Protein AF-0000000078069009 (afdb_homodimer)

Sequence (1448 aa):
MRPSTSLSLPATLLLTLLTLPLTASATELLQGYGRNDYPLPCAQACTWAMPTTLDCPEYASMSTEERAAAYPSAACMGNDTWYLTSIAWCIGSYCSKNTKPYKIEKFWWTKMIYQVQSIKFSYAEALAQVDTKTPPKPMSPDLTVLNRTISIDDATYNSYLNAVKGYIAIGKNESKYSLLVFLSCVVIPIGFSLLRLLPIPTSIRSKFYAYIIDPPAWGKRHSVPTLGLGIVPTRGQALFILYIIAINALATFDGYPRYTPNAYFPDRRYELMRHIGNRAGIIAFANIPIIILYAGRNSLLLRLTNWSYSTFILLHRWVAMVCVIQVILHSLMWLQIMVEAHSHATVVKYPYWQWGIVGTVAFSLLLPFSILPFRRAMYEIFLILHICLAVVVVVGSWYHIWFLFEDTSGFEIWLIIAIAVWGYERFLRILRISRHGIKKAYVTRVDEKYLQIDIPDMDAHGHCFIYFPTLSWRVWENHPFSIVNCSKGQLEGEASHSSSSSQVEGKSASPASTSLFKEVGMVAVNAPSSVTATNAARPGITLFVSPEHGLTARLPKKADTGISIPILVECSYGHEDRTRFMPTTDYPNTLAIAGGVGVTAVLPALQSSLSMYARPLGTSKLYWGTKNRGLVNTVKRMIVDGDSYRDEEGNGSASNWGHFGAHVSIGSRMDIRQVLTSELQSTAGGTTVIVCGPQQMCDDARNVCAGLARYGVVVRYMEESFSWMRPSTSLSLPATLLLTLLTLPLTASATELLQGYGRNDYPLPCAQACTWAMPTTLDCPEYASMSTEERAAAYPSAACMGNDTWYLTSIAWCIGSYCSKNTKPYKIEKFWWTKMIYQVQSIKFSYAEALAQVDTKTPPKPMSPDLTVLNRTISIDDATYNSYLNAVKGYIAIGKNESKYSLLVFLSCVVIPIGFSLLRLLPIPTSIRSKFYAYIIDPPAWGKRHSVPTLGLGIVPTRGQALFILYIIAINALATFDGYPRYTPNAYFPDRRYELMRHIGNRAGIIAFANIPIIILYAGRNSLLLRLTNWSYSTFILLHRWVAMVCVIQVILHSLMWLQIMVEAHSHATVVKYPYWQWGIVGTVAFSLLLPFSILPFRRAMYEIFLILHICLAVVVVVGSWYHIWFLFEDTSGFEIWLIIAIAVWGYERFLRILRISRHGIKKAYVTRVDEKYLQIDIPDMDAHGHCFIYFPTLSWRVWENHPFSIVNCSKGQLEGEASHSSSSSQVEGKSASPASTSLFKEVGMVAVNAPSSVTATNAARPGITLFVSPEHGLTARLPKKADTGISIPILVECSYGHEDRTRFMPTTDYPNTLAIAGGVGVTAVLPALQSSLSMYARPLGTSKLYWGTKNRGLVNTVKRMIVDGDSYRDEEGNGSASNWGHFGAHVSIGSRMDIRQVLTSELQSTAGGTTVIVCGPQQMCDDARNVCAGLARYGVVVRYMEESFSW

Foldseek 3Di:
DDDDPPPFPPVVVVLCVVCVVVCVCQCCQAQPRNDDLCPDLQLQLLLVLQDQQADFPVCPPPDPVRSLVDGDDLARCLEDLQNLLQSLVSCVPGPDPPDDPVVVQCCVPDRSGPPRPHHPDGSVRSPVVADPVDDADADDPPDRHRDHHHYDDPVSSLQSSLQSVQVSQLRNLLSVLLCVLLCCLQVVQLVVQCCVVDPDALLVVLQCCLPANQQFPDDLAALDADVQWGGGHRNNLVVVLVVSLVSLVCQLQHRRDDRPPHPVPNDPVLVRLQSSLVSLLLSLLSLLLLLLLLQFLSRPSVVSGVDDNVSSPVVSLSSLVSSLVSLVSSLVSVCVVCVVVVNNVPVCPQPLNVLSVQLNVLSVVLNVLVIRVNCVVCVPVSVVSNVVSSVSNLVSSVVNCCSVPNSNPSSCSSSVSSVSSNVVRVVLQVVLQPVVDKWWWAWADLDPFKIKIWTFPADAAAKKWKFFVPLDVPRVDTDIFQKDQWGPLCLPPPPVPPPPDDPDPPPPDDDDDDDDDPPPPPPPPPPPPPCCPSPRNGGGIMTMDGADPPSSVRRVVRHPPRGIGIMTIRDDGDPPDLCPLEADLQAQAEEEEEEASRVSNCVSSVVNQDDPDPDGSFAYEYEYEYADPSVVVVVLCRQDPPVQDDDDPQCQDWDDRDRHIYGGHHNDDDDLLVVCVVVQVPTPHEHEYEYEYDSVSLSVNSNSSSVVSVVRGSYHYHYDDDDD/DDDDPPPFPPVVVVLVVVCVVVCVCQCCQAAPSNDDLCPDLQLQLLLVLQDQQADFPVCVPPDPVRSLVDGDDLARCQEDLQNLLQSLVSCVVGPDPPDDPVVVQCCVPDRSGPPRPHHPDGSVRSPVPADPVDDADADDPPDRHRDHHHYDDPVSSLQSSLQSVQVSQLRNLLSVLLCVLLCCLQVVQLVVQCCVVDPDALLVVLQCCLPANQQFPDDLAALDDDVQWGGGHRNNLVVVLVVSLVSLVCQLQDRRDDRPPHPVPNDPVLVNLQSSLVSLLLSLLSLLLLLLLLQFLSRPSVVSGVDDNVSSPVVSLSSLVSSLVSLVSSLVSVCVVCVVVVNNVPVCPQPLNVLSVQLNVLSVVLNVLVIRVNCVVCVPVSVVSNVVSSVSNLVSSVVNCCSVPNSNPSSCSSSVSNVSSNVVRVVLQVVLQPVVDKWWWAWADLDPFKIKIWTFPADAAAKKWKFFVPLDVPRVDTDIFFKDQWAPLCQPPPPVPPPPDDPDPPPPDDDDDDDDDPPPPPPPPPPPPPCCDDPRNGGGIMTMDGADPPSSVRRVVRHPPSGIGIMTIRDDGDPPDLCPLEADLQAQAEEEEEEASRVSNCVSSVVNQDDPDPDGSFAYEYEYEYADVSVVVVVLCRQAPPVPDDDDPQCQDWDDRDRHIYGGHHNDDDDLLVVCVVVQVPTPHEHEYEYEHDSVSLSVNSNSSSVVSVVRGSYHYHYDDDDD

Solvent-accessible surface area (backbone atoms only — not comparable to full-atom values): 77183 Å² total; per-residue (Å²): 87,70,52,52,59,68,58,65,62,34,54,55,48,46,52,48,56,66,46,24,48,64,46,27,51,46,44,41,42,25,40,71,52,67,26,65,94,65,83,50,49,55,49,50,13,32,55,69,60,48,82,69,43,61,87,43,80,86,45,75,87,47,52,76,70,50,49,72,70,52,76,70,51,41,64,47,55,28,60,32,63,34,59,44,26,18,39,29,46,38,31,66,71,68,34,60,88,82,58,56,65,37,60,52,35,39,38,58,68,65,61,65,46,74,86,42,88,59,58,74,57,55,56,70,56,23,39,66,70,50,58,80,90,61,68,55,52,57,75,57,90,84,58,77,56,62,83,51,53,34,35,78,54,69,70,57,40,49,14,26,34,26,36,48,50,41,50,52,51,42,39,30,43,50,38,49,34,30,48,49,50,41,47,46,69,56,45,46,57,37,53,61,40,53,52,60,56,50,78,63,57,61,61,60,51,19,31,47,37,27,72,47,31,65,41,34,62,59,77,73,42,33,65,42,50,51,94,61,57,44,60,41,47,26,28,42,53,42,53,51,50,52,47,54,53,49,51,53,50,46,48,38,73,50,72,78,82,87,51,80,62,20,66,84,46,76,47,65,68,60,42,48,42,51,51,38,17,50,34,19,40,52,42,27,39,34,42,48,30,50,32,52,48,33,59,38,95,67,23,67,59,56,68,42,24,33,58,44,70,60,55,30,42,53,50,21,51,53,52,43,51,52,31,36,52,24,39,51,46,19,50,51,36,51,49,51,53,27,53,74,65,72,39,45,84,62,49,60,73,36,67,28,47,44,24,40,48,52,18,47,51,34,45,58,50,49,54,74,55,61,35,48,57,50,36,73,73,37,44,69,58,30,52,53,51,49,52,52,38,50,51,44,29,54,51,20,49,49,46,20,44,37,65,67,44,54,88,67,67,32,62,59,54,30,53,50,50,25,51,50,53,50,49,51,38,53,51,49,52,52,49,33,24,58,46,66,42,80,39,51,33,38,38,34,68,52,47,97,62,36,35,36,36,36,30,56,74,42,80,67,49,42,28,32,33,42,24,44,54,80,79,42,93,61,48,83,51,61,47,80,41,45,40,34,80,54,23,70,9,45,69,57,52,64,69,74,68,67,66,76,66,84,79,75,80,70,75,83,69,84,84,79,87,82,83,81,81,79,74,76,82,73,78,71,73,74,64,74,71,73,69,76,64,76,72,70,42,40,43,17,28,24,33,74,41,67,59,49,94,58,78,50,52,57,48,69,78,48,35,70,66,84,55,64,41,62,29,38,46,37,51,65,38,92,50,87,59,67,65,52,47,37,56,37,74,68,28,24,21,40,40,31,39,23,27,57,76,24,45,42,66,45,44,60,41,58,51,40,54,61,60,66,39,48,51,57,83,45,54,46,37,36,40,36,28,31,75,55,65,40,57,54,53,54,56,46,54,48,31,30,41,77,91,74,57,66,92,71,88,32,80,41,59,83,40,75,53,71,89,31,40,32,24,39,23,53,71,46,86,70,61,58,63,57,52,51,54,53,54,58,70,69,45,84,69,16,32,34,37,38,38,20,49,55,42,63,57,50,23,50,49,51,52,46,52,25,54,43,14,66,74,63,40,38,50,45,72,37,76,62,73,84,75,129,88,71,53,52,58,70,56,65,64,34,54,55,48,47,51,49,56,66,46,25,48,63,47,26,52,46,42,43,41,26,40,71,52,66,26,65,94,65,83,51,50,55,50,50,14,30,55,69,59,48,81,68,43,62,86,43,79,86,45,75,87,47,54,78,69,52,48,72,69,50,76,70,50,41,64,45,54,28,60,32,65,34,59,43,27,19,38,29,46,39,31,67,70,67,35,64,87,81,57,56,64,38,59,54,34,37,38,60,68,65,60,65,46,73,86,41,87,58,59,74,56,55,56,70,56,23,39,66,69,50,58,81,91,60,68,56,51,59,74,56,89,86,58,76,56,60,83,51,52,33,36,78,54,69,68,58,42,49,13,27,35,26,36,48,52,40,52,52,50,41,39,30,42,50,39,50,34,30,47,46,51,42,48,48,70,55,45,47,55,36,53,61,39,52,55,60,58,52,77,63,55,61,60,58,50,20,30,47,36,27,73,47,31,66,41,34,61,60,76,72,42,31,65,42,52,52,95,61,56,44,59,40,46,28,28,41,53,42,51,53,50,50,45,54,54,49,51,52,51,46,48,37,75,51,72,78,81,86,50,79,60,20,66,84,46,77,46,64,66,60,43,48,42,52,51,37,18,51,35,19,40,53,44,28,38,34,40,48,30,52,32,53,47,34,59,39,95,68,22,66,59,54,69,41,23,33,58,43,70,62,55,30,42,53,48,22,51,52,51,42,51,53,30,38,52,25,40,50,48,20,51,51,34,51,48,51,52,28,54,75,64,73,39,44,84,61,49,60,73,37,65,27,48,42,26,41,50,52,16,48,51,35,44,57,51,50,54,74,54,61,35,47,57,51,37,72,73,37,45,70,60,30,51,53,51,49,52,53,37,51,50,45,30,54,51,20,49,48,47,20,46,35,66,68,44,53,89,68,67,32,62,59,55,29,53,51,49,25,51,50,53,50,50,50,40,53,49,51,51,53,49,33,24,60,45,67,42,80,40,52,33,40,39,34,68,50,47,98,65,36,34,35,37,35,30,56,73,42,80,68,49,41,29,32,34,42,25,43,55,80,80,43,92,62,48,83,51,64,47,79,41,45,40,35,79,53,22,69,10,44,68,57,51,65,68,73,70,66,66,76,63,85,79,74,83,68,82,79,75,79,82,82,88,82,86,82,80,81,73,76,80,73,77,70,74,74,65,76,72,75,68,81,63,79,71,72,42,37,42,17,28,24,33,74,42,68,59,50,95,57,78,50,52,57,47,69,77,50,36,70,66,82,54,65,41,61,29,40,46,36,51,64,39,93,49,87,57,66,65,51,48,36,56,36,76,69,28,25,24,39,41,33,38,22,27,57,76,25,45,43,67,45,45,61,39,58,49,42,55,62,58,67,39,48,52,58,86,45,51,43,39,38,41,36,28,28,75,53,64,39,57,52,52,53,56,46,54,48,31,29,42,78,89,75,57,66,93,72,88,33,80,41,58,84,39,75,53,71,89,31,41,32,25,38,23,52,72,45,87,70,60,59,64,59,52,50,53,51,54,59,70,70,43,82,70,17,30,34,37,38,38,20,48,55,42,64,57,52,24,50,50,52,51,46,53,24,53,45,13,65,72,66,41,37,50,47,72,36,77,62,73,85,75,129

Structure (mmCIF, N/CA/C/O backbone):
data_AF-0000000078069009-model_v1
#
loop_
_entity.id
_entity.type
_entity.pdbx_description
1 polymer 'Ferric reductase transmembrane component 3'
#
loop_
_atom_site.group_PDB
_atom_site.id
_atom_site.type_symbol
_atom_site.label_atom_id
_atom_site.label_alt_id
_atom_site.label_comp_id
_atom_site.label_asym_id
_atom_site.label_entity_id
_atom_site.label_seq_id
_atom_site.pdbx_PDB_ins_code
_atom_site.Cartn_x
_atom_site.Cartn_y
_atom_site.Cartn_z
_atom_site.occupancy
_atom_site.B_iso_or_equiv
_atom_site.auth_seq_id
_atom_site.auth_comp_id
_atom_site.auth_asym_id
_atom_site.auth_atom_id
_atom_site.pdbx_PDB_model_num
ATOM 1 N N . MET A 1 1 ? -15.688 16.172 -0.697 1 23.75 1 MET A N 1
ATOM 2 C CA . MET A 1 1 ? -14.414 16.125 0.016 1 23.75 1 MET A CA 1
ATOM 3 C C . MET A 1 1 ? -13.25 16.469 -0.917 1 23.75 1 MET A C 1
ATOM 5 O O . MET A 1 1 ? -13.016 15.758 -1.897 1 23.75 1 MET A O 1
ATOM 9 N N . ARG A 1 2 ? -13.133 17.703 -1.081 1 31.69 2 ARG A N 1
ATOM 10 C CA . ARG A 1 2 ? -12.156 18.25 -2.006 1 31.69 2 ARG A CA 1
ATOM 11 C C . ARG A 1 2 ? -10.734 17.906 -1.57 1 31.69 2 ARG A C 1
ATOM 13 O O . ARG A 1 2 ? -10.398 18.016 -0.388 1 31.69 2 ARG A O 1
ATOM 20 N N . PRO A 1 3 ? -9.938 17.25 -2.494 1 34 3 PRO A N 1
ATOM 21 C CA . PRO A 1 3 ? -8.688 16.516 -2.305 1 34 3 PRO A CA 1
ATOM 22 C C . PRO A 1 3 ? -7.504 17.438 -1.999 1 34 3 PRO A C 1
ATOM 24 O O . PRO A 1 3 ? -7.477 18.578 -2.451 1 34 3 PRO A O 1
ATOM 27 N N . SER A 1 4 ? -7.191 17.312 -0.888 1 35.09 4 SER A N 1
ATOM 28 C CA . SER A 1 4 ? -5.832 17.797 -0.69 1 35.09 4 SER A CA 1
ATOM 29 C C . SER A 1 4 ? -4.883 17.234 -1.745 1 35.09 4 SER A C 1
ATOM 31 O O . SER A 1 4 ? -5.023 16.094 -2.158 1 35.09 4 SER A O 1
ATOM 33 N N . THR A 1 5 ? -4.367 18.109 -2.525 1 36.34 5 THR A N 1
ATOM 34 C CA . THR A 1 5 ? -3.496 17.922 -3.68 1 36.34 5 THR A CA 1
ATOM 35 C C . THR A 1 5 ? -2.238 17.156 -3.289 1 36.34 5 THR A C 1
ATOM 37 O O . THR A 1 5 ? -1.302 17.031 -4.082 1 36.34 5 THR A O 1
ATOM 40 N N . SER A 1 6 ? -2.152 16.953 -2.094 1 40.12 6 SER A N 1
ATOM 41 C CA . SER A 1 6 ? -0.809 16.406 -1.931 1 40.12 6 SER A CA 1
ATOM 42 C C . SER A 1 6 ? -0.712 14.984 -2.488 1 40.12 6 SER A C 1
ATOM 44 O O . SER A 1 6 ? -1.586 14.156 -2.236 1 40.12 6 SER A O 1
ATOM 46 N N . LEU A 1 7 ? -0.089 14.867 -3.533 1 41.94 7 LEU A N 1
ATOM 47 C CA . LEU A 1 7 ? 0.162 13.688 -4.359 1 41.94 7 LEU A CA 1
ATOM 48 C C . LEU A 1 7 ? 0.705 12.539 -3.516 1 41.94 7 LEU A C 1
ATOM 50 O O . LEU A 1 7 ? 0.712 11.391 -3.957 1 41.94 7 LEU A O 1
ATOM 54 N N . SER A 1 8 ? 1.229 12.891 -2.436 1 45 8 SER A N 1
ATOM 55 C CA . SER A 1 8 ? 2.295 11.953 -2.09 1 45 8 SER A CA 1
ATOM 56 C C . SER A 1 8 ? 1.732 10.594 -1.697 1 45 8 SER A C 1
ATOM 58 O O . SER A 1 8 ? 2.219 9.562 -2.156 1 45 8 SER A O 1
ATOM 60 N N . LEU A 1 9 ? 0.696 10.617 -0.934 1 44.38 9 LEU A N 1
ATOM 61 C CA . LEU A 1 9 ? 0.407 9.328 -0.32 1 44.38 9 LEU A CA 1
ATOM 62 C C . LEU A 1 9 ? -0.419 8.453 -1.258 1 44.38 9 LEU A C 1
ATOM 64 O O . LEU A 1 9 ? -0.108 7.273 -1.449 1 44.38 9 LEU A O 1
ATOM 68 N N . PRO A 1 10 ? -1.327 9.062 -1.947 1 43.03 10 PRO A N 1
ATOM 69 C CA . PRO A 1 10 ? -2.215 8.164 -2.689 1 43.03 10 PRO A CA 1
ATOM 70 C C . PRO A 1 10 ? -1.54 7.539 -3.908 1 43.03 10 PRO A C 1
ATOM 72 O O . PRO A 1 10 ? -1.757 6.363 -4.207 1 43.03 10 PRO A O 1
ATOM 75 N N . ALA A 1 11 ? -0.782 8.312 -4.488 1 44.81 11 ALA A N 1
ATOM 76 C CA . ALA A 1 11 ? -0.189 7.793 -5.719 1 44.81 11 ALA A CA 1
ATOM 77 C C . ALA A 1 11 ? 0.782 6.656 -5.418 1 44.81 11 ALA A C 1
ATOM 79 O O . ALA A 1 11 ? 0.803 5.645 -6.129 1 44.81 11 ALA A O 1
ATOM 80 N N . THR A 1 12 ? 1.486 6.84 -4.344 1 43.88 12 THR A N 1
ATOM 81 C CA . THR A 1 12 ? 2.463 5.816 -3.994 1 43.88 12 THR A CA 1
ATOM 82 C C . THR A 1 12 ? 1.767 4.512 -3.617 1 43.88 12 THR A C 1
ATOM 84 O O . THR A 1 12 ? 2.213 3.43 -4.004 1 43.88 12 THR A O 1
ATOM 87 N N . LEU A 1 13 ? 0.711 4.664 -3.01 1 43.78 13 LEU A N 1
ATOM 88 C CA . LEU A 1 13 ? -0.001 3.459 -2.598 1 43.78 13 LEU A CA 1
ATOM 89 C C . LEU A 1 13 ? -0.622 2.754 -3.799 1 43.78 13 LEU A C 1
ATOM 91 O O . LEU A 1 13 ? -0.587 1.524 -3.889 1 43.78 13 LEU A O 1
ATOM 95 N N . LEU A 1 14 ? -1.089 3.527 -4.672 1 44.78 14 LEU A N 1
ATOM 96 C CA . LEU A 1 14 ? -1.721 2.953 -5.852 1 44.78 14 LEU A CA 1
ATOM 97 C C . LEU A 1 14 ? -0.714 2.152 -6.672 1 44.78 14 LEU A C 1
ATOM 99 O O . LEU A 1 14 ? -1.022 1.053 -7.141 1 44.78 14 LEU A O 1
ATOM 103 N N . LEU A 1 15 ? 0.335 2.807 -6.801 1 44.53 15 LEU A N 1
ATOM 104 C CA . LEU A 1 15 ? 1.338 2.105 -7.594 1 44.53 15 LEU A CA 1
ATOM 105 C C . LEU A 1 15 ? 1.774 0.818 -6.902 1 44.53 15 LEU A C 1
ATOM 107 O O . LEU A 1 15 ? 1.979 -0.206 -7.559 1 44.53 15 LEU A O 1
ATOM 111 N N . THR A 1 16 ? 1.8 0.962 -5.633 1 42.06 16 THR A N 1
ATOM 112 C CA . THR A 1 16 ? 2.158 -0.243 -4.891 1 42.06 16 THR A CA 1
ATOM 113 C C . THR A 1 16 ? 1.076 -1.311 -5.043 1 42.06 16 THR A C 1
ATOM 115 O O . THR A 1 16 ? 1.383 -2.492 -5.211 1 42.06 16 THR A O 1
ATOM 118 N N . LEU A 1 17 ? -0.136 -0.843 -5.023 1 43.12 17 LEU A N 1
ATOM 119 C CA . LEU A 1 17 ? -1.24 -1.791 -5.129 1 43.12 17 LEU A CA 1
ATOM 120 C C . LEU A 1 17 ? -1.319 -2.377 -6.535 1 43.12 17 LEU A C 1
ATOM 122 O O . LEU A 1 17 ? -1.706 -3.535 -6.711 1 43.12 17 LEU A O 1
ATOM 126 N N . LEU A 1 18 ? -1.061 -1.486 -7.434 1 42.5 18 LEU A N 1
ATOM 127 C CA . LEU A 1 18 ? -1.138 -1.94 -8.82 1 42.5 18 LEU A CA 1
ATOM 128 C C . LEU A 1 18 ? -0.002 -2.908 -9.141 1 42.5 18 LEU A C 1
ATOM 130 O O . LEU A 1 18 ? -0.12 -3.73 -10.047 1 42.5 18 LEU A O 1
ATOM 134 N N . THR A 1 19 ? 1.061 -2.65 -8.508 1 39.94 19 THR A N 1
ATOM 135 C CA . THR A 1 19 ? 2.188 -3.541 -8.766 1 39.94 19 THR A CA 1
ATOM 136 C C . THR A 1 19 ? 2.104 -4.785 -7.883 1 39.94 19 THR A C 1
ATOM 138 O O . THR A 1 19 ? 2.896 -5.715 -8.039 1 39.94 19 THR A O 1
ATOM 141 N N . LEU A 1 20 ? 1.255 -4.719 -7 1 38.88 20 LEU A N 1
ATOM 142 C CA . LEU A 1 20 ? 1.131 -5.812 -6.047 1 38.88 20 LEU A CA 1
ATOM 143 C C . LEU A 1 20 ? 0.701 -7.098 -6.746 1 38.88 20 LEU A C 1
ATOM 145 O O . LEU A 1 20 ? 1.22 -8.18 -6.449 1 38.88 20 LEU A O 1
ATOM 149 N N . PRO A 1 21 ? -0.334 -6.988 -7.492 1 39.84 21 PRO A N 1
ATOM 150 C CA . PRO A 1 21 ? -0.625 -8.305 -8.07 1 39.84 21 PRO A CA 1
ATOM 151 C C . PRO A 1 21 ? 0.579 -8.914 -8.789 1 39.84 21 PRO A C 1
ATOM 153 O O . PRO A 1 21 ? 0.727 -10.133 -8.82 1 39.84 21 PRO A O 1
ATOM 156 N N . LEU A 1 22 ? 1.347 -8.055 -9.305 1 42.53 22 LEU A N 1
ATOM 157 C CA . LEU A 1 22 ? 2.475 -8.594 -10.062 1 42.53 22 LEU A CA 1
ATOM 158 C C . LEU A 1 22 ? 3.471 -9.281 -9.141 1 42.53 22 LEU A C 1
ATOM 160 O O . LEU A 1 22 ? 4.145 -10.234 -9.539 1 42.53 22 LEU A O 1
ATOM 164 N N . THR A 1 23 ? 3.617 -8.852 -7.863 1 41.56 23 THR A N 1
ATOM 165 C CA . THR A 1 23 ? 4.723 -9.336 -7.043 1 41.56 23 THR A CA 1
ATOM 166 C C . THR A 1 23 ? 4.363 -10.664 -6.375 1 41.56 23 THR A C 1
ATOM 168 O O . THR A 1 23 ? 5.238 -11.492 -6.125 1 41.56 23 THR A O 1
ATOM 171 N N . ALA A 1 24 ? 3.162 -10.789 -5.836 1 44.81 24 ALA A N 1
ATOM 172 C CA . ALA A 1 24 ? 2.912 -12.023 -5.094 1 44.81 24 ALA A CA 1
ATOM 173 C C . ALA A 1 24 ? 3.17 -13.25 -5.965 1 44.81 24 ALA A C 1
ATOM 175 O O . ALA A 1 24 ? 3.688 -14.258 -5.484 1 44.81 24 ALA A O 1
ATOM 176 N N . SER A 1 25 ? 2.867 -13.195 -7.211 1 55.69 25 SER A N 1
ATOM 177 C CA . SER A 1 25 ? 3.291 -14.258 -8.125 1 55.69 25 SER A CA 1
ATOM 178 C C . SER A 1 25 ? 4.809 -14.289 -8.258 1 55.69 25 SER A C 1
ATOM 180 O O . SER A 1 25 ? 5.355 -15.164 -8.938 1 55.69 25 SER A O 1
ATOM 182 N N . ALA A 1 26 ? 5.371 -13.578 -7.352 1 60.81 26 ALA A N 1
ATOM 183 C CA . ALA A 1 26 ? 6.781 -13.367 -7.66 1 60.81 26 ALA A CA 1
ATOM 184 C C . ALA A 1 26 ? 7.648 -14.484 -7.09 1 60.81 26 ALA A C 1
ATOM 186 O O . ALA A 1 26 ? 8.656 -14.867 -7.691 1 60.81 26 ALA A O 1
ATOM 187 N N . THR A 1 27 ? 7.043 -15.141 -5.914 1 72.06 27 THR A N 1
ATOM 188 C CA . THR A 1 27 ? 7.902 -16.172 -5.352 1 72.06 27 THR A CA 1
ATOM 189 C C . THR A 1 27 ? 7.801 -17.469 -6.16 1 72.06 27 THR A C 1
ATOM 191 O O . THR A 1 27 ? 8.617 -18.375 -6 1 72.06 27 THR A O 1
ATOM 194 N N . GLU A 1 28 ? 6.898 -17.391 -7.074 1 76 28 GLU A N 1
ATOM 195 C CA . GLU A 1 28 ? 6.688 -18.578 -7.887 1 76 28 GLU A CA 1
ATOM 196 C C . GLU A 1 28 ? 7.906 -18.875 -8.75 1 76 28 GLU A C 1
ATOM 198 O O . GLU A 1 28 ? 8.141 -20.031 -9.125 1 76 28 GLU A O 1
ATOM 203 N N . LEU A 1 29 ? 8.719 -17.906 -8.891 1 80.44 29 LEU A N 1
ATOM 204 C CA . LEU A 1 29 ? 9.883 -18.062 -9.766 1 80.44 29 LEU A CA 1
ATOM 205 C C . LEU A 1 29 ? 11.094 -18.516 -8.961 1 80.44 29 LEU A C 1
ATOM 207 O O . LEU A 1 29 ? 12.102 -18.938 -9.547 1 80.44 29 LEU A O 1
ATOM 211 N N . LEU A 1 30 ? 10.969 -18.594 -7.664 1 87.56 30 LEU A N 1
ATOM 212 C CA . LEU A 1 30 ? 12.109 -18.906 -6.812 1 87.56 30 LEU A CA 1
ATOM 213 C C . LEU A 1 30 ? 12.109 -20.391 -6.43 1 87.56 30 LEU A C 1
ATOM 215 O O . LEU A 1 30 ? 11.055 -20.953 -6.113 1 87.56 30 LEU A O 1
ATOM 219 N N . GLN A 1 31 ? 13.258 -20.953 -6.508 1 89.44 31 GLN A N 1
ATOM 220 C CA . GLN A 1 31 ? 13.398 -22.375 -6.191 1 89.44 31 GLN A CA 1
ATOM 221 C C . GLN A 1 31 ? 12.984 -22.656 -4.754 1 89.44 31 GLN A C 1
ATOM 223 O O . GLN A 1 31 ? 13.422 -21.969 -3.826 1 89.44 31 GLN A O 1
ATOM 228 N N . GLY A 1 32 ? 12.062 -23.594 -4.551 1 86.88 32 GLY A N 1
ATOM 229 C CA . GLY A 1 32 ? 11.617 -23.984 -3.225 1 86.88 32 GLY A CA 1
ATOM 230 C C . GLY A 1 32 ? 10.43 -23.188 -2.729 1 86.88 32 GLY A C 1
ATOM 231 O O . GLY A 1 32 ? 9.844 -23.5 -1.688 1 86.88 32 GLY A O 1
ATOM 232 N N . TYR A 1 33 ? 10.117 -22.156 -3.373 1 85.31 33 TYR A N 1
ATOM 233 C CA . TYR A 1 33 ? 9 -21.297 -2.992 1 85.31 33 TYR A CA 1
ATOM 234 C C . TYR A 1 33 ? 8.016 -21.125 -4.148 1 85.31 33 TYR A C 1
ATOM 236 O O . TYR A 1 33 ? 7.453 -20.047 -4.344 1 85.31 33 TYR A O 1
ATOM 244 N N . GLY A 1 34 ? 7.867 -22.094 -4.871 1 81.44 34 GLY A N 1
ATOM 245 C CA . GLY A 1 34 ? 6.996 -22.141 -6.035 1 81.44 34 GLY A CA 1
ATOM 246 C C . GLY A 1 34 ? 7.578 -22.953 -7.18 1 81.44 34 GLY A C 1
ATOM 247 O O . GLY A 1 34 ? 6.949 -23.891 -7.664 1 81.44 34 GLY A O 1
ATOM 248 N N . ARG A 1 35 ? 8.758 -22.609 -7.516 1 85.38 35 ARG A N 1
ATOM 249 C CA . ARG A 1 35 ? 9.477 -23.344 -8.555 1 85.38 35 ARG A CA 1
ATOM 250 C C . ARG A 1 35 ? 10.156 -24.578 -7.977 1 85.38 35 ARG A C 1
ATOM 252 O O . ARG A 1 35 ? 10.688 -24.531 -6.867 1 85.38 35 ARG A O 1
ATOM 259 N N . ASN A 1 36 ? 10.109 -25.625 -8.672 1 88.56 36 ASN A N 1
ATOM 260 C CA . ASN A 1 36 ? 10.797 -26.875 -8.336 1 88.56 36 ASN A CA 1
ATOM 261 C C . ASN A 1 36 ? 11.484 -27.484 -9.555 1 88.56 36 ASN A C 1
ATOM 263 O O . ASN A 1 36 ? 10.836 -28.109 -10.391 1 88.56 36 ASN A O 1
ATOM 267 N N . ASP A 1 37 ? 12.727 -27.312 -9.547 1 89.94 37 ASP A N 1
ATOM 268 C CA . ASP A 1 37 ? 13.508 -27.797 -10.688 1 89.94 37 ASP A CA 1
ATOM 269 C C . ASP A 1 37 ? 13.695 -29.297 -10.633 1 89.94 37 ASP A C 1
ATOM 271 O O . ASP A 1 37 ? 14 -29.938 -11.648 1 89.94 37 ASP A O 1
ATOM 275 N N . TYR A 1 38 ? 13.508 -29.828 -9.422 1 93.88 38 TYR A N 1
ATOM 276 C CA . TYR A 1 38 ? 13.727 -31.266 -9.242 1 93.88 38 TYR A CA 1
ATOM 277 C C . TYR A 1 38 ? 12.523 -31.922 -8.578 1 93.88 38 TYR A C 1
ATOM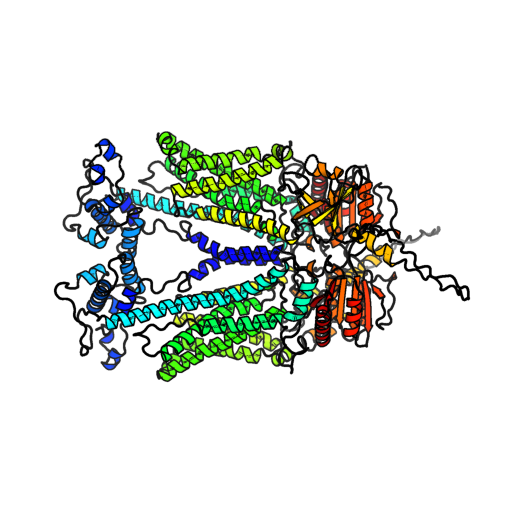 279 O O . TYR A 1 38 ? 12.633 -32.438 -7.469 1 93.88 38 TYR A O 1
ATOM 287 N N . PRO A 1 39 ? 11.469 -31.969 -9.375 1 92 39 PRO A N 1
ATOM 288 C CA . PRO A 1 39 ? 10.234 -32.5 -8.789 1 92 39 PRO A CA 1
ATOM 289 C C . PRO A 1 39 ? 10.32 -34 -8.469 1 92 39 PRO A C 1
ATOM 291 O O . PRO A 1 39 ? 9.609 -34.469 -7.586 1 92 39 PRO A O 1
ATOM 294 N N . LEU A 1 40 ? 11.156 -34.75 -9.266 1 95.88 40 LEU A N 1
ATOM 295 C CA . LEU A 1 40 ? 11.336 -36.188 -9.055 1 95.88 40 LEU A CA 1
ATOM 296 C C . LEU A 1 40 ? 12.82 -36.531 -8.898 1 95.88 40 LEU A C 1
ATOM 298 O O . LEU A 1 40 ? 13.445 -37.031 -9.836 1 95.88 40 LEU A O 1
ATOM 302 N N . PRO A 1 41 ? 13.312 -36.406 -7.637 1 97 41 PRO A N 1
ATOM 303 C CA . PRO A 1 41 ? 14.75 -36.594 -7.398 1 97 41 PRO A CA 1
ATOM 304 C C . PRO A 1 41 ? 15.266 -37.938 -7.832 1 97 41 PRO A C 1
ATOM 306 O O . PRO A 1 41 ? 16.375 -38.062 -8.359 1 97 41 PRO A O 1
ATOM 309 N N . CYS A 1 42 ? 14.5 -39.031 -7.625 1 97.75 42 CYS A N 1
ATOM 310 C CA . CYS A 1 42 ? 14.938 -40.344 -8 1 97.75 42 CYS A CA 1
ATOM 311 C C . CYS A 1 42 ? 15.156 -40.469 -9.508 1 97.75 42 CYS A C 1
ATOM 313 O O . CYS A 1 42 ? 16.156 -41.031 -9.961 1 97.75 42 CYS A O 1
ATOM 315 N N . ALA A 1 43 ? 14.195 -39.875 -10.266 1 98.06 43 ALA A N 1
ATOM 316 C CA . ALA A 1 43 ? 14.297 -39.938 -11.719 1 98.06 43 ALA A CA 1
ATOM 317 C C . ALA A 1 43 ? 15.453 -39.062 -12.211 1 98.06 43 ALA A C 1
ATOM 319 O O . ALA A 1 43 ? 16.141 -39.406 -13.172 1 98.06 43 ALA A O 1
ATOM 320 N N . GLN A 1 44 ? 15.633 -38 -11.547 1 97.75 44 GLN A N 1
ATOM 321 C CA . GLN A 1 44 ? 16.734 -37.094 -11.906 1 97.75 44 GLN A CA 1
ATOM 322 C C . GLN A 1 44 ? 18.078 -37.781 -11.672 1 97.75 44 GLN A C 1
ATOM 324 O O . GLN A 1 44 ? 19 -37.656 -12.492 1 97.75 44 GLN A O 1
ATOM 329 N N . ALA A 1 45 ? 18.219 -38.438 -10.555 1 98.19 45 ALA A N 1
ATOM 330 C CA . ALA A 1 45 ? 19.438 -39.156 -10.25 1 98.19 45 ALA A CA 1
ATOM 331 C C . ALA A 1 45 ? 19.734 -40.219 -11.312 1 98.19 45 ALA A C 1
ATOM 333 O O . ALA A 1 45 ? 20.891 -40.406 -11.711 1 98.19 45 ALA A O 1
ATOM 334 N N . CYS A 1 46 ? 18.703 -40.906 -11.812 1 98.12 46 CYS A N 1
ATOM 335 C CA . CYS A 1 46 ? 18.859 -41.906 -12.867 1 98.12 46 CYS A CA 1
ATOM 336 C C . CYS A 1 46 ? 19.391 -41.281 -14.148 1 98.12 46 CYS A C 1
ATOM 338 O O . CYS A 1 46 ? 20.281 -41.812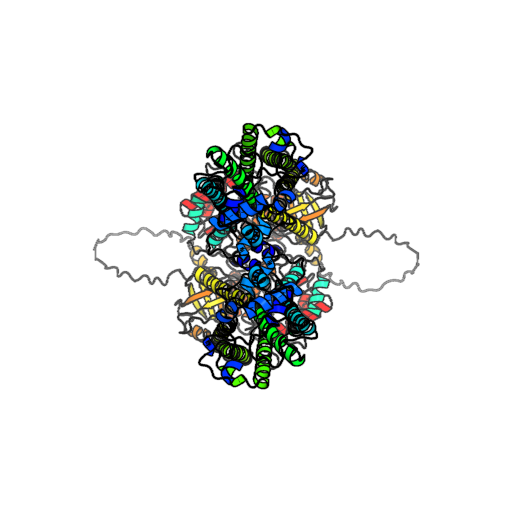 -14.789 1 98.12 46 CYS A O 1
ATOM 340 N N . THR A 1 47 ? 18.812 -40.094 -14.5 1 97.12 47 THR A N 1
ATOM 341 C CA . THR A 1 47 ? 19.203 -39.406 -15.719 1 97.12 47 THR A CA 1
ATOM 342 C C . THR A 1 47 ? 20.656 -38.969 -15.633 1 97.12 47 THR A C 1
ATOM 344 O O . THR A 1 47 ? 21.422 -39.094 -16.594 1 97.12 47 THR A O 1
ATOM 347 N N . TRP A 1 48 ? 21.062 -38.531 -14.469 1 96.31 48 TRP A N 1
ATOM 348 C CA . TRP A 1 48 ? 22.422 -38.031 -14.297 1 96.31 48 TRP A CA 1
ATOM 349 C C . TRP A 1 48 ? 23.422 -39.188 -14.242 1 96.31 48 TRP A C 1
ATOM 351 O O . TRP A 1 48 ? 24.578 -39.031 -14.648 1 96.31 48 TRP A O 1
ATOM 361 N N . ALA A 1 49 ? 23.047 -40.25 -13.781 1 96.44 49 ALA A N 1
ATOM 362 C CA . ALA A 1 49 ? 23.922 -41.406 -13.609 1 96.44 49 ALA A CA 1
ATOM 363 C C . ALA A 1 49 ? 24.156 -42.125 -14.938 1 96.44 49 ALA A C 1
ATOM 365 O O . ALA A 1 49 ? 25.109 -42.875 -15.086 1 96.44 49 ALA A O 1
ATOM 366 N N . MET A 1 50 ? 23.297 -41.812 -15.891 1 95.25 50 MET A N 1
ATOM 367 C CA . MET A 1 50 ? 23.344 -42.562 -17.141 1 95.25 50 MET A CA 1
ATOM 368 C C . MET A 1 50 ? 24.438 -42 -18.047 1 95.25 50 MET A C 1
ATOM 370 O O . MET A 1 50 ? 24.562 -40.812 -18.234 1 95.25 50 MET A O 1
ATOM 374 N N . PRO A 1 51 ? 25.297 -42.875 -18.594 1 91.94 51 PRO A N 1
ATOM 375 C CA . PRO A 1 51 ? 26.344 -42.438 -19.5 1 91.94 51 PRO A CA 1
ATOM 376 C C . PRO A 1 51 ? 25.766 -41.812 -20.781 1 91.94 51 PRO A C 1
ATOM 378 O O . PRO A 1 51 ? 24.766 -42.281 -21.312 1 91.94 51 PRO A O 1
ATOM 381 N N . THR A 1 52 ? 26.406 -40.781 -21.266 1 90.56 52 THR A N 1
ATOM 382 C CA . THR A 1 52 ? 25.938 -40.094 -22.453 1 90.56 52 THR A CA 1
ATOM 383 C C . THR A 1 52 ? 26.844 -40.406 -23.641 1 90.56 52 THR A C 1
ATOM 385 O O . THR A 1 52 ? 26.922 -39.625 -24.594 1 90.56 52 THR A O 1
ATOM 388 N N . THR A 1 53 ? 27.609 -41.5 -23.516 1 89.12 53 THR A N 1
ATOM 389 C CA . THR A 1 53 ? 28.438 -41.938 -24.641 1 89.12 53 THR A CA 1
ATOM 390 C C . THR A 1 53 ? 27.609 -42.719 -25.656 1 89.12 53 THR A C 1
ATOM 392 O O . THR A 1 53 ? 27.641 -43.938 -25.688 1 89.12 53 THR A O 1
ATOM 395 N N . LEU A 1 54 ? 26.906 -41.938 -26.5 1 91.44 54 LEU A N 1
ATOM 396 C CA . LEU A 1 54 ? 25.984 -42.531 -27.484 1 91.44 54 LEU A CA 1
ATOM 397 C C . LEU A 1 54 ? 26.578 -42.438 -28.875 1 91.44 54 LEU A C 1
ATOM 399 O O . LEU A 1 54 ? 27.531 -41.688 -29.125 1 91.44 54 LEU A O 1
ATOM 403 N N . ASP A 1 55 ? 26.078 -43.344 -29.734 1 88.56 55 ASP A N 1
ATOM 404 C CA . ASP A 1 55 ? 26.469 -43.312 -31.141 1 88.56 55 ASP A CA 1
ATOM 405 C C . ASP A 1 55 ? 25.516 -42.438 -31.953 1 88.56 55 ASP A C 1
ATOM 407 O O . ASP A 1 55 ? 24.609 -42.938 -32.625 1 88.56 55 ASP A O 1
ATOM 411 N N . CYS A 1 56 ? 25.859 -41.125 -31.938 1 90.94 56 CYS A N 1
ATOM 412 C CA . CYS A 1 56 ? 24.969 -40.156 -32.562 1 90.94 56 CYS A CA 1
ATOM 413 C C . CYS A 1 56 ? 25.297 -39.969 -34.031 1 90.94 56 CYS A C 1
ATOM 415 O O . CYS A 1 56 ? 26.469 -39.969 -34.406 1 90.94 56 CYS A O 1
ATOM 417 N N . PRO A 1 57 ? 24.281 -39.75 -34.844 1 88.19 57 PRO A N 1
ATOM 418 C CA . PRO A 1 57 ? 24.516 -39.531 -36.281 1 88.19 57 PRO A CA 1
ATOM 419 C C . PRO A 1 57 ? 25.375 -38.312 -36.562 1 88.19 57 PRO A C 1
ATOM 421 O O . PRO A 1 57 ? 26.109 -38.25 -37.562 1 88.19 57 PRO A O 1
ATOM 424 N N . GLU A 1 58 ? 25.328 -37.344 -35.719 1 87.5 58 GLU A N 1
ATOM 425 C CA . GLU A 1 58 ? 26.078 -36.094 -35.938 1 87.5 58 GLU A CA 1
ATOM 426 C C . GLU A 1 58 ? 27.578 -36.312 -35.719 1 87.5 58 GLU A C 1
ATOM 428 O O . GLU A 1 58 ? 28.391 -35.469 -36.094 1 87.5 58 GLU A O 1
ATOM 433 N N . TYR A 1 59 ? 27.938 -37.5 -35.125 1 84.56 59 TYR A N 1
ATOM 434 C CA . TYR A 1 59 ? 29.344 -37.781 -34.812 1 84.56 59 TYR A CA 1
ATOM 435 C C . TYR A 1 59 ? 30.016 -38.438 -36.031 1 84.56 59 TYR A C 1
ATOM 437 O O . TYR A 1 59 ? 31.234 -38.656 -36 1 84.56 59 TYR A O 1
ATOM 445 N N . ALA A 1 60 ? 29.375 -38.75 -37.062 1 80.88 60 ALA A N 1
ATOM 446 C CA . ALA A 1 60 ? 29.891 -39.531 -38.188 1 80.88 60 ALA A CA 1
ATOM 447 C C . ALA A 1 60 ? 31.125 -38.844 -38.781 1 80.88 60 ALA A C 1
ATOM 449 O O . ALA A 1 60 ? 32.062 -39.531 -39.219 1 80.88 60 ALA A O 1
ATOM 450 N N . SER A 1 61 ? 31.172 -37.5 -38.781 1 82.5 61 SER A N 1
ATOM 451 C CA . SER A 1 61 ? 32.281 -36.781 -39.406 1 82.5 61 SER A CA 1
ATOM 452 C C . SER A 1 61 ? 33.344 -36.406 -38.375 1 82.5 61 SER A C 1
ATOM 454 O O . SER A 1 61 ? 34.375 -35.781 -38.719 1 82.5 61 SER A O 1
ATOM 456 N N . MET A 1 62 ? 33.188 -36.906 -37.125 1 82.25 62 MET A N 1
ATOM 457 C CA . MET A 1 62 ? 34.094 -36.469 -36.062 1 82.25 62 MET A CA 1
ATOM 458 C C . MET A 1 62 ? 35.188 -37.469 -35.812 1 82.25 62 MET A C 1
ATOM 460 O O . MET A 1 62 ? 35 -38.688 -36.031 1 82.25 62 MET A O 1
ATOM 464 N N . SER A 1 63 ? 36.375 -36.969 -35.531 1 78.88 63 SER A N 1
ATOM 465 C CA . SER A 1 63 ? 37.469 -37.812 -35.094 1 78.88 63 SER A CA 1
ATOM 466 C C . SER A 1 63 ? 37.188 -38.469 -33.75 1 78.88 63 SER A C 1
ATOM 468 O O . SER A 1 63 ? 36.219 -38.094 -33.062 1 78.88 63 SER A O 1
ATOM 470 N N . THR A 1 64 ? 37.938 -39.562 -33.375 1 73.5 64 THR A N 1
ATOM 471 C CA . THR A 1 64 ? 37.75 -40.281 -32.125 1 73.5 64 THR A CA 1
ATOM 472 C C . THR A 1 64 ? 37.906 -39.344 -30.938 1 73.5 64 THR A C 1
ATOM 474 O O . THR A 1 64 ? 37.188 -39.469 -29.938 1 73.5 64 THR A O 1
ATOM 477 N N . GLU A 1 65 ? 38.812 -38.5 -31.078 1 71.31 65 GLU A N 1
ATOM 478 C CA . GLU A 1 65 ? 39.094 -37.531 -30 1 71.31 65 GLU A CA 1
ATOM 479 C C . GLU A 1 65 ? 37.969 -36.531 -29.859 1 71.31 65 GLU A C 1
ATOM 481 O O . GLU A 1 65 ? 37.562 -36.188 -28.75 1 71.31 65 GLU A O 1
ATOM 486 N N . GLU A 1 66 ? 37.406 -36.156 -31 1 76.75 66 GLU A N 1
ATOM 487 C CA . GLU A 1 66 ? 36.312 -35.188 -31.016 1 76.75 66 GLU A CA 1
ATOM 488 C C . GLU A 1 66 ? 35.031 -35.781 -30.453 1 76.75 66 GLU A C 1
ATOM 490 O O . GLU A 1 66 ? 34.281 -35.125 -29.75 1 76.75 66 GLU A O 1
ATOM 495 N N . ARG A 1 67 ? 34.938 -37 -30.734 1 74.88 67 ARG A N 1
ATOM 496 C CA . ARG A 1 67 ? 33.75 -37.688 -30.281 1 74.88 67 ARG A CA 1
ATOM 497 C C . ARG A 1 67 ? 33.719 -37.812 -28.766 1 74.88 67 ARG A C 1
ATOM 499 O O . ARG A 1 67 ? 32.688 -37.719 -28.125 1 74.88 67 ARG A O 1
ATOM 506 N N . ALA A 1 68 ? 34.906 -38 -28.203 1 66.88 68 ALA A N 1
ATOM 507 C CA . ALA A 1 68 ? 35 -38.156 -26.766 1 66.88 68 ALA A CA 1
ATOM 508 C C . ALA A 1 68 ? 34.625 -36.875 -26.031 1 66.88 68 ALA A C 1
ATOM 510 O O . ALA A 1 68 ? 34.125 -36.906 -24.906 1 66.88 68 ALA A O 1
ATOM 511 N N . ALA A 1 69 ? 34.781 -35.875 -26.734 1 69.5 69 ALA A N 1
ATOM 512 C CA . ALA A 1 69 ? 34.594 -34.594 -26.094 1 69.5 69 ALA A CA 1
ATOM 513 C C . ALA A 1 69 ? 33.188 -34.031 -26.391 1 69.5 69 ALA A C 1
ATOM 515 O O . ALA A 1 69 ? 32.719 -33.125 -25.719 1 69.5 69 ALA A O 1
ATOM 516 N N . ALA A 1 70 ? 32.5 -34.719 -27.312 1 77.31 70 ALA A N 1
ATOM 517 C CA . ALA A 1 70 ? 31.25 -34.156 -27.781 1 77.31 70 ALA A CA 1
ATOM 518 C C . ALA A 1 70 ? 30.078 -34.625 -26.891 1 77.31 70 ALA A C 1
ATOM 520 O O . ALA A 1 70 ? 30.078 -35.75 -26.375 1 77.31 70 ALA A O 1
ATOM 521 N N . TYR A 1 71 ? 29.188 -33.656 -26.516 1 83 71 TYR A N 1
ATOM 522 C CA . TYR A 1 71 ? 27.953 -33.969 -25.828 1 83 71 TYR A CA 1
ATOM 523 C C . TYR A 1 71 ? 26.828 -34.25 -26.812 1 83 71 TYR A C 1
ATOM 525 O O . TYR A 1 71 ? 26.656 -33.5 -27.781 1 83 71 TYR A O 1
ATOM 533 N N . PRO A 1 72 ? 26.172 -35.344 -26.641 1 90.38 72 PRO A N 1
ATOM 534 C CA . PRO A 1 72 ? 25.109 -35.688 -27.594 1 90.38 72 PRO A CA 1
ATOM 535 C C . PRO A 1 72 ? 24 -34.625 -27.641 1 90.38 72 PRO A C 1
ATOM 537 O O . PRO A 1 72 ? 23.719 -33.969 -26.641 1 90.38 72 PRO A O 1
ATOM 540 N N . SER A 1 73 ? 23.453 -34.469 -28.859 1 90.38 73 SER A N 1
ATOM 541 C CA . SER A 1 73 ? 22.328 -33.562 -29.016 1 90.38 73 SER A CA 1
ATOM 542 C C . SER A 1 73 ? 21.062 -34.094 -28.344 1 90.38 73 SER A C 1
ATOM 544 O O . SER A 1 73 ? 20.969 -35.281 -28.062 1 90.38 73 SER A O 1
ATOM 546 N N . ALA A 1 74 ? 20.156 -33.219 -28.062 1 92.62 74 ALA A N 1
ATOM 547 C CA . ALA A 1 74 ? 18.875 -33.594 -27.453 1 92.62 74 ALA A CA 1
ATOM 548 C C . ALA A 1 74 ? 18.125 -34.594 -28.328 1 92.62 74 ALA A C 1
ATOM 550 O O . ALA A 1 74 ? 17.5 -35.531 -27.828 1 92.62 74 ALA A O 1
ATOM 551 N N . ALA A 1 75 ? 18.234 -34.375 -29.625 1 92.94 75 ALA A N 1
ATOM 552 C CA . ALA A 1 75 ? 17.547 -35.25 -30.578 1 92.94 75 ALA A CA 1
ATOM 553 C C . ALA A 1 75 ? 18.141 -36.656 -30.531 1 92.94 75 ALA A C 1
ATOM 555 O O . ALA A 1 75 ? 17.406 -37.656 -30.609 1 92.94 75 ALA A O 1
ATOM 556 N N . CYS A 1 76 ? 19.469 -36.688 -30.422 1 94.12 76 CYS A N 1
ATOM 557 C CA . CYS A 1 76 ? 20.141 -38 -30.344 1 94.12 76 CYS A CA 1
ATOM 558 C C . CYS A 1 76 ? 19.766 -38.75 -29.078 1 94.12 76 CYS A C 1
ATOM 560 O O . CYS A 1 76 ? 19.438 -39.938 -29.141 1 94.12 76 CYS A O 1
ATOM 562 N N . MET A 1 77 ? 19.75 -38.062 -27.984 1 95.31 77 MET A N 1
ATOM 563 C CA . MET A 1 77 ? 19.391 -38.688 -26.719 1 95.31 77 MET A CA 1
ATOM 564 C C . MET A 1 77 ? 17.938 -39.125 -26.734 1 95.31 77 MET A C 1
ATOM 566 O O . MET A 1 77 ? 17.625 -40.219 -26.25 1 95.31 77 MET A O 1
ATOM 570 N N . GLY A 1 78 ? 17.062 -38.344 -27.297 1 95.06 78 GLY A N 1
ATOM 571 C CA . GLY A 1 78 ? 15.641 -38.656 -27.344 1 95.06 78 GLY A CA 1
ATOM 572 C C . GLY A 1 78 ? 15.297 -39.781 -28.281 1 95.06 78 GLY A C 1
ATOM 573 O O . GLY A 1 78 ? 14.227 -40.375 -28.156 1 95.06 78 GLY A O 1
ATOM 574 N N . ASN A 1 79 ? 16.234 -40.062 -29.172 1 94.62 79 ASN A N 1
ATOM 575 C CA . ASN A 1 79 ? 15.961 -41.094 -30.156 1 94.62 79 ASN A CA 1
ATOM 576 C C . ASN A 1 79 ? 16.797 -42.344 -29.906 1 94.62 79 ASN A C 1
ATOM 578 O O . ASN A 1 79 ? 16.656 -43.344 -30.609 1 94.62 79 ASN A O 1
ATOM 582 N N . ASP A 1 80 ? 17.609 -42.344 -28.922 1 95.12 80 ASP A N 1
ATOM 583 C CA . ASP A 1 80 ? 18.469 -43.5 -28.641 1 95.12 80 ASP A CA 1
ATOM 584 C C . ASP A 1 80 ? 17.75 -44.531 -27.781 1 95.12 80 ASP A C 1
ATOM 586 O O . ASP A 1 80 ? 17.391 -44.25 -26.625 1 95.12 80 ASP A O 1
ATOM 590 N N . THR A 1 81 ? 17.594 -45.719 -28.281 1 95.62 81 THR A N 1
ATOM 591 C CA . THR A 1 81 ? 16.812 -46.781 -27.625 1 95.62 81 THR A CA 1
ATOM 592 C C . THR A 1 81 ? 17.5 -47.219 -26.344 1 95.62 81 THR A C 1
ATOM 594 O O . THR A 1 81 ? 16.844 -47.406 -25.312 1 95.62 81 THR A O 1
ATOM 597 N N . TRP A 1 82 ? 18.812 -47.406 -26.422 1 95.25 82 TRP A N 1
ATOM 598 C CA . TRP A 1 82 ? 19.547 -47.938 -25.281 1 95.25 82 TRP A CA 1
ATOM 599 C C . TRP A 1 82 ? 19.609 -46.906 -24.156 1 95.25 82 TRP A C 1
ATOM 601 O O . TRP A 1 82 ? 19.531 -47.281 -22.969 1 95.25 82 TRP A O 1
ATOM 611 N N . TYR A 1 83 ? 19.75 -45.656 -24.531 1 96.25 83 TYR A N 1
ATOM 612 C CA . TYR A 1 83 ? 19.734 -44.562 -23.562 1 96.25 83 TYR A CA 1
ATOM 613 C C . TYR A 1 83 ? 18.406 -44.5 -22.844 1 96.25 83 TYR A C 1
ATOM 615 O O . TYR A 1 83 ? 18.359 -44.469 -21.609 1 96.25 83 TYR A O 1
ATOM 623 N N . LEU A 1 84 ? 17.297 -44.562 -23.578 1 97.38 84 LEU A N 1
ATOM 624 C CA . LEU A 1 84 ? 15.945 -44.438 -23.031 1 97.38 84 LEU A CA 1
ATOM 625 C C . LEU A 1 84 ? 15.562 -45.625 -22.203 1 97.38 84 LEU A C 1
ATOM 627 O O . LEU A 1 84 ? 14.977 -45.5 -21.125 1 97.38 84 LEU A O 1
ATOM 631 N N . THR A 1 85 ? 15.883 -46.844 -22.641 1 97.06 85 THR A N 1
ATOM 632 C CA . THR A 1 85 ? 15.523 -48.062 -21.906 1 97.06 85 THR A CA 1
ATOM 633 C C . THR A 1 85 ? 16.344 -48.188 -20.625 1 97.06 85 THR A C 1
ATOM 635 O O . THR A 1 85 ? 15.844 -48.688 -19.625 1 97.06 85 THR A O 1
ATOM 638 N N . SER A 1 86 ? 17.562 -47.75 -20.688 1 97.38 86 SER A N 1
ATOM 639 C CA . SER A 1 86 ? 18.391 -47.781 -19.484 1 97.38 86 SER A CA 1
ATOM 640 C C . SER A 1 86 ? 17.844 -46.844 -18.406 1 97.38 86 SER A C 1
ATOM 642 O O . SER A 1 86 ? 17.797 -47.219 -17.234 1 97.38 86 SER A O 1
ATOM 644 N N . ILE A 1 87 ? 17.484 -45.625 -18.828 1 97.81 87 ILE A N 1
ATOM 645 C CA . ILE A 1 87 ? 16.922 -44.688 -17.875 1 97.81 87 ILE A CA 1
ATOM 646 C C . ILE A 1 87 ? 15.602 -45.188 -17.328 1 97.81 87 ILE A C 1
ATOM 648 O O . ILE A 1 87 ? 15.328 -45.094 -16.141 1 97.81 87 ILE A O 1
ATOM 652 N N . ALA A 1 88 ? 14.773 -45.75 -18.219 1 96.62 88 ALA A N 1
ATOM 653 C CA . ALA A 1 88 ? 13.492 -46.312 -17.812 1 96.62 88 ALA A CA 1
ATOM 654 C C . ALA A 1 88 ? 13.68 -47.406 -16.766 1 96.62 88 ALA A C 1
ATOM 656 O O . ALA A 1 88 ? 12.945 -47.469 -15.781 1 96.62 88 ALA A O 1
ATOM 657 N N . TRP A 1 89 ? 14.648 -48.281 -17 1 96.5 89 TRP A N 1
ATOM 658 C CA . TRP A 1 89 ? 14.945 -49.344 -16.062 1 96.5 89 TRP A CA 1
ATOM 659 C C . TRP A 1 89 ? 15.391 -48.781 -14.719 1 96.5 89 TRP A C 1
ATOM 661 O O . TRP A 1 89 ? 14.969 -49.281 -13.664 1 96.5 89 TRP A O 1
ATOM 671 N N . CYS A 1 90 ? 16.25 -47.844 -14.805 1 97.38 90 CYS A N 1
ATOM 672 C CA . CYS A 1 90 ? 16.75 -47.188 -13.594 1 97.38 90 CYS A CA 1
ATOM 673 C C . CYS A 1 90 ? 15.602 -46.594 -12.781 1 97.38 90 CYS A C 1
ATOM 675 O O . CYS A 1 90 ? 15.508 -46.812 -11.57 1 97.38 90 CYS A O 1
ATOM 677 N N . ILE A 1 91 ? 14.711 -45.812 -13.414 1 97.19 91 ILE A N 1
ATOM 678 C CA . ILE A 1 91 ? 13.57 -45.188 -12.75 1 97.19 91 ILE A CA 1
ATOM 679 C C . ILE A 1 91 ? 12.672 -46.25 -12.141 1 97.19 91 ILE A C 1
ATOM 681 O O . ILE A 1 91 ? 12.234 -46.125 -10.992 1 97.19 91 ILE A O 1
ATOM 685 N N . GLY A 1 92 ? 12.453 -47.344 -12.836 1 94.5 92 GLY A N 1
ATOM 686 C CA . GLY A 1 92 ? 11.641 -48.438 -12.344 1 94.5 92 GLY A CA 1
ATOM 687 C C . GLY A 1 92 ? 12.25 -49.156 -11.148 1 94.5 92 GLY A C 1
ATOM 688 O O . GLY A 1 92 ? 11.531 -49.656 -10.289 1 94.5 92 GLY A O 1
ATOM 689 N N . SER A 1 93 ? 13.539 -49.125 -11.055 1 94.94 93 SER A N 1
ATOM 690 C CA . SER A 1 93 ? 14.25 -49.844 -10.016 1 94.94 93 SER A CA 1
ATOM 691 C C . SER A 1 93 ? 14.375 -49.031 -8.734 1 94.94 93 SER A C 1
ATOM 693 O O . SER A 1 93 ? 14.32 -49.562 -7.633 1 94.94 93 SER A O 1
ATOM 695 N N . TYR A 1 94 ? 14.523 -47.75 -8.914 1 96.75 94 TYR A N 1
ATOM 696 C CA . TYR A 1 94 ? 14.914 -47 -7.742 1 96.75 94 TYR A CA 1
ATOM 697 C C . TYR A 1 94 ? 13.781 -46.094 -7.266 1 96.75 94 TYR A C 1
ATOM 699 O O . TYR A 1 94 ? 13.727 -45.719 -6.094 1 96.75 94 TYR A O 1
ATOM 707 N N . CYS A 1 95 ? 12.938 -45.625 -8.172 1 96.62 95 CYS A N 1
ATOM 708 C CA . CYS A 1 95 ? 11.828 -44.781 -7.73 1 96.62 95 CYS A CA 1
ATOM 709 C C . CYS A 1 95 ? 10.758 -45.594 -7.035 1 96.62 95 CYS A C 1
ATOM 711 O O . CYS A 1 95 ? 10.516 -46.75 -7.406 1 96.62 95 CYS A O 1
ATOM 713 N N . SER A 1 96 ? 10.203 -45.062 -6.051 1 93.62 96 SER A N 1
ATOM 714 C CA . SER A 1 96 ? 9.18 -45.75 -5.273 1 93.62 96 SER A CA 1
ATOM 715 C C . SER A 1 96 ? 8.023 -46.188 -6.156 1 93.62 96 SER A C 1
ATOM 717 O O . SER A 1 96 ? 7.629 -45.5 -7.082 1 93.62 96 SER A O 1
ATOM 719 N N . LYS A 1 97 ? 7.512 -47.312 -5.816 1 87.44 97 LYS A N 1
ATOM 720 C CA . LYS A 1 97 ? 6.367 -47.844 -6.543 1 87.44 97 LYS A CA 1
ATOM 721 C C . LYS A 1 97 ? 5.109 -47.031 -6.289 1 87.44 97 LYS A C 1
ATOM 723 O O . LYS A 1 97 ? 4.152 -47.062 -7.062 1 87.44 97 LYS A O 1
ATOM 728 N N . ASN A 1 98 ? 5.227 -46.25 -5.309 1 86.25 98 ASN A N 1
ATOM 729 C CA . ASN A 1 98 ? 4.078 -45.406 -4.949 1 86.25 98 ASN A CA 1
ATOM 730 C C . ASN A 1 98 ? 4.086 -44.094 -5.703 1 86.25 98 ASN A C 1
ATOM 732 O O . ASN A 1 98 ? 3.16 -43.281 -5.566 1 86.25 98 ASN A O 1
ATOM 736 N N . THR A 1 99 ? 5.152 -43.875 -6.598 1 89.69 99 THR A N 1
ATOM 737 C CA . THR A 1 99 ? 5.184 -42.656 -7.379 1 89.69 99 THR A CA 1
ATOM 738 C C . THR A 1 99 ? 4.09 -42.656 -8.445 1 89.69 99 THR A C 1
ATOM 740 O O . THR A 1 99 ? 3.961 -43.625 -9.203 1 89.69 99 THR A O 1
ATOM 743 N N . LYS A 1 100 ? 3.344 -41.656 -8.484 1 84.81 100 LYS A N 1
ATOM 744 C CA . LYS A 1 100 ? 2.25 -41.562 -9.445 1 84.81 100 LYS A CA 1
ATOM 745 C C . LYS A 1 100 ? 2.775 -41.562 -10.883 1 84.81 100 LYS A C 1
ATOM 747 O O . LYS A 1 100 ? 3.732 -40.844 -11.195 1 84.81 100 LYS A O 1
ATOM 752 N N . PRO A 1 101 ? 2.227 -42.344 -11.711 1 83.88 101 PRO A N 1
ATOM 753 C CA . PRO A 1 101 ? 2.721 -42.5 -13.078 1 83.88 101 PRO A CA 1
ATOM 754 C C . PRO A 1 101 ? 2.791 -41.156 -13.844 1 83.88 101 PRO A C 1
ATOM 756 O O . PRO A 1 101 ? 3.713 -40.969 -14.633 1 83.88 101 PRO A O 1
ATOM 759 N N . TYR A 1 102 ? 1.846 -40.281 -13.586 1 88.31 102 TYR A N 1
ATOM 760 C CA . TYR A 1 102 ? 1.853 -39.062 -14.344 1 88.31 102 TYR A CA 1
ATOM 761 C C . TYR A 1 102 ? 3.055 -38.188 -13.977 1 88.31 102 TYR A C 1
ATOM 763 O O . TYR A 1 102 ? 3.545 -37.406 -14.797 1 88.31 102 TYR A O 1
ATOM 771 N N . LYS A 1 103 ? 3.549 -38.281 -12.789 1 91.75 103 LYS A N 1
ATOM 772 C CA . LYS A 1 103 ? 4.73 -37.531 -12.375 1 91.75 103 LYS A CA 1
ATOM 773 C C . LYS A 1 103 ? 5.973 -38.031 -13.125 1 91.75 103 LYS A C 1
ATOM 775 O O . LYS A 1 103 ? 6.824 -37.219 -13.508 1 91.75 103 LYS A O 1
ATOM 780 N N . ILE A 1 104 ? 6.031 -39.344 -13.297 1 93.12 104 ILE A N 1
ATOM 781 C CA . ILE A 1 104 ? 7.156 -39.938 -14.023 1 93.12 104 ILE A CA 1
ATOM 782 C C . ILE A 1 104 ? 7.098 -39.5 -15.492 1 93.12 104 ILE A C 1
ATOM 784 O O . ILE A 1 104 ? 8.109 -39.094 -16.062 1 93.12 104 ILE A O 1
ATOM 788 N N . GLU A 1 105 ? 5.934 -39.594 -16.078 1 91.06 105 GLU A N 1
ATOM 789 C CA . GLU A 1 105 ? 5.781 -39.188 -17.469 1 91.06 105 GLU A CA 1
ATOM 790 C C . GLU A 1 105 ? 6.074 -37.719 -17.672 1 91.06 105 GLU A C 1
ATOM 792 O O . GLU A 1 105 ? 6.645 -37.312 -18.688 1 91.06 105 GLU A O 1
ATOM 797 N N . LYS A 1 106 ? 5.586 -36.969 -16.75 1 91.62 106 LYS A N 1
ATOM 798 C CA . LYS A 1 106 ? 5.871 -35.531 -16.844 1 91.62 106 LYS A CA 1
ATOM 799 C C . LYS A 1 106 ? 7.375 -35.281 -16.812 1 91.62 106 LYS A C 1
ATOM 801 O O . LYS A 1 106 ? 7.895 -34.5 -17.609 1 91.62 106 LYS A O 1
ATOM 806 N N . PHE A 1 107 ? 8.016 -35.875 -15.867 1 94.81 107 PHE A N 1
ATOM 807 C CA . PHE A 1 107 ? 9.469 -35.75 -15.797 1 94.81 107 PHE A CA 1
ATOM 808 C C . PHE A 1 107 ? 10.109 -36.25 -17.094 1 94.81 107 PHE A C 1
ATOM 810 O O . PHE A 1 107 ? 10.992 -35.562 -17.641 1 94.81 107 PHE A O 1
ATOM 817 N N . TRP A 1 108 ? 9.672 -37.375 -17.641 1 94.94 108 TRP A N 1
ATOM 818 C CA . TRP A 1 108 ? 10.203 -38.062 -18.828 1 94.94 108 TRP A CA 1
ATOM 819 C C . TRP A 1 108 ? 10.141 -37.125 -20.031 1 94.94 108 TRP A C 1
ATOM 821 O O . TRP A 1 108 ? 11.102 -37.062 -20.812 1 94.94 108 TRP A O 1
ATOM 831 N N . TRP A 1 109 ? 9.117 -36.344 -20.109 1 91.5 109 TRP A N 1
ATOM 832 C CA . TRP A 1 109 ? 8.883 -35.562 -21.312 1 91.5 109 TRP A CA 1
ATOM 833 C C . TRP A 1 109 ? 9.414 -34.156 -21.156 1 91.5 109 TRP A C 1
ATOM 835 O O . TRP A 1 109 ? 9.789 -33.5 -22.141 1 91.5 109 TRP A O 1
ATOM 845 N N . THR A 1 110 ? 9.492 -33.688 -19.891 1 90 110 THR A N 1
ATOM 846 C CA . THR A 1 110 ? 9.727 -32.25 -19.75 1 90 110 THR A CA 1
ATOM 847 C C . THR A 1 110 ? 11.086 -31.969 -19.109 1 90 110 THR A C 1
ATOM 849 O O . THR A 1 110 ? 11.688 -30.922 -19.328 1 90 110 THR A O 1
ATOM 852 N N . LYS A 1 111 ? 11.586 -32.906 -18.328 1 92.31 111 LYS A N 1
ATOM 853 C CA . LYS A 1 111 ? 12.742 -32.562 -17.5 1 92.31 111 LYS A CA 1
ATOM 854 C C . LYS A 1 111 ? 13.93 -33.469 -17.812 1 92.31 111 LYS A C 1
ATOM 856 O O . LYS A 1 111 ? 15.078 -33.094 -17.547 1 92.31 111 LYS A O 1
ATOM 861 N N . MET A 1 112 ? 13.695 -34.594 -18.375 1 94.38 112 MET A N 1
ATOM 862 C CA . MET A 1 112 ? 14.742 -35.594 -18.531 1 94.38 112 MET A CA 1
ATOM 863 C C . MET A 1 112 ? 15.836 -35.094 -19.469 1 94.38 112 MET A C 1
ATOM 865 O O . MET A 1 112 ? 17.016 -35.188 -19.141 1 94.38 112 MET A O 1
ATOM 869 N N . ILE A 1 113 ? 15.422 -34.656 -20.641 1 93 113 ILE A N 1
ATOM 870 C CA . ILE A 1 113 ? 16.359 -34.156 -21.641 1 93 113 ILE A CA 1
ATOM 871 C C . ILE A 1 113 ? 16.109 -32.688 -21.906 1 93 113 ILE A C 1
ATOM 873 O O . ILE A 1 113 ? 15.031 -32.312 -22.344 1 93 113 ILE A O 1
ATOM 877 N N . TYR A 1 114 ? 17.109 -31.938 -21.641 1 85.62 114 TYR A N 1
ATOM 878 C CA . TYR A 1 114 ? 17 -30.484 -21.766 1 85.62 114 TYR A CA 1
ATOM 879 C C . TYR A 1 114 ? 16.672 -30.094 -23.203 1 85.62 114 TYR A C 1
ATOM 881 O O . TYR A 1 114 ? 17.344 -30.547 -24.141 1 85.62 114 TYR A O 1
ATOM 889 N N . GLN A 1 115 ? 15.586 -29.391 -23.484 1 80.38 115 GLN A N 1
ATOM 890 C CA . GLN A 1 115 ? 15.164 -28.781 -24.734 1 80.38 115 GLN A CA 1
ATOM 891 C C . GLN A 1 115 ? 14.828 -29.844 -25.781 1 80.38 115 GLN A C 1
ATOM 893 O O . GLN A 1 115 ? 14.938 -29.578 -26.984 1 80.38 115 GLN A O 1
ATOM 898 N N . VAL A 1 116 ? 14.531 -30.984 -25.328 1 88.69 116 VAL A N 1
ATOM 899 C CA . VAL A 1 116 ? 14.164 -32.031 -26.266 1 88.69 116 VAL A CA 1
ATOM 900 C C . VAL A 1 116 ? 12.812 -31.719 -26.906 1 88.69 116 VAL A C 1
ATOM 902 O O . VAL A 1 116 ? 11.906 -31.219 -26.219 1 88.69 116 VAL A O 1
ATOM 905 N N . GLN A 1 117 ? 12.711 -31.906 -28.188 1 85.38 117 GLN A N 1
ATOM 906 C CA . GLN A 1 117 ? 11.461 -31.625 -28.891 1 85.38 117 GLN A CA 1
ATOM 907 C C . GLN A 1 117 ? 10.562 -32.875 -28.922 1 85.38 117 GLN A C 1
ATOM 909 O O . GLN A 1 117 ? 9.336 -32.75 -28.844 1 85.38 117 GLN A O 1
ATOM 914 N N . SER A 1 118 ? 11.266 -34.031 -29.109 1 88.25 118 SER A N 1
ATOM 915 C CA . SER A 1 118 ? 10.508 -35.281 -29.172 1 88.25 118 SER A CA 1
ATOM 916 C C . SER A 1 118 ? 11.32 -36.438 -28.594 1 88.25 118 SER A C 1
ATOM 918 O O . SER A 1 118 ? 12.547 -36.469 -28.703 1 88.25 118 SER A O 1
ATOM 920 N N . ILE A 1 119 ? 10.648 -37.312 -27.969 1 93.31 119 ILE A N 1
ATOM 921 C CA . ILE A 1 119 ? 11.273 -38.5 -27.422 1 93.31 119 ILE A CA 1
ATOM 922 C C . ILE A 1 119 ? 10.641 -39.75 -28.047 1 93.31 119 ILE A C 1
ATOM 924 O O . ILE A 1 119 ? 9.414 -39.875 -28.109 1 93.31 119 ILE A O 1
ATOM 928 N N . LYS A 1 120 ? 11.477 -40.656 -28.453 1 93.31 120 LYS A N 1
ATOM 929 C CA . LYS A 1 120 ? 11.094 -41.812 -29.234 1 93.31 120 LYS A CA 1
ATOM 930 C C . LYS A 1 120 ? 10.039 -42.656 -28.484 1 93.31 120 LYS A C 1
ATOM 932 O O . LYS A 1 120 ? 9.078 -43.125 -29.094 1 93.31 120 LYS A O 1
ATOM 937 N N . PHE A 1 121 ? 10.281 -42.875 -27.172 1 91.94 121 PHE A N 1
ATOM 938 C CA . PHE A 1 121 ? 9.414 -43.719 -26.359 1 91.94 121 PHE A CA 1
ATOM 939 C C . PHE A 1 121 ? 8.828 -42.938 -25.188 1 91.94 121 PHE A C 1
ATOM 941 O O . PHE A 1 121 ? 9.508 -42.094 -24.609 1 91.94 121 PHE A O 1
ATOM 948 N N . SER A 1 122 ? 7.543 -43.219 -24.891 1 89.56 122 SER A N 1
ATOM 949 C CA . SER A 1 122 ? 7.074 -42.844 -23.562 1 89.56 122 SER A CA 1
ATOM 950 C C . SER A 1 122 ? 7.762 -43.688 -22.484 1 89.56 122 SER A C 1
ATOM 952 O O . SER A 1 122 ? 8.438 -44.656 -22.781 1 89.56 122 SER A O 1
ATOM 954 N N . TYR A 1 123 ? 7.723 -43.281 -21.281 1 92.31 123 TYR A N 1
ATOM 955 C CA . TYR A 1 123 ? 8.352 -44 -20.188 1 92.31 123 TYR A CA 1
ATOM 956 C C . TYR A 1 123 ? 7.875 -45.469 -20.156 1 92.31 123 TYR A C 1
ATOM 958 O O . TYR A 1 123 ? 8.688 -46.375 -20.078 1 92.31 123 TYR A O 1
ATOM 966 N N . ALA A 1 124 ? 6.582 -45.656 -20.234 1 85.88 124 ALA A N 1
ATOM 967 C CA . ALA A 1 124 ? 5.984 -47 -20.172 1 85.88 124 ALA A CA 1
ATOM 968 C C . ALA A 1 124 ? 6.438 -47.844 -21.344 1 85.88 124 ALA A C 1
ATOM 970 O O . ALA A 1 124 ? 6.711 -49.031 -21.172 1 85.88 124 ALA A O 1
ATOM 971 N N . GLU A 1 125 ? 6.531 -47.25 -22.484 1 87.81 125 GLU A N 1
ATOM 972 C CA . GLU A 1 125 ? 6.969 -47.969 -23.688 1 87.81 125 GLU A CA 1
ATOM 973 C C . GLU A 1 125 ? 8.43 -48.406 -23.562 1 87.81 125 GLU A C 1
ATOM 975 O O . GLU A 1 125 ? 8.805 -49.5 -23.969 1 87.81 125 GLU A O 1
ATOM 980 N N . ALA A 1 126 ? 9.203 -47.469 -23.062 1 94 126 ALA A N 1
ATOM 981 C CA . ALA A 1 126 ? 10.625 -47.75 -22.891 1 94 126 ALA A CA 1
ATOM 982 C C . ALA A 1 126 ? 10.852 -48.875 -21.875 1 94 126 ALA A C 1
ATOM 984 O O . ALA A 1 126 ? 11.68 -49.75 -22.094 1 94 126 ALA A O 1
ATOM 985 N N . LEU A 1 127 ? 10.18 -48.875 -20.797 1 92.19 127 LEU A N 1
ATOM 986 C CA . LEU A 1 127 ? 10.305 -49.906 -19.766 1 92.19 127 LEU A CA 1
ATOM 987 C C . LEU A 1 127 ? 9.859 -51.25 -20.297 1 92.19 127 LEU A C 1
ATOM 989 O O . LEU A 1 127 ? 10.43 -52.281 -19.938 1 92.19 127 LEU A O 1
ATOM 993 N N . ALA A 1 128 ? 8.859 -51.219 -21.188 1 88.38 128 ALA A N 1
ATOM 994 C CA . ALA A 1 128 ? 8.32 -52.469 -21.75 1 88.38 128 ALA A CA 1
ATOM 995 C C . ALA A 1 128 ? 9.32 -53.125 -22.688 1 88.38 128 ALA A C 1
ATOM 997 O O . ALA A 1 128 ? 9.266 -54.312 -22.938 1 88.38 128 ALA A O 1
ATOM 998 N N . GLN A 1 129 ? 10.203 -52.312 -23.203 1 91.69 129 GLN A N 1
ATOM 999 C CA . GLN A 1 129 ? 11.219 -52.844 -24.125 1 91.69 129 GLN A CA 1
ATOM 1000 C C . GLN A 1 129 ? 12.289 -53.625 -23.359 1 91.69 129 GLN A C 1
ATOM 1002 O O . GLN A 1 129 ? 13.055 -54.375 -23.969 1 91.69 129 GLN A O 1
ATOM 1007 N N . VAL A 1 130 ? 12.336 -53.438 -22.078 1 93.06 130 VAL A N 1
ATOM 1008 C CA . VAL A 1 130 ? 13.375 -54.062 -21.281 1 93.06 130 VAL A CA 1
ATOM 1009 C C . VAL A 1 130 ? 12.953 -55.5 -20.938 1 93.06 130 VAL A C 1
ATOM 1011 O O . VAL A 1 130 ? 11.836 -55.719 -20.484 1 93.06 130 VAL A O 1
ATOM 1014 N N . ASP A 1 131 ? 13.797 -56.469 -21.188 1 87.88 131 ASP A N 1
ATOM 1015 C CA . ASP A 1 131 ? 13.539 -57.844 -20.844 1 87.88 131 ASP A CA 1
ATOM 1016 C C . ASP A 1 131 ? 13.703 -58.094 -19.344 1 87.88 131 ASP A C 1
ATOM 1018 O O . ASP A 1 131 ? 14.82 -58.062 -18.828 1 87.88 131 ASP A O 1
ATOM 1022 N N . THR A 1 132 ? 12.602 -58.281 -18.656 1 83.44 132 THR A N 1
ATOM 1023 C CA . THR A 1 132 ? 12.602 -58.438 -17.203 1 83.44 132 THR A CA 1
ATOM 1024 C C . THR A 1 132 ? 13.164 -59.781 -16.797 1 83.44 132 THR A C 1
ATOM 1026 O O . THR A 1 132 ? 13.547 -59.969 -15.641 1 83.44 132 THR A O 1
ATOM 1029 N N . LYS A 1 133 ? 13.289 -60.844 -17.656 1 87 133 LYS A N 1
ATOM 1030 C CA . LYS A 1 133 ? 13.805 -62.156 -17.344 1 87 133 LYS A CA 1
ATOM 1031 C C . LYS A 1 133 ? 15.328 -62.156 -17.203 1 87 133 LYS A C 1
ATOM 1033 O O . LYS A 1 133 ? 15.891 -62.906 -16.406 1 87 133 LYS A O 1
ATOM 1038 N N . THR A 1 134 ? 15.953 -61.312 -17.984 1 90.5 134 THR A N 1
ATOM 1039 C CA . THR A 1 134 ? 17.391 -61.125 -17.891 1 90.5 134 THR A CA 1
ATOM 1040 C C . THR A 1 134 ? 17.734 -59.656 -17.562 1 90.5 134 THR A C 1
ATOM 1042 O O . THR A 1 134 ? 17.969 -58.844 -18.469 1 90.5 134 THR A O 1
ATOM 1045 N N . PRO A 1 135 ? 17.781 -59.438 -16.297 1 89.69 135 PRO A N 1
ATOM 1046 C CA . PRO A 1 135 ? 18.047 -58.062 -15.914 1 89.69 135 PRO A CA 1
ATOM 1047 C C . PRO A 1 135 ? 19.328 -57.531 -16.516 1 89.69 135 PRO A C 1
ATOM 1049 O O . PRO A 1 135 ? 20.328 -58.25 -16.625 1 89.69 135 PRO A O 1
ATOM 1052 N N . PRO A 1 136 ? 19.219 -56.25 -16.984 1 94.69 136 PRO A N 1
ATOM 1053 C CA . PRO A 1 136 ? 20.406 -55.625 -17.578 1 94.69 136 PRO A CA 1
ATOM 1054 C C . PRO A 1 136 ? 21.578 -55.562 -16.609 1 94.69 136 PRO A C 1
ATOM 1056 O O . PRO A 1 136 ? 21.375 -55.344 -15.406 1 94.69 136 PRO A O 1
ATOM 1059 N N . LYS A 1 137 ? 22.766 -55.688 -17.156 1 92.38 137 LYS A N 1
ATOM 1060 C CA . LYS A 1 137 ? 24 -55.594 -16.375 1 92.38 137 LYS A CA 1
ATOM 1061 C C . LYS A 1 137 ? 24.641 -54.219 -16.578 1 92.38 137 LYS A C 1
ATOM 1063 O O . LYS A 1 137 ? 24.406 -53.562 -17.578 1 92.38 137 LYS A O 1
ATOM 1068 N N . PRO A 1 138 ? 25.406 -53.875 -15.578 1 92.56 138 PRO A N 1
ATOM 1069 C CA . PRO A 1 138 ? 26.094 -52.562 -15.695 1 92.56 138 PRO A CA 1
ATOM 1070 C C . PRO A 1 138 ? 27.062 -52.531 -16.875 1 92.56 138 PRO A C 1
ATOM 1072 O O . PRO A 1 138 ? 27.469 -53.562 -17.391 1 92.56 138 PRO A O 1
ATOM 1075 N N . MET A 1 139 ? 27.266 -51.312 -17.266 1 90.56 139 MET A N 1
ATOM 1076 C CA . MET A 1 139 ? 28.188 -51.094 -18.391 1 90.56 139 MET A CA 1
ATOM 1077 C C . MET A 1 139 ? 29.609 -51.438 -18 1 90.56 139 MET A C 1
ATOM 1079 O O . MET A 1 139 ? 30.078 -51.062 -16.922 1 90.56 139 MET A O 1
ATOM 1083 N N . SER A 1 140 ? 30.266 -52.219 -18.875 1 85.5 140 SER A N 1
ATOM 1084 C CA . SER A 1 140 ? 31.656 -52.531 -18.641 1 85.5 140 SER A CA 1
ATOM 1085 C C . SER A 1 140 ? 32.562 -51.312 -18.797 1 85.5 140 SER A C 1
ATOM 1087 O O . SER A 1 140 ? 32.281 -50.438 -19.641 1 85.5 140 SER A O 1
ATOM 1089 N N . PRO A 1 141 ? 33.531 -51.25 -17.969 1 82 141 PRO A N 1
ATOM 1090 C CA . PRO A 1 141 ? 34.469 -50.094 -18.047 1 82 141 PRO A CA 1
ATOM 1091 C C . PRO A 1 141 ? 35.156 -50 -19.406 1 82 141 PRO A C 1
ATOM 1093 O O . PRO A 1 141 ? 35.594 -48.906 -19.797 1 82 141 PRO A O 1
ATOM 1096 N N . ASP A 1 142 ? 35.188 -51.062 -20.141 1 81.06 142 ASP A N 1
ATOM 1097 C CA . ASP A 1 142 ? 35.906 -51.094 -21.391 1 81.06 142 ASP A CA 1
ATOM 1098 C C . ASP A 1 142 ? 35.062 -50.594 -22.547 1 81.06 142 ASP A C 1
ATOM 1100 O O . ASP A 1 142 ? 35.562 -50.25 -23.609 1 81.06 142 ASP A O 1
ATOM 1104 N N . LEU A 1 143 ? 33.844 -50.5 -22.297 1 80.44 143 LEU A N 1
ATOM 1105 C CA . LEU A 1 143 ? 32.938 -50.062 -23.375 1 80.44 143 LEU A CA 1
ATOM 1106 C C . LEU A 1 143 ? 32.875 -48.562 -23.469 1 80.44 143 LEU A C 1
ATOM 1108 O O . LEU A 1 143 ? 32.719 -47.875 -22.453 1 80.44 143 LEU A O 1
ATOM 1112 N N . THR A 1 144 ? 33.062 -48.125 -24.75 1 80.19 144 THR A N 1
ATOM 1113 C CA . THR A 1 144 ? 33.125 -46.688 -24.953 1 80.19 144 THR A CA 1
ATOM 1114 C C . THR A 1 144 ? 31.797 -46.156 -25.484 1 80.19 144 THR A C 1
ATOM 1116 O O . THR A 1 144 ? 31.531 -44.969 -25.453 1 80.19 144 THR A O 1
ATOM 1119 N N . VAL A 1 145 ? 30.953 -47.031 -25.953 1 87.19 145 VAL A N 1
ATOM 1120 C CA . VAL A 1 145 ? 29.688 -46.594 -26.516 1 87.19 145 VAL A CA 1
ATOM 1121 C C . VAL A 1 145 ? 28.547 -47.406 -25.906 1 87.19 145 VAL A C 1
ATOM 1123 O O . VAL A 1 145 ? 28.656 -48.625 -25.719 1 87.19 145 VAL A O 1
ATOM 1126 N N . LEU A 1 146 ? 27.531 -46.719 -25.516 1 91.44 146 LEU A N 1
ATOM 1127 C CA . LEU A 1 146 ? 26.344 -47.375 -25.016 1 91.44 146 LEU A CA 1
ATOM 1128 C C . LEU A 1 146 ? 25.594 -48.094 -26.141 1 91.44 146 LEU A C 1
ATOM 1130 O O . LEU A 1 146 ? 25.016 -47.438 -27.016 1 91.44 146 LEU A O 1
ATOM 1134 N N . ASN A 1 147 ? 25.609 -49.5 -26.109 1 90.38 147 ASN A N 1
ATOM 1135 C CA . ASN A 1 147 ? 25.031 -50.219 -27.234 1 90.38 147 ASN A CA 1
ATOM 1136 C C . ASN A 1 147 ? 24.031 -51.281 -26.75 1 90.38 147 ASN A C 1
ATOM 1138 O O . ASN A 1 147 ? 23.594 -52.125 -27.516 1 90.38 147 ASN A O 1
ATOM 1142 N N . ARG A 1 148 ? 23.766 -51.188 -25.547 1 93.25 148 ARG A N 1
ATOM 1143 C CA . ARG A 1 148 ? 22.734 -52.031 -24.969 1 93.25 148 ARG A CA 1
ATOM 1144 C C . ARG A 1 148 ? 22.109 -51.375 -23.734 1 93.25 148 ARG A C 1
ATOM 1146 O O . ARG A 1 148 ? 22.641 -50.406 -23.219 1 93.25 148 ARG A O 1
ATOM 1153 N N . THR A 1 149 ? 21.016 -51.938 -23.281 1 95.62 149 THR A N 1
ATOM 1154 C CA . THR A 1 149 ? 20.406 -51.469 -22.031 1 95.62 149 THR A CA 1
ATOM 1155 C C . THR A 1 149 ? 21.281 -51.844 -20.844 1 95.62 149 THR A C 1
ATOM 1157 O O . THR A 1 149 ? 21.719 -53 -20.703 1 95.62 149 THR A O 1
ATOM 1160 N N . ILE A 1 150 ? 21.5 -50.906 -20.047 1 96 150 ILE A N 1
ATOM 1161 C CA . ILE A 1 150 ? 22.391 -51.188 -18.922 1 96 150 ILE A CA 1
ATOM 1162 C C . ILE A 1 150 ? 21.688 -50.844 -17.609 1 96 150 ILE A C 1
ATOM 1164 O O . ILE A 1 150 ? 20.641 -50.188 -17.609 1 96 150 ILE A O 1
ATOM 1168 N N . SER A 1 151 ? 22.219 -51.406 -16.5 1 95.81 151 SER A N 1
ATOM 1169 C CA . SER A 1 151 ? 21.797 -51.031 -15.148 1 95.81 151 SER A CA 1
ATOM 1170 C C . SER A 1 151 ? 22.875 -50.219 -14.43 1 95.81 151 SER A C 1
ATOM 1172 O O . SER A 1 151 ? 24.031 -50.25 -14.836 1 95.81 151 SER A O 1
ATOM 1174 N N . ILE A 1 152 ? 22.422 -49.438 -13.531 1 95.06 152 ILE A N 1
ATOM 1175 C CA . ILE A 1 152 ? 23.344 -48.656 -12.695 1 95.06 152 ILE A CA 1
ATOM 1176 C C . ILE A 1 152 ? 23.438 -49.312 -11.305 1 95.06 152 ILE A C 1
ATOM 1178 O O . ILE A 1 152 ? 22.453 -49.844 -10.797 1 95.06 152 ILE A O 1
ATOM 1182 N N . ASP A 1 153 ? 24.625 -49.312 -10.703 1 93.94 153 ASP A N 1
ATOM 1183 C CA . ASP A 1 153 ? 24.781 -49.906 -9.367 1 93.94 153 ASP A CA 1
ATOM 1184 C C . ASP A 1 153 ? 24.281 -48.938 -8.297 1 93.94 153 ASP A C 1
ATOM 1186 O O . ASP A 1 153 ? 24.141 -47.719 -8.539 1 93.94 153 ASP A O 1
ATOM 1190 N N . ASP A 1 154 ? 24.062 -49.5 -7.098 1 95.88 154 ASP A N 1
ATOM 1191 C CA . ASP A 1 154 ? 23.484 -48.719 -5.992 1 95.88 154 ASP A CA 1
ATOM 1192 C C . ASP A 1 154 ? 24.391 -47.594 -5.566 1 95.88 154 ASP A C 1
ATOM 1194 O O . ASP A 1 154 ? 23.922 -46.5 -5.242 1 95.88 154 ASP A O 1
ATOM 1198 N N . ALA A 1 155 ? 25.609 -47.844 -5.531 1 95.81 155 ALA A N 1
ATOM 1199 C CA . ALA A 1 155 ? 26.562 -46.812 -5.086 1 95.81 155 ALA A CA 1
ATOM 1200 C C . ALA A 1 155 ? 26.547 -45.625 -6.023 1 95.81 155 ALA A C 1
ATOM 1202 O O . ALA A 1 155 ? 26.562 -44.469 -5.57 1 95.81 155 ALA A O 1
ATOM 1203 N N . THR A 1 156 ? 26.562 -45.938 -7.316 1 95.81 156 THR A N 1
ATOM 1204 C CA . THR A 1 156 ? 26.516 -44.875 -8.312 1 95.81 156 THR A CA 1
ATOM 1205 C C . THR A 1 156 ? 25.203 -44.094 -8.234 1 95.81 156 THR A C 1
ATOM 1207 O O . THR A 1 156 ? 25.203 -42.875 -8.234 1 95.81 156 THR A O 1
ATOM 1210 N N . TYR A 1 157 ? 24.156 -44.781 -8.109 1 96.94 157 TYR A N 1
ATOM 1211 C CA . TYR A 1 157 ? 22.859 -44.125 -8 1 96.94 157 TYR A CA 1
ATOM 1212 C C . TYR A 1 157 ? 22.797 -43.219 -6.781 1 96.94 157 TYR A C 1
ATOM 1214 O O . TYR A 1 157 ? 22.375 -42.062 -6.887 1 96.94 157 TYR A O 1
ATOM 1222 N N . ASN A 1 158 ? 23.25 -43.75 -5.648 1 97.31 158 ASN A N 1
ATOM 1223 C CA . ASN A 1 158 ? 23.188 -42.969 -4.406 1 97.31 158 ASN A CA 1
ATOM 1224 C C . ASN A 1 158 ? 24.062 -41.719 -4.477 1 97.31 158 ASN A C 1
ATOM 1226 O O . ASN A 1 158 ? 23.719 -40.688 -3.9 1 97.31 158 ASN A O 1
ATOM 1230 N N . SER A 1 159 ? 25.188 -41.781 -5.125 1 97.5 159 SER A N 1
ATOM 1231 C CA . SER A 1 159 ? 26.047 -40.625 -5.246 1 97.5 159 SER A CA 1
ATOM 1232 C C . SER A 1 159 ? 25.391 -39.531 -6.059 1 97.5 159 SER A C 1
ATOM 1234 O O . SER A 1 159 ? 25.531 -38.344 -5.742 1 97.5 159 SER A O 1
ATOM 1236 N N . TYR A 1 160 ? 24.625 -39.969 -7.043 1 97.81 160 TYR A N 1
ATOM 1237 C CA . TYR A 1 160 ? 23.938 -38.969 -7.855 1 97.81 160 TYR A CA 1
ATOM 1238 C C . TYR A 1 160 ? 22.672 -38.469 -7.152 1 97.81 160 TYR A C 1
ATOM 1240 O O . TYR A 1 160 ? 22.297 -37.281 -7.293 1 97.81 160 TYR A O 1
ATOM 1248 N N . LEU A 1 161 ? 22.062 -39.344 -6.426 1 98.06 161 LEU A N 1
ATOM 1249 C CA . LEU A 1 161 ? 20.922 -38.906 -5.629 1 98.06 161 LEU A CA 1
ATOM 1250 C C . LEU A 1 161 ? 21.344 -37.844 -4.613 1 98.06 161 LEU A C 1
ATOM 1252 O O . LEU A 1 161 ? 20.625 -36.875 -4.395 1 98.06 161 LEU A O 1
ATOM 1256 N N . ASN A 1 162 ? 22.469 -38.062 -4.031 1 97.88 162 ASN A N 1
ATOM 1257 C CA . ASN A 1 162 ? 23 -37.094 -3.086 1 97.88 162 ASN A CA 1
ATOM 1258 C C . ASN A 1 162 ? 23.297 -35.75 -3.764 1 97.88 162 ASN A C 1
ATOM 1260 O O . ASN A 1 162 ? 23.109 -34.688 -3.164 1 97.88 162 ASN A O 1
ATOM 1264 N N . ALA A 1 163 ? 23.719 -35.844 -4.965 1 97.25 163 ALA A N 1
ATOM 1265 C CA . ALA A 1 163 ? 23.953 -34.594 -5.715 1 97.25 163 ALA A CA 1
ATOM 1266 C C . ALA A 1 163 ? 22.641 -33.844 -5.938 1 97.25 163 ALA A C 1
ATOM 1268 O O . ALA A 1 163 ? 22.594 -32.625 -5.777 1 97.25 163 ALA A O 1
ATOM 1269 N N . VAL A 1 164 ? 21.609 -34.562 -6.281 1 97.38 164 VAL A N 1
ATOM 1270 C CA . VAL A 1 164 ? 20.297 -33.938 -6.516 1 97.38 164 VAL A CA 1
ATOM 1271 C C . VAL A 1 164 ? 19.781 -33.312 -5.219 1 97.38 164 VAL A C 1
ATOM 1273 O O . VAL A 1 164 ? 19.312 -32.188 -5.219 1 97.38 164 VAL A O 1
ATOM 1276 N N . LYS A 1 165 ? 19.938 -34.062 -4.133 1 96.88 165 LYS A N 1
ATOM 1277 C CA . LYS A 1 165 ? 19.531 -33.531 -2.832 1 96.88 165 LYS A CA 1
ATOM 1278 C C . LYS A 1 165 ? 20.297 -32.281 -2.471 1 96.88 165 LYS A C 1
ATOM 1280 O O . LYS A 1 165 ? 19.719 -31.344 -1.908 1 96.88 165 LYS A O 1
ATOM 1285 N N . GLY A 1 166 ? 21.516 -32.312 -2.75 1 96.56 166 GLY A N 1
ATOM 1286 C CA . GLY A 1 166 ? 22.328 -31.141 -2.52 1 96.56 166 GLY A CA 1
ATOM 1287 C C . GLY A 1 166 ? 21.844 -29.922 -3.293 1 96.56 166 GLY A C 1
ATOM 1288 O O . GLY A 1 166 ? 21.703 -28.844 -2.727 1 96.56 166 GLY A O 1
ATOM 1289 N N . TYR A 1 167 ? 21.531 -30.109 -4.52 1 95.88 167 TYR A N 1
ATOM 1290 C CA . TYR A 1 167 ? 21.062 -29.016 -5.355 1 95.88 167 TYR A CA 1
ATOM 1291 C C . TYR A 1 167 ? 19.719 -28.5 -4.867 1 95.88 167 TYR A C 1
ATOM 1293 O O . TYR A 1 167 ? 19.453 -27.281 -4.906 1 95.88 167 TYR A O 1
ATOM 1301 N N . ILE A 1 168 ? 18.859 -29.406 -4.453 1 95.62 168 ILE A N 1
ATOM 1302 C CA . ILE A 1 168 ? 17.562 -29.016 -3.926 1 95.62 168 ILE A CA 1
ATOM 1303 C C . ILE A 1 168 ? 17.734 -28.156 -2.674 1 95.62 168 ILE A C 1
ATOM 1305 O O . ILE A 1 168 ? 17.141 -27.094 -2.555 1 95.62 168 ILE A O 1
ATOM 1309 N N . ALA A 1 169 ? 18.625 -28.609 -1.8 1 95.94 169 ALA A N 1
ATOM 1310 C CA . ALA A 1 169 ? 18.844 -27.906 -0.543 1 95.94 169 ALA A CA 1
ATOM 1311 C C . ALA A 1 169 ? 19.484 -26.531 -0.792 1 95.94 169 ALA A C 1
ATOM 1313 O O . ALA A 1 169 ? 19.078 -25.531 -0.197 1 95.94 169 ALA A O 1
ATOM 1314 N N . ILE A 1 170 ? 20.438 -26.5 -1.647 1 95.94 170 ILE A N 1
ATOM 1315 C CA . ILE A 1 170 ? 21.141 -25.25 -1.943 1 95.94 170 ILE A CA 1
ATOM 1316 C C . ILE A 1 170 ? 20.203 -24.266 -2.615 1 95.94 170 ILE A C 1
ATOM 1318 O O . ILE A 1 170 ? 20.188 -23.078 -2.281 1 95.94 170 ILE A O 1
ATOM 1322 N N . GLY A 1 171 ? 19.406 -24.766 -3.557 1 93.69 171 GLY A N 1
ATOM 1323 C CA . GLY A 1 171 ? 18.438 -23.922 -4.23 1 93.69 171 GLY A CA 1
ATOM 1324 C C . GLY A 1 171 ? 17.422 -23.312 -3.291 1 93.69 171 GLY A C 1
ATOM 1325 O O . GLY A 1 171 ? 17.109 -22.125 -3.387 1 93.69 171 GLY A O 1
ATOM 1326 N N . LYS A 1 172 ? 16.938 -24.109 -2.424 1 93.75 172 LYS A N 1
ATOM 1327 C CA . LYS A 1 172 ? 15.961 -23.641 -1.439 1 93.75 172 LYS A CA 1
ATOM 1328 C C . LYS A 1 172 ? 16.578 -22.594 -0.513 1 93.75 172 LYS A C 1
ATOM 1330 O O . LYS A 1 172 ? 15.961 -21.578 -0.215 1 93.75 172 LYS A O 1
ATOM 1335 N N . ASN A 1 173 ? 17.766 -22.859 -0.075 1 95.56 173 ASN A N 1
ATOM 1336 C CA . ASN A 1 173 ? 18.453 -21.938 0.82 1 95.56 173 ASN A CA 1
ATOM 1337 C C . ASN A 1 173 ? 18.781 -20.625 0.128 1 95.56 173 ASN A C 1
ATOM 1339 O O . ASN A 1 173 ? 18.703 -19.562 0.748 1 95.56 173 ASN A O 1
ATOM 1343 N N . GLU A 1 174 ? 19.156 -20.734 -1.075 1 94.88 174 GLU A N 1
ATOM 1344 C CA . GLU A 1 174 ? 19.422 -19.531 -1.852 1 94.88 174 GLU A CA 1
ATOM 1345 C C . GLU A 1 174 ? 18.203 -18.625 -1.914 1 94.88 174 GLU A C 1
ATOM 1347 O O . GLU A 1 174 ? 18.312 -17.422 -1.685 1 94.88 174 GLU A O 1
ATOM 1352 N N . SER A 1 175 ? 17.062 -19.172 -2.221 1 93.06 175 SER A N 1
ATOM 1353 C CA . SER A 1 175 ? 15.828 -18.406 -2.283 1 93.06 175 SER A CA 1
ATOM 1354 C C . SER A 1 175 ? 15.438 -17.875 -0.909 1 93.06 175 SER A C 1
ATOM 1356 O O . SER A 1 175 ? 15.016 -16.719 -0.781 1 93.06 175 SER A O 1
ATOM 1358 N N . LYS A 1 176 ? 15.617 -18.703 0.1 1 93.94 176 LYS A N 1
ATOM 1359 C CA . LYS A 1 176 ? 15.297 -18.312 1.469 1 93.94 176 LYS A CA 1
ATOM 1360 C C . LYS A 1 176 ? 16.109 -17.094 1.898 1 93.94 176 LYS A C 1
ATOM 1362 O O . LYS A 1 176 ? 15.555 -16.109 2.377 1 93.94 176 LYS A O 1
ATOM 1367 N N . TYR A 1 177 ? 17.375 -17.172 1.668 1 95.69 177 TYR A N 1
ATOM 1368 C CA . TYR A 1 177 ? 18.266 -16.109 2.117 1 95.69 177 TYR A CA 1
ATOM 1369 C C . TYR A 1 177 ? 18.062 -14.844 1.28 1 95.69 177 TYR A C 1
ATOM 1371 O O . TYR A 1 177 ? 18.188 -13.727 1.788 1 95.69 177 TYR A O 1
ATOM 1379 N N . SER A 1 178 ? 17.812 -15 -0.016 1 95.5 178 SER A N 1
ATOM 1380 C CA . SER A 1 178 ? 17.5 -13.836 -0.84 1 95.5 178 SER A CA 1
ATOM 1381 C C . SER A 1 178 ? 16.266 -13.109 -0.327 1 95.5 178 SER A C 1
ATOM 1383 O O . SER A 1 178 ? 16.25 -11.883 -0.22 1 95.5 178 SER A O 1
ATOM 1385 N N . LEU A 1 179 ? 15.289 -13.922 0.015 1 92.56 179 LEU A N 1
ATOM 1386 C CA . LEU A 1 179 ? 14.055 -13.352 0.545 1 92.56 179 LEU A CA 1
ATOM 1387 C C . LEU A 1 179 ? 14.297 -12.703 1.904 1 92.56 179 LEU A C 1
ATOM 1389 O O . LEU A 1 179 ? 13.766 -11.625 2.186 1 92.56 179 LEU A O 1
ATOM 1393 N N . LEU A 1 180 ? 15.102 -13.312 2.674 1 93.94 180 LEU A N 1
ATOM 1394 C CA . LEU A 1 180 ? 15.391 -12.789 4.004 1 93.94 180 LEU A CA 1
ATOM 1395 C C . LEU A 1 180 ? 16.125 -11.453 3.91 1 93.94 180 LEU A C 1
ATOM 1397 O O . LEU A 1 180 ? 15.797 -10.508 4.633 1 93.94 180 LEU A O 1
ATOM 1401 N N . VAL A 1 181 ? 17.047 -11.391 3.053 1 97.12 181 VAL A N 1
ATOM 1402 C CA . VAL A 1 181 ? 17.812 -10.156 2.889 1 97.12 181 VAL A CA 1
ATOM 1403 C C . VAL A 1 181 ? 16.891 -9.047 2.373 1 97.12 181 VAL A C 1
ATOM 1405 O O . VAL A 1 181 ? 16.844 -7.961 2.955 1 97.12 181 VAL A O 1
ATOM 1408 N N . PHE A 1 182 ? 16.172 -9.289 1.376 1 95.81 182 PHE A N 1
ATOM 1409 C CA . PHE A 1 182 ? 15.32 -8.281 0.766 1 95.81 182 PHE A CA 1
ATOM 1410 C C . PHE A 1 182 ? 14.227 -7.84 1.73 1 95.81 182 PHE A C 1
ATOM 1412 O O . PHE A 1 182 ? 14.078 -6.648 2.008 1 95.81 182 PHE A O 1
ATOM 1419 N N . LEU A 1 183 ? 13.516 -8.805 2.279 1 91.19 183 LEU A N 1
ATOM 1420 C CA . LEU A 1 183 ? 12.367 -8.492 3.121 1 91.19 183 LEU A CA 1
ATOM 1421 C C . LEU A 1 183 ? 12.805 -7.836 4.426 1 91.19 183 LEU A C 1
ATOM 1423 O O . LEU A 1 183 ? 12.164 -6.902 4.898 1 91.19 183 LEU A O 1
ATOM 1427 N N . SER A 1 184 ? 13.82 -8.312 5.004 1 94.56 184 SER A N 1
ATOM 1428 C CA . SER A 1 184 ? 14.234 -7.719 6.27 1 94.56 184 SER A CA 1
ATOM 1429 C C . SER A 1 184 ? 14.695 -6.277 6.082 1 94.56 184 SER A C 1
ATOM 1431 O O . SER A 1 184 ? 14.438 -5.422 6.934 1 94.56 184 SER A O 1
ATOM 1433 N N . CYS A 1 185 ? 15.375 -5.988 4.965 1 96.94 185 CYS A N 1
ATOM 1434 C CA . CYS A 1 185 ? 15.867 -4.641 4.715 1 96.94 185 CYS A CA 1
ATOM 1435 C C . CYS A 1 185 ? 14.719 -3.697 4.367 1 96.94 185 CYS A C 1
ATOM 1437 O O . CYS A 1 185 ? 14.875 -2.477 4.43 1 96.94 185 CYS A O 1
ATOM 1439 N N . VAL A 1 186 ? 13.602 -4.207 4.047 1 92.31 186 VAL A N 1
ATOM 1440 C CA . VAL A 1 186 ? 12.438 -3.389 3.746 1 92.31 186 VAL A CA 1
ATOM 1441 C C . VAL A 1 186 ? 11.539 -3.293 4.98 1 92.31 186 VAL A C 1
ATOM 1443 O O . VAL A 1 186 ? 11.117 -2.201 5.367 1 92.31 186 VAL A O 1
ATOM 1446 N N . VAL A 1 187 ? 11.375 -4.367 5.738 1 89.94 187 VAL A N 1
ATOM 1447 C CA . VAL A 1 187 ? 10.367 -4.473 6.785 1 89.94 187 VAL A CA 1
ATOM 1448 C C . VAL A 1 187 ? 10.914 -3.916 8.094 1 89.94 187 VAL A C 1
ATOM 1450 O O . VAL A 1 187 ? 10.18 -3.301 8.875 1 89.94 187 VAL A O 1
ATOM 1453 N N . ILE A 1 188 ? 12.133 -4.113 8.328 1 93 188 ILE A N 1
ATOM 1454 C CA . ILE A 1 188 ? 12.695 -3.723 9.617 1 93 188 ILE A CA 1
ATOM 1455 C C . ILE A 1 188 ? 12.602 -2.207 9.781 1 93 188 ILE A C 1
ATOM 1457 O O . ILE A 1 188 ? 12.141 -1.713 10.812 1 93 188 ILE A O 1
ATOM 1461 N N . PRO A 1 189 ? 13 -1.417 8.781 1 94.44 189 PRO A N 1
ATOM 1462 C CA . PRO A 1 189 ? 12.82 0.029 8.945 1 94.44 189 PRO A CA 1
ATOM 1463 C C . PRO A 1 189 ? 11.367 0.419 9.195 1 94.44 189 PRO A C 1
ATOM 1465 O O . PRO A 1 189 ? 11.094 1.304 10.008 1 94.44 189 PRO A O 1
ATOM 1468 N N . ILE A 1 190 ? 10.508 -0.133 8.555 1 88.81 190 ILE A N 1
ATOM 1469 C CA . ILE A 1 190 ? 9.086 0.137 8.75 1 88.81 190 ILE A CA 1
ATOM 1470 C C . ILE A 1 190 ? 8.68 -0.245 10.172 1 88.81 190 ILE A C 1
ATOM 1472 O O . ILE A 1 190 ? 8.031 0.536 10.867 1 88.81 190 ILE A O 1
ATOM 1476 N N . GLY A 1 191 ? 9.125 -1.465 10.617 1 86.69 191 GLY A N 1
ATOM 1477 C CA . GLY A 1 191 ? 8.805 -1.945 11.953 1 86.69 191 GLY A CA 1
ATOM 1478 C C . GLY A 1 191 ? 9.32 -1.035 13.055 1 86.69 191 GLY A C 1
ATOM 1479 O O . GLY A 1 191 ? 8.594 -0.713 13.992 1 86.69 191 GLY A O 1
ATOM 1480 N N . PHE A 1 192 ? 10.5 -0.604 12.867 1 89.25 192 PHE A N 1
ATOM 1481 C CA . PHE A 1 192 ? 11.086 0.275 13.867 1 89.25 192 PHE A CA 1
ATOM 1482 C C . PHE A 1 192 ? 10.391 1.632 13.875 1 89.25 192 PHE A C 1
ATOM 1484 O O . PHE A 1 192 ? 10.266 2.268 14.922 1 89.25 192 PHE A O 1
ATOM 1491 N N . SER A 1 193 ? 9.961 2.045 12.742 1 87.88 193 SER A N 1
ATOM 1492 C CA . SER A 1 193 ? 9.242 3.311 12.656 1 87.88 193 SER A CA 1
ATOM 1493 C C . SER A 1 193 ? 7.879 3.219 13.328 1 87.88 193 SER A C 1
ATOM 1495 O O . SER A 1 193 ? 7.367 4.215 13.844 1 87.88 193 SER A O 1
ATOM 1497 N N . LEU A 1 194 ? 7.336 2.078 13.414 1 80.75 194 LEU A N 1
ATOM 1498 C CA . LEU A 1 194 ? 6.027 1.879 14.023 1 80.75 194 LEU A CA 1
ATOM 1499 C C . LEU A 1 194 ? 6.133 1.838 15.547 1 80.75 194 LEU A C 1
ATOM 1501 O O . LEU A 1 194 ? 5.125 1.964 16.25 1 80.75 194 LEU A O 1
ATOM 1505 N N . LEU A 1 195 ? 7.293 1.715 16.078 1 81.69 195 LEU A N 1
ATOM 1506 C CA . LEU A 1 195 ? 7.488 1.73 17.531 1 81.69 195 LEU A CA 1
ATOM 1507 C C . LEU A 1 195 ? 7.098 3.084 18.109 1 81.69 195 LEU A C 1
ATOM 1509 O O . LEU A 1 195 ? 6.832 3.193 19.312 1 81.69 195 LEU A O 1
ATOM 1513 N N . ARG A 1 196 ? 7.047 4.082 17.266 1 79.88 196 ARG A N 1
ATOM 1514 C CA . ARG A 1 196 ? 6.648 5.414 17.719 1 79.88 196 ARG A CA 1
ATOM 1515 C C . ARG A 1 196 ? 5.195 5.422 18.172 1 79.88 196 ARG A C 1
ATOM 1517 O O . ARG A 1 196 ? 4.766 6.344 18.875 1 79.88 196 ARG A O 1
ATOM 1524 N N . LEU A 1 197 ? 4.492 4.449 17.812 1 74.19 197 LEU A N 1
ATOM 1525 C CA . LEU A 1 197 ? 3.074 4.391 18.156 1 74.19 197 LEU A CA 1
ATOM 1526 C C . LEU A 1 197 ? 2.865 3.754 19.516 1 74.19 197 LEU A C 1
ATOM 1528 O O . LEU A 1 197 ? 1.768 3.818 20.078 1 74.19 197 LEU A O 1
ATOM 1532 N N . LEU A 1 198 ? 3.963 3.246 20.078 1 78.38 198 LEU A N 1
ATOM 1533 C CA . LEU A 1 198 ? 3.861 2.648 21.406 1 78.38 198 LEU A CA 1
ATOM 1534 C C . LEU A 1 198 ? 3.885 3.723 22.5 1 78.38 198 LEU A C 1
ATOM 1536 O O . LEU A 1 198 ? 4.625 4.703 22.391 1 78.38 198 LEU A O 1
ATOM 1540 N N . PRO A 1 199 ? 3.027 3.584 23.422 1 81.06 199 PRO A N 1
ATOM 1541 C CA . PRO A 1 199 ? 2.955 4.578 24.5 1 81.06 199 PRO A CA 1
ATOM 1542 C C . PRO A 1 199 ? 4.141 4.492 25.469 1 81.06 199 PRO A C 1
ATOM 1544 O O . PRO A 1 199 ? 3.959 4.176 26.641 1 81.06 199 PRO A O 1
ATOM 1547 N N . ILE A 1 200 ? 5.27 4.855 25.031 1 86.19 200 ILE A N 1
ATOM 1548 C CA . ILE A 1 200 ? 6.461 4.898 25.875 1 86.19 200 ILE A CA 1
ATOM 1549 C C . ILE A 1 200 ? 6.562 6.262 26.562 1 86.19 200 ILE A C 1
ATOM 1551 O O . ILE A 1 200 ? 6.402 7.301 25.906 1 86.19 200 ILE A O 1
ATOM 1555 N N . PRO A 1 201 ? 6.789 6.234 27.828 1 88.88 201 PRO A N 1
ATOM 1556 C CA . PRO A 1 201 ? 6.941 7.52 28.516 1 88.88 201 PRO A CA 1
ATOM 1557 C C . PRO A 1 201 ? 8.008 8.406 27.875 1 88.88 201 PRO A C 1
ATOM 1559 O O . PRO A 1 201 ? 9.039 7.91 27.422 1 88.88 201 PRO A O 1
ATOM 1562 N N . THR A 1 202 ? 7.777 9.641 27.875 1 90.12 202 THR A N 1
ATOM 1563 C CA . THR A 1 202 ? 8.617 10.594 27.172 1 90.12 202 THR A CA 1
ATOM 1564 C C . THR A 1 202 ? 10.031 10.609 27.734 1 90.12 202 THR A C 1
ATOM 1566 O O . THR A 1 202 ? 11 10.773 27 1 90.12 202 THR A O 1
ATOM 1569 N N . SER A 1 203 ? 10.156 10.453 29.031 1 92.44 203 SER A N 1
ATOM 1570 C CA . SER A 1 203 ? 11.477 10.469 29.656 1 92.44 203 SER A CA 1
ATOM 1571 C C . SER A 1 203 ? 12.32 9.281 29.203 1 92.44 203 SER A C 1
ATOM 1573 O O . SER A 1 203 ? 13.508 9.43 28.938 1 92.44 203 SER A O 1
ATOM 1575 N N . ILE A 1 204 ? 11.688 8.125 29.062 1 93.56 204 ILE A N 1
ATOM 1576 C CA . ILE A 1 204 ? 12.375 6.918 28.625 1 93.56 204 ILE A CA 1
ATOM 1577 C C . ILE A 1 204 ? 12.734 7.039 27.141 1 93.56 204 ILE A C 1
ATOM 1579 O O . ILE A 1 204 ? 13.828 6.656 26.734 1 93.56 204 ILE A O 1
ATOM 1583 N N . ARG A 1 205 ? 11.828 7.559 26.438 1 92.62 205 ARG A N 1
ATOM 1584 C CA . ARG A 1 205 ? 12.07 7.742 25.016 1 92.62 205 ARG A CA 1
ATOM 1585 C C . ARG A 1 205 ? 13.242 8.688 24.766 1 92.62 205 ARG A C 1
ATOM 1587 O O . ARG A 1 205 ? 14.109 8.406 23.938 1 92.62 205 ARG A O 1
ATOM 1594 N N . SER A 1 206 ? 13.234 9.812 25.453 1 94.31 206 SER A N 1
ATOM 1595 C CA . SER A 1 206 ? 14.305 10.797 25.297 1 94.31 206 SER A CA 1
ATOM 1596 C C . SER A 1 206 ? 15.656 10.211 25.672 1 94.31 206 SER A C 1
ATOM 1598 O O . SER A 1 206 ? 16.656 10.438 25 1 94.31 206 SER A O 1
ATOM 1600 N N . LYS A 1 207 ? 15.703 9.391 26.703 1 95.12 207 LYS A N 1
ATOM 1601 C CA . LYS A 1 207 ? 16.953 8.758 27.125 1 95.12 207 LYS A CA 1
ATOM 1602 C C . LYS A 1 207 ? 17.406 7.703 26.125 1 95.12 207 LYS A C 1
ATOM 1604 O O . LYS A 1 207 ? 18.594 7.582 25.844 1 95.12 207 LYS A O 1
ATOM 1609 N N . PHE A 1 208 ? 16.5 6.953 25.641 1 94.88 208 PHE A N 1
ATOM 1610 C CA . PHE A 1 208 ? 16.812 5.934 24.656 1 94.88 208 PHE A CA 1
ATOM 1611 C C . PHE A 1 208 ? 17.453 6.559 23.422 1 94.88 208 PHE A C 1
ATOM 1613 O O . PHE A 1 208 ? 18.469 6.07 22.922 1 94.88 208 PHE A O 1
ATOM 1620 N N . TYR A 1 209 ? 16.875 7.645 22.953 1 95.06 209 TYR A N 1
ATOM 1621 C CA . TYR A 1 209 ? 17.422 8.32 21.781 1 95.06 209 TYR A CA 1
ATOM 1622 C C . TYR A 1 209 ? 18.781 8.945 22.094 1 95.06 209 TYR A C 1
ATOM 1624 O O . TYR A 1 209 ? 19.672 8.969 21.234 1 95.06 209 TYR A O 1
ATOM 1632 N N . ALA A 1 210 ? 18.938 9.398 23.25 1 96.19 210 ALA A N 1
ATOM 1633 C CA . ALA A 1 210 ? 20.156 10.07 23.656 1 96.19 210 ALA A CA 1
ATOM 1634 C C . ALA A 1 210 ? 21.312 9.07 23.797 1 96.19 210 ALA A C 1
ATOM 1636 O O . ALA A 1 210 ? 22.469 9.414 23.578 1 96.19 210 ALA A O 1
ATOM 1637 N N . TYR A 1 211 ? 21 7.816 24.141 1 95.44 211 TYR A N 1
ATOM 1638 C CA . TYR A 1 211 ? 22.047 6.82 24.375 1 95.44 211 TYR A CA 1
ATOM 1639 C C . TYR A 1 211 ? 22.297 5.992 23.125 1 95.44 211 TYR A C 1
ATOM 1641 O O . TYR A 1 211 ? 23.438 5.664 22.797 1 95.44 211 TYR A O 1
ATOM 1649 N N . ILE A 1 212 ? 21.203 5.738 22.375 1 95.38 212 ILE A N 1
ATOM 1650 C CA . ILE A 1 212 ? 21.328 4.625 21.453 1 95.38 212 ILE A CA 1
ATOM 1651 C C . ILE A 1 212 ? 21.141 5.129 20.016 1 95.38 212 ILE A C 1
ATOM 1653 O O . ILE A 1 212 ? 21.688 4.547 19.078 1 95.38 212 ILE A O 1
ATOM 1657 N N . ILE A 1 213 ? 20.5 6.234 19.766 1 95.19 213 ILE A N 1
ATOM 1658 C CA . ILE A 1 213 ? 20.094 6.555 18.406 1 95.19 213 ILE A CA 1
ATOM 1659 C C . ILE A 1 213 ? 20.844 7.797 17.922 1 95.19 213 ILE A C 1
ATOM 1661 O O . ILE A 1 213 ? 21.641 7.727 16.984 1 95.19 213 ILE A O 1
ATOM 1665 N N . ASP A 1 214 ? 20.859 8.898 18.594 1 94.81 214 ASP A N 1
ATOM 1666 C CA . ASP A 1 214 ? 21.203 10.211 18.047 1 94.81 214 ASP A CA 1
ATOM 1667 C C . ASP A 1 214 ? 22.719 10.422 18.047 1 94.81 214 ASP A C 1
ATOM 1669 O O . ASP A 1 214 ? 23.266 10.961 17.094 1 94.81 214 ASP A O 1
ATOM 1673 N N . PRO A 1 215 ? 23.406 9.93 19.078 1 95.5 215 PRO A N 1
ATOM 1674 C CA . PRO A 1 215 ? 24.844 10.227 19.078 1 95.5 215 PRO A CA 1
ATOM 1675 C C . PRO A 1 215 ? 25.594 9.492 17.984 1 95.5 215 PRO A C 1
ATOM 1677 O O . PRO A 1 215 ? 25.141 8.445 17.5 1 95.5 215 PRO A O 1
ATOM 1680 N N . PRO A 1 216 ? 26.719 10.125 17.609 1 95.62 216 PRO A N 1
ATOM 1681 C CA . PRO A 1 216 ? 27.562 9.398 16.656 1 95.62 216 PRO A CA 1
ATOM 1682 C C . PRO A 1 216 ? 28.078 8.078 17.219 1 95.62 216 PRO A C 1
ATOM 1684 O O . PRO A 1 216 ? 28.266 7.949 18.438 1 95.62 216 PRO A O 1
ATOM 1687 N N . ALA A 1 217 ? 28.297 7.203 16.359 1 95.69 217 ALA A N 1
ATOM 1688 C CA . ALA A 1 217 ? 28.766 5.883 16.766 1 95.69 217 ALA A CA 1
ATOM 1689 C C . ALA A 1 217 ? 30.078 5.977 17.531 1 95.69 217 ALA A C 1
ATOM 1691 O O . ALA A 1 217 ? 30.312 5.234 18.484 1 95.69 217 ALA A O 1
ATOM 1692 N N . TRP A 1 218 ? 30.969 6.797 17.094 1 93.06 218 TRP A N 1
ATOM 1693 C CA . TRP A 1 218 ? 32.188 7.098 17.828 1 93.06 218 TRP A CA 1
ATOM 1694 C C . TRP A 1 218 ? 32.594 8.555 17.625 1 93.06 218 TRP A C 1
ATOM 1696 O O . TRP A 1 218 ? 32.25 9.172 16.625 1 93.06 218 TRP A O 1
ATOM 1706 N N . GLY A 1 219 ? 33.094 9.133 18.625 1 91.56 219 GLY A N 1
ATOM 1707 C CA . GLY A 1 219 ? 33.5 10.531 18.578 1 91.56 219 GLY A CA 1
ATOM 1708 C C . GLY A 1 219 ? 32.344 11.492 18.75 1 91.56 219 GLY A C 1
ATOM 1709 O O . GLY A 1 219 ? 31.312 11.141 19.344 1 91.56 219 GLY A O 1
ATOM 1710 N N . LYS A 1 220 ? 32.562 12.797 18.219 1 92.25 220 LYS A N 1
ATOM 1711 C CA . LYS A 1 220 ? 31.562 13.844 18.406 1 92.25 220 LYS A CA 1
ATOM 1712 C C . LYS A 1 220 ? 31.109 14.406 17.062 1 92.25 220 LYS A C 1
ATOM 1714 O O . LYS A 1 220 ? 30.219 15.266 17 1 92.25 220 LYS A O 1
ATOM 1719 N N . ARG A 1 221 ? 31.672 13.781 16.062 1 91.44 221 ARG A N 1
ATOM 1720 C CA . ARG A 1 221 ? 31.375 14.328 14.734 1 91.44 221 ARG A CA 1
ATOM 1721 C C . ARG A 1 221 ? 30.5 13.367 13.93 1 91.44 221 ARG A C 1
ATOM 1723 O O . ARG A 1 221 ? 30.75 12.164 13.914 1 91.44 221 ARG A O 1
ATOM 1730 N N . HIS A 1 222 ? 29.422 13.812 13.383 1 91.12 222 HIS A N 1
ATOM 1731 C CA . HIS A 1 222 ? 28.562 13.07 12.469 1 91.12 222 HIS A CA 1
ATOM 1732 C C . HIS A 1 222 ? 28.328 13.844 11.172 1 91.12 222 HIS A C 1
ATOM 1734 O O . HIS A 1 222 ? 28.516 13.305 10.086 1 91.12 222 HIS A O 1
ATOM 1740 N N . SER A 1 223 ? 27.969 15.094 11.281 1 89.44 223 SER A N 1
ATOM 1741 C CA . SER A 1 223 ? 27.703 15.93 10.117 1 89.44 223 SER A CA 1
ATOM 1742 C C . SER A 1 223 ? 29 16.359 9.438 1 89.44 223 SER A C 1
ATOM 1744 O O . SER A 1 223 ? 29.078 16.391 8.211 1 89.44 223 SER A O 1
ATOM 1746 N N . VAL A 1 224 ? 30 16.672 10.234 1 88.88 224 VAL A N 1
ATOM 1747 C CA . VAL A 1 224 ? 31.312 17 9.688 1 88.88 224 VAL A CA 1
ATOM 1748 C C . VAL A 1 224 ? 32.062 15.711 9.312 1 88.88 224 VAL A C 1
ATOM 1750 O O . VAL A 1 224 ? 32.219 14.82 10.141 1 88.88 224 VAL A O 1
ATOM 1753 N N . PRO A 1 225 ? 32.5 15.688 8.094 1 87.25 225 PRO A N 1
ATOM 1754 C CA . PRO A 1 225 ? 33.188 14.469 7.676 1 87.25 225 PRO A CA 1
ATOM 1755 C C . PRO A 1 225 ? 34.5 14.273 8.414 1 87.25 225 PRO A C 1
ATOM 1757 O O . PRO A 1 225 ? 35.219 15.242 8.719 1 87.25 225 PRO A O 1
ATOM 1760 N N . THR A 1 226 ? 34.781 12.992 8.641 1 85.31 226 THR A N 1
ATOM 1761 C CA . THR A 1 226 ? 36.031 12.641 9.273 1 85.31 226 THR A CA 1
ATOM 1762 C C . THR A 1 226 ? 37.156 12.523 8.227 1 85.31 226 THR A C 1
ATOM 1764 O O . THR A 1 226 ? 37.031 11.766 7.266 1 85.31 226 THR A O 1
ATOM 1767 N N . LEU A 1 227 ? 38.188 13.258 8.383 1 82.06 227 LEU A N 1
ATOM 1768 C CA . LEU A 1 227 ? 39.344 13.266 7.484 1 82.06 227 LEU A CA 1
ATOM 1769 C C . LEU A 1 227 ? 38.906 13.555 6.051 1 82.06 227 LEU A C 1
ATOM 1771 O O . LEU A 1 227 ? 39.594 13.133 5.102 1 82.06 227 LEU A O 1
ATOM 1775 N N . GLY A 1 228 ? 37.719 14.062 5.945 1 77.94 228 GLY A N 1
ATOM 1776 C CA . GLY A 1 228 ? 37.219 14.422 4.629 1 77.94 228 GLY A CA 1
ATOM 1777 C C . GLY A 1 228 ? 36.75 13.227 3.818 1 77.94 228 GLY A C 1
ATOM 1778 O O . GLY A 1 228 ? 36.406 13.367 2.643 1 77.94 228 GLY A O 1
ATOM 1779 N N . LEU A 1 229 ? 36.625 12.086 4.344 1 79.31 229 LEU A N 1
ATOM 1780 C CA . LEU A 1 229 ? 36.406 10.867 3.578 1 79.31 229 LEU A CA 1
ATOM 1781 C C . LEU A 1 229 ? 35 10.328 3.812 1 79.31 229 LEU A C 1
ATOM 1783 O O . LEU A 1 229 ? 34.375 9.789 2.896 1 79.31 229 LEU A O 1
ATOM 1787 N N . GLY A 1 230 ? 34.531 10.422 5 1 83.38 230 GLY A N 1
ATOM 1788 C CA . GLY A 1 230 ? 33.219 9.852 5.277 1 83.38 230 GLY A CA 1
ATOM 1789 C C . GLY A 1 230 ? 32.594 10.398 6.543 1 83.38 230 GLY A C 1
ATOM 1790 O O . GLY A 1 230 ? 33.25 11.086 7.328 1 83.38 230 GLY A O 1
ATOM 1791 N N . ILE A 1 231 ? 31.375 10.094 6.645 1 88 231 ILE A N 1
ATOM 1792 C CA . ILE A 1 231 ? 30.625 10.547 7.809 1 88 231 ILE A CA 1
ATOM 1793 C C . ILE A 1 231 ? 30.469 9.406 8.812 1 88 231 ILE A C 1
ATOM 1795 O O . ILE A 1 231 ? 30.344 8.242 8.414 1 88 231 ILE A O 1
ATOM 1799 N N . VAL A 1 232 ? 30.656 9.742 10.023 1 93.38 232 VAL A N 1
ATOM 1800 C CA . VAL A 1 232 ? 30.375 8.766 11.078 1 93.38 232 VAL A CA 1
ATOM 1801 C C . VAL A 1 232 ? 28.875 8.641 11.289 1 93.38 232 VAL A C 1
ATOM 1803 O O . VAL A 1 232 ? 28.203 9.617 11.617 1 93.38 232 VAL A O 1
ATOM 1806 N N . PRO A 1 233 ? 28.375 7.445 11.055 1 95.19 233 PRO A N 1
ATOM 1807 C CA . PRO A 1 233 ? 26.938 7.289 11.281 1 95.19 233 PRO A CA 1
ATOM 1808 C C . PRO A 1 233 ? 26.547 7.504 12.742 1 95.19 233 PRO A C 1
ATOM 1810 O O . PRO A 1 233 ? 27.391 7.414 13.633 1 95.19 233 PRO A O 1
ATOM 1813 N N . THR A 1 234 ? 25.312 7.914 12.977 1 95.62 234 THR A N 1
ATOM 1814 C CA . THR A 1 234 ? 24.797 7.895 14.344 1 95.62 234 THR A CA 1
ATOM 1815 C C . THR A 1 234 ? 24.75 6.465 14.883 1 95.62 234 THR A C 1
ATOM 1817 O O . THR A 1 234 ? 24.891 5.508 14.125 1 95.62 234 THR A O 1
ATOM 1820 N N . ARG A 1 235 ? 24.625 6.27 16.156 1 96.88 235 ARG A N 1
ATOM 1821 C CA . ARG A 1 235 ? 24.578 4.938 16.75 1 96.88 235 ARG A CA 1
ATOM 1822 C C . ARG A 1 235 ? 23.406 4.129 16.188 1 96.88 235 ARG A C 1
ATOM 1824 O O . ARG A 1 235 ? 23.547 2.93 15.945 1 96.88 235 ARG A O 1
ATOM 1831 N N . GLY A 1 236 ? 22.203 4.77 16.062 1 96.44 236 GLY A N 1
ATOM 1832 C CA . GLY A 1 236 ? 21.078 4.082 15.438 1 96.44 236 GLY A CA 1
ATOM 1833 C C . GLY A 1 236 ? 21.375 3.625 14.023 1 96.44 236 GLY A C 1
ATOM 1834 O O . GLY A 1 236 ? 21.062 2.492 13.648 1 96.44 236 GLY A O 1
ATOM 1835 N N . GLN A 1 237 ? 21.969 4.461 13.242 1 96.44 237 GLN A N 1
ATOM 1836 C CA . GLN A 1 237 ? 22.359 4.129 11.875 1 96.44 237 GLN A CA 1
ATOM 1837 C C . GLN A 1 237 ? 23.391 3.012 11.852 1 96.44 237 GLN A C 1
ATOM 1839 O O . GLN A 1 237 ? 23.297 2.084 11.047 1 96.44 237 GLN A O 1
ATOM 1844 N N . ALA A 1 238 ? 24.328 3.125 12.734 1 97.69 238 ALA A N 1
ATOM 1845 C CA . ALA A 1 238 ? 25.406 2.137 12.797 1 97.69 238 ALA A CA 1
ATOM 1846 C C . ALA A 1 238 ? 24.859 0.753 13.133 1 97.69 238 ALA A C 1
ATOM 1848 O O . ALA A 1 238 ? 25.312 -0.253 12.594 1 97.69 238 ALA A O 1
ATOM 1849 N N . LEU A 1 239 ? 23.922 0.715 14.008 1 97.44 239 LEU A N 1
ATOM 1850 C CA . LEU A 1 239 ? 23.312 -0.559 14.375 1 97.44 239 LEU A CA 1
ATOM 1851 C C . LEU A 1 239 ? 22.641 -1.214 13.172 1 97.44 239 LEU A C 1
ATOM 1853 O O . LEU A 1 239 ? 22.781 -2.422 12.961 1 97.44 239 LEU A O 1
ATOM 1857 N N . PHE A 1 240 ? 21.938 -0.449 12.414 1 97.88 240 PHE A N 1
ATOM 1858 C CA . PHE A 1 240 ? 21.266 -1.027 11.25 1 97.88 240 PHE A CA 1
ATOM 1859 C C . PHE A 1 240 ? 22.281 -1.384 10.172 1 97.88 240 PHE A C 1
ATOM 1861 O O . PHE A 1 240 ? 22.109 -2.377 9.461 1 97.88 240 PHE A O 1
ATOM 1868 N N . ILE A 1 241 ? 23.344 -0.6 10.016 1 98.06 241 ILE A N 1
ATOM 1869 C CA . ILE A 1 241 ? 24.406 -0.927 9.07 1 98.06 241 ILE A CA 1
ATOM 1870 C C . ILE A 1 241 ? 25.047 -2.252 9.469 1 98.06 241 ILE A C 1
ATOM 1872 O O . ILE A 1 241 ? 25.297 -3.107 8.617 1 98.06 241 ILE A O 1
ATOM 1876 N N . LEU A 1 242 ? 25.297 -2.422 10.758 1 98.06 242 LEU A N 1
ATOM 1877 C CA . LEU A 1 242 ? 25.844 -3.68 11.242 1 98.06 242 LEU A CA 1
ATOM 1878 C C . LEU A 1 242 ? 24.922 -4.844 10.93 1 98.06 242 LEU A C 1
ATOM 1880 O O . LEU A 1 242 ? 25.375 -5.934 10.57 1 98.06 242 LEU A O 1
ATOM 1884 N N . TYR A 1 243 ? 23.672 -4.582 11.078 1 98.19 243 TYR A N 1
ATOM 1885 C CA . TYR A 1 243 ? 22.703 -5.605 10.734 1 98.19 243 TYR A CA 1
ATOM 1886 C C . TYR A 1 243 ? 22.781 -5.969 9.258 1 98.19 243 TYR A C 1
ATOM 1888 O O . TYR A 1 243 ? 22.766 -7.148 8.898 1 98.19 243 TYR A O 1
ATOM 1896 N N . ILE A 1 244 ? 22.812 -4.973 8.367 1 98.44 244 ILE A N 1
ATOM 1897 C CA . ILE A 1 244 ? 22.891 -5.191 6.926 1 98.44 244 ILE A CA 1
ATOM 1898 C C . ILE A 1 244 ? 24.125 -6.047 6.602 1 98.44 244 ILE A C 1
ATOM 1900 O O . ILE A 1 244 ? 24.031 -7.012 5.84 1 98.44 244 ILE A O 1
ATOM 1904 N N . ILE A 1 245 ? 25.25 -5.738 7.219 1 98.56 245 ILE A N 1
ATOM 1905 C CA . ILE A 1 245 ? 26.484 -6.48 6.98 1 98.56 245 ILE A CA 1
ATOM 1906 C C . ILE A 1 245 ? 26.328 -7.914 7.484 1 98.56 245 ILE A C 1
ATOM 1908 O O . ILE A 1 245 ? 26.672 -8.867 6.777 1 98.56 245 ILE A O 1
ATOM 1912 N N . ALA A 1 246 ? 25.75 -8.062 8.633 1 98.38 246 ALA A N 1
ATOM 1913 C CA . ALA A 1 246 ? 25.594 -9.375 9.258 1 98.38 246 ALA A CA 1
ATOM 1914 C C . ALA A 1 246 ? 24.672 -10.266 8.445 1 98.38 246 ALA A C 1
ATOM 1916 O O . ALA A 1 246 ? 24.984 -11.43 8.18 1 98.38 246 ALA A O 1
ATOM 1917 N N . ILE A 1 247 ? 23.516 -9.727 8.031 1 98.19 247 ILE A N 1
ATOM 1918 C CA . ILE A 1 247 ? 22.531 -10.547 7.336 1 98.19 247 ILE A CA 1
ATOM 1919 C C . ILE A 1 247 ? 23.062 -10.945 5.961 1 98.19 247 ILE A C 1
ATOM 1921 O O . ILE A 1 247 ? 22.812 -12.055 5.484 1 98.19 247 ILE A O 1
ATOM 1925 N N . ASN A 1 248 ? 23.781 -10.062 5.289 1 98.69 248 ASN A N 1
ATOM 1926 C CA . ASN A 1 248 ? 24.344 -10.391 3.99 1 98.69 248 ASN A CA 1
ATOM 1927 C C . ASN A 1 248 ? 25.484 -11.406 4.121 1 98.69 248 ASN A C 1
ATOM 1929 O O . ASN A 1 248 ? 25.656 -12.273 3.266 1 98.69 248 ASN A O 1
ATOM 1933 N N . ALA A 1 249 ? 26.281 -11.289 5.219 1 98.5 249 ALA A N 1
ATOM 1934 C CA . ALA A 1 249 ? 27.328 -12.281 5.477 1 98.5 249 ALA A CA 1
ATOM 1935 C C . ALA A 1 249 ? 26.719 -13.656 5.738 1 98.5 249 ALA A C 1
ATOM 1937 O O . ALA A 1 249 ? 27.172 -14.656 5.168 1 98.5 249 ALA A O 1
ATOM 1938 N N . LEU A 1 250 ? 25.703 -13.664 6.512 1 97.88 250 LEU A N 1
ATOM 1939 C CA . LEU A 1 250 ? 25.016 -14.914 6.797 1 97.88 250 LEU A CA 1
ATOM 1940 C C . LEU A 1 250 ? 24.406 -15.508 5.527 1 97.88 250 LEU A C 1
ATOM 1942 O O . LEU A 1 250 ? 24.484 -16.719 5.301 1 97.88 250 LEU A O 1
ATOM 1946 N N . ALA A 1 251 ? 23.781 -14.648 4.738 1 98.38 251 ALA A N 1
ATOM 1947 C CA . ALA A 1 251 ? 23.125 -15.094 3.514 1 98.38 251 ALA A CA 1
ATOM 1948 C C . ALA A 1 251 ? 24.141 -15.672 2.527 1 98.38 251 ALA A C 1
ATOM 1950 O O . ALA A 1 251 ? 23.828 -16.594 1.769 1 98.38 251 ALA A O 1
ATOM 1951 N N . THR A 1 252 ? 25.391 -15.188 2.529 1 98.44 252 THR A N 1
ATOM 1952 C CA . THR A 1 252 ? 26.406 -15.609 1.562 1 98.44 252 THR A CA 1
ATOM 1953 C C . THR A 1 252 ? 27.141 -16.844 2.055 1 98.44 252 THR A C 1
ATOM 1955 O O . THR A 1 252 ? 27.453 -17.75 1.266 1 98.44 252 THR A O 1
ATOM 1958 N N . PHE A 1 253 ? 27.328 -17.031 3.398 1 98.06 253 PHE A N 1
ATOM 1959 C CA . PHE A 1 253 ? 28.297 -18.031 3.844 1 98.06 253 PHE A CA 1
ATOM 1960 C C . PHE A 1 253 ? 27.609 -19.141 4.641 1 98.06 253 PHE A C 1
ATOM 1962 O O . PHE A 1 253 ? 28.25 -20.125 5.004 1 98.06 253 PHE A O 1
ATOM 1969 N N . ASP A 1 254 ? 26.359 -19.031 4.836 1 96.62 254 ASP A N 1
ATOM 1970 C CA . ASP A 1 254 ? 25.656 -20.047 5.613 1 96.62 254 ASP A CA 1
ATOM 1971 C C . ASP A 1 254 ? 24.812 -20.938 4.711 1 96.62 254 ASP A C 1
ATOM 1973 O O . ASP A 1 254 ? 24.484 -20.562 3.582 1 96.62 254 ASP A O 1
ATOM 1977 N N . GLY A 1 255 ? 24.5 -22.188 5.176 1 95.88 255 GLY A N 1
ATOM 1978 C CA . GLY A 1 255 ? 23.484 -23.031 4.551 1 95.88 255 GLY A CA 1
ATOM 1979 C C . GLY A 1 255 ? 24.016 -23.891 3.426 1 95.88 255 GLY A C 1
ATOM 1980 O O . GLY A 1 255 ? 23.406 -24 2.365 1 95.88 255 GLY A O 1
ATOM 1981 N N . TYR A 1 256 ? 25.234 -24.484 3.621 1 96.88 256 TYR A N 1
ATOM 1982 C CA . TYR A 1 256 ? 25.828 -25.391 2.635 1 96.88 256 TYR A CA 1
ATOM 1983 C C . TYR A 1 256 ? 25.969 -26.797 3.199 1 96.88 256 TYR A C 1
ATOM 1985 O O . TYR A 1 256 ? 27.062 -27.203 3.584 1 96.88 256 TYR A O 1
ATOM 1993 N N . PRO A 1 257 ? 24.875 -27.578 3.152 1 95.44 257 PRO A N 1
ATOM 1994 C CA . PRO A 1 257 ? 24.984 -28.953 3.666 1 95.44 257 PRO A CA 1
ATOM 1995 C C . PRO A 1 257 ? 25.875 -29.844 2.807 1 95.44 257 PRO A C 1
ATOM 1997 O O . PRO A 1 257 ? 26 -29.609 1.603 1 95.44 257 PRO A O 1
ATOM 2000 N N . ARG A 1 258 ? 26.453 -30.844 3.467 1 94.31 258 ARG A N 1
ATOM 2001 C CA . ARG A 1 258 ? 27.328 -31.781 2.77 1 94.31 258 ARG A CA 1
ATOM 2002 C C . ARG A 1 258 ? 26.656 -33.156 2.625 1 94.31 258 ARG A C 1
ATOM 2004 O O . ARG A 1 258 ? 26.297 -33.781 3.623 1 94.31 258 ARG A O 1
ATOM 2011 N N . TYR A 1 259 ? 26.375 -33.531 1.331 1 95.62 259 TYR A N 1
ATOM 2012 C CA . TYR A 1 259 ? 25.859 -34.844 1.002 1 95.62 259 TYR A CA 1
ATOM 2013 C C . TYR A 1 259 ? 26.969 -35.75 0.436 1 95.62 259 TYR A C 1
ATOM 2015 O O . TYR A 1 259 ? 27.531 -35.438 -0.611 1 95.62 259 TYR A O 1
ATOM 2023 N N . THR A 1 260 ? 27.328 -36.719 1.109 1 93.94 260 THR A N 1
ATOM 2024 C CA . THR A 1 260 ? 28.406 -37.625 0.683 1 93.94 260 THR A CA 1
ATOM 2025 C C . THR A 1 260 ? 27.906 -39.062 0.603 1 93.94 260 THR A C 1
ATOM 2027 O O . THR A 1 260 ? 27.078 -39.469 1.411 1 93.94 260 THR A O 1
ATOM 2030 N N . PRO A 1 261 ? 28.359 -39.938 -0.408 1 95.31 261 PRO A N 1
ATOM 2031 C CA . PRO A 1 261 ? 29.203 -39.531 -1.544 1 95.31 261 PRO A CA 1
ATOM 2032 C C . PRO A 1 261 ? 28.438 -38.688 -2.572 1 95.31 261 PRO A C 1
ATOM 2034 O O . PRO A 1 261 ? 27.234 -38.844 -2.727 1 95.31 261 PRO A O 1
ATOM 2037 N N . ASN A 1 262 ? 29.094 -37.75 -3.211 1 96.06 262 ASN A N 1
ATOM 2038 C CA . ASN A 1 262 ? 28.5 -36.875 -4.207 1 96.06 262 ASN A CA 1
ATOM 2039 C C . ASN A 1 262 ? 29.203 -37 -5.555 1 96.06 262 ASN A C 1
ATOM 2041 O O . ASN A 1 262 ? 30.375 -36.656 -5.68 1 96.06 262 ASN A O 1
ATOM 2045 N N . ALA A 1 263 ? 28.422 -37.438 -6.531 1 95.62 263 ALA A N 1
ATOM 2046 C CA . ALA A 1 263 ? 29.016 -37.688 -7.836 1 95.62 263 ALA A CA 1
ATOM 2047 C C . ALA A 1 263 ? 29.422 -36.406 -8.531 1 95.62 263 ALA A C 1
ATOM 2049 O O . ALA A 1 263 ? 30.406 -36.375 -9.273 1 95.62 263 ALA A O 1
ATOM 2050 N N . TYR A 1 264 ? 28.797 -35.344 -8.344 1 94.06 264 TYR A N 1
ATOM 2051 C CA . TYR A 1 264 ? 29.078 -34.062 -9.016 1 94.06 264 TYR A CA 1
ATOM 2052 C C . TYR A 1 264 ? 30.172 -33.281 -8.281 1 94.06 264 TYR A C 1
ATOM 2054 O O . TYR A 1 264 ? 30.922 -32.562 -8.906 1 94.06 264 TYR A O 1
ATOM 2062 N N . PHE A 1 265 ? 30.172 -33.531 -6.984 1 94.94 265 PHE A N 1
ATOM 2063 C CA . PHE A 1 265 ? 31.125 -32.781 -6.18 1 94.94 265 PHE A CA 1
ATOM 2064 C C . PHE A 1 265 ? 31.891 -33.688 -5.25 1 94.94 265 PHE A C 1
ATOM 2066 O O . PHE A 1 265 ? 31.734 -33.625 -4.031 1 94.94 265 PHE A O 1
ATOM 2073 N N . PRO A 1 266 ? 32.812 -34.375 -5.832 1 92.5 266 PRO A N 1
ATOM 2074 C CA . PRO A 1 266 ? 33.625 -35.25 -4.98 1 92.5 266 PRO A CA 1
ATOM 2075 C C . PRO A 1 266 ? 34.562 -34.469 -4.059 1 92.5 266 PRO A C 1
ATOM 2077 O O . PRO A 1 266 ? 34.844 -34.906 -2.951 1 92.5 266 PRO A O 1
ATOM 2080 N N . ASP A 1 267 ? 34.938 -33.219 -4.426 1 94.31 267 ASP A N 1
ATOM 2081 C CA . ASP A 1 267 ? 35.812 -32.344 -3.646 1 94.31 267 ASP A CA 1
ATOM 2082 C C . ASP A 1 267 ? 34.969 -31.219 -2.984 1 94.31 267 ASP A C 1
ATOM 2084 O O . ASP A 1 267 ? 34.344 -30.438 -3.668 1 94.31 267 ASP A O 1
ATOM 2088 N N . ARG A 1 268 ? 35.156 -31.234 -1.686 1 95.75 268 ARG A N 1
ATOM 2089 C CA . ARG A 1 268 ? 34.375 -30.266 -0.922 1 95.75 268 ARG A CA 1
ATOM 2090 C C . ARG A 1 268 ? 34.812 -28.844 -1.228 1 95.75 268 ARG A C 1
ATOM 2092 O O . ARG A 1 268 ? 33.969 -27.922 -1.261 1 95.75 268 ARG A O 1
ATOM 2099 N N . ARG A 1 269 ? 36.062 -28.609 -1.411 1 95.88 269 ARG A N 1
ATOM 2100 C CA . ARG A 1 269 ? 36.562 -27.266 -1.707 1 95.88 269 ARG A CA 1
ATOM 2101 C C . ARG A 1 269 ? 35.938 -26.734 -2.992 1 95.88 269 ARG A C 1
ATOM 2103 O O . ARG A 1 269 ? 35.469 -25.594 -3.027 1 95.88 269 ARG A O 1
ATOM 2110 N N . TYR A 1 270 ? 35.969 -27.547 -3.975 1 95.88 270 TYR A N 1
ATOM 2111 C CA . TYR A 1 270 ? 35.375 -27.141 -5.246 1 95.88 270 TYR A CA 1
ATOM 2112 C C . TYR A 1 270 ? 33.875 -26.891 -5.098 1 95.88 270 TYR A C 1
ATOM 2114 O O . TYR A 1 270 ? 33.375 -25.906 -5.625 1 95.88 270 TYR A O 1
ATOM 2122 N N . GLU A 1 271 ? 33.25 -27.766 -4.336 1 96.44 271 GLU A N 1
ATOM 2123 C CA . GLU A 1 271 ? 31.812 -27.625 -4.086 1 96.44 271 GLU A CA 1
ATOM 2124 C C . GLU A 1 271 ? 31.5 -26.281 -3.434 1 96.44 271 GLU A C 1
ATOM 2126 O O . GLU A 1 271 ? 30.625 -25.547 -3.893 1 96.44 271 GLU A O 1
ATOM 2131 N N . LEU A 1 272 ? 32.25 -25.969 -2.438 1 97.12 272 LEU A N 1
ATOM 2132 C CA . LEU A 1 272 ? 32 -24.734 -1.695 1 97.12 272 LEU A CA 1
ATOM 2133 C C . LEU A 1 272 ? 32.344 -23.516 -2.547 1 97.12 272 LEU A C 1
ATOM 2135 O O . LEU A 1 272 ? 31.609 -22.516 -2.514 1 97.12 272 LEU A O 1
ATOM 2139 N N . MET A 1 273 ? 33.438 -23.547 -3.279 1 97.25 273 MET A N 1
ATOM 2140 C CA . MET A 1 273 ? 33.812 -22.422 -4.137 1 97.25 273 MET A CA 1
ATOM 2141 C C . MET A 1 273 ? 32.719 -22.125 -5.148 1 97.25 273 MET A C 1
ATOM 2143 O O . MET A 1 273 ? 32.344 -20.969 -5.363 1 97.25 273 MET A O 1
ATOM 2147 N N . ARG A 1 274 ? 32.156 -23.156 -5.691 1 96.88 274 ARG A N 1
ATOM 2148 C CA . ARG A 1 274 ? 31.125 -23 -6.707 1 96.88 274 ARG A CA 1
ATOM 2149 C C . ARG A 1 274 ? 29.828 -22.469 -6.098 1 96.88 274 ARG A C 1
ATOM 2151 O O . ARG A 1 274 ? 29.266 -21.484 -6.59 1 96.88 274 ARG A O 1
ATOM 2158 N N . HIS A 1 275 ? 29.406 -23.078 -5.02 1 97.56 275 HIS A N 1
ATOM 2159 C CA . HIS A 1 275 ? 28.109 -22.719 -4.434 1 97.56 275 HIS A CA 1
ATOM 2160 C C . HIS A 1 275 ? 28.203 -21.359 -3.75 1 97.56 275 HIS A C 1
ATOM 2162 O O . HIS A 1 275 ? 27.25 -20.562 -3.818 1 97.56 275 HIS A O 1
ATOM 2168 N N . ILE A 1 276 ? 29.297 -21.047 -3.076 1 98.19 276 ILE A N 1
ATOM 2169 C CA . ILE A 1 276 ? 29.469 -19.734 -2.463 1 98.19 276 ILE A CA 1
ATOM 2170 C C . ILE A 1 276 ? 29.547 -18.656 -3.551 1 98.19 276 ILE A C 1
ATOM 2172 O O . ILE A 1 276 ? 28.969 -17.578 -3.418 1 98.19 276 ILE A O 1
ATOM 2176 N N . GLY A 1 277 ? 30.297 -19.016 -4.598 1 98.19 277 GLY A N 1
ATOM 2177 C CA . GLY A 1 277 ? 30.359 -18.094 -5.73 1 98.19 277 GLY A CA 1
ATOM 2178 C C . GLY A 1 277 ? 29 -17.797 -6.324 1 98.19 277 GLY A C 1
ATOM 2179 O O . GLY A 1 277 ? 28.672 -16.625 -6.574 1 98.19 277 GLY A O 1
ATOM 2180 N N . ASN A 1 278 ? 28.203 -18.781 -6.523 1 97.06 278 ASN A N 1
ATOM 2181 C CA . ASN A 1 278 ? 26.859 -18.594 -7.074 1 97.06 278 ASN A CA 1
ATOM 2182 C C . ASN A 1 278 ? 25.969 -17.812 -6.113 1 97.06 278 ASN A C 1
ATOM 2184 O O . ASN A 1 278 ? 25.25 -16.906 -6.527 1 97.06 278 ASN A O 1
ATOM 2188 N N . ARG A 1 279 ? 26.078 -18.188 -4.832 1 97.38 279 ARG A N 1
ATOM 2189 C CA . ARG A 1 279 ? 25.266 -17.547 -3.807 1 97.38 279 ARG A CA 1
ATOM 2190 C C . ARG A 1 279 ? 25.578 -16.047 -3.709 1 97.38 279 ARG A C 1
ATOM 2192 O O . ARG A 1 279 ? 24.672 -15.227 -3.553 1 97.38 279 ARG A O 1
ATOM 2199 N N . ALA A 1 280 ? 26.781 -15.766 -3.738 1 98.44 280 ALA A N 1
ATOM 2200 C CA . ALA A 1 280 ? 27.188 -14.367 -3.676 1 98.44 280 ALA A CA 1
ATOM 2201 C C . ALA A 1 280 ? 26.547 -13.547 -4.797 1 98.44 280 ALA A C 1
ATOM 2203 O O . ALA A 1 280 ? 26.078 -12.438 -4.574 1 98.44 280 ALA A O 1
ATOM 2204 N N . GLY A 1 281 ? 26.531 -14.125 -5.973 1 97.81 281 GLY A N 1
ATOM 2205 C CA . GLY A 1 281 ? 25.875 -13.453 -7.09 1 97.81 281 GLY A CA 1
ATOM 2206 C C . GLY A 1 281 ? 24.391 -13.297 -6.906 1 97.81 281 GLY A C 1
ATOM 2207 O O . GLY A 1 281 ? 23.828 -12.227 -7.176 1 97.81 281 GLY A O 1
ATOM 2208 N N . ILE A 1 282 ? 23.797 -14.297 -6.48 1 96.69 282 ILE A N 1
ATOM 2209 C CA . ILE A 1 282 ? 22.344 -14.305 -6.34 1 96.69 282 ILE A CA 1
ATOM 2210 C C . ILE A 1 282 ? 21.922 -13.305 -5.262 1 96.69 282 ILE A C 1
ATOM 2212 O O . ILE A 1 282 ? 20.953 -12.578 -5.426 1 96.69 282 ILE A O 1
ATOM 2216 N N . ILE A 1 283 ? 22.625 -13.281 -4.133 1 98.19 283 ILE A N 1
ATOM 2217 C CA . ILE A 1 283 ? 22.297 -12.352 -3.064 1 98.19 283 ILE A CA 1
ATOM 2218 C C . ILE A 1 283 ? 22.547 -10.914 -3.533 1 98.19 283 ILE A C 1
ATOM 2220 O O . ILE A 1 283 ? 21.812 -10 -3.164 1 98.19 283 ILE A O 1
ATOM 2224 N N . ALA A 1 284 ? 23.578 -10.75 -4.324 1 98.5 284 ALA A N 1
ATOM 2225 C CA . ALA A 1 284 ? 23.812 -9.438 -4.91 1 98.5 284 ALA A CA 1
ATOM 2226 C C . ALA A 1 284 ? 22.609 -8.969 -5.723 1 98.5 284 ALA A C 1
ATOM 2228 O O . ALA A 1 284 ? 22.234 -7.797 -5.676 1 98.5 284 ALA A O 1
ATOM 2229 N N . PHE A 1 285 ? 22.016 -9.859 -6.465 1 97.44 285 PHE A N 1
ATOM 2230 C CA . PHE A 1 285 ? 20.812 -9.531 -7.219 1 97.44 285 PHE A CA 1
ATOM 2231 C C . PHE A 1 285 ? 19.703 -9.062 -6.289 1 97.44 285 PHE A C 1
ATOM 2233 O O . PHE A 1 285 ? 18.969 -8.125 -6.609 1 97.44 285 PHE A O 1
ATOM 2240 N N . ALA A 1 286 ? 19.578 -9.727 -5.148 1 96.81 286 ALA A N 1
ATOM 2241 C CA . ALA A 1 286 ? 18.531 -9.375 -4.191 1 96.81 286 ALA A CA 1
ATOM 2242 C C . ALA A 1 286 ? 18.797 -7.996 -3.584 1 96.81 286 ALA A C 1
ATOM 2244 O O . ALA A 1 286 ? 17.859 -7.324 -3.139 1 96.81 286 ALA A O 1
ATOM 2245 N N . ASN A 1 287 ? 20 -7.551 -3.574 1 98.56 287 ASN A N 1
ATOM 2246 C CA . ASN A 1 287 ? 20.359 -6.262 -2.994 1 98.56 287 ASN A CA 1
ATOM 2247 C C . ASN A 1 287 ? 20.109 -5.117 -3.971 1 98.56 287 ASN A C 1
ATOM 2249 O O . ASN A 1 287 ? 19.969 -3.965 -3.559 1 98.56 287 ASN A O 1
ATOM 2253 N N . ILE A 1 288 ? 20.078 -5.387 -5.234 1 98.19 288 ILE A N 1
ATOM 2254 C CA . ILE A 1 288 ? 19.984 -4.34 -6.242 1 98.19 288 ILE A CA 1
ATOM 2255 C C . ILE A 1 288 ? 18.688 -3.553 -6.055 1 98.19 288 ILE A C 1
ATOM 2257 O O . ILE A 1 288 ? 18.703 -2.322 -5.984 1 98.19 288 ILE A O 1
ATOM 2261 N N . PRO A 1 289 ? 17.547 -4.23 -5.926 1 96.94 289 PRO A N 1
ATOM 2262 C CA . PRO A 1 289 ? 16.328 -3.445 -5.699 1 96.94 289 PRO A CA 1
ATOM 2263 C C . PRO A 1 289 ? 16.391 -2.637 -4.406 1 96.94 289 PRO A C 1
ATOM 2265 O O . PRO A 1 289 ? 15.812 -1.548 -4.332 1 96.94 289 PRO A O 1
ATOM 2268 N N . ILE A 1 290 ? 17.047 -3.072 -3.35 1 97.81 290 ILE A N 1
ATOM 2269 C CA . ILE A 1 290 ? 17.172 -2.361 -2.082 1 97.81 290 ILE A CA 1
ATOM 2270 C C . ILE A 1 290 ? 17.953 -1.072 -2.287 1 97.81 290 ILE A C 1
ATOM 2272 O O . ILE A 1 290 ? 17.578 -0.014 -1.782 1 97.81 290 ILE A O 1
ATOM 2276 N N . ILE A 1 291 ? 19.031 -1.232 -3.051 1 98.19 291 ILE A N 1
ATOM 2277 C CA . ILE A 1 291 ? 19.875 -0.087 -3.338 1 98.19 291 ILE A CA 1
ATOM 2278 C C . ILE A 1 291 ? 19.062 1.008 -4.023 1 98.19 291 ILE A C 1
ATOM 2280 O O . ILE A 1 291 ? 19.125 2.174 -3.627 1 98.19 291 ILE A O 1
ATOM 2284 N N . ILE A 1 292 ? 18.328 0.618 -4.922 1 97.31 292 ILE A N 1
ATOM 2285 C CA . ILE A 1 292 ? 17.547 1.583 -5.691 1 97.31 292 ILE A CA 1
ATOM 2286 C C . ILE A 1 292 ? 16.406 2.129 -4.836 1 97.31 292 ILE A C 1
ATOM 2288 O O . ILE A 1 292 ? 16.109 3.326 -4.867 1 97.31 292 ILE A O 1
ATOM 2292 N N . LEU A 1 293 ? 15.836 1.316 -4.051 1 95.88 293 LEU A N 1
ATOM 2293 C CA . LEU A 1 293 ? 14.758 1.711 -3.162 1 95.88 293 LEU A CA 1
ATOM 2294 C C . LEU A 1 293 ? 15.234 2.744 -2.146 1 95.88 293 LEU A C 1
ATOM 2296 O O . LEU A 1 293 ? 14.516 3.705 -1.849 1 95.88 293 LEU A O 1
ATOM 2300 N N . TYR A 1 294 ? 16.391 2.578 -1.646 1 97.06 294 TYR A N 1
ATOM 2301 C CA . TYR A 1 294 ? 16.938 3.467 -0.625 1 97.06 294 TYR A CA 1
ATOM 2302 C C . TYR A 1 294 ? 17.344 4.805 -1.229 1 97.06 294 TYR A C 1
ATOM 2304 O O . TYR A 1 294 ? 17.344 5.828 -0.543 1 97.06 294 TYR A O 1
ATOM 2312 N N . ALA A 1 295 ? 17.625 4.852 -2.453 1 95.81 295 ALA A N 1
ATOM 2313 C CA . ALA A 1 295 ? 18.219 6.031 -3.074 1 95.81 295 ALA A CA 1
ATOM 2314 C C . ALA A 1 295 ? 17.156 6.984 -3.598 1 95.81 295 ALA A C 1
ATOM 2316 O O . ALA A 1 295 ? 17.422 8.164 -3.836 1 95.81 295 ALA A O 1
ATOM 2317 N N . GLY A 1 296 ? 15.945 6.617 -3.707 1 92 296 GLY A N 1
ATOM 2318 C CA . GLY A 1 296 ? 14.922 7.414 -4.367 1 92 296 GLY A CA 1
ATOM 2319 C C . GLY A 1 296 ? 14.414 8.555 -3.506 1 92 296 GLY A C 1
ATOM 2320 O O . GLY A 1 296 ? 14.219 8.391 -2.301 1 92 296 GLY A O 1
ATOM 2321 N N . ARG A 1 297 ? 14.188 9.766 -4.133 1 90.44 297 ARG A N 1
ATOM 2322 C CA . ARG A 1 297 ? 13.562 10.906 -3.469 1 90.44 297 ARG A CA 1
ATOM 2323 C C . ARG A 1 297 ? 12.117 10.617 -3.107 1 90.44 297 ARG A C 1
ATOM 2325 O O . ARG A 1 297 ? 11.586 11.156 -2.137 1 90.44 297 ARG A O 1
ATOM 2332 N N . ASN A 1 298 ? 11.57 9.82 -4.004 1 90 298 ASN A N 1
ATOM 2333 C CA . ASN A 1 298 ? 10.172 9.453 -3.834 1 90 298 ASN A CA 1
ATOM 2334 C C . ASN A 1 298 ? 10.031 8.008 -3.359 1 90 298 ASN A C 1
ATOM 2336 O O . ASN A 1 298 ? 9.031 7.348 -3.656 1 90 298 ASN A O 1
ATOM 2340 N N . SER A 1 299 ? 11.016 7.586 -2.699 1 89.56 299 SER A N 1
ATOM 2341 C CA . SER A 1 299 ? 10.992 6.207 -2.232 1 89.56 299 SER A CA 1
ATOM 2342 C C . SER A 1 299 ? 9.766 5.926 -1.379 1 89.56 299 SER A C 1
ATOM 2344 O O . SER A 1 299 ? 9.352 6.77 -0.575 1 89.56 299 SER A O 1
ATOM 2346 N N . LEU A 1 300 ? 9.258 4.805 -1.493 1 82.38 300 LEU A N 1
ATOM 2347 C CA . LEU A 1 300 ? 8.117 4.355 -0.708 1 82.38 300 LEU A CA 1
ATOM 2348 C C . LEU A 1 300 ? 8.469 4.273 0.772 1 82.38 300 LEU A C 1
ATOM 2350 O O . LEU A 1 300 ? 7.613 4.484 1.634 1 82.38 300 LEU A O 1
ATOM 2354 N N . LEU A 1 301 ? 9.695 3.996 1.012 1 88.62 301 LEU A N 1
ATOM 2355 C CA . LEU A 1 301 ? 10.125 3.84 2.396 1 88.62 301 LEU A CA 1
ATOM 2356 C C . LEU A 1 301 ? 10.125 5.184 3.121 1 88.62 301 LEU A C 1
ATOM 2358 O O . LEU A 1 301 ? 9.93 5.238 4.336 1 88.62 301 LEU A O 1
ATOM 2362 N N . LEU A 1 302 ? 10.336 6.254 2.387 1 87.75 302 LEU A N 1
ATOM 2363 C CA . LEU A 1 302 ? 10.297 7.578 3 1 87.75 302 LEU A CA 1
ATOM 2364 C C . LEU A 1 302 ? 8.891 7.91 3.49 1 87.75 302 LEU A C 1
ATOM 2366 O O . LEU A 1 302 ? 8.727 8.641 4.469 1 87.75 302 LEU A O 1
ATOM 2370 N N . ARG A 1 303 ? 8 7.379 2.885 1 79.62 303 ARG A N 1
ATOM 2371 C CA . ARG A 1 303 ? 6.613 7.621 3.258 1 79.62 303 ARG A CA 1
ATOM 2372 C C . ARG A 1 303 ? 6.164 6.66 4.355 1 79.62 303 ARG A C 1
ATOM 2374 O O . ARG A 1 303 ? 5.312 7.004 5.18 1 79.62 303 ARG A O 1
ATOM 2381 N N . LEU A 1 304 ? 6.812 5.555 4.391 1 81.75 304 LEU A N 1
ATOM 2382 C CA . LEU A 1 304 ? 6.359 4.508 5.301 1 81.75 304 LEU A CA 1
ATOM 2383 C C . LEU A 1 304 ? 7.156 4.535 6.598 1 81.75 304 LEU A C 1
ATOM 2385 O O . LEU A 1 304 ? 6.766 3.902 7.582 1 81.75 304 LEU A O 1
ATOM 2389 N N . THR A 1 305 ? 8.211 5.246 6.57 1 87.25 305 THR A N 1
ATOM 2390 C CA . THR A 1 305 ? 9.062 5.305 7.75 1 87.25 305 THR A CA 1
ATOM 2391 C C . THR A 1 305 ? 9.234 6.742 8.219 1 87.25 305 THR A C 1
ATOM 2393 O O . THR A 1 305 ? 8.828 7.68 7.535 1 87.25 305 THR A O 1
ATOM 2396 N N . ASN A 1 306 ? 9.75 6.875 9.406 1 86.38 306 ASN A N 1
ATOM 2397 C CA . ASN A 1 306 ? 10.102 8.195 9.922 1 86.38 306 ASN A CA 1
ATOM 2398 C C . ASN A 1 306 ? 11.602 8.461 9.805 1 86.38 306 ASN A C 1
ATOM 2400 O O . ASN A 1 306 ? 12.148 9.281 10.547 1 86.38 306 ASN A O 1
ATOM 2404 N N . TRP A 1 307 ? 12.234 7.656 8.953 1 90.25 307 TRP A N 1
ATOM 2405 C CA . TRP A 1 307 ? 13.656 7.875 8.711 1 90.25 307 TRP A CA 1
ATOM 2406 C C . TRP A 1 307 ? 13.875 8.977 7.676 1 90.25 307 TRP A C 1
ATOM 2408 O O . TRP A 1 307 ? 13.07 9.133 6.758 1 90.25 307 TRP A O 1
ATOM 2418 N N . SER A 1 308 ? 14.898 9.711 7.875 1 89.44 308 SER A N 1
ATOM 2419 C CA . SER A 1 308 ? 15.188 10.828 6.977 1 89.44 308 SER A CA 1
ATOM 2420 C C . SER A 1 308 ? 15.75 10.336 5.648 1 89.44 308 SER A C 1
ATOM 2422 O O . SER A 1 308 ? 16.234 9.203 5.551 1 89.44 308 SER A O 1
ATOM 2424 N N . TYR A 1 309 ? 15.672 11.094 4.602 1 89.62 309 TYR A N 1
ATOM 2425 C CA . TYR A 1 309 ? 16.25 10.789 3.297 1 89.62 309 TYR A CA 1
ATOM 2426 C C . TYR A 1 309 ? 17.766 10.586 3.398 1 89.62 309 TYR A C 1
ATOM 2428 O O . TYR A 1 309 ? 18.312 9.703 2.75 1 89.62 309 TYR A O 1
ATOM 2436 N N . SER A 1 310 ? 18.406 11.391 4.227 1 90.06 310 SER A N 1
ATOM 2437 C CA . SER A 1 310 ? 19.844 11.273 4.41 1 90.06 310 SER A CA 1
ATOM 2438 C C . SER A 1 310 ? 20.219 9.906 4.98 1 90.06 310 SER A C 1
ATOM 2440 O O . SER A 1 310 ? 21.25 9.344 4.617 1 90.06 310 SER A O 1
ATOM 2442 N N . THR A 1 311 ? 19.422 9.453 5.887 1 92.69 311 THR A N 1
ATOM 2443 C CA . THR A 1 311 ? 19.672 8.133 6.445 1 92.69 311 THR A CA 1
ATOM 2444 C C . THR A 1 311 ? 19.578 7.059 5.363 1 92.69 311 THR A C 1
ATOM 2446 O O . THR A 1 311 ? 20.438 6.176 5.281 1 92.69 311 THR A O 1
ATOM 2449 N N . PHE A 1 312 ? 18.625 7.133 4.555 1 94.56 312 PHE A N 1
ATOM 2450 C CA . PHE A 1 312 ? 18.453 6.133 3.51 1 94.56 312 PHE A CA 1
ATOM 2451 C C . PHE A 1 312 ? 19.594 6.227 2.49 1 94.56 312 PHE A C 1
ATOM 2453 O O . PHE A 1 312 ? 20.016 5.211 1.938 1 94.56 312 PHE A O 1
ATOM 2460 N N . ILE A 1 313 ? 20.078 7.406 2.223 1 94.25 313 ILE A N 1
ATOM 2461 C CA . ILE A 1 313 ? 21.203 7.547 1.307 1 94.25 313 ILE A CA 1
ATOM 2462 C C . ILE A 1 313 ? 22.438 6.906 1.915 1 94.25 313 ILE A C 1
ATOM 2464 O O . ILE A 1 313 ? 23.234 6.281 1.208 1 94.25 313 ILE A O 1
ATOM 2468 N N . LEU A 1 314 ? 22.578 7.145 3.195 1 94.19 314 LEU A N 1
ATOM 2469 C CA . LEU A 1 314 ? 23.672 6.48 3.887 1 94.19 314 LEU A CA 1
ATOM 2470 C C . LEU A 1 314 ? 23.562 4.965 3.752 1 94.19 314 LEU A C 1
ATOM 2472 O O . LEU A 1 314 ? 24.547 4.289 3.434 1 94.19 314 LEU A O 1
ATOM 2476 N N . LEU A 1 315 ? 22.391 4.461 4.012 1 97.12 315 LEU A N 1
ATOM 2477 C CA . LEU A 1 315 ? 22.156 3.023 3.916 1 97.12 315 LEU A CA 1
ATOM 2478 C C . LEU A 1 315 ? 22.344 2.535 2.482 1 97.12 315 LEU A C 1
ATOM 2480 O O . LEU A 1 315 ? 22.844 1.431 2.26 1 97.12 315 LEU A O 1
ATOM 2484 N N . HIS A 1 316 ? 21.906 3.303 1.5 1 97.31 316 HIS A N 1
ATOM 2485 C CA . HIS A 1 316 ? 22.141 3.01 0.092 1 97.31 316 HIS A CA 1
ATOM 2486 C C . HIS A 1 316 ? 23.625 2.766 -0.173 1 97.31 316 HIS A C 1
ATOM 2488 O O . HIS A 1 316 ? 23.984 1.787 -0.83 1 97.31 316 HIS A O 1
ATOM 2494 N N . ARG A 1 317 ? 24.469 3.543 0.378 1 95.94 317 ARG A N 1
ATOM 2495 C CA . ARG A 1 317 ? 25.906 3.426 0.161 1 95.94 317 ARG A CA 1
ATOM 2496 C C . ARG A 1 317 ? 26.453 2.137 0.772 1 95.94 317 ARG A C 1
ATOM 2498 O O . ARG A 1 317 ? 27.281 1.455 0.164 1 95.94 317 ARG A O 1
ATOM 2505 N N . TRP A 1 318 ? 25.984 1.864 1.881 1 96.94 318 TRP A N 1
ATOM 2506 C CA . TRP A 1 318 ? 26.516 0.694 2.574 1 96.94 318 TRP A CA 1
ATOM 2507 C C . TRP A 1 318 ? 26.016 -0.594 1.931 1 96.94 318 TRP A C 1
ATOM 2509 O O . TRP A 1 318 ? 26.766 -1.562 1.794 1 96.94 318 TRP A O 1
ATOM 2519 N N . VAL A 1 319 ? 24.719 -0.639 1.586 1 98.31 319 VAL A N 1
ATOM 2520 C CA . VAL A 1 319 ? 24.219 -1.815 0.884 1 98.31 319 VAL A CA 1
ATOM 2521 C C . VAL A 1 319 ? 24.938 -1.964 -0.456 1 98.31 319 VAL A C 1
ATOM 2523 O O . VAL A 1 319 ? 25.234 -3.08 -0.884 1 98.31 319 VAL A O 1
ATOM 2526 N N . ALA A 1 320 ? 25.188 -0.857 -1.098 1 98.25 320 ALA A N 1
ATOM 2527 C CA . ALA A 1 320 ? 25.906 -0.885 -2.371 1 98.25 320 ALA A CA 1
ATOM 2528 C C . ALA A 1 320 ? 27.312 -1.443 -2.197 1 98.25 320 ALA A C 1
ATOM 2530 O O . ALA A 1 320 ? 27.781 -2.242 -3.016 1 98.25 320 ALA A O 1
ATOM 2531 N N . MET A 1 321 ? 27.969 -1.034 -1.166 1 97.38 321 MET A N 1
ATOM 2532 C CA . MET A 1 321 ? 29.312 -1.543 -0.896 1 97.38 321 MET A CA 1
ATOM 2533 C C . MET A 1 321 ? 29.281 -3.053 -0.688 1 97.38 321 MET A C 1
ATOM 2535 O O . MET A 1 321 ? 30.094 -3.775 -1.264 1 97.38 321 MET A O 1
ATOM 2539 N N . VAL A 1 322 ? 28.344 -3.484 0.079 1 98.31 322 VAL A N 1
ATOM 2540 C CA . VAL A 1 322 ? 28.219 -4.914 0.332 1 98.31 322 VAL A CA 1
ATOM 2541 C C . VAL A 1 322 ? 27.922 -5.645 -0.977 1 98.31 322 VAL A C 1
ATOM 2543 O O . VAL A 1 322 ? 28.5 -6.707 -1.244 1 98.31 322 VAL A O 1
ATOM 2546 N N . CYS A 1 323 ? 27.047 -5.098 -1.765 1 98.56 323 CYS A N 1
ATOM 2547 C CA . CYS A 1 323 ? 26.672 -5.68 -3.049 1 98.56 323 CYS A CA 1
ATOM 2548 C C . CYS A 1 323 ? 27.891 -5.809 -3.961 1 98.56 323 CYS A C 1
ATOM 2550 O O . CYS A 1 323 ? 28.094 -6.859 -4.574 1 98.56 323 CYS A O 1
ATOM 2552 N N . VAL A 1 324 ? 28.734 -4.77 -4.023 1 98.5 324 VAL A N 1
ATOM 2553 C CA . VAL A 1 324 ? 29.922 -4.785 -4.875 1 98.5 324 VAL A CA 1
ATOM 2554 C C . VAL A 1 324 ? 30.891 -5.852 -4.383 1 98.5 324 VAL A C 1
ATOM 2556 O O . VAL A 1 324 ? 31.469 -6.59 -5.184 1 98.5 324 VAL A O 1
ATOM 2559 N N . ILE A 1 325 ? 31.062 -5.965 -3.092 1 98.44 325 ILE A N 1
ATOM 2560 C CA . ILE A 1 325 ? 31.953 -6.977 -2.523 1 98.44 325 ILE A CA 1
ATOM 2561 C C . ILE A 1 325 ? 31.453 -8.367 -2.904 1 98.44 325 ILE A C 1
ATOM 2563 O O . ILE A 1 325 ? 32.25 -9.25 -3.246 1 98.44 325 ILE A O 1
ATOM 2567 N N . GLN A 1 326 ? 30.172 -8.562 -2.873 1 98.75 326 GLN A N 1
ATOM 2568 C CA . GLN A 1 326 ? 29.578 -9.844 -3.234 1 98.75 326 GLN A CA 1
ATOM 2569 C C . GLN A 1 326 ? 29.797 -10.148 -4.715 1 98.75 326 GLN A C 1
ATOM 2571 O O . GLN A 1 326 ? 30.094 -11.281 -5.086 1 98.75 326 GLN A O 1
ATOM 2576 N N . VAL A 1 327 ? 29.625 -9.172 -5.562 1 98.69 327 VAL A N 1
ATOM 2577 C CA . VAL A 1 327 ? 29.828 -9.352 -6.996 1 98.69 327 VAL A CA 1
ATOM 2578 C C . VAL A 1 327 ? 31.297 -9.703 -7.27 1 98.69 327 VAL A C 1
ATOM 2580 O O . VAL A 1 327 ? 31.594 -10.602 -8.062 1 98.69 327 VAL A O 1
ATOM 2583 N N . ILE A 1 328 ? 32.188 -9 -6.582 1 98.56 328 ILE A N 1
ATOM 2584 C CA . ILE A 1 328 ? 33.625 -9.273 -6.742 1 98.56 328 ILE A CA 1
ATOM 2585 C C . ILE A 1 328 ? 33.938 -10.688 -6.258 1 98.56 328 ILE A C 1
ATOM 2587 O O . ILE A 1 328 ? 34.656 -11.422 -6.914 1 98.56 328 ILE A O 1
ATOM 2591 N N . LEU A 1 329 ? 33.344 -11.023 -5.133 1 98.56 329 LEU A N 1
ATOM 2592 C CA . LEU A 1 329 ? 33.531 -12.375 -4.613 1 98.56 329 LEU A CA 1
ATOM 2593 C C . LEU A 1 329 ? 33.031 -13.414 -5.605 1 98.56 329 LEU A C 1
ATOM 2595 O O . LEU A 1 329 ? 33.75 -14.398 -5.883 1 98.56 329 LEU A O 1
ATOM 2599 N N . HIS A 1 330 ? 31.859 -13.258 -6.188 1 98.56 330 HIS A N 1
ATOM 2600 C CA . HIS A 1 330 ? 31.281 -14.125 -7.203 1 98.56 330 HIS A CA 1
ATOM 2601 C C . HIS A 1 330 ? 32.219 -14.281 -8.391 1 98.56 330 HIS A C 1
ATOM 2603 O O . HIS A 1 330 ? 32.531 -15.406 -8.812 1 98.56 330 HIS A O 1
ATOM 2609 N N . SER A 1 331 ? 32.719 -13.203 -8.836 1 98.25 331 SER A N 1
ATOM 2610 C CA . SER A 1 331 ? 33.594 -13.195 -10.016 1 98.25 331 SER A CA 1
ATOM 2611 C C . SER A 1 331 ? 34.938 -13.852 -9.734 1 98.25 331 SER A C 1
ATOM 2613 O O . SER A 1 331 ? 35.438 -14.617 -10.555 1 98.25 331 SER A O 1
ATOM 2615 N N . LEU A 1 332 ? 35.5 -13.562 -8.555 1 97.94 332 LEU A N 1
ATOM 2616 C CA . LEU A 1 332 ? 36.781 -14.133 -8.188 1 97.94 332 LEU A CA 1
ATOM 2617 C C . LEU A 1 332 ? 36.688 -15.648 -8.016 1 97.94 332 LEU A C 1
ATOM 2619 O O . LEU A 1 332 ? 37.594 -16.391 -8.398 1 97.94 332 LEU A O 1
ATOM 2623 N N . MET A 1 333 ? 35.594 -16.094 -7.422 1 98.06 333 MET A N 1
ATOM 2624 C CA . MET A 1 333 ? 35.406 -17.531 -7.227 1 98.06 333 MET A CA 1
ATOM 2625 C C . MET A 1 333 ? 35.312 -18.25 -8.562 1 98.06 333 MET A C 1
ATOM 2627 O O . MET A 1 333 ? 35.969 -19.266 -8.781 1 98.06 333 MET A O 1
ATOM 2631 N N . TRP A 1 334 ? 34.562 -17.781 -9.492 1 97.38 334 TRP A N 1
ATOM 2632 C CA . TRP A 1 334 ? 34.406 -18.422 -10.797 1 97.38 334 TRP A CA 1
ATOM 2633 C C . TRP A 1 334 ? 35.656 -18.312 -11.625 1 97.38 334 TRP A C 1
ATOM 2635 O O . TRP A 1 334 ? 36 -19.219 -12.383 1 97.38 334 TRP A O 1
ATOM 2645 N N . LEU A 1 335 ? 36.375 -17.125 -11.469 1 97.12 335 LEU A N 1
ATOM 2646 C CA . LEU A 1 335 ? 37.656 -16.984 -12.141 1 97.12 335 LEU A CA 1
ATOM 2647 C C . LEU A 1 335 ? 38.625 -18.062 -11.656 1 97.12 335 LEU A C 1
ATOM 2649 O O . LEU A 1 335 ? 39.312 -18.703 -12.461 1 97.12 335 LEU A O 1
ATOM 2653 N N . GLN A 1 336 ? 38.719 -18.25 -10.344 1 97.06 336 GLN A N 1
ATOM 2654 C CA . GLN A 1 336 ? 39.594 -19.266 -9.773 1 97.06 336 GLN A CA 1
ATOM 2655 C C . GLN A 1 336 ? 39.219 -20.656 -10.281 1 97.06 336 GLN A C 1
ATOM 2657 O O . GLN A 1 336 ? 40.125 -21.453 -10.602 1 97.06 336 GLN A O 1
ATOM 2662 N N . ILE A 1 337 ? 38 -20.984 -10.375 1 96.69 337 ILE A N 1
ATOM 2663 C CA . ILE A 1 337 ? 37.531 -22.281 -10.828 1 96.69 337 ILE A CA 1
ATOM 2664 C C . ILE A 1 337 ? 37.938 -22.516 -12.273 1 96.69 337 ILE A C 1
ATOM 2666 O O . ILE A 1 337 ? 38.469 -23.562 -12.617 1 96.69 337 ILE A O 1
ATOM 2670 N N . MET A 1 338 ? 37.812 -21.531 -13.109 1 96.62 338 MET A N 1
ATOM 2671 C CA . MET A 1 338 ? 38.125 -21.688 -14.523 1 96.62 338 MET A CA 1
ATOM 2672 C C . MET A 1 338 ? 39.625 -21.734 -14.758 1 96.62 338 MET A C 1
ATOM 2674 O O . MET A 1 338 ? 40.094 -22.422 -15.656 1 96.62 338 MET A O 1
ATOM 2678 N N . VAL A 1 339 ? 40.344 -20.984 -13.938 1 96.25 339 VAL A N 1
ATOM 2679 C CA . VAL A 1 339 ? 41.812 -21.016 -14.039 1 96.25 339 VAL A CA 1
ATOM 2680 C C . VAL A 1 339 ? 42.344 -22.391 -13.602 1 96.25 339 VAL A C 1
ATOM 2682 O O . VAL A 1 339 ? 43.188 -22.969 -14.266 1 96.25 339 VAL A O 1
ATOM 2685 N N . GLU A 1 340 ? 41.781 -22.891 -12.555 1 95.5 340 GLU A N 1
ATOM 2686 C CA . GLU A 1 340 ? 42.188 -24.203 -12.07 1 95.5 340 GLU A CA 1
ATOM 2687 C C . GLU A 1 340 ? 41.812 -25.312 -13.047 1 95.5 340 GLU A C 1
ATOM 2689 O O . GLU A 1 340 ? 42.5 -26.312 -13.164 1 95.5 340 GLU A O 1
ATOM 2694 N N . ALA A 1 341 ? 40.781 -25.094 -13.781 1 93.75 341 ALA A N 1
ATOM 2695 C CA . ALA A 1 341 ? 40.312 -26.062 -14.766 1 93.75 341 ALA A CA 1
ATOM 2696 C C . ALA A 1 341 ? 40.969 -25.828 -16.125 1 93.75 341 ALA A C 1
ATOM 2698 O O . ALA A 1 341 ? 40.719 -26.547 -17.078 1 93.75 341 ALA A O 1
ATOM 2699 N N . HIS A 1 342 ? 41.906 -24.812 -16.25 1 94.12 342 HIS A N 1
ATOM 2700 C CA . HIS A 1 342 ? 42.594 -24.453 -17.484 1 94.12 342 HIS A CA 1
ATOM 2701 C C . HIS A 1 342 ? 41.625 -24.188 -18.609 1 94.12 342 HIS A C 1
ATOM 2703 O O . HIS A 1 342 ? 41.875 -24.562 -19.766 1 94.12 342 HIS A O 1
ATOM 2709 N N . SER A 1 343 ? 40.5 -23.625 -18.312 1 93.44 343 SER A N 1
ATOM 2710 C CA . SER A 1 343 ? 39.438 -23.359 -19.297 1 93.44 343 SER A CA 1
ATOM 2711 C C . SER A 1 343 ? 39.156 -21.875 -19.422 1 93.44 343 SER A C 1
ATOM 2713 O O . SER A 1 343 ? 38.188 -21.469 -20.062 1 93.44 343 SER A O 1
ATOM 2715 N N . HIS A 1 344 ? 39.938 -21.062 -18.828 1 93.44 344 HIS A N 1
ATOM 2716 C CA . HIS A 1 344 ? 39.688 -19.625 -18.797 1 93.44 344 HIS A CA 1
ATOM 2717 C C . HIS A 1 344 ? 39.688 -19.047 -20.203 1 93.44 344 HIS A C 1
ATOM 2719 O O . HIS A 1 344 ? 38.844 -18.203 -20.531 1 93.44 344 HIS A O 1
ATOM 2725 N N . ALA A 1 345 ? 40.594 -19.5 -21.094 1 93.19 345 ALA A N 1
ATOM 2726 C CA . ALA A 1 345 ? 40.719 -18.984 -22.453 1 93.19 345 ALA A CA 1
ATOM 2727 C C . ALA A 1 345 ? 39.469 -19.266 -23.266 1 93.19 345 ALA A C 1
ATOM 2729 O O . ALA A 1 345 ? 39.094 -18.484 -24.141 1 93.19 345 ALA A O 1
ATOM 2730 N N . THR A 1 346 ? 38.781 -20.297 -22.938 1 92.56 346 THR A N 1
ATOM 2731 C CA . THR A 1 346 ? 37.562 -20.703 -23.656 1 92.56 346 THR A CA 1
ATOM 2732 C C . THR A 1 346 ? 36.344 -19.953 -23.141 1 92.56 346 THR A C 1
ATOM 2734 O O . THR A 1 346 ? 35.531 -19.469 -23.906 1 92.56 346 THR A O 1
ATOM 2737 N N . VAL A 1 347 ? 36.281 -19.844 -21.859 1 93 347 VAL A N 1
ATOM 2738 C CA . VAL A 1 347 ? 35.062 -19.312 -21.234 1 93 347 VAL A CA 1
ATOM 2739 C C . VAL A 1 347 ? 34.969 -17.812 -21.5 1 93 347 VAL A C 1
ATOM 2741 O O . VAL A 1 347 ? 33.875 -17.25 -21.578 1 93 347 VAL A O 1
ATOM 2744 N N . VAL A 1 348 ? 36.031 -17.125 -21.641 1 94.44 348 VAL A N 1
ATOM 2745 C CA . VAL A 1 348 ? 36.031 -15.68 -21.828 1 94.44 348 VAL A CA 1
ATOM 2746 C C . VAL A 1 348 ? 35.344 -15.328 -23.156 1 94.44 348 VAL A C 1
ATOM 2748 O O . VAL A 1 348 ? 34.875 -14.203 -23.344 1 94.44 348 VAL A O 1
ATOM 2751 N N . LYS A 1 349 ? 35.219 -16.297 -24.078 1 94.25 349 LYS A N 1
ATOM 2752 C CA . LYS A 1 349 ? 34.625 -16.062 -25.391 1 94.25 349 LYS A CA 1
ATOM 2753 C C . LYS A 1 349 ? 33.125 -16.156 -25.344 1 94.25 349 LYS A C 1
ATOM 2755 O O . LYS A 1 349 ? 32.438 -15.703 -26.266 1 94.25 349 LYS A O 1
ATOM 2760 N N . TYR A 1 350 ? 32.625 -16.703 -24.266 1 94.44 350 TYR A N 1
ATOM 2761 C CA . TYR A 1 350 ? 31.188 -16.828 -24.156 1 94.44 350 TYR A CA 1
ATOM 2762 C C . TYR A 1 350 ? 30.547 -15.5 -23.797 1 94.44 350 TYR A C 1
ATOM 2764 O O . TYR A 1 350 ? 31.062 -14.758 -22.953 1 94.44 350 TYR A O 1
ATOM 2772 N N . PRO A 1 351 ? 29.391 -15.164 -24.406 1 95.5 351 PRO A N 1
ATOM 2773 C CA . PRO A 1 351 ? 28.734 -13.875 -24.156 1 95.5 351 PRO A CA 1
ATOM 2774 C C . PRO A 1 351 ? 28.344 -13.672 -22.688 1 95.5 351 PRO A C 1
ATOM 2776 O O . PRO A 1 351 ? 28.469 -12.562 -22.172 1 95.5 351 PRO A O 1
ATOM 2779 N N . TYR A 1 352 ? 27.844 -14.719 -22.062 1 95.31 352 TYR A N 1
ATOM 2780 C CA . TYR A 1 352 ? 27.438 -14.547 -20.672 1 95.31 352 TYR A CA 1
ATOM 2781 C C . TYR A 1 352 ? 28.625 -14.156 -19.797 1 95.31 352 TYR A C 1
ATOM 2783 O O . TYR A 1 352 ? 28.484 -13.359 -18.859 1 95.31 352 TYR A O 1
ATOM 2791 N N . TRP A 1 353 ? 29.812 -14.711 -20.031 1 97 353 TRP A N 1
ATOM 2792 C CA . TRP A 1 353 ? 31.031 -14.383 -19.281 1 97 353 TRP A CA 1
ATOM 2793 C C . TRP A 1 353 ? 31.469 -12.953 -19.578 1 97 353 TRP A C 1
ATOM 2795 O O . TRP A 1 353 ? 31.875 -12.219 -18.672 1 97 353 TRP A O 1
ATOM 2805 N N . GLN A 1 354 ? 31.344 -12.508 -20.828 1 97.44 354 GLN A N 1
ATOM 2806 C CA . GLN A 1 354 ? 31.719 -11.148 -21.219 1 97.44 354 GLN A CA 1
ATOM 2807 C C . GLN A 1 354 ? 30.828 -10.125 -20.516 1 97.44 354 GLN A C 1
ATOM 2809 O O . GLN A 1 354 ? 31.312 -9.125 -19.984 1 97.44 354 GLN A O 1
ATOM 2814 N N . TRP A 1 355 ? 29.594 -10.398 -20.516 1 97.19 355 TRP A N 1
ATOM 2815 C CA . TRP A 1 355 ? 28.672 -9.477 -19.844 1 97.19 355 TRP A CA 1
ATOM 2816 C C . TRP A 1 355 ? 28.875 -9.516 -18.344 1 97.19 355 TRP A C 1
ATOM 2818 O O . TRP A 1 355 ? 28.609 -8.531 -17.641 1 97.19 355 TRP A O 1
ATOM 2828 N N . GLY A 1 356 ? 29.266 -10.719 -17.828 1 97.44 356 GLY A N 1
ATOM 2829 C CA . GLY A 1 356 ? 29.656 -10.773 -16.438 1 97.44 356 GLY A CA 1
ATOM 2830 C C . GLY A 1 356 ? 30.844 -9.875 -16.109 1 97.44 356 GLY A C 1
ATOM 2831 O O . GLY A 1 356 ? 30.844 -9.219 -15.055 1 97.44 356 GLY A O 1
ATOM 2832 N N . ILE A 1 357 ? 31.797 -9.852 -17 1 97.69 357 ILE A N 1
ATOM 2833 C CA . ILE A 1 357 ? 32.938 -8.984 -16.828 1 97.69 357 ILE A CA 1
ATOM 2834 C C . ILE A 1 357 ? 32.5 -7.52 -16.859 1 97.69 357 ILE A C 1
ATOM 2836 O O . ILE A 1 357 ? 32.906 -6.73 -15.992 1 97.69 357 ILE A O 1
ATOM 2840 N N . VAL A 1 358 ? 31.672 -7.223 -17.859 1 97.75 358 VAL A N 1
ATOM 2841 C CA . VAL A 1 358 ? 31.172 -5.855 -17.984 1 97.75 358 VAL A CA 1
ATOM 2842 C C . VAL A 1 358 ? 30.469 -5.449 -16.703 1 97.75 358 VAL A C 1
ATOM 2844 O O . VAL A 1 358 ? 30.719 -4.367 -16.156 1 97.75 358 VAL A O 1
ATOM 2847 N N . GLY A 1 359 ? 29.609 -6.328 -16.219 1 97.81 359 GLY A N 1
ATOM 2848 C CA . GLY A 1 359 ? 28.906 -6.047 -14.977 1 97.81 359 GLY A CA 1
ATOM 2849 C C . GLY A 1 359 ? 29.828 -5.863 -13.797 1 97.81 359 GLY A C 1
ATOM 2850 O O . GLY A 1 359 ? 29.719 -4.891 -13.047 1 97.81 359 GLY A O 1
ATOM 2851 N N . THR A 1 360 ? 30.766 -6.73 -13.602 1 98.25 360 THR A N 1
ATOM 2852 C CA . THR A 1 360 ? 31.688 -6.691 -12.469 1 98.25 360 THR A CA 1
ATOM 2853 C C . THR A 1 360 ? 32.531 -5.418 -12.508 1 98.25 360 THR A C 1
ATOM 2855 O O . THR A 1 360 ? 32.719 -4.77 -11.477 1 98.25 360 THR A O 1
ATOM 2858 N N . VAL A 1 361 ? 33 -5.078 -13.68 1 98.25 361 VAL A N 1
ATOM 2859 C CA . VAL A 1 361 ? 33.812 -3.881 -13.828 1 98.25 361 VAL A CA 1
ATOM 2860 C C . VAL A 1 361 ? 33 -2.641 -13.508 1 98.25 361 VAL A C 1
ATOM 2862 O O . VAL A 1 361 ? 33.438 -1.748 -12.789 1 98.25 361 VAL A O 1
ATOM 2865 N N . ALA A 1 362 ? 31.828 -2.602 -14.023 1 98.44 362 ALA A N 1
ATOM 2866 C CA . ALA A 1 362 ? 30.938 -1.465 -13.766 1 98.44 362 ALA A CA 1
ATOM 2867 C C . ALA A 1 362 ? 30.641 -1.333 -12.273 1 98.44 362 ALA A C 1
ATOM 2869 O O . ALA A 1 362 ? 30.719 -0.237 -11.711 1 98.44 362 ALA A O 1
ATOM 2870 N N . PHE A 1 363 ? 30.312 -2.459 -11.633 1 98.44 363 PHE A N 1
ATOM 2871 C CA . PHE A 1 363 ? 30.094 -2.451 -10.188 1 98.44 363 PHE A CA 1
ATOM 2872 C C . PHE A 1 363 ? 31.312 -1.919 -9.453 1 98.44 363 PHE A C 1
ATOM 2874 O O . PHE A 1 363 ? 31.188 -1.072 -8.562 1 98.44 363 PHE A O 1
ATOM 2881 N N . SER A 1 364 ? 32.438 -2.379 -9.789 1 98.19 364 SER A N 1
ATOM 2882 C CA . SER A 1 364 ? 33.688 -2.029 -9.102 1 98.19 364 SER A CA 1
ATOM 2883 C C . SER A 1 364 ? 34.031 -0.556 -9.305 1 98.19 364 SER A C 1
ATOM 2885 O O . SER A 1 364 ? 34.562 0.087 -8.398 1 98.19 364 SER A O 1
ATOM 2887 N N . LEU A 1 365 ? 33.719 -0.014 -10.422 1 97.62 365 LEU A N 1
ATOM 2888 C CA . LEU A 1 365 ? 34.031 1.38 -10.719 1 97.62 365 LEU A CA 1
ATOM 2889 C C . LEU A 1 365 ? 33.094 2.318 -9.953 1 97.62 365 LEU A C 1
ATOM 2891 O O . LEU A 1 365 ? 33.438 3.479 -9.711 1 97.62 365 LEU A O 1
ATOM 2895 N N . LEU A 1 366 ? 31.969 1.873 -9.531 1 97.12 366 LEU A N 1
ATOM 2896 C CA . LEU A 1 366 ? 31.016 2.705 -8.812 1 97.12 366 LEU A CA 1
ATOM 2897 C C . LEU A 1 366 ? 31.562 3.115 -7.449 1 97.12 366 LEU A C 1
ATOM 2899 O O . LEU A 1 366 ? 31.266 4.199 -6.953 1 97.12 366 LEU A O 1
ATOM 2903 N N . LEU A 1 367 ? 32.438 2.33 -6.875 1 93.88 367 LEU A N 1
ATOM 2904 C CA . LEU A 1 367 ? 32.938 2.615 -5.531 1 93.88 367 LEU A CA 1
ATOM 2905 C C . LEU A 1 367 ? 33.906 3.789 -5.539 1 93.88 367 LEU A C 1
ATOM 2907 O O . LEU A 1 367 ? 33.656 4.805 -4.883 1 93.88 367 LEU A O 1
ATOM 2911 N N . PRO A 1 368 ? 34.969 3.771 -6.344 1 92.12 368 PRO A N 1
ATOM 2912 C CA . PRO A 1 368 ? 35.875 4.902 -6.32 1 92.12 368 PRO A CA 1
ATOM 2913 C C . PRO A 1 368 ? 35.281 6.184 -6.871 1 92.12 368 PRO A C 1
ATOM 2915 O O . PRO A 1 368 ? 35.594 7.281 -6.418 1 92.12 368 PRO A O 1
ATOM 2918 N N . PHE A 1 369 ? 34.312 6.102 -7.699 1 93.19 369 PHE A N 1
ATOM 2919 C CA . PHE A 1 369 ? 33.719 7.293 -8.305 1 93.19 369 PHE A CA 1
ATOM 2920 C C . PHE A 1 369 ? 32.594 7.832 -7.438 1 93.19 369 PHE A C 1
ATOM 2922 O O . PHE A 1 369 ? 32 8.867 -7.754 1 93.19 369 PHE A O 1
ATOM 2929 N N . SER A 1 370 ? 32.344 7.188 -6.344 1 92.5 370 SER A N 1
ATOM 2930 C CA . SER A 1 370 ? 31.281 7.648 -5.477 1 92.5 370 SER A CA 1
ATOM 2931 C C . SER A 1 370 ? 31.812 8.125 -4.129 1 92.5 370 SER A C 1
ATOM 2933 O O . SER A 1 370 ? 31.047 8.445 -3.223 1 92.5 370 SER A O 1
ATOM 2935 N N . ILE A 1 371 ? 33.125 8.195 -3.98 1 90.12 371 ILE A N 1
ATOM 2936 C CA . ILE A 1 371 ? 33.719 8.625 -2.711 1 90.12 371 ILE A CA 1
ATOM 2937 C C . ILE A 1 371 ? 33.438 10.117 -2.504 1 90.12 371 ILE A C 1
ATOM 2939 O O . ILE A 1 371 ? 33.281 10.859 -3.471 1 90.12 371 ILE A O 1
ATOM 2943 N N . LEU A 1 372 ? 33.438 10.562 -1.299 1 88.56 372 LEU A N 1
ATOM 2944 C CA . LEU A 1 372 ? 32.969 11.891 -0.892 1 88.56 372 LEU A CA 1
ATOM 2945 C C . LEU A 1 372 ? 33.844 12.977 -1.522 1 88.56 372 LEU A C 1
ATOM 2947 O O . LEU A 1 372 ? 33.312 13.938 -2.096 1 88.56 372 LEU A O 1
ATOM 2951 N N . PRO A 1 373 ? 35.156 12.852 -1.566 1 87.44 373 PRO A N 1
ATOM 2952 C CA . PRO A 1 373 ? 35.969 13.914 -2.17 1 87.44 373 PRO A CA 1
ATOM 2953 C C . PRO A 1 373 ? 35.688 14.102 -3.658 1 87.44 373 PRO A C 1
ATOM 2955 O O . PRO A 1 373 ? 35.656 15.234 -4.152 1 87.44 373 PRO A O 1
ATOM 2958 N N . PHE A 1 374 ? 35.469 13.031 -4.301 1 89.25 374 PHE A N 1
ATOM 2959 C CA . PHE A 1 374 ? 35.125 13.109 -5.715 1 89.25 374 PHE A CA 1
ATOM 2960 C C . PHE A 1 374 ? 33.781 13.773 -5.914 1 89.25 374 PHE A C 1
ATOM 2962 O O . PHE A 1 374 ? 33.625 14.617 -6.797 1 89.25 374 PHE A O 1
ATOM 2969 N N . ARG A 1 375 ? 32.812 13.516 -5.105 1 89.12 375 ARG A N 1
ATOM 2970 C CA . ARG A 1 375 ? 31.469 14.078 -5.191 1 89.12 375 ARG A CA 1
ATOM 2971 C C . ARG A 1 375 ? 31.484 15.578 -4.891 1 89.12 375 ARG A C 1
ATOM 2973 O O . ARG A 1 375 ? 30.766 16.344 -5.531 1 89.12 375 ARG A O 1
ATOM 2980 N N . ARG A 1 376 ? 32.281 15.914 -3.941 1 84.19 376 ARG A N 1
ATOM 2981 C CA . ARG A 1 376 ? 32.344 17.312 -3.535 1 84.19 376 ARG A CA 1
ATOM 2982 C C . ARG A 1 376 ? 33.062 18.156 -4.594 1 84.19 376 ARG A C 1
ATOM 2984 O O . ARG A 1 376 ? 32.656 19.312 -4.832 1 84.19 376 ARG A O 1
ATOM 2991 N N . ALA A 1 377 ? 34 17.516 -5.258 1 86.25 377 ALA A N 1
ATOM 2992 C CA . ALA A 1 377 ? 34.812 18.25 -6.234 1 86.25 377 ALA A CA 1
ATOM 2993 C C . ALA A 1 377 ? 34.062 18.391 -7.562 1 86.25 377 ALA A C 1
ATOM 2995 O O . ALA A 1 377 ? 34.094 19.438 -8.195 1 86.25 377 ALA A O 1
ATOM 2996 N N . MET A 1 378 ? 33.469 17.297 -7.973 1 88 378 MET A N 1
ATOM 2997 C CA . MET A 1 378 ? 32.812 17.281 -9.266 1 88 378 MET A CA 1
ATOM 2998 C C . MET A 1 378 ? 31.453 16.562 -9.164 1 88 378 MET A C 1
ATOM 3000 O O . MET A 1 378 ? 31.266 15.5 -9.75 1 88 378 MET A O 1
ATOM 3004 N N . TYR A 1 379 ? 30.516 17.219 -8.633 1 87.12 379 TYR A N 1
ATOM 3005 C CA . TYR A 1 379 ? 29.25 16.578 -8.312 1 87.12 379 TYR A CA 1
ATOM 3006 C C . TYR A 1 379 ? 28.5 16.188 -9.586 1 87.12 379 TYR A C 1
ATOM 3008 O O . TYR A 1 379 ? 27.953 15.094 -9.68 1 87.12 379 TYR A O 1
ATOM 3016 N N . GLU A 1 380 ? 28.516 17.016 -10.602 1 87 380 GLU A N 1
ATOM 3017 C CA . GLU A 1 380 ? 27.766 16.75 -11.82 1 87 380 GLU A CA 1
ATOM 3018 C C . GLU A 1 380 ? 28.375 15.578 -12.594 1 87 380 GLU A C 1
ATOM 3020 O O . GLU A 1 380 ? 27.641 14.781 -13.203 1 87 380 GLU A O 1
ATOM 3025 N N . ILE A 1 381 ? 29.656 15.57 -12.555 1 90.06 381 ILE A N 1
ATOM 3026 C CA . ILE A 1 381 ? 30.328 14.453 -13.219 1 90.06 381 ILE A CA 1
ATOM 3027 C C . ILE A 1 381 ? 30.031 13.156 -12.469 1 90.06 381 ILE A C 1
ATOM 3029 O O . ILE A 1 381 ? 29.766 12.125 -13.094 1 90.06 381 ILE A O 1
ATOM 3033 N N . PHE A 1 382 ? 30.109 13.258 -11.188 1 92.12 382 PHE A N 1
ATOM 3034 C CA . PHE A 1 382 ? 29.75 12.102 -10.383 1 92.12 382 PHE A CA 1
ATOM 3035 C C . PHE A 1 382 ? 28.359 11.602 -10.727 1 92.12 382 PHE A C 1
ATOM 3037 O O . PHE A 1 382 ? 28.156 10.406 -10.969 1 92.12 382 PHE A O 1
ATOM 3044 N N . LEU A 1 383 ? 27.422 12.531 -10.75 1 92.06 383 LEU A N 1
ATOM 3045 C CA . LEU A 1 383 ? 26.016 12.164 -10.953 1 92.06 383 LEU A CA 1
ATOM 3046 C C . LEU A 1 383 ? 25.828 11.477 -12.297 1 92.06 383 LEU A C 1
ATOM 3048 O O . LEU A 1 383 ? 25.219 10.406 -12.367 1 92.06 383 LEU A O 1
ATOM 3052 N N . ILE A 1 384 ? 26.344 11.969 -13.375 1 93.31 384 ILE A N 1
ATOM 3053 C CA . ILE A 1 384 ? 26.172 11.422 -14.719 1 93.31 384 ILE A CA 1
ATOM 3054 C C . ILE A 1 384 ? 26.875 10.07 -14.812 1 93.31 384 ILE A C 1
ATOM 3056 O O . ILE A 1 384 ? 26.297 9.102 -15.312 1 93.31 384 ILE A O 1
ATOM 3060 N N . LEU A 1 385 ? 28.094 10.07 -14.305 1 95.81 385 LEU A N 1
ATOM 3061 C CA . LEU A 1 385 ? 28.875 8.836 -14.336 1 95.81 385 LEU A CA 1
ATOM 3062 C C . LEU A 1 385 ? 28.188 7.75 -13.5 1 95.81 385 LEU A C 1
ATOM 3064 O O . LEU A 1 385 ? 28.125 6.59 -13.914 1 95.81 385 LEU A O 1
ATOM 3068 N N . HIS A 1 386 ? 27.766 8.164 -12.391 1 96.5 386 HIS A N 1
ATOM 3069 C CA . HIS A 1 386 ? 27.109 7.234 -11.484 1 96.5 386 HIS A CA 1
ATOM 3070 C C . HIS A 1 386 ? 25.859 6.629 -12.125 1 96.5 386 HIS A C 1
ATOM 3072 O O . HIS A 1 386 ? 25.656 5.414 -12.07 1 96.5 386 HIS A O 1
ATOM 3078 N N . ILE A 1 387 ? 25 7.395 -12.773 1 95.69 387 ILE A N 1
ATOM 3079 C CA . ILE A 1 387 ? 23.766 6.926 -13.391 1 95.69 387 ILE A CA 1
ATOM 3080 C C . ILE A 1 387 ? 24.094 6.051 -14.602 1 95.69 387 ILE A C 1
ATOM 3082 O O . ILE A 1 387 ? 23.5 4.992 -14.797 1 95.69 387 ILE A O 1
ATOM 3086 N N . CYS A 1 388 ? 25.031 6.477 -15.398 1 96.75 388 CYS A N 1
ATOM 3087 C CA . CYS A 1 388 ? 25.438 5.695 -16.562 1 96.75 388 CYS A CA 1
ATOM 3088 C C . CYS A 1 388 ? 25.953 4.328 -16.141 1 96.75 388 CYS A C 1
ATOM 3090 O O . CYS A 1 388 ? 25.562 3.309 -16.719 1 96.75 388 CYS A O 1
ATOM 3092 N N . LEU A 1 389 ? 26.828 4.355 -15.172 1 97.81 389 LEU A N 1
ATOM 3093 C CA . LEU A 1 389 ? 27.359 3.088 -14.688 1 97.81 389 LEU A CA 1
ATOM 3094 C C . LEU A 1 389 ? 26.266 2.217 -14.094 1 97.81 389 LEU A C 1
ATOM 3096 O O . LEU A 1 389 ? 26.297 0.993 -14.234 1 97.81 389 LEU A O 1
ATOM 3100 N N . ALA A 1 390 ? 25.328 2.824 -13.375 1 97.69 390 ALA A N 1
ATOM 3101 C CA . ALA A 1 390 ? 24.203 2.072 -12.82 1 97.69 390 ALA A CA 1
ATOM 3102 C C . ALA A 1 390 ? 23.391 1.395 -13.922 1 97.69 390 ALA A C 1
ATOM 3104 O O . ALA A 1 390 ? 22.969 0.245 -13.773 1 97.69 390 ALA A O 1
ATOM 3105 N N . VAL A 1 391 ? 23.172 2.07 -15.016 1 97.44 391 VAL A N 1
ATOM 3106 C CA . VAL A 1 391 ? 22.453 1.499 -16.156 1 97.44 391 VAL A CA 1
ATOM 3107 C C . VAL A 1 391 ? 23.234 0.319 -16.719 1 97.44 391 VAL A C 1
ATOM 3109 O O . VAL A 1 391 ? 22.656 -0.736 -17 1 97.44 391 VAL A O 1
ATOM 3112 N N . VAL A 1 392 ? 24.531 0.492 -16.828 1 97.88 392 VAL A N 1
ATOM 3113 C CA . VAL A 1 392 ? 25.375 -0.576 -17.359 1 97.88 392 VAL A CA 1
ATOM 3114 C C . VAL A 1 392 ? 25.328 -1.779 -16.422 1 97.88 392 VAL A C 1
ATOM 3116 O O . VAL A 1 392 ? 25.328 -2.928 -16.875 1 97.88 392 VAL A O 1
ATOM 3119 N N . VAL A 1 393 ? 25.297 -1.513 -15.141 1 97.88 393 VAL A N 1
ATOM 3120 C CA . VAL A 1 393 ? 25.203 -2.578 -14.148 1 97.88 393 VAL A CA 1
ATOM 3121 C C . VAL A 1 393 ? 23.906 -3.369 -14.359 1 97.88 393 VAL A C 1
ATOM 3123 O O . VAL A 1 393 ? 23.922 -4.602 -14.359 1 97.88 393 VAL A O 1
ATOM 3126 N N . VAL A 1 394 ? 22.781 -2.725 -14.562 1 97.38 394 VAL A N 1
ATOM 3127 C CA . VAL A 1 394 ? 21.5 -3.389 -14.734 1 97.38 394 VAL A CA 1
ATOM 3128 C C . VAL A 1 394 ? 21.484 -4.148 -16.062 1 97.38 394 VAL A C 1
ATOM 3130 O O . VAL A 1 394 ? 21.109 -5.324 -16.094 1 97.38 394 VAL A O 1
ATOM 3133 N N . VAL A 1 395 ? 22.016 -3.537 -17.109 1 96.62 395 VAL A N 1
ATOM 3134 C CA . VAL A 1 395 ? 22.031 -4.145 -18.438 1 96.62 395 VAL A CA 1
ATOM 3135 C C . VAL A 1 395 ? 23 -5.316 -18.469 1 96.62 395 VAL A C 1
ATOM 3137 O O . VAL A 1 395 ? 22.688 -6.395 -18.969 1 96.62 395 VAL A O 1
ATOM 3140 N N . GLY A 1 396 ? 24.203 -5.016 -17.922 1 97.19 396 GLY A N 1
ATOM 3141 C CA . GLY A 1 396 ? 25.188 -6.078 -17.859 1 97.19 396 GLY A CA 1
ATOM 3142 C C . GLY A 1 396 ? 24.719 -7.277 -17.047 1 97.19 396 GLY A C 1
ATOM 3143 O O . GLY A 1 396 ? 24.922 -8.422 -17.469 1 97.19 396 GLY A O 1
ATOM 3144 N N . SER A 1 397 ? 24.078 -7.086 -15.922 1 96.81 397 SER A N 1
ATOM 3145 C CA . SER A 1 397 ? 23.547 -8.172 -15.109 1 96.81 397 SER A CA 1
ATOM 3146 C C . SER A 1 397 ? 22.422 -8.898 -15.836 1 96.81 397 SER A C 1
ATOM 3148 O O . SER A 1 397 ? 22.312 -10.125 -15.766 1 96.81 397 SER A O 1
ATOM 3150 N N . TRP A 1 398 ? 21.578 -8.188 -16.531 1 95.56 398 TRP A N 1
ATOM 3151 C CA . TRP A 1 398 ? 20.469 -8.766 -17.281 1 95.56 398 TRP A CA 1
ATOM 3152 C C . TRP A 1 398 ? 20.969 -9.727 -18.344 1 95.56 398 TRP A C 1
ATOM 3154 O O . TRP A 1 398 ? 20.547 -10.891 -18.406 1 95.56 398 TRP A O 1
ATOM 3164 N N . TYR A 1 399 ? 21.906 -9.289 -19.156 1 96 399 TYR A N 1
ATOM 3165 C CA . TYR A 1 399 ? 22.375 -10.117 -20.266 1 96 399 TYR A CA 1
ATOM 3166 C C . TYR A 1 399 ? 23.281 -11.234 -19.766 1 96 399 TYR A C 1
ATOM 3168 O O . TYR A 1 399 ? 23.375 -12.297 -20.375 1 96 399 TYR A O 1
ATOM 3176 N N . HIS A 1 400 ? 23.938 -10.953 -18.609 1 96.31 400 HIS A N 1
ATOM 3177 C CA . HIS A 1 400 ? 24.719 -12.016 -18 1 96.31 400 HIS A CA 1
ATOM 3178 C C . HIS A 1 400 ? 23.859 -13.227 -17.672 1 96.31 400 HIS A C 1
ATOM 3180 O O . HIS A 1 400 ? 24.203 -14.359 -18.016 1 96.31 400 HIS A O 1
ATOM 3186 N N . ILE A 1 401 ? 22.703 -12.977 -17.156 1 94 401 ILE A N 1
ATOM 3187 C CA . ILE A 1 401 ? 21.859 -14.094 -16.734 1 94 401 ILE A CA 1
ATOM 3188 C C . ILE A 1 401 ? 20.984 -14.539 -17.906 1 94 401 ILE A C 1
ATOM 3190 O O . ILE A 1 401 ? 20.609 -15.711 -18 1 94 401 ILE A O 1
ATOM 3194 N N . TRP A 1 402 ? 20.688 -13.656 -18.828 1 91.5 402 TRP A N 1
ATOM 3195 C CA . TRP A 1 402 ? 19.875 -14.008 -20 1 91.5 402 TRP A CA 1
ATOM 3196 C C . TRP A 1 402 ? 20.609 -15.016 -20.875 1 91.5 402 TRP A C 1
ATOM 3198 O O . TRP A 1 402 ? 20.031 -16.016 -21.297 1 91.5 402 TRP A O 1
ATOM 3208 N N . PHE A 1 403 ? 21.875 -14.766 -21.094 1 92.75 403 PHE A N 1
ATOM 3209 C CA . PHE A 1 403 ? 22.656 -15.648 -21.953 1 92.75 403 PHE A CA 1
ATOM 3210 C C . PHE A 1 403 ? 22.969 -16.969 -21.25 1 92.75 403 PHE A C 1
ATOM 3212 O O . PHE A 1 403 ? 23.156 -18 -21.891 1 92.75 403 PHE A O 1
ATOM 3219 N N . LEU A 1 404 ? 22.953 -16.891 -19.984 1 90.56 404 LEU A N 1
ATOM 3220 C CA . LEU A 1 404 ? 23.281 -18.109 -19.234 1 90.56 404 LEU A CA 1
ATOM 3221 C C . LEU A 1 404 ? 22.031 -18.953 -18.984 1 90.56 404 LEU A C 1
ATOM 3223 O O . LEU A 1 404 ? 22.078 -20.172 -19.094 1 90.56 404 LEU A O 1
ATOM 3227 N N . PHE A 1 405 ? 20.906 -18.297 -18.578 1 88 405 PHE A N 1
ATOM 3228 C CA . PHE A 1 405 ? 19.75 -19.062 -18.109 1 88 405 PHE A CA 1
ATOM 3229 C C . PHE A 1 405 ? 18.531 -18.797 -18.969 1 88 405 PHE A C 1
ATOM 3231 O O . PHE A 1 405 ? 17.516 -19.484 -18.859 1 88 405 PHE A O 1
ATOM 3238 N N . GLU A 1 406 ? 18.594 -17.766 -19.797 1 81.44 406 GLU A N 1
ATOM 3239 C CA . GLU A 1 406 ? 17.422 -17.312 -20.531 1 81.44 406 GLU A CA 1
ATOM 3240 C C . GLU A 1 406 ? 16.297 -16.922 -19.578 1 81.44 406 GLU A C 1
ATOM 3242 O O . GLU A 1 406 ? 16.469 -16.031 -18.734 1 81.44 406 GLU A O 1
ATOM 3247 N N . ASP A 1 407 ? 15.188 -17.625 -19.344 1 74.31 407 ASP A N 1
ATOM 3248 C CA . ASP A 1 407 ? 14.07 -17.203 -18.5 1 74.31 407 ASP A CA 1
ATOM 3249 C C . ASP A 1 407 ? 13.852 -18.203 -17.359 1 74.31 407 ASP A C 1
ATOM 3251 O O . ASP A 1 407 ? 12.797 -18.203 -16.734 1 74.31 407 ASP A O 1
ATOM 3255 N N . THR A 1 408 ? 14.961 -18.984 -17.062 1 74.81 408 THR A N 1
ATOM 3256 C CA . THR A 1 408 ? 14.703 -20.047 -16.109 1 74.81 408 THR A CA 1
ATOM 3257 C C . THR A 1 408 ? 15.484 -19.797 -14.812 1 74.81 408 THR A C 1
ATOM 3259 O O . THR A 1 408 ? 15.5 -20.656 -13.922 1 74.81 408 THR A O 1
ATOM 3262 N N . SER A 1 409 ? 16.156 -18.703 -14.703 1 73.56 409 SER A N 1
ATOM 3263 C CA . SER A 1 409 ? 16.984 -18.5 -13.516 1 73.56 409 SER A CA 1
ATOM 3264 C C . SER A 1 409 ? 16.125 -18.281 -12.273 1 73.56 409 SER A C 1
ATOM 3266 O O . SER A 1 409 ? 16.422 -18.828 -11.211 1 73.56 409 SER A O 1
ATOM 3268 N N . GLY A 1 410 ? 15.047 -17.547 -12.445 1 80 410 GLY A N 1
ATOM 3269 C CA . GLY A 1 410 ? 14.18 -17.25 -11.312 1 80 410 GLY A CA 1
ATOM 3270 C C . GLY A 1 410 ? 14.562 -15.961 -10.602 1 80 410 GLY A C 1
ATOM 3271 O O . GLY A 1 410 ? 13.688 -15.242 -10.102 1 80 410 GLY A O 1
ATOM 3272 N N . PHE A 1 411 ? 15.898 -15.719 -10.523 1 83.38 411 PHE A N 1
ATOM 3273 C CA . PHE A 1 411 ? 16.297 -14.555 -9.742 1 83.38 411 PHE A CA 1
ATOM 3274 C C . PHE A 1 411 ? 16.281 -13.297 -10.609 1 83.38 411 PHE A C 1
ATOM 3276 O O . PHE A 1 411 ? 16.672 -12.219 -10.141 1 83.38 411 PHE A O 1
ATOM 3283 N N . GLU A 1 412 ? 15.828 -13.414 -11.906 1 89.44 412 GLU A N 1
ATOM 3284 C CA . GLU A 1 412 ? 15.609 -12.227 -12.727 1 89.44 412 GLU A CA 1
ATOM 3285 C C . GLU A 1 412 ? 14.555 -11.32 -12.102 1 89.44 412 GLU A C 1
ATOM 3287 O O . GLU A 1 412 ? 14.469 -10.133 -12.438 1 89.44 412 GLU A O 1
ATOM 3292 N N . ILE A 1 413 ? 13.766 -11.906 -11.227 1 89.19 413 ILE A N 1
ATOM 3293 C CA . ILE A 1 413 ? 12.711 -11.164 -10.555 1 89.19 413 ILE A CA 1
ATOM 3294 C C . ILE A 1 413 ? 13.305 -9.969 -9.82 1 89.19 413 ILE A C 1
ATOM 3296 O O . ILE A 1 413 ? 12.695 -8.898 -9.75 1 89.19 413 ILE A O 1
ATOM 3300 N N . TRP A 1 414 ? 14.5 -10.133 -9.312 1 93.38 414 TRP A N 1
ATOM 3301 C CA . TRP A 1 414 ? 15.117 -9.055 -8.547 1 93.38 414 TRP A CA 1
ATOM 3302 C C . TRP A 1 414 ? 15.438 -7.863 -9.445 1 93.38 414 TRP A C 1
ATOM 3304 O O . TRP A 1 414 ? 15.25 -6.707 -9.047 1 93.38 414 TRP A O 1
ATOM 3314 N N . LEU A 1 415 ? 15.883 -8.164 -10.656 1 94.12 415 LEU A N 1
ATOM 3315 C CA . LEU A 1 415 ? 16.156 -7.09 -11.602 1 94.12 415 LEU A CA 1
ATOM 3316 C C . LEU A 1 415 ? 14.859 -6.438 -12.078 1 94.12 415 LEU A C 1
ATOM 3318 O O . LEU A 1 415 ? 14.805 -5.223 -12.266 1 94.12 415 LEU A O 1
ATOM 3322 N N . ILE A 1 416 ? 13.859 -7.262 -12.25 1 91.88 416 ILE A N 1
ATOM 3323 C CA . ILE A 1 416 ? 12.562 -6.727 -12.656 1 91.88 416 ILE A CA 1
ATOM 3324 C C . ILE A 1 416 ? 12.039 -5.773 -11.586 1 91.88 416 ILE A C 1
ATOM 3326 O O . ILE A 1 416 ? 11.578 -4.672 -11.891 1 91.88 416 ILE A O 1
ATOM 3330 N N . ILE A 1 417 ? 12.141 -6.156 -10.352 1 91.5 417 ILE A N 1
ATOM 3331 C CA . ILE A 1 417 ? 11.719 -5.301 -9.25 1 91.5 417 ILE A CA 1
ATOM 3332 C C . ILE A 1 417 ? 12.555 -4.023 -9.234 1 91.5 417 ILE A C 1
ATOM 3334 O O . ILE A 1 417 ? 12.023 -2.928 -9.047 1 91.5 417 ILE A O 1
ATOM 3338 N N . ALA A 1 418 ? 13.82 -4.164 -9.43 1 95.25 418 ALA A N 1
ATOM 3339 C CA . ALA A 1 418 ? 14.727 -3.014 -9.445 1 95.25 418 ALA A CA 1
ATOM 3340 C C . ALA A 1 418 ? 14.336 -2.025 -10.539 1 95.25 418 ALA A C 1
ATOM 3342 O O . ALA A 1 418 ? 14.25 -0.819 -10.289 1 95.25 418 ALA A O 1
ATOM 3343 N N . ILE A 1 419 ? 14.062 -2.557 -11.734 1 94.88 419 ILE A N 1
ATOM 3344 C CA . ILE A 1 419 ? 13.688 -1.72 -12.867 1 94.88 419 ILE A CA 1
ATOM 3345 C C . ILE A 1 419 ? 12.344 -1.051 -12.602 1 94.88 419 ILE A C 1
ATOM 3347 O O . ILE A 1 419 ? 12.172 0.138 -12.875 1 94.88 419 ILE A O 1
ATOM 3351 N N . ALA A 1 420 ? 11.484 -1.767 -12 1 90.88 420 ALA A N 1
ATOM 3352 C CA . ALA A 1 420 ? 10.172 -1.221 -11.672 1 90.88 420 ALA A CA 1
ATOM 3353 C C . ALA A 1 420 ? 10.281 -0.103 -10.641 1 90.88 420 ALA A C 1
ATOM 3355 O O . ALA A 1 420 ? 9.656 0.952 -10.789 1 90.88 420 ALA A O 1
ATOM 3356 N N . VAL A 1 421 ? 11.047 -0.286 -9.609 1 92.12 421 VAL A N 1
ATOM 3357 C CA . VAL A 1 421 ? 11.219 0.702 -8.555 1 92.12 421 VAL A CA 1
ATOM 3358 C C . VAL A 1 421 ? 11.906 1.945 -9.109 1 92.12 421 VAL A C 1
ATOM 3360 O O . VAL A 1 421 ? 11.508 3.072 -8.805 1 92.12 421 VAL A O 1
ATOM 3363 N N . TRP A 1 422 ? 12.883 1.684 -9.914 1 95.56 422 TRP A N 1
ATOM 3364 C CA . TRP A 1 422 ? 13.594 2.801 -10.523 1 95.56 422 TRP A CA 1
ATOM 3365 C C . TRP A 1 422 ? 12.68 3.58 -11.461 1 95.56 422 TRP A C 1
ATOM 3367 O O . TRP A 1 422 ? 12.672 4.812 -11.445 1 95.56 422 TRP A O 1
ATOM 3377 N N . GLY A 1 423 ? 11.906 2.861 -12.281 1 93.25 423 GLY A N 1
ATOM 3378 C CA . GLY A 1 423 ? 10.938 3.504 -13.164 1 93.25 423 GLY A CA 1
ATOM 3379 C C . GLY A 1 423 ? 9.875 4.285 -12.414 1 93.25 423 GLY A C 1
ATOM 3380 O O . GLY A 1 423 ? 9.531 5.406 -12.797 1 93.25 423 GLY A O 1
ATOM 3381 N N . TYR A 1 424 ? 9.438 3.771 -11.375 1 90.06 424 TYR A N 1
ATOM 3382 C CA . TYR A 1 424 ? 8.469 4.434 -10.508 1 90.06 424 TYR A CA 1
ATOM 3383 C C . TYR A 1 424 ? 9.023 5.754 -9.977 1 90.06 424 TYR A C 1
ATOM 3385 O O . TYR A 1 424 ? 8.344 6.777 -10.023 1 90.06 424 TYR A O 1
ATOM 3393 N N . GLU A 1 425 ? 10.211 5.688 -9.461 1 92.94 425 GLU A N 1
ATOM 3394 C CA . GLU A 1 425 ? 10.875 6.863 -8.898 1 92.94 425 GLU A CA 1
ATOM 3395 C C . GLU A 1 425 ? 11.031 7.957 -9.953 1 92.94 425 GLU A C 1
ATOM 3397 O O . GLU A 1 425 ? 10.75 9.125 -9.68 1 92.94 425 GLU A O 1
ATOM 3402 N N . ARG A 1 426 ? 11.406 7.582 -11.125 1 93.5 426 ARG A N 1
ATOM 3403 C CA . ARG A 1 426 ? 11.617 8.547 -12.195 1 93.5 426 ARG A CA 1
ATOM 3404 C C . ARG A 1 426 ? 10.289 9.094 -12.719 1 93.5 426 ARG A C 1
ATOM 3406 O O . ARG A 1 426 ? 10.18 10.281 -13.031 1 93.5 426 ARG A O 1
ATOM 3413 N N . PHE A 1 427 ? 9.344 8.305 -12.797 1 91.69 427 PHE A N 1
ATOM 3414 C CA . PHE A 1 427 ? 8.023 8.703 -13.258 1 91.69 427 PHE A CA 1
ATOM 3415 C C . PHE A 1 427 ? 7.41 9.742 -12.32 1 91.69 427 PHE A C 1
ATOM 3417 O O . PHE A 1 427 ? 6.836 10.734 -12.781 1 91.69 427 PHE A O 1
ATOM 3424 N N . LEU A 1 428 ? 7.586 9.602 -11.016 1 90.19 428 LEU A N 1
ATOM 3425 C CA . LEU A 1 428 ? 7.031 10.539 -10.039 1 90.19 428 LEU A CA 1
ATOM 3426 C C . LEU A 1 428 ? 7.742 11.883 -10.117 1 90.19 428 LEU A C 1
ATOM 3428 O O . LEU A 1 428 ? 7.129 12.93 -9.891 1 90.19 428 LEU A O 1
ATOM 3432 N N . ARG A 1 429 ? 8.992 11.859 -10.375 1 92.31 429 ARG A N 1
ATOM 3433 C CA . ARG A 1 429 ? 9.703 13.125 -10.547 1 92.31 429 ARG A CA 1
ATOM 3434 C C . ARG A 1 429 ? 9.133 13.914 -11.719 1 92.31 429 ARG A C 1
ATOM 3436 O O . ARG A 1 429 ? 8.898 15.117 -11.609 1 92.31 429 ARG A O 1
ATOM 3443 N N . ILE A 1 430 ? 8.883 13.148 -12.797 1 91.75 430 ILE A N 1
ATOM 3444 C CA . ILE A 1 430 ? 8.336 13.789 -13.992 1 91.75 430 ILE A CA 1
ATOM 3445 C C . ILE A 1 430 ? 6.938 14.32 -13.703 1 91.75 430 ILE A C 1
ATOM 3447 O O . ILE A 1 430 ? 6.59 15.43 -14.117 1 91.75 430 ILE A O 1
ATOM 3451 N N . LEU A 1 431 ? 6.25 13.609 -12.977 1 88 431 LEU A N 1
ATOM 3452 C CA . LEU A 1 431 ? 4.898 14.031 -12.633 1 88 431 LEU A CA 1
ATOM 3453 C C . LEU A 1 431 ? 4.922 15.273 -11.742 1 88 431 LEU A C 1
ATOM 3455 O O . LEU A 1 431 ? 4.117 16.188 -11.922 1 88 431 LEU A O 1
ATOM 3459 N N . ARG A 1 432 ? 5.809 15.375 -10.773 1 89 432 ARG A N 1
ATOM 3460 C CA . ARG A 1 432 ? 5.918 16.5 -9.859 1 89 432 ARG A CA 1
ATOM 3461 C C . ARG A 1 432 ? 6.332 17.766 -10.609 1 89 432 ARG A C 1
ATOM 3463 O O . ARG A 1 432 ? 5.918 18.875 -10.25 1 89 432 ARG A O 1
ATOM 3470 N N . ILE A 1 433 ? 7.082 17.562 -11.594 1 91.06 433 ILE A N 1
ATOM 3471 C CA . ILE A 1 433 ? 7.508 18.703 -12.406 1 91.06 433 ILE A CA 1
ATOM 3472 C C . ILE A 1 433 ? 6.363 19.141 -13.32 1 91.06 433 ILE A C 1
ATOM 3474 O O . ILE A 1 433 ? 6.066 20.328 -13.422 1 91.06 433 ILE A O 1
ATOM 3478 N N . SER A 1 434 ? 5.699 18.172 -13.961 1 88.06 434 SER A N 1
ATOM 3479 C CA . SER A 1 434 ? 4.672 18.453 -14.953 1 88.06 434 SER A CA 1
ATOM 3480 C C . SER A 1 434 ? 3.432 19.062 -14.32 1 88.06 434 SER A C 1
ATOM 3482 O O . SER A 1 434 ? 2.684 19.781 -14.977 1 88.06 434 SER A O 1
ATOM 3484 N N . ARG A 1 435 ? 3.281 18.844 -13.109 1 84.88 435 ARG A N 1
ATOM 3485 C CA . ARG A 1 435 ? 2.104 19.344 -12.414 1 84.88 435 ARG A CA 1
ATOM 3486 C C . ARG A 1 435 ? 2.086 20.859 -12.391 1 84.88 435 ARG A C 1
ATOM 3488 O O . ARG A 1 435 ? 1.019 21.484 -12.438 1 84.88 435 ARG A O 1
ATOM 3495 N N . HIS A 1 436 ? 3.229 21.516 -12.328 1 87.12 436 HIS A N 1
ATOM 3496 C CA . HIS A 1 436 ? 3.307 22.969 -12.203 1 87.12 436 HIS A CA 1
ATOM 3497 C C . HIS A 1 436 ? 3.654 23.609 -13.547 1 87.12 436 HIS A C 1
ATOM 3499 O O . HIS A 1 436 ? 3.463 24.812 -13.727 1 87.12 436 HIS A O 1
ATOM 3505 N N . GLY A 1 437 ? 4.148 22.859 -14.523 1 85.69 437 GLY A N 1
ATOM 3506 C CA . GLY A 1 437 ? 4.566 23.406 -15.797 1 85.69 437 GLY A CA 1
ATOM 3507 C C . GLY A 1 437 ? 5.75 24.359 -15.68 1 85.69 437 GLY A C 1
ATOM 3508 O O . GLY A 1 437 ? 6.516 24.281 -14.719 1 85.69 437 GLY A O 1
ATOM 3509 N N . ILE A 1 438 ? 5.938 25.219 -16.656 1 92.31 438 ILE A N 1
ATOM 3510 C CA . ILE A 1 438 ? 7.031 26.172 -16.656 1 92.31 438 ILE A CA 1
ATOM 3511 C C . ILE A 1 438 ? 6.637 27.406 -15.844 1 92.31 438 ILE A C 1
ATOM 3513 O O . ILE A 1 438 ? 5.582 28 -16.094 1 92.31 438 ILE A O 1
ATOM 3517 N N . LYS A 1 439 ? 7.469 27.703 -14.859 1 93.94 439 LYS A N 1
ATOM 3518 C CA . LYS A 1 439 ? 7.211 28.859 -14 1 93.94 439 LYS A CA 1
ATOM 3519 C C . LYS A 1 439 ? 8.234 29.969 -14.242 1 93.94 439 LYS A C 1
ATOM 3521 O O . LYS A 1 439 ? 9.273 29.734 -14.859 1 93.94 439 LYS A O 1
ATOM 3526 N N . LYS A 1 440 ? 7.863 31.125 -13.797 1 94.31 440 LYS A N 1
ATOM 3527 C CA . LYS A 1 440 ? 8.734 32.281 -13.922 1 94.31 440 LYS A CA 1
ATOM 3528 C C . LYS A 1 440 ? 9.359 32.656 -12.578 1 94.31 440 LYS A C 1
ATOM 3530 O O . LYS A 1 440 ? 8.656 32.75 -11.57 1 94.31 440 LYS A O 1
ATOM 3535 N N . ALA A 1 441 ? 10.648 32.781 -12.555 1 94.62 441 ALA A N 1
ATOM 3536 C CA . ALA A 1 441 ? 11.375 33.156 -11.344 1 94.62 441 ALA A CA 1
ATOM 3537 C C . ALA A 1 441 ? 11.945 34.562 -11.453 1 94.62 441 ALA A C 1
ATOM 3539 O O . ALA A 1 441 ? 12.477 34.938 -12.5 1 94.62 441 ALA A O 1
ATOM 3540 N N . TYR A 1 442 ? 11.781 35.344 -10.445 1 94.44 442 TYR A N 1
ATOM 3541 C CA . TYR A 1 442 ? 12.352 36.688 -10.344 1 94.44 442 TYR A CA 1
ATOM 3542 C C . TYR A 1 442 ? 13.461 36.719 -9.305 1 94.44 442 TYR A C 1
ATOM 3544 O O . TYR A 1 442 ? 13.242 36.375 -8.141 1 94.44 442 TYR A O 1
ATOM 3552 N N . VAL A 1 443 ? 14.633 37.094 -9.695 1 94.75 443 VAL A N 1
ATOM 3553 C CA . VAL A 1 443 ? 15.805 37.062 -8.828 1 94.75 443 VAL A CA 1
ATOM 3554 C C . VAL A 1 443 ? 16.125 38.469 -8.336 1 94.75 443 VAL A C 1
ATOM 3556 O O . VAL A 1 443 ? 16.219 39.406 -9.141 1 94.75 443 VAL A O 1
ATOM 3559 N N . THR A 1 444 ? 16.266 38.625 -7.059 1 94.25 444 THR A N 1
ATOM 3560 C CA . THR A 1 444 ? 16.641 39.906 -6.434 1 94.25 444 THR A CA 1
ATOM 3561 C C . THR A 1 444 ? 17.797 39.688 -5.461 1 94.25 444 THR A C 1
ATOM 3563 O O . THR A 1 444 ? 17.891 38.656 -4.816 1 94.25 444 THR A O 1
ATOM 3566 N N . ARG A 1 445 ? 18.625 40.656 -5.363 1 94.44 445 ARG A N 1
ATOM 3567 C CA . ARG A 1 445 ? 19.75 40.594 -4.434 1 94.44 445 ARG A CA 1
ATOM 3568 C C . ARG A 1 445 ? 19.328 41 -3.025 1 94.44 445 ARG A C 1
ATOM 3570 O O . ARG A 1 445 ? 18.719 42.031 -2.834 1 94.44 445 ARG A O 1
ATOM 3577 N N . VAL A 1 446 ? 19.578 40.188 -2.084 1 93.88 446 VAL A N 1
ATOM 3578 C CA . VAL A 1 446 ? 19.297 40.469 -0.681 1 93.88 446 VAL A CA 1
ATOM 3579 C C . VAL A 1 446 ? 20.484 41.219 -0.065 1 93.88 446 VAL A C 1
ATOM 3581 O O . VAL A 1 446 ? 20.297 42.25 0.589 1 93.88 446 VAL A O 1
ATOM 3584 N N . ASP A 1 447 ? 21.656 40.719 -0.233 1 92.62 447 ASP A N 1
ATOM 3585 C CA . ASP A 1 447 ? 22.922 41.312 0.156 1 92.62 447 ASP A CA 1
ATOM 3586 C C . ASP A 1 447 ? 24.078 40.781 -0.688 1 92.62 447 ASP A C 1
ATOM 3588 O O . ASP A 1 447 ? 23.875 40.375 -1.827 1 92.62 447 ASP A O 1
ATOM 3592 N N . GLU A 1 448 ? 25.266 40.875 -0.157 1 89.25 448 GLU A N 1
ATOM 3593 C CA . GLU A 1 448 ? 26.438 40.5 -0.944 1 89.25 448 GLU A CA 1
ATOM 3594 C C . GLU A 1 448 ? 26.531 39 -1.116 1 89.25 448 GLU A C 1
ATOM 3596 O O . GLU A 1 448 ? 27.078 38.5 -2.107 1 89.25 448 GLU A O 1
ATOM 3601 N N . LYS A 1 449 ? 25.812 38.281 -0.307 1 91.38 449 LYS A N 1
ATOM 3602 C CA . LYS A 1 449 ? 26.016 36.844 -0.311 1 91.38 449 LYS A CA 1
ATOM 3603 C C . LYS A 1 449 ? 24.75 36.125 -0.779 1 91.38 449 LYS A C 1
ATOM 3605 O O . LYS A 1 449 ? 24.844 35.094 -1.432 1 91.38 449 LYS A O 1
ATOM 3610 N N . TYR A 1 450 ? 23.641 36.688 -0.469 1 94.81 450 TYR A N 1
ATOM 3611 C CA . TYR A 1 450 ? 22.406 35.906 -0.669 1 94.81 450 TYR A CA 1
ATOM 3612 C C . TYR A 1 450 ? 21.547 36.531 -1.748 1 94.81 450 TYR A C 1
ATOM 3614 O O . TYR A 1 450 ? 21.516 37.781 -1.89 1 94.81 450 TYR A O 1
ATOM 3622 N N . LEU A 1 451 ? 20.875 35.656 -2.494 1 95.38 451 LEU A N 1
ATOM 3623 C CA . LEU A 1 451 ? 19.875 36.031 -3.488 1 95.38 451 LEU A CA 1
ATOM 3624 C C . LEU A 1 451 ? 18.484 35.562 -3.07 1 95.38 451 LEU A C 1
ATOM 3626 O O . LEU A 1 451 ? 18.359 34.562 -2.359 1 95.38 451 LEU A O 1
ATOM 3630 N N . GLN A 1 452 ? 17.516 36.281 -3.451 1 95.38 452 GLN A N 1
ATOM 3631 C CA . GLN A 1 452 ? 16.109 35.906 -3.254 1 95.38 452 GLN A CA 1
ATOM 3632 C C . GLN A 1 452 ? 15.438 35.594 -4.586 1 95.38 452 GLN A C 1
ATOM 3634 O O . GLN A 1 452 ? 15.516 36.406 -5.527 1 95.38 452 GLN A O 1
ATOM 3639 N N . ILE A 1 453 ? 14.867 34.469 -4.688 1 95.38 453 ILE A N 1
ATOM 3640 C CA . ILE A 1 453 ? 14.125 34.031 -5.879 1 95.38 453 ILE A CA 1
ATOM 3641 C C . ILE A 1 453 ? 12.633 33.969 -5.555 1 95.38 453 ILE A C 1
ATOM 3643 O O . ILE A 1 453 ? 12.227 33.156 -4.715 1 95.38 453 ILE A O 1
ATOM 3647 N N . ASP A 1 454 ? 11.82 34.75 -6.199 1 94.62 454 ASP A N 1
ATOM 3648 C CA . ASP A 1 454 ? 10.367 34.719 -6.016 1 94.62 454 ASP A CA 1
ATOM 3649 C C . ASP A 1 454 ? 9.68 34 -7.176 1 94.62 454 ASP A C 1
ATOM 3651 O O . ASP A 1 454 ? 9.953 34.312 -8.344 1 94.62 454 ASP A O 1
ATOM 3655 N N . ILE A 1 455 ? 8.906 33.062 -6.918 1 95 455 ILE A N 1
ATOM 3656 C CA . ILE A 1 455 ? 8.133 32.312 -7.898 1 95 455 ILE A CA 1
ATOM 3657 C C . ILE A 1 455 ? 6.641 32.531 -7.652 1 95 455 ILE A C 1
ATOM 3659 O O . ILE A 1 455 ? 6.055 31.875 -6.777 1 95 455 ILE A O 1
ATOM 3663 N N . PRO A 1 456 ? 6.035 33.344 -8.445 1 92.06 456 PRO A N 1
ATOM 3664 C CA . PRO A 1 456 ? 4.613 33.625 -8.242 1 92.06 456 PRO A CA 1
ATOM 3665 C C . PRO A 1 456 ? 3.707 32.469 -8.633 1 92.06 456 PRO A C 1
ATOM 3667 O O . PRO A 1 456 ? 4.109 31.609 -9.422 1 92.06 456 PRO A O 1
ATOM 3670 N N . ASP A 1 457 ? 2.52 32.344 -8.047 1 88.25 457 ASP A N 1
ATOM 3671 C CA . ASP A 1 457 ? 1.424 31.438 -8.398 1 88.25 457 ASP A CA 1
ATOM 3672 C C . ASP A 1 457 ? 1.822 29.984 -8.18 1 88.25 457 ASP A C 1
ATOM 3674 O O . ASP A 1 457 ? 1.634 29.141 -9.062 1 88.25 457 ASP A O 1
ATOM 3678 N N . MET A 1 458 ? 2.441 29.781 -7.105 1 89.25 458 MET A N 1
ATOM 3679 C CA . MET A 1 458 ? 2.854 28.422 -6.77 1 89.25 458 MET A CA 1
ATOM 3680 C C . MET A 1 458 ? 2.713 28.172 -5.273 1 89.25 458 MET A C 1
ATOM 3682 O O . MET A 1 458 ? 3.016 29.047 -4.457 1 89.25 458 MET A O 1
ATOM 3686 N N . ASP A 1 459 ? 2.166 27.031 -4.977 1 86.25 459 ASP A N 1
ATOM 3687 C CA . ASP A 1 459 ? 2.094 26.578 -3.592 1 86.25 459 ASP A CA 1
ATOM 3688 C C . ASP A 1 459 ? 2.98 25.344 -3.365 1 86.25 459 ASP A C 1
ATOM 3690 O O . ASP A 1 459 ? 2.895 24.375 -4.105 1 86.25 459 ASP A O 1
ATOM 3694 N N . ALA A 1 460 ? 3.926 25.438 -2.492 1 88.06 460 ALA A N 1
ATOM 3695 C CA . ALA A 1 460 ? 4.816 24.328 -2.162 1 88.06 460 ALA A CA 1
ATOM 3696 C C . ALA A 1 460 ? 5.266 24.406 -0.704 1 88.06 460 ALA A C 1
ATOM 3698 O O . ALA A 1 460 ? 5.148 25.453 -0.065 1 88.06 460 ALA A O 1
ATOM 3699 N N . HIS A 1 461 ? 5.645 23.312 -0.18 1 85.25 461 HIS A N 1
ATOM 3700 C CA . HIS A 1 461 ? 6.125 23.234 1.195 1 85.25 461 HIS A CA 1
ATOM 3701 C C . HIS A 1 461 ? 7.379 22.375 1.292 1 85.25 461 HIS A C 1
ATOM 3703 O O . HIS A 1 461 ? 7.672 21.594 0.385 1 85.25 461 HIS A O 1
ATOM 3709 N N . GLY A 1 462 ? 8.07 22.609 2.34 1 87.75 462 GLY A N 1
ATOM 3710 C CA . GLY A 1 462 ? 9.289 21.844 2.525 1 87.75 462 GLY A CA 1
ATOM 3711 C C . GLY A 1 462 ? 10.43 22.312 1.646 1 87.75 462 GLY A C 1
ATOM 3712 O O . GLY A 1 462 ? 10.836 23.469 1.707 1 87.75 462 GLY A O 1
ATOM 3713 N N . HIS A 1 463 ? 10.898 21.391 0.827 1 90.5 463 HIS A N 1
ATOM 3714 C CA . HIS A 1 463 ? 11.961 21.781 -0.091 1 90.5 463 HIS A CA 1
ATOM 3715 C C . HIS A 1 463 ? 11.648 21.344 -1.519 1 90.5 463 HIS A C 1
ATOM 3717 O O . HIS A 1 463 ? 10.734 20.547 -1.741 1 90.5 463 HIS A O 1
ATOM 3723 N N . CYS A 1 464 ? 12.281 21.953 -2.406 1 93.06 464 CYS A N 1
ATOM 3724 C CA . CYS A 1 464 ? 12.062 21.688 -3.824 1 93.06 464 CYS A CA 1
ATOM 3725 C C . CYS A 1 464 ? 13.383 21.609 -4.578 1 93.06 464 CYS A C 1
ATOM 3727 O O . CYS A 1 464 ? 14.43 21.984 -4.047 1 93.06 464 CYS A O 1
ATOM 3729 N N . PHE A 1 465 ? 13.297 21.031 -5.723 1 93.81 465 PHE A N 1
ATOM 3730 C CA . PHE A 1 465 ? 14.414 21 -6.664 1 93.81 465 PHE A CA 1
ATOM 3731 C C . PHE A 1 465 ? 14.109 21.875 -7.883 1 93.81 465 PHE A C 1
ATOM 3733 O O . PHE A 1 465 ? 13.094 21.672 -8.547 1 93.81 465 PHE A O 1
ATOM 3740 N N . ILE A 1 466 ? 14.969 22.812 -8.148 1 94.88 466 ILE A N 1
ATOM 3741 C CA . ILE A 1 466 ? 14.719 23.75 -9.227 1 94.88 466 ILE A CA 1
ATOM 3742 C C . ILE A 1 466 ? 15.648 23.469 -10.398 1 94.88 466 ILE A C 1
ATOM 3744 O O . ILE A 1 466 ? 16.844 23.203 -10.203 1 94.88 466 ILE A O 1
ATOM 3748 N N . TYR A 1 467 ? 15.047 23.469 -11.578 1 94.62 467 TYR A N 1
ATOM 3749 C CA . TYR A 1 467 ? 15.773 23.344 -12.836 1 94.62 467 TYR A CA 1
ATOM 3750 C C . TYR A 1 467 ? 15.844 24.688 -13.555 1 94.62 467 TYR A C 1
ATOM 3752 O O . TYR A 1 467 ? 14.867 25.438 -13.586 1 94.62 467 TYR A O 1
ATOM 3760 N N . PHE A 1 468 ? 16.984 25.047 -14.07 1 93.06 468 PHE A N 1
ATOM 3761 C CA . PHE A 1 468 ? 17.172 26.266 -14.852 1 93.06 468 PHE A CA 1
ATOM 3762 C C . PHE A 1 468 ? 17.531 25.938 -16.297 1 93.06 468 PHE A C 1
ATOM 3764 O O . PHE A 1 468 ? 18.688 26.047 -16.703 1 93.06 468 PHE A O 1
ATOM 3771 N N . PRO A 1 469 ? 16.547 25.719 -17.078 1 90.94 469 PRO A N 1
ATOM 3772 C CA . PRO A 1 469 ? 16.828 25.25 -18.453 1 90.94 469 PRO A CA 1
ATOM 3773 C C . PRO A 1 469 ? 17.469 26.344 -19.312 1 90.94 469 PRO A C 1
ATOM 3775 O O . PRO A 1 469 ? 18.125 26.031 -20.312 1 90.94 469 PRO A O 1
ATOM 3778 N N . THR A 1 470 ? 17.375 27.578 -19 1 90.44 470 THR A N 1
ATOM 3779 C CA . THR A 1 470 ? 17.859 28.641 -19.859 1 90.44 470 THR A CA 1
ATOM 3780 C C . THR A 1 470 ? 19.188 29.188 -19.359 1 90.44 470 THR A C 1
ATOM 3782 O O . THR A 1 470 ? 19.844 29.984 -20.031 1 90.44 470 THR A O 1
ATOM 3785 N N . LEU A 1 471 ? 19.625 28.812 -18.219 1 88 471 LEU A N 1
ATOM 3786 C CA . LEU A 1 471 ? 20.844 29.344 -17.641 1 88 471 LEU A CA 1
ATOM 3787 C C . LEU A 1 471 ? 22.078 28.594 -18.156 1 88 471 LEU A C 1
ATOM 3789 O O . LEU A 1 471 ? 23.172 29.125 -18.172 1 88 471 LEU A O 1
ATOM 3793 N N . SER A 1 472 ? 21.922 27.312 -18.359 1 86.44 472 SER A N 1
ATOM 3794 C CA . SER A 1 472 ? 23.016 26.484 -18.844 1 86.44 472 SER A CA 1
ATOM 3795 C C . SER A 1 472 ? 22.516 25.422 -19.812 1 86.44 472 SER A C 1
ATOM 3797 O O . SER A 1 472 ? 21.312 25.156 -19.891 1 86.44 472 SER A O 1
ATOM 3799 N N . TRP A 1 473 ? 23.5 24.859 -20.578 1 86.06 473 TRP A N 1
ATOM 3800 C CA . TRP A 1 473 ? 23.172 23.797 -21.516 1 86.06 473 TRP A CA 1
ATOM 3801 C C . TRP A 1 473 ? 22.844 22.5 -20.797 1 86.06 473 TRP A C 1
ATOM 3803 O O . TRP A 1 473 ? 22.25 21.594 -21.359 1 86.06 473 TRP A O 1
ATOM 3813 N N . ARG A 1 474 ? 23.203 22.375 -19.516 1 89.19 474 ARG A N 1
ATOM 3814 C CA . ARG A 1 474 ? 22.906 21.203 -18.688 1 89.19 474 ARG A CA 1
ATOM 3815 C C . ARG A 1 474 ? 21.516 21.312 -18.078 1 89.19 474 ARG A C 1
ATOM 3817 O O . ARG A 1 474 ? 21.375 21.484 -16.859 1 89.19 474 ARG A O 1
ATOM 3824 N N . VAL A 1 475 ? 20.516 21.078 -18.844 1 88.19 475 VAL A N 1
ATOM 3825 C CA . VAL A 1 475 ? 19.109 21.312 -18.5 1 88.19 475 VAL A CA 1
ATOM 3826 C C . VAL A 1 475 ? 18.672 20.328 -17.406 1 88.19 475 VAL A C 1
ATOM 3828 O O . VAL A 1 475 ? 17.641 20.531 -16.75 1 88.19 475 VAL A O 1
ATOM 3831 N N . TRP A 1 476 ? 19.453 19.25 -17.141 1 87.62 476 TRP A N 1
ATOM 3832 C CA . TRP A 1 476 ? 19.062 18.234 -16.172 1 87.62 476 TRP A CA 1
ATOM 3833 C C . TRP A 1 476 ? 19.531 18.625 -14.773 1 87.62 476 TRP A C 1
ATOM 3835 O O . TRP A 1 476 ? 19.125 18 -13.781 1 87.62 476 TRP A O 1
ATOM 3845 N N . GLU A 1 477 ? 20.359 19.672 -14.664 1 90.5 477 GLU A N 1
ATOM 3846 C CA . GLU A 1 477 ? 20.891 20.078 -13.367 1 90.5 477 GLU A CA 1
ATOM 3847 C C . GLU A 1 477 ? 19.797 20.688 -12.492 1 90.5 477 GLU A C 1
ATOM 3849 O O . GLU A 1 477 ? 19 21.5 -12.969 1 90.5 477 GLU A O 1
ATOM 3854 N N . ASN A 1 478 ? 19.656 20.156 -11.336 1 91.31 478 ASN A N 1
ATOM 3855 C CA . ASN A 1 478 ? 18.703 20.672 -10.359 1 91.31 478 ASN A CA 1
ATOM 3856 C C . ASN A 1 478 ? 19.344 20.844 -8.984 1 91.31 478 ASN A C 1
ATOM 3858 O O . ASN A 1 478 ? 20.297 20.141 -8.648 1 91.31 478 ASN A O 1
ATOM 3862 N N . HIS A 1 479 ? 18.922 21.781 -8.234 1 89.88 479 HIS A N 1
ATOM 3863 C CA . HIS A 1 479 ? 19.438 22.078 -6.906 1 89.88 479 HIS A CA 1
ATOM 3864 C C . HIS A 1 479 ? 18.312 22.172 -5.887 1 89.88 479 HIS A C 1
ATOM 3866 O O . HIS A 1 479 ? 17.234 22.688 -6.188 1 89.88 479 HIS A O 1
ATOM 3872 N N . PRO A 1 480 ? 18.562 21.609 -4.746 1 90.25 480 PRO A N 1
ATOM 3873 C CA . PRO A 1 480 ? 17.547 21.672 -3.688 1 90.25 480 PRO A CA 1
ATOM 3874 C C . PRO A 1 480 ? 17.516 23.031 -2.975 1 90.25 480 PRO A C 1
ATOM 3876 O O . PRO A 1 480 ? 18.562 23.641 -2.756 1 90.25 480 PRO A O 1
ATOM 3879 N N . PHE A 1 481 ? 16.328 23.516 -2.709 1 91.5 481 PHE A N 1
ATOM 3880 C CA . PHE A 1 481 ? 16.141 24.75 -1.941 1 91.5 481 PHE A CA 1
ATOM 3881 C C . PHE A 1 481 ? 15 24.594 -0.949 1 91.5 481 PHE A C 1
ATOM 3883 O O . PHE A 1 481 ? 14.008 23.906 -1.237 1 91.5 481 PHE A O 1
ATOM 3890 N N . SER A 1 482 ? 15.195 25.156 0.252 1 91.88 482 SER A N 1
ATOM 3891 C CA . SER A 1 482 ? 14.086 25.219 1.203 1 91.88 482 SER A CA 1
ATOM 3892 C C . SER A 1 482 ? 13.078 26.281 0.799 1 91.88 482 SER A C 1
ATOM 3894 O O . SER A 1 482 ? 13.445 27.344 0.312 1 91.88 482 SER A O 1
ATOM 3896 N N . ILE A 1 483 ? 11.867 26.016 1.055 1 92.31 483 ILE A N 1
ATOM 3897 C CA . ILE A 1 483 ? 10.797 26.875 0.559 1 92.31 483 ILE A CA 1
ATOM 3898 C C . ILE A 1 483 ? 10.289 27.766 1.688 1 92.31 483 ILE A C 1
ATOM 3900 O O . ILE A 1 483 ? 10.102 27.312 2.816 1 92.31 483 ILE A O 1
ATOM 3904 N N . VAL A 1 484 ? 10.164 29.031 1.425 1 92.38 484 VAL A N 1
ATOM 3905 C CA . VAL A 1 484 ? 9.438 29.969 2.271 1 92.38 484 VAL A CA 1
ATOM 3906 C C . VAL A 1 484 ? 8.086 30.297 1.639 1 92.38 484 VAL A C 1
ATOM 3908 O O . VAL A 1 484 ? 8.023 30.781 0.507 1 92.38 484 VAL A O 1
ATOM 3911 N N . ASN A 1 485 ? 7.059 30.047 2.316 1 86.94 485 ASN A N 1
ATOM 3912 C CA . ASN A 1 485 ? 5.715 30.188 1.768 1 86.94 485 ASN A CA 1
ATOM 3913 C C . ASN A 1 485 ? 5.227 31.625 1.857 1 86.94 485 ASN A C 1
ATOM 3915 O O . ASN A 1 485 ? 4.129 31.891 2.359 1 86.94 485 ASN A O 1
ATOM 3919 N N . CYS A 1 486 ? 6.016 32.562 1.521 1 87.25 486 CYS A N 1
ATOM 3920 C CA . CYS A 1 486 ? 5.699 33.969 1.456 1 87.25 486 CYS A CA 1
ATOM 3921 C C . CYS A 1 486 ? 6.504 34.656 0.359 1 87.25 486 CYS A C 1
ATOM 3923 O O . CYS A 1 486 ? 7.703 34.438 0.225 1 87.25 486 CYS A O 1
ATOM 3925 N N . SER A 1 487 ? 5.746 35.406 -0.417 1 81.25 487 SER A N 1
ATOM 3926 C CA . SER A 1 487 ? 6.441 36.094 -1.5 1 81.25 487 SER A CA 1
ATOM 3927 C C . SER A 1 487 ? 6.312 37.625 -1.365 1 81.25 487 SER A C 1
ATOM 3929 O O . SER A 1 487 ? 5.5 38.094 -0.58 1 81.25 487 SER A O 1
ATOM 3931 N N . LYS A 1 488 ? 7.109 38.281 -2.09 1 76.5 488 LYS A N 1
ATOM 3932 C CA . LYS A 1 488 ? 7.09 39.75 -2.133 1 76.5 488 LYS A CA 1
ATOM 3933 C C . LYS A 1 488 ? 5.738 40.25 -2.621 1 76.5 488 LYS A C 1
ATOM 3935 O O . LYS A 1 488 ? 5.234 41.25 -2.119 1 76.5 488 LYS A O 1
ATOM 3940 N N . GLY A 1 489 ? 5.238 39.531 -3.494 1 73.75 489 GLY A N 1
ATOM 3941 C CA . GLY A 1 489 ? 3.936 39.906 -4.016 1 73.75 489 GLY A CA 1
ATOM 3942 C C . GLY A 1 489 ? 2.852 39.906 -2.953 1 73.75 489 GLY A C 1
ATOM 3943 O O . GLY A 1 489 ? 1.96 40.75 -2.98 1 73.75 489 GLY A O 1
ATOM 3944 N N . GLN A 1 490 ? 2.967 39 -2.061 1 75.44 490 GLN A N 1
ATOM 3945 C CA . GLN A 1 490 ? 2.02 38.938 -0.952 1 75.44 490 GLN A CA 1
ATOM 3946 C C . GLN A 1 490 ? 2.164 40.125 -0.024 1 75.44 490 GLN A C 1
ATOM 3948 O O . GLN A 1 490 ? 1.172 40.656 0.502 1 75.44 490 GLN A O 1
ATOM 3953 N N . LEU A 1 491 ? 3.336 40.688 0.067 1 76.62 491 LEU A N 1
ATOM 3954 C CA . LEU A 1 491 ? 3.625 41.781 0.99 1 76.62 491 LEU A CA 1
ATOM 3955 C C . LEU A 1 491 ? 3.281 43.125 0.362 1 76.62 491 LEU A C 1
ATOM 3957 O O . LEU A 1 491 ? 2.877 44.031 1.062 1 76.62 491 LEU A O 1
ATOM 3961 N N . GLU A 1 492 ? 3.375 43.375 -0.968 1 68.12 492 GLU A N 1
ATOM 3962 C CA . GLU A 1 492 ? 3.156 44.656 -1.666 1 68.12 492 GLU A CA 1
ATOM 3963 C C . GLU A 1 492 ? 1.698 44.781 -2.09 1 68.12 492 GLU A C 1
ATOM 3965 O O . GLU A 1 492 ? 1.212 45.906 -2.268 1 68.12 492 GLU A O 1
ATOM 3970 N N . GLY A 1 493 ? 0.899 43.969 -2.412 1 54.5 493 GLY A N 1
ATOM 3971 C CA . GLY A 1 493 ? -0.441 44.062 -2.969 1 54.5 493 GLY A CA 1
ATOM 3972 C C . GLY A 1 493 ? -1.356 44.969 -2.172 1 54.5 493 GLY A C 1
ATOM 3973 O O . GLY A 1 493 ? -2.236 45.625 -2.738 1 54.5 493 GLY A O 1
ATOM 3974 N N . GLU A 1 494 ? -1.607 45.125 -0.813 1 48.47 494 GLU A N 1
ATOM 3975 C CA . GLU A 1 494 ? -2.688 45.969 -0.307 1 48.47 494 GLU A CA 1
ATOM 3976 C C . GLU A 1 494 ? -2.264 47.406 -0.243 1 48.47 494 GLU A C 1
ATOM 3978 O O . GLU A 1 494 ? -3.049 48.281 0.158 1 48.47 494 GLU A O 1
ATOM 3983 N N . ALA A 1 495 ? -1.134 48 -0.388 1 39.75 495 ALA A N 1
ATOM 3984 C CA . ALA A 1 495 ? -0.952 49.438 -0.3 1 39.75 495 ALA A CA 1
ATOM 3985 C C . ALA A 1 495 ? -1.871 50.156 -1.276 1 39.75 495 ALA A C 1
ATOM 3987 O O . ALA A 1 495 ? -2.246 51.312 -1.045 1 39.75 495 ALA A O 1
ATOM 3988 N N . SER A 1 496 ? -2.158 49.625 -2.434 1 36.97 496 SER A N 1
ATOM 3989 C CA . SER A 1 496 ? -2.91 50.438 -3.385 1 36.97 496 SER A CA 1
ATOM 3990 C C . SER A 1 496 ? -4.379 50.531 -2.982 1 36.97 496 SER A C 1
ATOM 3992 O O . SER A 1 496 ? -5.121 51.344 -3.537 1 36.97 496 SER A O 1
ATOM 3994 N N . HIS A 1 497 ? -4.914 49.562 -2.268 1 35.22 497 HIS A N 1
ATOM 3995 C CA . HIS A 1 497 ? -6.355 49.719 -2.117 1 35.22 497 HIS A CA 1
ATOM 3996 C C . HIS A 1 497 ? -6.684 50.75 -1.02 1 35.22 497 HIS A C 1
ATOM 3998 O O . HIS A 1 497 ? -7.844 51.125 -0.839 1 35.22 497 HIS A O 1
ATOM 4004 N N . SER A 1 498 ? -5.801 50.938 -0.002 1 32.25 498 SER A N 1
ATOM 4005 C CA . SER A 1 498 ? -6.359 51.75 1.065 1 32.25 498 SER A CA 1
ATOM 4006 C C . SER A 1 498 ? -6.363 53.219 0.68 1 32.25 498 SER A C 1
ATOM 4008 O O . SER A 1 498 ? -6.801 54.094 1.457 1 32.25 498 SER A O 1
ATOM 4010 N N . SER A 1 499 ? -5.539 53.75 -0.254 1 28.59 499 SER A N 1
ATOM 4011 C CA . SER A 1 499 ? -5.5 55.188 -0.317 1 28.59 499 SER A CA 1
ATOM 4012 C C . SER A 1 499 ? -6.781 55.75 -0.924 1 28.59 499 SER A C 1
ATOM 4014 O O . SER A 1 499 ? -6.789 56.875 -1.444 1 28.59 499 SER A O 1
ATOM 4016 N N . SER A 1 500 ? -7.793 55.031 -1.262 1 29.02 500 SER A N 1
ATOM 4017 C CA . SER A 1 500 ? -8.891 55.812 -1.792 1 29.02 500 SER A CA 1
ATOM 4018 C C . SER A 1 500 ? -9.43 56.781 -0.741 1 29.02 500 SER A C 1
ATOM 4020 O O . SER A 1 500 ? -10.227 56.406 0.117 1 29.02 500 SER A O 1
ATOM 4022 N N . SER A 1 501 ? -8.586 57.594 -0.062 1 23.77 501 SER A N 1
ATOM 4023 C CA . SER A 1 501 ? -9.086 58.656 0.811 1 23.77 501 SER A CA 1
ATOM 4024 C C . SER A 1 501 ? -10.188 59.438 0.131 1 23.77 501 SER A C 1
ATOM 4026 O O . SER A 1 501 ? -10.266 59.5 -1.099 1 23.77 501 SER A O 1
ATOM 4028 N N . SER A 1 502 ? -11.164 60.062 0.92 1 26.81 502 SER A N 1
ATOM 4029 C CA . SER A 1 502 ? -12.328 60.938 0.983 1 26.81 502 SER A CA 1
ATOM 4030 C C . SER A 1 502 ? -12.055 62.25 0.285 1 26.81 502 SER A C 1
ATOM 4032 O O . SER A 1 502 ? -11.328 63.094 0.809 1 26.81 502 SER A O 1
ATOM 4034 N N . GLN A 1 503 ? -11.727 62.344 -1.02 1 24.52 503 GLN A N 1
ATOM 4035 C CA . GLN A 1 503 ? -11.75 63.656 -1.62 1 24.52 503 GLN A CA 1
ATOM 4036 C C . GLN A 1 503 ? -13.078 64.375 -1.355 1 24.52 503 GLN A C 1
ATOM 4038 O O . GLN A 1 503 ? -14.141 63.844 -1.691 1 24.52 503 GLN A O 1
ATOM 4043 N N . VAL A 1 504 ? -13.133 65.25 -0.366 1 22.97 504 VAL A N 1
ATOM 4044 C CA . VAL A 1 504 ? -14.148 66.25 -0.021 1 22.97 504 VAL A CA 1
ATOM 4045 C C . VAL A 1 504 ? -14.539 67.062 -1.264 1 22.97 504 VAL A C 1
ATOM 4047 O O . VAL A 1 504 ? -13.68 67.5 -2.016 1 22.97 504 VAL A O 1
ATOM 4050 N N . GLU A 1 505 ? -15.773 66.875 -1.755 1 25.31 505 GLU A N 1
ATOM 4051 C CA . GLU A 1 505 ? -16.562 67.562 -2.771 1 25.31 505 GLU A CA 1
ATOM 4052 C C . GLU A 1 505 ? -16.5 69.062 -2.594 1 25.31 505 GLU A C 1
ATOM 4054 O O . GLU A 1 505 ? -17 69.625 -1.612 1 25.31 505 GLU A O 1
ATOM 4059 N N . GLY A 1 506 ? -15.273 69.75 -2.713 1 20.39 506 GLY A N 1
ATOM 4060 C CA . GLY A 1 506 ? -15.453 71.188 -2.727 1 20.39 506 GLY A CA 1
ATOM 4061 C C . GLY A 1 506 ? -16.484 71.625 -3.746 1 20.39 506 GLY A C 1
ATOM 4062 O O . GLY A 1 506 ? -16.75 70.938 -4.723 1 20.39 506 GLY A O 1
ATOM 4063 N N . LYS A 1 507 ? -17.281 72.688 -3.387 1 24.12 507 LYS A N 1
ATOM 4064 C CA . LYS A 1 507 ? -18.516 73.312 -3.83 1 24.12 507 LYS A CA 1
ATOM 4065 C C . LYS A 1 507 ? -18.344 73.938 -5.199 1 24.12 507 LYS A C 1
ATOM 4067 O O . LYS A 1 507 ? -19.219 74.688 -5.656 1 24.12 507 LYS A O 1
ATOM 4072 N N . SER A 1 508 ? -17.188 73.625 -6.027 1 21.03 508 SER A N 1
ATOM 4073 C CA . SER A 1 508 ? -17.047 74.688 -6.984 1 21.03 508 SER A CA 1
ATOM 4074 C C . SER A 1 508 ? -18.25 74.75 -7.922 1 21.03 508 SER A C 1
ATOM 4076 O O . SER A 1 508 ? -18.547 73.812 -8.633 1 21.03 508 SER A O 1
ATOM 4078 N N . ALA A 1 509 ? -19.172 75.625 -7.648 1 19.02 509 ALA A N 1
ATOM 4079 C CA . ALA A 1 509 ? -20.391 75.875 -8.414 1 19.02 509 ALA A CA 1
ATOM 4080 C C . ALA A 1 509 ? -20.078 76.25 -9.859 1 19.02 509 ALA A C 1
ATOM 4082 O O . ALA A 1 509 ? -20.625 75.688 -10.797 1 19.02 509 ALA A O 1
ATOM 4083 N N . SER A 1 510 ? -19.547 77.438 -10.016 1 19.41 510 SER A N 1
ATOM 4084 C CA . SER A 1 510 ? -20.312 78.25 -10.953 1 19.41 510 SER A CA 1
ATOM 4085 C C . SER A 1 510 ? -19.984 77.875 -12.398 1 19.41 510 SER A C 1
ATOM 4087 O O . SER A 1 510 ? -18.969 77.188 -12.664 1 19.41 510 SER A O 1
ATOM 4089 N N . PRO A 1 511 ? -19.922 79 -13.305 1 19.64 511 PRO A N 1
ATOM 4090 C CA . PRO A 1 511 ? -20.703 79.25 -14.508 1 19.64 511 PRO A CA 1
ATOM 4091 C C . PRO A 1 511 ? -20.016 78.812 -15.781 1 19.64 511 PRO A C 1
ATOM 4093 O O . PRO A 1 511 ? -20.688 78.312 -16.703 1 19.64 511 PRO A O 1
ATOM 4096 N N . ALA A 1 512 ? -18.688 79.125 -15.938 1 19.28 512 ALA A N 1
ATOM 4097 C CA . ALA A 1 512 ? -18.469 80.062 -17.047 1 19.28 512 ALA A CA 1
ATOM 4098 C C . ALA A 1 512 ? -18.5 79.375 -18.391 1 19.28 512 ALA A C 1
ATOM 4100 O O . ALA A 1 512 ? -18.469 78.125 -18.438 1 19.28 512 ALA A O 1
ATOM 4101 N N . SER A 1 513 ? -17.562 79.812 -19.312 1 19.58 513 SER A N 1
ATOM 4102 C CA . SER A 1 513 ? -17.641 80.25 -20.688 1 19.58 513 SER A CA 1
ATOM 4103 C C . SER A 1 513 ? -17.578 79.125 -21.688 1 19.58 513 SER A C 1
ATOM 4105 O O . SER A 1 513 ? -17.172 78 -21.328 1 19.58 513 SER A O 1
ATOM 4107 N N . THR A 1 514 ? -17.469 79.5 -23.016 1 20 514 THR A N 1
ATOM 4108 C CA . THR A 1 514 ? -17.984 79.312 -24.375 1 20 514 THR A CA 1
ATOM 4109 C C . THR A 1 514 ? -17.188 78.25 -25.141 1 20 514 THR A C 1
ATOM 4111 O O . THR A 1 514 ? -17.672 77.688 -26.109 1 20 514 THR A O 1
ATOM 4114 N N . SER A 1 515 ? -15.828 78.25 -24.938 1 19.72 515 SER A N 1
ATOM 4115 C CA . SER A 1 515 ? -15.109 78.312 -26.203 1 19.72 515 SER A CA 1
ATOM 4116 C C . SER A 1 515 ? -15.289 77.062 -27.016 1 19.72 515 SER A C 1
ATOM 4118 O O . SER A 1 515 ? -15.648 76 -26.484 1 19.72 515 SER A O 1
ATOM 4120 N N . LEU A 1 516 ? -14.812 77.25 -28.406 1 21.31 516 LEU A N 1
ATOM 4121 C CA . LEU A 1 516 ? -14.875 76.75 -29.781 1 21.31 516 LEU A CA 1
ATOM 4122 C C . LEU A 1 516 ? -14.203 75.438 -29.938 1 21.31 516 LEU A C 1
ATOM 4124 O O . LEU A 1 516 ? -13.109 75.188 -29.406 1 21.31 516 LEU A O 1
ATOM 4128 N N . PHE A 1 517 ? -14.93 74.438 -30.5 1 19.97 517 PHE A N 1
ATOM 4129 C CA . PHE A 1 517 ? -14.859 73 -30.641 1 19.97 517 PHE A CA 1
ATOM 4130 C C . PHE A 1 517 ? -13.742 72.562 -31.578 1 19.97 517 PHE A C 1
ATOM 4132 O O . PHE A 1 517 ? -13.992 72.125 -32.688 1 19.97 517 PHE A O 1
ATOM 4139 N N . LYS A 1 518 ? -12.703 73.438 -31.891 1 22.47 518 LYS A N 1
ATOM 4140 C CA . LYS A 1 518 ? -12.023 73 -33.125 1 22.47 518 LYS A CA 1
ATOM 4141 C C . LYS A 1 518 ? -11.438 71.625 -32.969 1 22.47 518 LYS A C 1
ATOM 4143 O O . LYS A 1 518 ? -10.836 71.312 -31.938 1 22.47 518 LYS A O 1
ATOM 4148 N N . GLU A 1 519 ? -11.828 70.75 -33.875 1 22.02 519 GLU A N 1
ATOM 4149 C CA . GLU A 1 519 ? -11.773 69.312 -34.188 1 22.02 519 GLU A CA 1
ATOM 4150 C C . GLU A 1 519 ? -10.336 68.875 -34.375 1 22.02 519 GLU A C 1
ATOM 4152 O O . GLU A 1 519 ? -10.094 67.75 -34.812 1 22.02 519 GLU A O 1
ATOM 4157 N N . VAL A 1 520 ? -9.312 69.688 -34.125 1 22.33 520 VAL A N 1
ATOM 4158 C CA . VAL A 1 520 ? -8.094 69.25 -34.812 1 22.33 520 VAL A CA 1
ATOM 4159 C C . VAL A 1 520 ? -7.719 67.812 -34.344 1 22.33 520 VAL A C 1
ATOM 4161 O O . VAL A 1 520 ? -7.914 67.5 -33.156 1 22.33 520 VAL A O 1
ATOM 4164 N N . GLY A 1 521 ? -7.395 66.938 -35.344 1 21.92 521 GLY A N 1
ATOM 4165 C CA . GLY A 1 521 ? -7.117 65.562 -35.531 1 21.92 521 GLY A CA 1
ATOM 4166 C C . GLY A 1 521 ? -5.953 65.062 -34.688 1 21.92 521 GLY A C 1
ATOM 4167 O O . GLY A 1 521 ? -4.805 65.062 -35.125 1 21.92 521 GLY A O 1
ATOM 4168 N N . MET A 1 522 ? -5.766 65.438 -33.438 1 20.33 522 MET A N 1
ATOM 4169 C CA . MET A 1 522 ? -4.543 65.125 -32.719 1 20.33 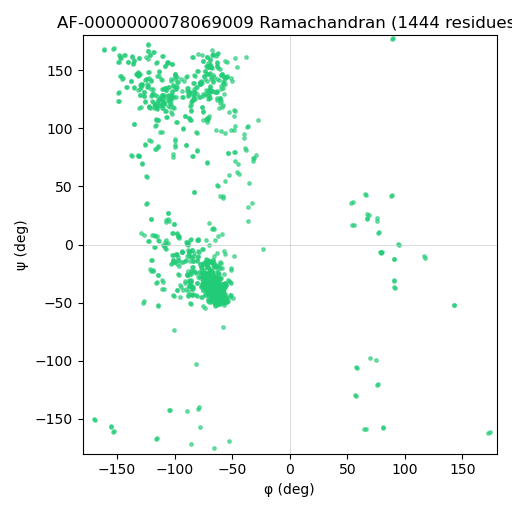522 MET A CA 1
ATOM 4170 C C . MET A 1 522 ? -4.352 63.594 -32.656 1 20.33 522 MET A C 1
ATOM 4172 O O . MET A 1 522 ? -5.234 62.875 -32.188 1 20.33 522 MET A O 1
ATOM 4176 N N . VAL A 1 523 ? -3.49 63.094 -33.625 1 25.27 523 VAL A N 1
ATOM 4177 C CA . VAL A 1 523 ? -2.973 61.75 -33.719 1 25.27 523 VAL A CA 1
ATOM 4178 C C . VAL A 1 523 ? -2.447 61.312 -32.344 1 25.27 523 VAL A C 1
ATOM 4180 O O . VAL A 1 523 ? -1.496 61.906 -31.828 1 25.27 523 VAL A O 1
ATOM 4183 N N . ALA A 1 524 ? -3.27 60.938 -31.5 1 27.05 524 ALA A N 1
ATOM 4184 C CA . ALA A 1 524 ? -2.889 60.438 -30.172 1 27.05 524 ALA A CA 1
ATOM 4185 C C . ALA A 1 524 ? -1.878 59.312 -30.281 1 27.05 524 ALA A C 1
ATOM 4187 O O . ALA A 1 524 ? -2.16 58.281 -30.891 1 27.05 524 ALA A O 1
ATOM 4188 N N . VAL A 1 525 ? -0.614 59.719 -30.516 1 25.75 525 VAL A N 1
ATOM 4189 C CA . VAL A 1 525 ? 0.447 58.719 -30.312 1 25.75 525 VAL A CA 1
ATOM 4190 C C . VAL A 1 525 ? 0.147 57.875 -29.078 1 25.75 525 VAL A C 1
ATOM 4192 O O . VAL A 1 525 ? -0.078 58.406 -28 1 25.75 525 VAL A O 1
ATOM 4195 N N . ASN A 1 526 ? -0.507 56.812 -29.344 1 25.12 526 ASN A N 1
ATOM 4196 C CA . ASN A 1 526 ? -0.755 55.781 -28.344 1 25.12 526 ASN A CA 1
ATOM 4197 C C . ASN A 1 526 ? 0.502 55.469 -27.531 1 25.12 526 ASN A C 1
ATOM 4199 O O . ASN A 1 526 ? 1.499 55 -28.094 1 25.12 526 ASN A O 1
ATOM 4203 N N . ALA A 1 527 ? 0.947 56.375 -26.703 1 26.08 527 ALA A N 1
ATOM 4204 C CA . ALA A 1 527 ? 2.029 56.031 -25.766 1 26.08 527 ALA A CA 1
ATOM 4205 C C . ALA A 1 527 ? 1.893 54.625 -25.25 1 26.08 527 ALA A C 1
ATOM 4207 O O . ALA A 1 527 ? 0.812 54.188 -24.812 1 26.08 527 ALA A O 1
ATOM 4208 N N . PRO A 1 528 ? 2.689 53.781 -25.844 1 27.53 528 PRO A N 1
ATOM 4209 C CA . PRO A 1 528 ? 2.658 52.406 -25.297 1 27.53 528 PRO A CA 1
ATOM 4210 C C . PRO A 1 528 ? 2.529 52.406 -23.781 1 27.53 528 PRO A C 1
ATOM 4212 O O . PRO A 1 528 ? 3.248 53.125 -23.094 1 27.53 528 PRO A O 1
ATOM 4215 N N . SER A 1 529 ? 1.33 52.562 -23.266 1 27.86 529 SER A N 1
ATOM 4216 C CA . SER A 1 529 ? 1.136 52.281 -21.844 1 27.86 529 SER A CA 1
ATOM 4217 C C . SER A 1 529 ? 2.09 51.188 -21.359 1 27.86 529 SER A C 1
ATOM 4219 O O . SER A 1 529 ? 2.078 50.062 -21.875 1 27.86 529 SER A O 1
ATOM 4221 N N . SER A 1 530 ? 3.332 51.562 -21.219 1 28.11 530 SER A N 1
ATOM 4222 C CA . SER A 1 530 ? 4.238 50.688 -20.516 1 28.11 530 SER A CA 1
ATOM 4223 C C . SER A 1 530 ? 3.502 49.906 -19.438 1 28.11 530 SER A C 1
ATOM 4225 O O . SER A 1 530 ? 3.004 50.469 -18.469 1 28.11 530 SER A O 1
ATOM 4227 N N . VAL A 1 531 ? 2.697 48.969 -19.797 1 30.28 531 VAL A N 1
ATOM 4228 C CA . VAL A 1 531 ? 2.311 47.875 -18.906 1 30.28 531 VAL A CA 1
ATOM 4229 C C . VAL A 1 531 ? 3.471 47.531 -17.969 1 30.28 531 VAL A C 1
ATOM 4231 O O . VAL A 1 531 ? 4.414 46.844 -18.375 1 30.28 531 VAL A O 1
ATOM 4234 N N . THR A 1 532 ? 4.223 48.438 -17.531 1 32.47 532 THR A N 1
ATOM 4235 C CA . THR A 1 532 ? 4.934 48 -16.328 1 32.47 532 THR A CA 1
ATOM 4236 C C . THR A 1 532 ? 4.059 47.094 -15.477 1 32.47 532 THR A C 1
ATOM 4238 O O . THR A 1 532 ? 3.139 47.562 -14.797 1 32.47 532 THR A O 1
ATOM 4241 N N . ALA A 1 533 ? 3.52 46.094 -15.984 1 35.25 533 ALA A N 1
ATOM 4242 C CA . ALA A 1 533 ? 2.65 45 -15.586 1 35.25 533 ALA A CA 1
ATOM 4243 C C . ALA A 1 533 ? 2.811 44.656 -14.102 1 35.25 533 ALA A C 1
ATOM 4245 O O . ALA A 1 533 ? 3.93 44.5 -13.617 1 35.25 533 ALA A O 1
ATOM 4246 N N . THR A 1 534 ? 1.927 44.938 -13.18 1 39.25 534 THR A N 1
ATOM 4247 C CA . THR A 1 534 ? 1.318 44.562 -11.906 1 39.25 534 THR A CA 1
ATOM 4248 C C . THR A 1 534 ? 1.491 43.062 -11.641 1 39.25 534 THR A C 1
ATOM 4250 O O . THR A 1 534 ? 0.836 42.5 -10.758 1 39.25 534 THR A O 1
ATOM 4253 N N . ASN A 1 535 ? 2.037 42.312 -12.531 1 43.47 535 ASN A N 1
ATOM 4254 C CA . ASN A 1 535 ? 2.242 40.875 -12.367 1 43.47 535 ASN A CA 1
ATOM 4255 C C . ASN A 1 535 ? 3.074 40.562 -11.125 1 43.47 535 ASN A C 1
ATOM 4257 O O . ASN A 1 535 ? 3.07 39.438 -10.633 1 43.47 535 ASN A O 1
ATOM 4261 N N . ALA A 1 536 ? 3.959 41.5 -10.617 1 49.34 536 ALA A N 1
ATOM 4262 C CA . ALA A 1 536 ? 4.898 41.344 -9.508 1 49.34 536 ALA A CA 1
ATOM 4263 C C . ALA A 1 536 ? 4.16 41.156 -8.188 1 49.34 536 ALA A C 1
ATOM 4265 O O . ALA A 1 536 ? 4.711 40.594 -7.238 1 49.34 536 ALA A O 1
ATOM 4266 N N . ALA A 1 537 ? 2.857 41.344 -8.156 1 59.81 537 ALA A N 1
ATOM 4267 C CA . ALA A 1 537 ? 2.148 41.469 -6.883 1 59.81 537 ALA A CA 1
ATOM 4268 C C . ALA A 1 537 ? 1.354 40.188 -6.578 1 59.81 537 ALA A C 1
ATOM 4270 O O . ALA A 1 537 ? 0.478 40.219 -5.711 1 59.81 537 ALA A O 1
ATOM 4271 N N . ARG A 1 538 ? 1.818 39 -7.25 1 81.19 538 ARG A N 1
ATOM 4272 C CA . ARG A 1 538 ? 1.037 37.781 -6.969 1 81.19 538 ARG A CA 1
ATOM 4273 C C . ARG A 1 538 ? 1.706 36.938 -5.895 1 81.19 538 ARG A C 1
ATOM 4275 O O . ARG A 1 538 ? 2.936 36.875 -5.832 1 81.19 538 ARG A O 1
ATOM 4282 N N . PRO A 1 539 ? 0.86 36.312 -5.07 1 88.38 539 PRO A N 1
ATOM 4283 C CA . PRO A 1 539 ? 1.433 35.469 -4.023 1 88.38 539 PRO A CA 1
ATOM 4284 C C . PRO A 1 539 ? 2.09 34.188 -4.582 1 88.38 539 PRO A C 1
ATOM 4286 O O . PRO A 1 539 ? 1.745 33.75 -5.68 1 88.38 539 PRO A O 1
ATOM 4289 N N . GLY A 1 540 ? 3.119 33.75 -3.943 1 92.31 540 GLY A N 1
ATOM 4290 C CA . GLY A 1 540 ? 3.875 32.562 -4.332 1 92.31 540 GLY A CA 1
ATOM 4291 C C . GLY A 1 540 ? 4.871 32.125 -3.277 1 92.31 540 GLY A C 1
ATOM 4292 O O . GLY A 1 540 ? 4.598 32.219 -2.078 1 92.31 540 GLY A O 1
ATOM 4293 N N . ILE A 1 541 ? 5.953 31.5 -3.775 1 93.69 541 ILE A N 1
ATOM 4294 C CA . ILE A 1 541 ? 6.969 31.016 -2.846 1 93.69 541 ILE A CA 1
ATOM 4295 C C . ILE A 1 541 ? 8.281 31.781 -3.072 1 93.69 541 ILE A C 1
ATOM 4297 O O . ILE A 1 541 ? 8.484 32.375 -4.133 1 93.69 541 ILE A O 1
ATOM 4301 N N . THR A 1 542 ? 9.055 31.781 -2.062 1 95.44 542 THR A N 1
ATOM 4302 C CA . THR A 1 542 ? 10.352 32.438 -2.109 1 95.44 542 THR A CA 1
ATOM 4303 C C . THR A 1 542 ? 11.469 31.484 -1.722 1 95.44 542 THR A C 1
ATOM 4305 O O . THR A 1 542 ? 11.297 30.656 -0.825 1 95.44 542 THR A O 1
ATOM 4308 N N . LEU A 1 543 ? 12.547 31.609 -2.389 1 95.25 543 LEU A N 1
ATOM 4309 C CA . LEU A 1 543 ? 13.75 30.828 -2.098 1 95.25 543 LEU A CA 1
ATOM 4310 C C . LEU A 1 543 ? 14.938 31.75 -1.821 1 95.25 543 LEU A C 1
ATOM 4312 O O . LEU A 1 543 ? 15.094 32.781 -2.482 1 95.25 543 LEU A O 1
ATOM 4316 N N . PHE A 1 544 ? 15.688 31.453 -0.816 1 95.19 544 PHE A N 1
ATOM 4317 C CA . PHE A 1 544 ? 16.953 32.156 -0.561 1 95.19 544 PHE A CA 1
ATOM 4318 C C . PHE A 1 544 ? 18.125 31.266 -0.963 1 95.19 544 PHE A C 1
ATOM 4320 O O . PHE A 1 544 ? 18.219 30.109 -0.559 1 95.19 544 PHE A O 1
ATOM 4327 N N . VAL A 1 545 ? 18.969 31.828 -1.736 1 92.81 545 VAL A N 1
ATOM 4328 C CA . VAL A 1 545 ? 20.031 31.047 -2.322 1 92.81 545 VAL A CA 1
ATOM 4329 C C . VAL A 1 545 ? 21.391 31.688 -2.025 1 92.81 545 VAL A C 1
ATOM 4331 O O . VAL A 1 545 ? 21.516 32.906 -2.09 1 92.81 545 VAL A O 1
ATOM 4334 N N . SER A 1 546 ? 22.25 30.906 -1.58 1 90.62 546 SER A N 1
ATOM 4335 C CA . SER A 1 546 ? 23.656 31.297 -1.552 1 90.62 546 SER A CA 1
ATOM 4336 C C . SER A 1 546 ? 24.406 30.719 -2.742 1 90.62 546 SER A C 1
ATOM 4338 O O . SER A 1 546 ? 24.75 29.531 -2.75 1 90.62 546 SER A O 1
ATOM 4340 N N . PRO A 1 547 ? 24.688 31.578 -3.658 1 89 547 PRO A N 1
ATOM 4341 C CA . PRO A 1 547 ? 25.359 31.047 -4.852 1 89 547 PRO A CA 1
ATOM 4342 C C . PRO A 1 547 ? 26.688 30.375 -4.531 1 89 547 PRO A C 1
ATOM 4344 O O . PRO A 1 547 ? 27.438 30.859 -3.68 1 89 547 PRO A O 1
ATOM 4347 N N . GLU A 1 548 ? 26.906 29.312 -5.102 1 82.44 548 GLU A N 1
ATOM 4348 C CA . GLU A 1 548 ? 28.156 28.578 -4.996 1 82.44 548 GLU A CA 1
ATOM 4349 C C . GLU A 1 548 ? 28.859 28.484 -6.344 1 82.44 548 GLU A C 1
ATOM 4351 O O . GLU A 1 548 ? 28.609 29.297 -7.238 1 82.44 548 GLU A O 1
ATOM 4356 N N . HIS A 1 549 ? 29.875 27.672 -6.555 1 77.88 549 HIS A N 1
ATOM 4357 C CA . HIS A 1 549 ? 30.734 27.656 -7.734 1 77.88 549 HIS A CA 1
ATOM 4358 C C . HIS A 1 549 ? 30.047 26.922 -8.891 1 77.88 549 HIS A C 1
ATOM 4360 O O . HIS A 1 549 ? 30.547 26.938 -10.016 1 77.88 549 HIS A O 1
ATOM 4366 N N . GLY A 1 550 ? 28.891 26.484 -8.867 1 79.19 550 GLY A N 1
ATOM 4367 C CA . GLY A 1 550 ? 28.234 25.75 -9.93 1 79.19 550 GLY A CA 1
ATOM 4368 C C . GLY A 1 550 ? 27.219 26.594 -10.703 1 79.19 550 GLY A C 1
ATOM 4369 O O . GLY A 1 550 ? 27.516 27.719 -11.102 1 79.19 550 GLY A O 1
ATOM 4370 N N . LEU A 1 551 ? 26.203 26.047 -11.055 1 81.69 551 LEU A N 1
ATOM 4371 C CA . LEU A 1 551 ? 25.141 26.672 -11.844 1 81.69 551 LEU A CA 1
ATOM 4372 C C . LEU A 1 551 ? 24.625 27.922 -11.156 1 81.69 551 LEU A C 1
ATOM 4374 O O . LEU A 1 551 ? 24.312 28.922 -11.82 1 81.69 551 LEU A O 1
ATOM 4378 N N . THR A 1 552 ? 24.609 27.953 -9.867 1 84.69 552 THR A N 1
ATOM 4379 C CA . THR A 1 552 ? 24.031 29.062 -9.117 1 84.69 552 THR A CA 1
ATOM 4380 C C . THR A 1 552 ? 24.922 30.297 -9.211 1 84.69 552 THR A C 1
ATOM 4382 O O . THR A 1 552 ? 24.484 31.406 -8.898 1 84.69 552 THR A O 1
ATOM 4385 N N . ALA A 1 553 ? 26.141 30.109 -9.648 1 87.12 553 ALA A N 1
ATOM 4386 C CA . ALA A 1 553 ? 27.047 31.234 -9.82 1 87.12 553 ALA A CA 1
ATOM 4387 C C . ALA A 1 553 ? 26.578 32.156 -10.93 1 87.12 553 ALA A C 1
ATOM 4389 O O . ALA A 1 553 ? 27 33.312 -11.008 1 87.12 553 ALA A O 1
ATOM 4390 N N . ARG A 1 554 ? 25.688 31.75 -11.703 1 89.44 554 ARG A N 1
ATOM 4391 C CA . ARG A 1 554 ? 25.188 32.531 -12.836 1 89.44 554 ARG A CA 1
ATOM 4392 C C . ARG A 1 554 ? 23.953 33.344 -12.445 1 89.44 554 ARG A C 1
ATOM 4394 O O . ARG A 1 554 ? 23.547 34.25 -13.172 1 89.44 554 ARG A O 1
ATOM 4401 N N . LEU A 1 555 ? 23.469 33.156 -11.32 1 91.38 555 LEU A N 1
ATOM 4402 C CA . LEU A 1 555 ? 22.219 33.75 -10.898 1 91.38 555 LEU A CA 1
ATOM 4403 C C . LEU A 1 555 ? 22.406 35.219 -10.57 1 91.38 555 LEU A C 1
ATOM 4405 O O . LEU A 1 555 ? 21.547 36.062 -10.891 1 91.38 555 LEU A O 1
ATOM 4409 N N . PRO A 1 556 ? 23.562 35.625 -10.008 1 91.88 556 PRO A N 1
ATOM 4410 C CA . PRO A 1 556 ? 23.75 37.031 -9.648 1 91.88 556 PRO A CA 1
ATOM 4411 C C . PRO A 1 556 ? 23.688 37.938 -10.852 1 91.88 556 PRO A C 1
ATOM 4413 O O . PRO A 1 556 ? 23.266 39.094 -10.727 1 91.88 556 PRO A O 1
ATOM 4416 N N . LYS A 1 557 ? 23.984 37.406 -11.977 1 89.81 557 LYS A N 1
ATOM 4417 C CA . LYS A 1 557 ? 23.953 38.219 -13.188 1 89.81 557 LYS A CA 1
ATOM 4418 C C . LYS A 1 557 ? 22.516 38.562 -13.594 1 89.81 557 LYS A C 1
ATOM 4420 O O . LYS A 1 557 ? 22.266 39.531 -14.289 1 89.81 557 LYS A O 1
ATOM 4425 N N . LYS A 1 558 ? 21.672 37.781 -13.219 1 90.75 558 LYS A N 1
ATOM 4426 C CA . LYS A 1 558 ? 20.266 37.969 -13.57 1 90.75 558 LYS A CA 1
ATOM 4427 C C . LYS A 1 558 ? 19.516 38.688 -12.445 1 90.75 558 LYS A C 1
ATOM 4429 O O . LYS A 1 558 ? 18.312 38.938 -12.562 1 90.75 558 LYS A O 1
ATOM 4434 N N . ALA A 1 559 ? 20.203 39.094 -11.469 1 93.06 559 ALA A N 1
ATOM 4435 C CA . ALA A 1 559 ? 19.562 39.719 -10.297 1 93.06 559 ALA A CA 1
ATOM 4436 C C . ALA A 1 559 ? 19.172 41.156 -10.57 1 93.06 559 ALA A C 1
ATOM 4438 O O . ALA A 1 559 ? 19.906 41.906 -11.227 1 93.06 559 ALA A O 1
ATOM 4439 N N . ASP A 1 560 ? 18.016 41.625 -10.133 1 91.62 560 ASP A N 1
ATOM 4440 C CA . ASP A 1 560 ? 17.531 43 -10.117 1 91.62 560 ASP A CA 1
ATOM 4441 C C . ASP A 1 560 ? 17.266 43.5 -11.539 1 91.62 560 ASP A C 1
ATOM 4443 O O . ASP A 1 560 ? 17.406 44.688 -11.812 1 91.62 560 ASP A O 1
ATOM 4447 N N . THR A 1 561 ? 17 42.656 -12.492 1 89 561 THR A N 1
ATOM 4448 C CA . THR A 1 561 ? 16.719 43.062 -13.867 1 89 561 THR A CA 1
ATOM 4449 C C . THR A 1 561 ? 15.219 43.156 -14.109 1 89 561 THR A C 1
ATOM 4451 O O . THR A 1 561 ? 14.773 43.781 -15.086 1 89 561 THR A O 1
ATOM 4454 N N . GLY A 1 562 ? 14.484 42.562 -13.289 1 85.44 562 GLY A N 1
ATOM 4455 C CA . GLY A 1 562 ? 13.039 42.531 -13.477 1 85.44 562 GLY A CA 1
ATOM 4456 C C . GLY A 1 562 ? 12.602 41.5 -14.516 1 85.44 562 GLY A C 1
ATOM 4457 O O . GLY A 1 562 ? 11.406 41.281 -14.695 1 85.44 562 GLY A O 1
ATOM 4458 N N . ILE A 1 563 ? 13.578 40.906 -15.164 1 89 563 ILE A N 1
ATOM 4459 C CA . ILE A 1 563 ? 13.273 39.906 -16.172 1 89 563 ILE A CA 1
ATOM 4460 C C . ILE A 1 563 ? 13.141 38.531 -15.516 1 89 563 ILE A C 1
ATOM 4462 O O . ILE A 1 563 ? 13.977 38.156 -14.688 1 89 563 ILE A O 1
ATOM 4466 N N . SER A 1 564 ? 12.102 37.875 -15.836 1 92.81 564 SER A N 1
ATOM 4467 C CA . SER A 1 564 ? 11.852 36.562 -15.25 1 92.81 564 SER A CA 1
ATOM 4468 C C . SER A 1 564 ? 12.672 35.5 -15.945 1 92.81 564 SER A C 1
ATOM 4470 O O . SER A 1 564 ? 12.969 35.594 -17.141 1 92.81 564 SER A O 1
ATOM 4472 N N . ILE A 1 565 ? 13.055 34.469 -15.258 1 93.69 565 ILE A N 1
ATOM 4473 C CA . ILE A 1 565 ? 13.75 33.281 -15.758 1 93.69 565 ILE A CA 1
ATOM 4474 C C . ILE A 1 565 ? 12.82 32.094 -15.719 1 93.69 565 ILE A C 1
ATOM 4476 O O . ILE A 1 565 ? 12.242 31.766 -14.68 1 93.69 565 ILE A O 1
ATOM 4480 N N . PRO A 1 566 ? 12.617 31.469 -16.906 1 94.88 566 PRO A N 1
ATOM 4481 C CA . PRO A 1 566 ? 11.812 30.25 -16.875 1 94.88 566 PRO A CA 1
ATOM 4482 C C . PRO A 1 566 ? 12.484 29.125 -16.094 1 94.88 566 PRO A C 1
ATOM 4484 O O . PRO A 1 566 ? 13.672 28.844 -16.281 1 94.88 566 PRO A O 1
ATOM 4487 N N . ILE A 1 567 ? 11.711 28.531 -15.195 1 95.44 567 ILE A N 1
ATOM 4488 C CA . ILE A 1 567 ? 12.258 27.469 -14.359 1 95.44 567 ILE A CA 1
ATOM 4489 C C . ILE A 1 567 ? 11.266 26.312 -14.281 1 95.44 567 ILE A C 1
ATOM 4491 O O . ILE A 1 567 ? 10.086 26.469 -14.602 1 95.44 567 ILE A O 1
ATOM 4495 N N . LEU A 1 568 ? 11.734 25.125 -14.016 1 95.69 568 LEU A N 1
ATOM 4496 C CA . LEU A 1 568 ? 10.938 23.969 -13.648 1 95.69 568 LEU A CA 1
ATOM 4497 C C . LEU A 1 568 ? 11.102 23.641 -12.164 1 95.69 568 LEU A C 1
ATOM 4499 O O . LEU A 1 568 ? 12.211 23.703 -11.633 1 95.69 568 LEU A O 1
ATOM 4503 N N . VAL A 1 569 ? 10.008 23.422 -11.508 1 95.12 569 VAL A N 1
ATOM 4504 C CA . VAL A 1 569 ? 10.039 23.188 -10.07 1 95.12 569 VAL A CA 1
ATOM 4505 C C . VAL A 1 569 ? 9.578 21.766 -9.766 1 95.12 569 VAL A C 1
ATOM 4507 O O . VAL A 1 569 ? 8.453 21.391 -10.117 1 95.12 569 VAL A O 1
ATOM 4510 N N . GLU A 1 570 ? 10.445 20.953 -9.211 1 94.56 570 GLU A N 1
ATOM 4511 C CA . GLU A 1 570 ? 10.109 19.641 -8.68 1 94.56 570 GLU A CA 1
ATOM 4512 C C . GLU A 1 570 ? 9.773 19.719 -7.188 1 94.56 570 GLU A C 1
ATOM 4514 O O . GLU A 1 570 ? 10.672 19.781 -6.348 1 94.56 570 GLU A O 1
ATOM 4519 N N . CYS A 1 571 ? 8.594 19.734 -6.781 1 89.06 571 CYS A N 1
ATOM 4520 C CA . CYS A 1 571 ? 8.148 19.906 -5.402 1 89.06 571 CYS A CA 1
ATOM 4521 C C . CYS A 1 571 ? 6.871 19.125 -5.137 1 89.06 571 CYS A C 1
ATOM 4523 O O . CYS A 1 571 ? 6.211 18.672 -6.07 1 89.06 571 CYS A O 1
ATOM 4525 N N . SER A 1 572 ? 6.531 18.844 -3.855 1 87.38 572 SER A N 1
ATOM 4526 C CA . SER A 1 572 ? 7.133 19.219 -2.576 1 87.38 572 SER A CA 1
ATOM 4527 C C . SER A 1 572 ? 7.742 18 -1.888 1 87.38 572 SER A C 1
ATOM 4529 O O . SER A 1 572 ? 7.23 16.875 -2.012 1 87.38 572 SER A O 1
ATOM 4531 N N . TYR A 1 573 ? 8.906 18.234 -1.23 1 86.31 573 TYR A N 1
ATOM 4532 C CA . TYR A 1 573 ? 9.562 17.172 -0.477 1 86.31 573 TYR A CA 1
ATOM 4533 C C . TYR A 1 573 ? 9.734 17.562 0.984 1 86.31 573 TYR A C 1
ATOM 4535 O O . TYR A 1 573 ? 9.766 18.75 1.313 1 86.31 573 TYR A O 1
ATOM 4543 N N . GLY A 1 574 ? 10.016 16.547 2.014 1 73 574 GLY A N 1
ATOM 4544 C CA . GLY A 1 574 ? 10.477 16.766 3.377 1 73 574 GLY A CA 1
ATOM 4545 C C . GLY A 1 574 ? 9.336 16.922 4.371 1 73 574 GLY A C 1
ATOM 4546 O O . GLY A 1 574 ? 9.531 16.766 5.578 1 73 574 GLY A O 1
ATOM 4547 N N . HIS A 1 575 ? 8.297 17.391 4.004 1 61.06 575 HIS A N 1
ATOM 4548 C CA . HIS A 1 575 ? 7.254 17.656 4.988 1 61.06 575 HIS A CA 1
ATOM 4549 C C . HIS A 1 575 ? 5.945 16.969 4.609 1 61.06 575 HIS A C 1
ATOM 4551 O O . HIS A 1 575 ? 4.891 17.594 4.578 1 61.06 575 HIS A O 1
ATOM 4557 N N . GLU A 1 576 ? 6.223 15.719 4.543 1 60.22 576 GLU A N 1
ATOM 4558 C CA . GLU A 1 576 ? 5.004 15 4.172 1 60.22 576 GLU A CA 1
ATOM 4559 C C . GLU A 1 576 ? 4.039 14.906 5.348 1 60.22 576 GLU A C 1
ATOM 4561 O O . GLU A 1 576 ? 2.82 14.961 5.164 1 60.22 576 GLU A O 1
ATOM 4566 N N . ASP A 1 577 ? 4.645 14.922 6.551 1 60.28 577 ASP A N 1
ATOM 4567 C CA . ASP A 1 577 ? 3.844 14.961 7.77 1 60.28 577 ASP A CA 1
ATOM 4568 C C . ASP A 1 577 ? 3.994 16.312 8.484 1 60.28 577 ASP A C 1
ATOM 4570 O O . ASP A 1 577 ? 4.965 16.516 9.211 1 60.28 577 ASP A O 1
ATOM 4574 N N . ARG A 1 578 ? 3.092 17.203 8.273 1 55.53 578 ARG A N 1
ATOM 4575 C CA . ARG A 1 578 ? 3.191 18.547 8.828 1 55.53 578 ARG A CA 1
ATOM 4576 C C . ARG A 1 578 ? 2.963 18.547 10.336 1 55.53 578 ARG A C 1
ATOM 4578 O O . ARG A 1 578 ? 3.279 19.531 11.016 1 55.53 578 ARG A O 1
ATOM 4585 N N . THR A 1 579 ? 2.469 17.453 10.773 1 62.84 579 THR A N 1
ATOM 4586 C CA . THR A 1 579 ? 2.232 17.391 12.211 1 62.84 579 THR A CA 1
ATOM 4587 C C . THR A 1 579 ? 3.523 17.078 12.953 1 62.84 579 THR A C 1
ATOM 4589 O O . THR A 1 579 ? 3.557 17.094 14.188 1 62.84 579 THR A O 1
ATOM 4592 N N . ARG A 1 580 ? 4.496 17.031 12.125 1 72.75 580 ARG A N 1
ATOM 4593 C CA . ARG A 1 580 ? 5.781 16.625 12.695 1 72.75 580 ARG A CA 1
ATOM 4594 C C . ARG A 1 580 ? 6.324 17.703 13.641 1 72.75 580 ARG A C 1
ATOM 4596 O O . ARG A 1 580 ? 6.945 17.375 14.656 1 72.75 580 ARG A O 1
ATOM 4603 N N . PHE A 1 581 ? 5.945 18.891 13.375 1 80.25 581 PHE A N 1
ATOM 4604 C CA . PHE A 1 581 ? 6.543 19.984 14.117 1 80.25 581 PHE A CA 1
ATOM 4605 C C . PHE A 1 581 ? 5.547 20.594 15.102 1 80.25 581 PHE A C 1
ATOM 4607 O O . PHE A 1 581 ? 5.91 21.438 15.922 1 80.25 581 PHE A O 1
ATOM 4614 N N . MET A 1 582 ? 4.391 20.062 15.031 1 85.44 582 MET A N 1
ATOM 4615 C CA . MET A 1 582 ? 3.354 20.672 15.859 1 85.44 582 MET A CA 1
ATOM 4616 C C . MET A 1 582 ? 3.586 20.344 17.328 1 85.44 582 MET A C 1
ATOM 4618 O O . MET A 1 582 ? 3.912 19.219 17.688 1 85.44 582 MET A O 1
ATOM 4622 N N . PRO A 1 583 ? 3.504 21.359 18.141 1 90.69 583 PRO A N 1
ATOM 4623 C CA . PRO A 1 583 ? 3.621 21.109 19.578 1 90.69 583 PRO A CA 1
ATOM 4624 C C . PRO A 1 583 ? 2.58 20.125 20.094 1 90.69 583 PRO A C 1
ATOM 4626 O O . PRO A 1 583 ? 1.438 20.125 19.625 1 90.69 583 PRO A O 1
ATOM 4629 N N . THR A 1 584 ? 2.996 19.297 20.953 1 89.88 584 THR A N 1
ATOM 4630 C CA . THR A 1 584 ? 2.135 18.328 21.625 1 89.88 584 THR A CA 1
ATOM 4631 C C . THR A 1 584 ? 2.203 18.484 23.141 1 89.88 584 THR A C 1
ATOM 4633 O O . THR A 1 584 ? 3.02 19.25 23.641 1 89.88 584 THR A O 1
ATOM 4636 N N . THR A 1 585 ? 1.333 17.75 23.797 1 89.88 585 THR A N 1
ATOM 4637 C CA . THR A 1 585 ? 1.332 17.812 25.25 1 89.88 585 THR A CA 1
ATOM 4638 C C . THR A 1 585 ? 2.65 17.297 25.812 1 89.88 585 THR A C 1
ATOM 4640 O O . THR A 1 585 ? 3.123 17.766 26.844 1 89.88 585 THR A O 1
ATOM 4643 N N . ASP A 1 586 ? 3.27 16.391 25.094 1 89.25 586 ASP A N 1
ATOM 4644 C CA . ASP A 1 586 ? 4.555 15.828 25.5 1 89.25 586 ASP A CA 1
ATOM 4645 C C . ASP A 1 586 ? 5.695 16.812 25.219 1 89.25 586 ASP A C 1
ATOM 4647 O O . ASP A 1 586 ? 6.664 16.875 25.969 1 89.25 586 ASP A O 1
ATOM 4651 N N . TYR A 1 587 ? 5.551 17.469 24.188 1 93.06 587 TYR A N 1
ATOM 4652 C CA . TYR A 1 587 ? 6.555 18.422 23.719 1 93.06 587 TYR A CA 1
ATOM 4653 C C . TYR A 1 587 ? 5.914 19.766 23.375 1 93.06 587 TYR A C 1
ATOM 4655 O O . TYR A 1 587 ? 5.871 20.156 22.203 1 93.06 587 TYR A O 1
ATOM 4663 N N . PRO A 1 588 ? 5.59 20.531 24.375 1 92.88 588 PRO A N 1
ATOM 4664 C CA . PRO A 1 588 ? 4.863 21.781 24.141 1 92.88 588 PRO A CA 1
ATOM 4665 C C . PRO A 1 588 ? 5.758 22.891 23.578 1 92.88 588 PRO A C 1
ATOM 4667 O O . PRO A 1 588 ? 5.266 23.812 22.938 1 92.88 588 PRO A O 1
ATOM 4670 N N . ASN A 1 589 ? 7.07 22.812 23.844 1 94.94 589 ASN A N 1
ATOM 4671 C CA . ASN A 1 589 ? 7.984 23.891 23.469 1 94.94 589 ASN A CA 1
ATOM 4672 C C . ASN A 1 589 ? 8.688 23.594 22.156 1 94.94 589 ASN A C 1
ATOM 4674 O O . ASN A 1 589 ? 9.031 22.453 21.859 1 94.94 589 ASN A O 1
ATOM 4678 N N . THR A 1 590 ? 8.82 24.641 21.344 1 95.81 590 THR A N 1
ATOM 4679 C CA . THR A 1 590 ? 9.547 24.562 20.078 1 95.81 590 THR A CA 1
ATOM 4680 C C . THR A 1 590 ? 10.773 25.469 20.109 1 95.81 590 THR A C 1
ATOM 4682 O O . THR A 1 590 ? 10.656 26.672 20.375 1 95.81 590 THR A O 1
ATOM 4685 N N . LEU A 1 591 ? 11.914 24.953 19.984 1 97.12 591 LEU A N 1
ATOM 4686 C CA . LEU A 1 591 ? 13.172 25.688 19.922 1 97.12 591 LEU A CA 1
ATOM 4687 C C . LEU A 1 591 ? 13.844 25.5 18.562 1 97.12 591 LEU A C 1
ATOM 4689 O O . LEU A 1 591 ? 14.359 24.422 18.266 1 97.12 591 LEU A O 1
ATOM 4693 N N . ALA A 1 592 ? 13.836 26.516 17.75 1 96.81 592 ALA A N 1
ATOM 4694 C CA . ALA A 1 592 ? 14.453 26.469 16.422 1 96.81 592 ALA A CA 1
ATOM 4695 C C . ALA A 1 592 ? 15.828 27.141 16.438 1 96.81 592 ALA A C 1
ATOM 4697 O O . ALA A 1 592 ? 15.977 28.25 16.922 1 96.81 592 ALA A O 1
ATOM 4698 N N . ILE A 1 593 ? 16.812 26.469 15.984 1 96.62 593 ILE A N 1
ATOM 4699 C CA . ILE A 1 593 ? 18.172 26.984 15.898 1 96.62 593 ILE A CA 1
ATOM 4700 C C . ILE A 1 593 ? 18.625 26.969 14.438 1 96.62 593 ILE A C 1
ATOM 4702 O O . ILE A 1 593 ? 18.641 25.922 13.789 1 96.62 593 ILE A O 1
ATOM 4706 N N . ALA A 1 594 ? 19.016 28.094 13.953 1 95.94 594 ALA A N 1
ATOM 4707 C CA . ALA A 1 594 ? 19.359 28.203 12.539 1 95.94 594 ALA A CA 1
ATOM 4708 C C . ALA A 1 594 ? 20.688 28.906 12.352 1 95.94 594 ALA A C 1
ATOM 4710 O O . ALA A 1 594 ? 21.047 29.797 13.141 1 95.94 594 ALA A O 1
ATOM 4711 N N . GLY A 1 595 ? 21.453 28.5 11.344 1 93.81 595 GLY A N 1
ATOM 4712 C CA . GLY A 1 595 ? 22.656 29.172 10.875 1 93.81 595 GLY A CA 1
ATOM 4713 C C . GLY A 1 595 ? 22.562 29.594 9.422 1 93.81 595 GLY A C 1
ATOM 4714 O O . GLY A 1 595 ? 22.234 28.797 8.547 1 93.81 595 GLY A O 1
ATOM 4715 N N . GLY A 1 596 ? 22.859 30.906 9.188 1 92.19 596 GLY A N 1
ATOM 4716 C CA . GLY A 1 596 ? 22.828 31.406 7.824 1 92.19 596 GLY A CA 1
ATOM 4717 C C . GLY A 1 596 ? 21.484 31.219 7.148 1 92.19 596 GLY A C 1
ATOM 4718 O O . GLY A 1 596 ? 20.453 31.594 7.703 1 92.19 596 GLY A O 1
ATOM 4719 N N . VAL A 1 597 ? 21.484 30.688 5.98 1 92.19 597 VAL A N 1
ATOM 4720 C CA . VAL A 1 597 ? 20.266 30.516 5.195 1 92.19 597 VAL A CA 1
ATOM 4721 C C . VAL A 1 597 ? 19.438 29.344 5.762 1 92.19 597 VAL A C 1
ATOM 4723 O O . VAL A 1 597 ? 18.281 29.172 5.414 1 92.19 597 VAL A O 1
ATOM 4726 N N . GLY A 1 598 ? 19.938 28.656 6.742 1 92.88 598 GLY A N 1
ATOM 4727 C CA . GLY A 1 598 ? 19.234 27.562 7.398 1 92.88 598 GLY A CA 1
ATOM 4728 C C . GLY A 1 598 ? 17.922 27.984 8.039 1 92.88 598 GLY A C 1
ATOM 4729 O O . GLY A 1 598 ? 17.078 27.156 8.367 1 92.88 598 GLY A O 1
ATOM 4730 N N . VAL A 1 599 ? 17.75 29.297 8.211 1 93.5 599 VAL A N 1
ATOM 4731 C CA . VAL A 1 599 ? 16.531 29.828 8.812 1 93.5 599 VAL A CA 1
ATOM 4732 C C . VAL A 1 599 ? 15.312 29.422 7.98 1 93.5 599 VAL A C 1
ATOM 4734 O O . VAL A 1 599 ? 14.227 29.188 8.523 1 93.5 599 VAL A O 1
ATOM 4737 N N . THR A 1 600 ? 15.484 29.234 6.672 1 92.44 600 THR A N 1
ATOM 4738 C CA . THR A 1 600 ? 14.375 28.891 5.781 1 92.44 600 THR A CA 1
ATOM 4739 C C . THR A 1 600 ? 13.852 27.5 6.09 1 92.44 600 THR A C 1
ATOM 4741 O O . THR A 1 600 ? 12.664 27.219 5.906 1 92.44 600 THR A O 1
ATOM 4744 N N . ALA A 1 601 ? 14.68 26.688 6.609 1 91.5 601 ALA A N 1
ATOM 4745 C CA . ALA A 1 601 ? 14.305 25.312 6.871 1 91.5 601 ALA A CA 1
ATOM 4746 C C . ALA A 1 601 ? 13.578 25.172 8.211 1 91.5 601 ALA A C 1
ATOM 4748 O O . ALA A 1 601 ? 12.867 24.203 8.445 1 91.5 601 ALA A O 1
ATOM 4749 N N . VAL A 1 602 ? 13.727 26.125 9.078 1 93.25 602 VAL A N 1
ATOM 4750 C CA . VAL A 1 602 ? 13.133 25.984 10.406 1 93.25 602 VAL A CA 1
ATOM 4751 C C . VAL A 1 602 ? 11.844 26.797 10.484 1 93.25 602 VAL A C 1
ATOM 4753 O O . VAL A 1 602 ? 11.047 26.625 11.414 1 93.25 602 VAL A O 1
ATOM 4756 N N . LEU A 1 603 ? 11.609 27.672 9.516 1 92.31 603 LEU A N 1
ATOM 4757 C CA . LEU A 1 603 ? 10.438 28.531 9.523 1 92.31 603 LEU A CA 1
ATOM 4758 C C . LEU A 1 603 ? 9.156 27.703 9.531 1 92.31 603 LEU A C 1
ATOM 4760 O O . LEU A 1 603 ? 8.195 28.047 10.219 1 92.31 603 LEU A O 1
ATOM 4764 N N . PRO A 1 604 ? 9.133 26.594 8.789 1 88.56 604 PRO A N 1
ATOM 4765 C CA . PRO A 1 604 ? 7.918 25.781 8.82 1 88.56 604 PRO A CA 1
ATOM 4766 C C . PRO A 1 604 ? 7.582 25.266 10.219 1 88.56 604 PRO A C 1
ATOM 4768 O O . PRO A 1 604 ? 6.406 25.141 10.57 1 88.56 604 PRO A O 1
ATOM 4771 N N . ALA A 1 605 ? 8.594 24.984 10.977 1 90.38 605 ALA A N 1
ATOM 4772 C CA . ALA A 1 605 ? 8.367 24.547 12.344 1 90.38 605 ALA A CA 1
ATOM 4773 C C . ALA A 1 605 ? 7.746 25.672 13.188 1 90.38 605 ALA A C 1
ATOM 4775 O O . ALA A 1 605 ? 6.844 25.422 13.992 1 90.38 605 ALA A O 1
ATOM 4776 N N . LEU A 1 606 ? 8.234 26.859 12.984 1 93.12 606 LEU A N 1
ATOM 4777 C CA . LEU A 1 606 ? 7.688 28 13.703 1 93.12 606 LEU A CA 1
ATOM 4778 C C . LEU A 1 606 ? 6.258 28.281 13.258 1 93.12 606 LEU A C 1
ATOM 4780 O O . LEU A 1 606 ? 5.406 28.625 14.086 1 93.12 606 LEU A O 1
ATOM 4784 N N . GLN A 1 607 ? 6.023 28.125 11.992 1 90.25 607 GLN A N 1
ATOM 4785 C CA . GLN A 1 607 ? 4.672 28.266 11.469 1 90.25 607 GLN A CA 1
ATOM 4786 C C . GLN A 1 607 ? 3.729 27.234 12.094 1 90.25 607 GLN A C 1
ATOM 4788 O O . GLN A 1 607 ? 2.59 27.562 12.438 1 90.25 607 GLN A O 1
ATOM 4793 N N . SER A 1 608 ? 4.223 26.062 12.25 1 87.75 608 SER A N 1
ATOM 4794 C CA . SER A 1 608 ? 3.404 24.969 12.773 1 87.75 608 SER A CA 1
ATOM 4795 C C . SER A 1 608 ? 3.127 25.156 14.258 1 87.75 608 SER A C 1
ATOM 4797 O O . SER A 1 608 ? 2.193 24.562 14.805 1 87.75 608 SER A O 1
ATOM 4799 N N . SER A 1 609 ? 3.906 25.953 14.938 1 90.62 609 SER A N 1
ATOM 4800 C CA . SER A 1 609 ? 3.762 26.141 16.375 1 90.62 609 SER A CA 1
ATOM 4801 C C . SER A 1 609 ? 2.715 27.203 16.688 1 90.62 609 SER A C 1
ATOM 4803 O O . SER A 1 609 ? 2.336 27.375 17.859 1 90.62 609 SER A O 1
ATOM 4805 N N . LEU A 1 610 ? 2.195 27.844 15.625 1 89.88 610 LEU A N 1
ATOM 4806 C CA . LEU A 1 610 ? 1.177 28.859 15.836 1 89.88 610 LEU A CA 1
ATOM 4807 C C . LEU A 1 610 ? -0.11 28.25 16.375 1 89.88 610 LEU A C 1
ATOM 4809 O O . LEU A 1 610 ? -0.469 27.125 16 1 89.88 610 LEU A O 1
ATOM 4813 N N . SER A 1 611 ? -0.682 28.969 17.281 1 89.38 611 SER A N 1
ATOM 4814 C CA . SER A 1 611 ? -1.963 28.547 17.844 1 89.38 611 SER A CA 1
ATOM 4815 C C . SER A 1 611 ? -2.979 29.688 17.797 1 89.38 611 SER A C 1
ATOM 4817 O O . SER A 1 611 ? -2.637 30.844 18.062 1 89.38 611 SER A O 1
ATOM 4819 N N . MET A 1 612 ? -4.168 29.391 17.438 1 88.56 612 MET A N 1
ATOM 4820 C CA . MET A 1 612 ? -5.219 30.406 17.406 1 88.56 612 MET A CA 1
ATOM 4821 C C . MET A 1 612 ? -5.773 30.672 18.797 1 88.56 612 MET A C 1
ATOM 4823 O O . MET A 1 612 ? -6.5 31.641 19.016 1 88.56 612 MET A O 1
ATOM 4827 N N . TYR A 1 613 ? -5.414 29.875 19.688 1 88.56 613 TYR A N 1
ATOM 4828 C CA . TYR A 1 613 ? -5.977 29.984 21.031 1 88.56 613 TYR A CA 1
ATOM 4829 C C . TYR A 1 613 ? -5.23 31.016 21.859 1 88.56 613 TYR A C 1
ATOM 4831 O O . TYR A 1 613 ? -4.105 31.391 21.531 1 88.56 613 TYR A O 1
ATOM 4839 N N . ALA A 1 614 ? -5.875 31.438 22.891 1 84.5 614 ALA A N 1
ATOM 4840 C CA . ALA A 1 614 ? -5.398 32.562 23.703 1 84.5 614 ALA A CA 1
ATOM 4841 C C . ALA A 1 614 ? -4.043 32.25 24.328 1 84.5 614 ALA A C 1
ATOM 4843 O O . ALA A 1 614 ? -3.189 33.125 24.453 1 84.5 614 ALA A O 1
ATOM 4844 N N . ARG A 1 615 ? -3.875 31.016 24.688 1 84.06 615 ARG A N 1
ATOM 4845 C CA . ARG A 1 615 ? -2.607 30.594 25.266 1 84.06 615 ARG A CA 1
ATOM 4846 C C . ARG A 1 615 ? -2.021 29.406 24.516 1 84.06 615 ARG A C 1
ATOM 4848 O O . ARG A 1 615 ? -2.676 28.375 24.375 1 84.06 615 ARG A O 1
ATOM 4855 N N . PRO A 1 616 ? -0.839 29.672 24.078 1 85.81 616 PRO A N 1
ATOM 4856 C CA . PRO A 1 616 ? -0.214 28.531 23.406 1 85.81 616 PRO A CA 1
ATOM 4857 C C . PRO A 1 616 ? 0.197 27.422 24.375 1 85.81 616 PRO A C 1
ATOM 4859 O O . PRO A 1 616 ? 0.198 27.625 25.594 1 85.81 616 PRO A O 1
ATOM 4862 N N . LEU A 1 617 ? 0.417 26.25 23.891 1 87 617 LEU A N 1
ATOM 4863 C CA . LEU A 1 617 ? 0.812 25.094 24.703 1 87 617 LEU A CA 1
ATOM 4864 C C . LEU A 1 617 ? 2.17 25.328 25.344 1 87 617 LEU A C 1
ATOM 4866 O O . LEU A 1 617 ? 2.391 24.922 26.5 1 87 617 LEU A O 1
ATOM 4870 N N . GLY A 1 618 ? 3.025 25.906 24.625 1 90.06 618 GLY A N 1
ATOM 4871 C CA . GLY A 1 618 ? 4.379 26.156 25.094 1 90.06 618 GLY A CA 1
ATOM 4872 C C . GLY A 1 618 ? 5.023 27.359 24.422 1 90.06 618 GLY A C 1
ATOM 4873 O O . GLY A 1 618 ? 4.324 28.266 23.953 1 90.06 618 GLY A O 1
ATOM 4874 N N . THR A 1 619 ? 6.289 27.391 24.516 1 92.06 619 THR A N 1
ATOM 4875 C CA . THR A 1 619 ? 7.016 28.531 23.969 1 92.06 619 THR A CA 1
ATOM 4876 C C . THR A 1 619 ? 7.605 28.188 22.594 1 92.06 619 THR A C 1
ATOM 4878 O O . THR A 1 619 ? 7.867 27.031 22.297 1 92.06 619 THR A O 1
ATOM 4881 N N . SER A 1 620 ? 7.645 29.172 21.781 1 94.94 620 SER A N 1
ATOM 4882 C CA . SER A 1 620 ? 8.305 29.078 20.484 1 94.94 620 SER A CA 1
ATOM 4883 C C . SER A 1 620 ? 9.398 30.125 20.344 1 94.94 620 SER A C 1
ATOM 4885 O O . SER A 1 620 ? 9.133 31.328 20.438 1 94.94 620 SER A O 1
ATOM 4887 N N . LYS A 1 621 ? 10.617 29.688 20.156 1 96 621 LYS A N 1
ATOM 4888 C CA . LYS A 1 621 ? 11.75 30.609 20.078 1 96 621 LYS A CA 1
ATOM 4889 C C . LYS A 1 621 ? 12.641 30.281 18.875 1 96 621 LYS A C 1
ATOM 4891 O O . LYS A 1 621 ? 12.766 29.125 18.5 1 96 621 LYS A O 1
ATOM 4896 N N . LEU A 1 622 ? 13.211 31.266 18.297 1 96.62 622 LEU A N 1
ATOM 4897 C CA . LEU A 1 622 ? 14.18 31.141 17.219 1 96.62 622 LEU A CA 1
ATOM 4898 C C . LEU A 1 622 ? 15.539 31.703 17.641 1 96.62 622 LEU A C 1
ATOM 4900 O O . LEU A 1 622 ? 15.633 32.844 18.109 1 96.62 622 LEU A O 1
ATOM 4904 N N . TYR A 1 623 ? 16.531 30.969 17.641 1 96.5 623 TYR A N 1
ATOM 4905 C CA . TYR A 1 623 ? 17.906 31.422 17.75 1 96.5 623 TYR A CA 1
ATOM 4906 C C . TYR A 1 623 ? 18.609 31.328 16.391 1 96.5 623 TYR A C 1
ATOM 4908 O O . TYR A 1 623 ? 18.75 30.25 15.828 1 96.5 623 TYR A O 1
ATOM 4916 N N . TRP A 1 624 ? 19.047 32.438 15.898 1 96 624 TRP A N 1
ATOM 4917 C CA . TRP A 1 624 ? 19.547 32.531 14.531 1 96 624 TRP A CA 1
ATOM 4918 C C . TRP A 1 624 ? 20.906 33.25 14.508 1 96 624 TRP A C 1
ATOM 4920 O O . TRP A 1 624 ? 21.016 34.406 14.914 1 96 624 TRP A O 1
ATOM 4930 N N . GLY A 1 625 ? 21.938 32.5 14.055 1 94.31 625 GLY A N 1
ATOM 4931 C CA . GLY A 1 625 ? 23.25 33.062 13.82 1 94.31 625 GLY A CA 1
ATOM 4932 C C . GLY A 1 625 ? 23.562 33.25 12.352 1 94.31 625 GLY A C 1
ATOM 4933 O O . GLY A 1 625 ? 23.422 32.312 11.555 1 94.31 625 GLY A O 1
ATOM 4934 N N . THR A 1 626 ? 23.906 34.438 11.93 1 92.75 626 THR A N 1
ATOM 4935 C CA . THR A 1 626 ? 24.297 34.688 10.547 1 92.75 626 THR A CA 1
ATOM 4936 C C . THR A 1 626 ? 25.328 35.812 10.477 1 92.75 626 THR A C 1
ATOM 4938 O O . THR A 1 626 ? 25.547 36.531 11.461 1 92.75 626 THR A O 1
ATOM 4941 N N . LYS A 1 627 ? 26.031 35.938 9.367 1 90.69 627 LYS A N 1
ATOM 4942 C CA . LYS A 1 627 ? 27.016 37 9.148 1 90.69 627 LYS A CA 1
ATOM 4943 C C . LYS A 1 627 ? 26.406 38.156 8.352 1 90.69 627 LYS A C 1
ATOM 4945 O O . LYS A 1 627 ? 26.984 39.219 8.289 1 90.69 627 LYS A O 1
ATOM 4950 N N . ASN A 1 628 ? 25.25 37.938 7.824 1 90.69 628 ASN A N 1
ATOM 4951 C CA . ASN A 1 628 ? 24.703 38.875 6.836 1 90.69 628 ASN A CA 1
ATOM 4952 C C . ASN A 1 628 ? 23.438 39.562 7.352 1 90.69 628 ASN A C 1
ATOM 4954 O O . ASN A 1 628 ? 22.391 38.938 7.457 1 90.69 628 ASN A O 1
ATOM 4958 N N . ARG A 1 629 ? 23.422 40.844 7.426 1 91.31 629 ARG A N 1
ATOM 4959 C CA . ARG A 1 629 ? 22.297 41.656 7.938 1 91.31 629 ARG A CA 1
ATOM 4960 C C . ARG A 1 629 ? 21.172 41.719 6.918 1 91.31 629 ARG A C 1
ATOM 4962 O O . ARG A 1 629 ? 20 41.75 7.293 1 91.31 629 ARG A O 1
ATOM 4969 N N . GLY A 1 630 ? 21.562 41.719 5.688 1 91.56 630 GLY A N 1
ATOM 4970 C CA . GLY A 1 630 ? 20.547 41.781 4.645 1 91.56 630 GLY A CA 1
ATOM 4971 C C . GLY A 1 630 ? 19.547 40.656 4.703 1 91.56 630 GLY A C 1
ATOM 4972 O O . GLY A 1 630 ? 18.344 40.875 4.543 1 91.56 630 GLY A O 1
ATOM 4973 N N . LEU A 1 631 ? 20.031 39.5 4.91 1 93.56 631 LEU A N 1
ATOM 4974 C CA . LEU A 1 631 ? 19.172 38.312 5.016 1 93.56 631 LEU A CA 1
ATOM 4975 C C . LEU A 1 631 ? 18.234 38.469 6.207 1 93.56 631 LEU A C 1
ATOM 4977 O O . LEU A 1 631 ? 17.047 38.156 6.098 1 93.56 631 LEU A O 1
ATOM 4981 N N . VAL A 1 632 ? 18.688 38.906 7.332 1 93.25 632 VAL A N 1
ATOM 4982 C CA . VAL A 1 632 ? 17.891 39.062 8.547 1 93.25 632 VAL A CA 1
ATOM 4983 C C . VAL A 1 632 ? 16.766 40.062 8.297 1 93.25 632 VAL A C 1
ATOM 4985 O O . VAL A 1 632 ? 15.617 39.812 8.656 1 93.25 632 VAL A O 1
ATOM 4988 N N . ASN A 1 633 ? 17.156 41.156 7.645 1 91.38 633 ASN A N 1
ATOM 4989 C CA . ASN A 1 633 ? 16.156 42.219 7.371 1 91.38 633 ASN A CA 1
ATOM 4990 C C . ASN A 1 633 ? 15.047 41.688 6.457 1 91.38 633 ASN A C 1
ATOM 4992 O O . ASN A 1 633 ? 13.875 42 6.684 1 91.38 633 ASN A O 1
ATOM 4996 N N . THR A 1 634 ? 15.453 40.969 5.504 1 91.75 634 THR A N 1
ATOM 4997 C CA . THR A 1 634 ? 14.484 40.469 4.535 1 91.75 634 THR A CA 1
ATOM 4998 C C . THR A 1 634 ? 13.516 39.469 5.195 1 91.75 634 THR A C 1
ATOM 5000 O O . THR A 1 634 ? 12.305 39.562 5 1 91.75 634 THR A O 1
ATOM 5003 N N . VAL A 1 635 ? 14.047 38.531 5.961 1 92.75 635 VAL A N 1
ATOM 5004 C CA . VAL A 1 635 ? 13.219 37.531 6.617 1 92.75 635 VAL A CA 1
ATOM 5005 C C . VAL A 1 635 ? 12.328 38.188 7.664 1 92.75 635 VAL A C 1
ATOM 5007 O O . VAL A 1 635 ? 11.148 37.875 7.789 1 92.75 635 VAL A O 1
ATOM 5010 N N . LYS A 1 636 ? 12.875 39.125 8.438 1 91.81 636 LYS A N 1
ATOM 5011 C CA . LYS A 1 636 ? 12.102 39.812 9.453 1 91.81 636 LYS A CA 1
ATOM 5012 C C . LYS A 1 636 ? 10.945 40.594 8.82 1 91.81 636 LYS A C 1
ATOM 5014 O O . LYS A 1 636 ? 9.836 40.625 9.367 1 91.81 636 LYS A O 1
ATOM 5019 N N . ARG A 1 637 ? 11.164 41.219 7.664 1 88.81 637 ARG A N 1
ATOM 5020 C CA . ARG A 1 637 ? 10.133 41.969 6.973 1 88.81 637 ARG A CA 1
ATOM 5021 C C . ARG A 1 637 ? 8.992 41.062 6.512 1 88.81 637 ARG A C 1
ATOM 5023 O O . ARG A 1 637 ? 7.848 41.5 6.41 1 88.81 637 ARG A O 1
ATOM 5030 N N . MET A 1 638 ? 9.336 39.875 6.254 1 90.62 638 MET A N 1
ATOM 5031 C CA . MET A 1 638 ? 8.312 38.938 5.844 1 90.62 638 MET A CA 1
ATOM 5032 C C . MET A 1 638 ? 7.402 38.562 7.012 1 90.62 638 MET A C 1
ATOM 5034 O O . MET A 1 638 ? 6.23 38.25 6.816 1 90.62 638 MET A O 1
ATOM 5038 N N . ILE A 1 639 ? 7.914 38.625 8.195 1 91.5 639 ILE A N 1
ATOM 5039 C CA . ILE A 1 639 ? 7.207 38.125 9.367 1 91.5 639 ILE A CA 1
ATOM 5040 C C . ILE A 1 639 ? 6.559 39.281 10.125 1 91.5 639 ILE A C 1
ATOM 5042 O O . ILE A 1 639 ? 5.426 39.156 10.602 1 91.5 639 ILE A O 1
ATOM 5046 N N . VAL A 1 640 ? 7.297 40.344 10.297 1 88.44 640 VAL A N 1
ATOM 5047 C CA . VAL A 1 640 ? 6.852 41.469 11.117 1 88.44 640 VAL A CA 1
ATOM 5048 C C . VAL A 1 640 ? 6.379 42.594 10.227 1 88.44 640 VAL A C 1
ATOM 5050 O O . VAL A 1 640 ? 7.074 43 9.281 1 88.44 640 VAL A O 1
ATOM 5053 N N . ASP A 1 641 ? 5.18 42.969 10.555 1 77.38 641 ASP A N 1
ATOM 5054 C CA . ASP A 1 641 ? 4.57 44.062 9.781 1 77.38 641 ASP A CA 1
ATOM 5055 C C . ASP A 1 641 ? 5.27 45.406 10.047 1 77.38 641 ASP A C 1
ATOM 5057 O O . ASP A 1 641 ? 5.934 45.562 11.07 1 77.38 641 ASP A O 1
ATOM 5061 N N . GLY A 1 642 ? 5.266 46.375 9.094 1 64.62 642 GLY A N 1
ATOM 5062 C CA . GLY A 1 642 ? 5.969 47.656 9.055 1 64.62 642 GLY A CA 1
ATOM 5063 C C . GLY A 1 642 ? 5.758 48.469 10.305 1 64.62 642 GLY A C 1
ATOM 5064 O O . GLY A 1 642 ? 6.691 49.125 10.797 1 64.62 642 GLY A O 1
ATOM 5065 N N . ASP A 1 643 ? 4.641 48.375 10.906 1 63.62 643 ASP A N 1
ATOM 5066 C CA . ASP A 1 643 ? 4.371 49.281 12.031 1 63.62 643 ASP A CA 1
ATOM 5067 C C . ASP A 1 643 ? 5.094 48.781 13.289 1 63.62 643 ASP A C 1
ATOM 5069 O O . ASP A 1 643 ? 5.484 49.594 14.133 1 63.62 643 ASP A O 1
ATOM 5073 N N . SER A 1 644 ? 5.371 47.5 13.312 1 69.25 644 SER A N 1
ATOM 5074 C CA . SER A 1 644 ? 6.012 46.906 14.492 1 69.25 644 SER A CA 1
ATOM 5075 C C . SER A 1 644 ? 7.477 46.594 14.227 1 69.25 644 SER A C 1
ATOM 5077 O O . SER A 1 644 ? 8.164 46.062 15.094 1 69.25 644 SER A O 1
ATOM 5079 N N . TYR A 1 645 ? 7.828 46.938 13.055 1 72.94 645 TYR A N 1
ATOM 5080 C CA . TYR A 1 645 ? 9.188 46.594 12.648 1 72.94 645 TYR A CA 1
ATOM 5081 C C . TYR A 1 645 ? 10.195 47.531 13.328 1 72.94 645 TYR A C 1
ATOM 5083 O O . TYR A 1 645 ? 10.117 48.75 13.203 1 72.94 645 TYR A O 1
ATOM 5091 N N . ARG A 1 646 ? 11.094 47.062 14.227 1 75.94 646 ARG A N 1
ATOM 5092 C CA . ARG A 1 646 ? 12.18 47.781 14.859 1 75.94 646 ARG A CA 1
ATOM 5093 C C . ARG A 1 646 ? 13.531 47.188 14.477 1 75.94 646 ARG A C 1
ATOM 5095 O O . ARG A 1 646 ? 13.703 45.969 14.453 1 75.94 646 ARG A O 1
ATOM 5102 N N . ASP A 1 647 ? 14.32 48.031 14.07 1 72.69 647 ASP A N 1
ATOM 5103 C CA . ASP A 1 647 ? 15.664 47.594 13.727 1 72.69 647 ASP A CA 1
ATOM 5104 C C . ASP A 1 647 ? 16.359 46.938 14.922 1 72.69 647 ASP A C 1
ATOM 5106 O O . ASP A 1 647 ? 16.328 47.5 16.031 1 72.69 647 ASP A O 1
ATOM 5110 N N . GLU A 1 648 ? 16.734 45.688 14.758 1 68.88 648 GLU A N 1
ATOM 5111 C CA . GLU A 1 648 ? 17.391 44.969 15.828 1 68.88 648 GLU A CA 1
ATOM 5112 C C . GLU A 1 648 ? 18.922 45.094 15.734 1 68.88 648 GLU A C 1
ATOM 5114 O O . GLU A 1 648 ? 19.469 45.156 14.633 1 68.88 648 GLU A O 1
ATOM 5119 N N . GLU A 1 649 ? 19.641 45.25 16.891 1 67.06 649 GLU A N 1
ATOM 5120 C CA . GLU A 1 649 ? 21.094 45.406 16.953 1 67.06 649 GLU A CA 1
ATOM 5121 C C . GLU A 1 649 ? 21.828 44.156 16.484 1 67.06 649 GLU A C 1
ATOM 5123 O O . GLU A 1 649 ? 22.969 44.219 16.031 1 67.06 649 GLU A O 1
ATOM 5128 N N . GLY A 1 650 ? 21.156 43.188 16.5 1 73.69 650 GLY A N 1
ATOM 5129 C CA . GLY A 1 650 ? 21.828 41.969 16.062 1 73.69 650 GLY A CA 1
ATOM 5130 C C . GLY A 1 650 ? 22.781 41.375 17.094 1 73.69 650 GLY A C 1
ATOM 5131 O O . GLY A 1 650 ? 23.781 40.781 16.75 1 73.69 650 GLY A O 1
ATOM 5132 N N . ASN A 1 651 ? 22.672 41.688 18.406 1 77.19 651 ASN A N 1
ATOM 5133 C CA . ASN A 1 651 ? 23.578 41.281 19.469 1 77.19 651 ASN A CA 1
ATOM 5134 C C . ASN A 1 651 ? 23.062 40.062 20.219 1 77.19 651 ASN A C 1
ATOM 5136 O O . ASN A 1 651 ? 23.547 39.719 21.281 1 77.19 651 ASN A O 1
ATOM 5140 N N . GLY A 1 652 ? 22.047 39.5 19.688 1 81.5 652 GLY A N 1
ATOM 5141 C CA . GLY A 1 652 ? 21.547 38.281 20.281 1 81.5 652 GLY A CA 1
ATOM 5142 C C . GLY A 1 652 ? 20.422 38.531 21.281 1 81.5 652 GLY A C 1
ATOM 5143 O O . GLY A 1 652 ? 19.875 37.562 21.859 1 81.5 652 GLY A O 1
ATOM 5144 N N . SER A 1 653 ? 20.016 39.719 21.516 1 83 653 SER A N 1
ATOM 5145 C CA . SER A 1 653 ? 18.969 40.062 22.469 1 83 653 SER A CA 1
ATOM 5146 C C . SER A 1 653 ? 17.594 39.625 21.953 1 83 653 SER A C 1
ATOM 5148 O O . SER A 1 653 ? 17.375 39.531 20.734 1 83 653 SER A O 1
ATOM 5150 N N . ALA A 1 654 ? 16.75 39.375 22.906 1 85.38 654 ALA A N 1
ATOM 5151 C CA . ALA A 1 654 ? 15.406 38.875 22.594 1 85.38 654 ALA A CA 1
ATOM 5152 C C . ALA A 1 654 ? 14.594 39.969 21.875 1 85.38 654 ALA A C 1
ATOM 5154 O O . ALA A 1 654 ? 14.672 41.156 22.219 1 85.38 654 ALA A O 1
ATOM 5155 N N . SER A 1 655 ? 13.992 39.5 20.781 1 87.81 655 SER A N 1
ATOM 5156 C CA . SER A 1 655 ? 13.039 40.344 20.047 1 87.81 655 SER A CA 1
ATOM 5157 C C . SER A 1 655 ? 11.766 39.562 19.719 1 87.81 655 SER A C 1
ATOM 5159 O O . SER A 1 655 ? 11.812 38.344 19.547 1 87.81 655 SER A O 1
ATOM 5161 N N . ASN A 1 656 ? 10.68 40.219 19.703 1 87.62 656 ASN A N 1
ATOM 5162 C CA . ASN A 1 656 ? 9.406 39.594 19.391 1 87.62 656 ASN A CA 1
ATOM 5163 C C . ASN A 1 656 ? 9.102 39.656 17.906 1 87.62 656 ASN A C 1
ATOM 5165 O O . ASN A 1 656 ? 8.945 40.719 17.328 1 87.62 656 ASN A O 1
ATOM 5169 N N . TRP A 1 657 ? 9.133 38.594 17.297 1 90.06 657 TRP A N 1
ATOM 5170 C CA . TRP A 1 657 ? 8.773 38.469 15.883 1 90.06 657 TRP A CA 1
ATOM 5171 C C . TRP A 1 657 ? 7.367 37.906 15.727 1 90.06 657 TRP A C 1
ATOM 5173 O O . TRP A 1 657 ? 7.195 36.75 15.398 1 90.06 657 TRP A O 1
ATOM 5183 N N . GLY A 1 658 ? 6.477 38.781 15.945 1 80.75 658 GLY A N 1
ATOM 5184 C CA . GLY A 1 658 ? 5.098 38.344 15.836 1 80.75 658 GLY A CA 1
ATOM 5185 C C . GLY A 1 658 ? 4.684 37.406 16.953 1 80.75 658 GLY A C 1
ATOM 5186 O O . GLY A 1 658 ? 4.543 37.844 18.109 1 80.75 658 GLY A O 1
ATOM 5187 N N . HIS A 1 659 ? 4.734 36.062 16.625 1 82.44 659 HIS A N 1
ATOM 5188 C CA . HIS A 1 659 ? 4.148 35.094 17.547 1 82.44 659 HIS A CA 1
ATOM 5189 C C . HIS A 1 659 ? 5.23 34.281 18.266 1 82.44 659 HIS A C 1
ATOM 5191 O O . HIS A 1 659 ? 4.926 33.406 19.047 1 82.44 659 HIS A O 1
ATOM 5197 N N . PHE A 1 660 ? 6.48 34.594 17.984 1 90.5 660 PHE A N 1
ATOM 5198 C CA . PHE A 1 660 ? 7.555 33.875 18.625 1 90.5 660 PHE A CA 1
ATOM 5199 C C . PHE A 1 660 ? 8.703 34.812 19 1 90.5 660 PHE A C 1
ATOM 5201 O O . PHE A 1 660 ? 8.805 35.906 18.469 1 90.5 660 PHE A O 1
ATOM 5208 N N . GLY A 1 661 ? 9.484 34.344 19.984 1 92.19 661 GLY A N 1
ATOM 5209 C CA . GLY A 1 661 ? 10.68 35.062 20.375 1 92.19 661 GLY A CA 1
ATOM 5210 C C . GLY A 1 661 ? 11.875 34.75 19.484 1 92.19 661 GLY A C 1
ATOM 5211 O O . GLY A 1 661 ? 12.133 33.594 19.172 1 92.19 661 GLY A O 1
ATOM 5212 N N . ALA A 1 662 ? 12.539 35.812 19.047 1 94.38 662 ALA A N 1
ATOM 5213 C CA . ALA A 1 662 ? 13.695 35.625 18.172 1 94.38 662 ALA A CA 1
ATOM 5214 C C . ALA A 1 662 ? 14.961 36.188 18.812 1 94.38 662 ALA A C 1
ATOM 5216 O O . ALA A 1 662 ? 14.938 37.281 19.391 1 94.38 662 ALA A O 1
ATOM 5217 N N . HIS A 1 663 ? 15.969 35.438 18.828 1 94.25 663 HIS A N 1
ATOM 5218 C CA . HIS A 1 663 ? 17.328 35.844 19.203 1 94.25 663 HIS A CA 1
ATOM 5219 C C . HIS A 1 663 ? 18.266 35.75 18.016 1 94.25 663 HIS A C 1
ATOM 5221 O O . HIS A 1 663 ? 18.719 34.688 17.625 1 94.25 663 HIS A O 1
ATOM 5227 N N . VAL A 1 664 ? 18.641 36.906 17.484 1 94.19 664 VAL A N 1
ATOM 5228 C CA . VAL A 1 664 ? 19.438 36.938 16.266 1 94.19 664 VAL A CA 1
ATOM 5229 C C . VAL A 1 664 ? 20.844 37.469 16.594 1 94.19 664 VAL A C 1
ATOM 5231 O O . VAL A 1 664 ? 20.984 38.531 17.188 1 94.19 664 VAL A O 1
ATOM 5234 N N . SER A 1 665 ? 21.828 36.75 16.234 1 93 665 SER A N 1
ATOM 5235 C CA . SER A 1 665 ? 23.219 37.156 16.359 1 93 665 SER A CA 1
ATOM 5236 C C . SER A 1 665 ? 23.844 37.406 14.984 1 93 665 SER A C 1
ATOM 5238 O O . SER A 1 665 ? 23.938 36.5 14.164 1 93 665 SER A O 1
ATOM 5240 N N . ILE A 1 666 ? 24.312 38.594 14.75 1 92.19 666 ILE A N 1
ATOM 5241 C CA . ILE A 1 666 ? 24.922 38.969 13.477 1 92.19 666 ILE A CA 1
ATOM 5242 C C . ILE A 1 666 ? 26.422 39.156 13.656 1 92.19 666 ILE A C 1
ATOM 5244 O O . ILE A 1 666 ? 26.859 39.969 14.477 1 92.19 666 ILE A O 1
ATOM 5248 N N . GLY A 1 667 ? 27.234 38.5 12.891 1 87.62 667 GLY A N 1
ATOM 5249 C CA . GLY A 1 667 ? 28.688 38.688 12.883 1 87.62 667 GLY A CA 1
ATOM 5250 C C . GLY A 1 667 ? 29.375 37.969 14.016 1 87.62 667 GLY A C 1
ATOM 5251 O O . GLY A 1 667 ? 30.609 38.031 14.141 1 87.62 667 GLY A O 1
ATOM 5252 N N . SER A 1 668 ? 28.703 37.406 14.906 1 83.75 668 SER A N 1
ATOM 5253 C CA . SER A 1 668 ? 29.297 36.656 16.016 1 83.75 668 SER A CA 1
ATOM 5254 C C . SER A 1 668 ? 28.766 35.219 16.031 1 83.75 668 SER A C 1
ATOM 5256 O O . SER A 1 668 ? 27.641 34.969 15.625 1 83.75 668 SER A O 1
ATOM 5258 N N . ARG A 1 669 ? 29.719 34.406 16.5 1 83.5 669 ARG A N 1
ATOM 5259 C CA . ARG A 1 669 ? 29.344 33 16.562 1 83.5 669 ARG A CA 1
ATOM 5260 C C . ARG A 1 669 ? 28.406 32.75 17.75 1 83.5 669 ARG A C 1
ATOM 5262 O O . ARG A 1 669 ? 28.703 33.156 18.875 1 83.5 669 ARG A O 1
ATOM 5269 N N . MET A 1 670 ? 27.312 32.125 17.547 1 87.75 670 MET A N 1
ATOM 5270 C CA . MET A 1 670 ? 26.344 31.75 18.578 1 87.75 670 MET A CA 1
ATOM 5271 C C . MET A 1 670 ? 26.875 30.578 19.406 1 87.75 670 MET A C 1
ATOM 5273 O O . MET A 1 670 ? 27.391 29.609 18.859 1 87.75 670 MET A O 1
ATOM 5277 N N . ASP A 1 671 ? 26.844 30.734 20.703 1 90.56 671 ASP A N 1
ATOM 5278 C CA . ASP A 1 671 ? 27.234 29.641 21.594 1 90.56 671 ASP A CA 1
ATOM 5279 C C . ASP A 1 671 ? 26.078 28.656 21.766 1 90.56 671 ASP A C 1
ATOM 5281 O O . ASP A 1 671 ? 25.281 28.766 22.688 1 90.56 671 ASP A O 1
ATOM 5285 N N . ILE A 1 672 ? 26.125 27.656 21.016 1 93.19 672 ILE A N 1
ATOM 5286 C CA . ILE A 1 672 ? 25.047 26.672 20.953 1 93.19 672 ILE A CA 1
ATOM 5287 C C . ILE A 1 672 ? 24.906 25.953 22.297 1 93.19 672 ILE A C 1
ATOM 5289 O O . ILE A 1 672 ? 23.797 25.672 22.734 1 93.19 672 ILE A O 1
ATOM 5293 N N . ARG A 1 673 ? 25.969 25.625 22.891 1 94.38 673 ARG A N 1
ATOM 5294 C CA . ARG A 1 673 ? 25.953 24.906 24.156 1 94.38 673 ARG A CA 1
ATOM 5295 C C . ARG A 1 673 ? 25.234 25.734 25.234 1 94.38 673 ARG A C 1
ATOM 5297 O O . ARG A 1 673 ? 24.391 25.219 25.969 1 94.38 673 ARG A O 1
ATOM 5304 N N . GLN A 1 674 ? 25.562 26.938 25.281 1 94.06 674 GLN A N 1
ATOM 5305 C CA . GLN A 1 674 ? 24.969 27.812 26.266 1 94.06 674 GLN A CA 1
ATOM 5306 C C . GLN A 1 674 ? 23.469 28 26.016 1 94.06 674 GLN A C 1
ATOM 5308 O O . GLN A 1 674 ? 22.656 27.953 26.938 1 94.06 674 GLN A O 1
ATOM 5313 N N . VAL A 1 675 ? 23.141 28.25 24.766 1 94.44 675 VAL A N 1
ATOM 5314 C CA . VAL A 1 675 ? 21.75 28.469 24.375 1 94.44 675 VAL A CA 1
ATOM 5315 C C . VAL A 1 675 ? 20.906 27.25 24.75 1 94.44 675 VAL A C 1
ATOM 5317 O O . VAL A 1 675 ? 19.875 27.375 25.406 1 94.44 675 VAL A O 1
ATOM 5320 N N . LEU A 1 676 ? 21.391 26.109 24.359 1 96.69 676 LEU A N 1
ATOM 5321 C CA . LEU A 1 676 ? 20.625 24.875 24.578 1 96.69 676 LEU A CA 1
ATOM 5322 C C . LEU A 1 676 ? 20.547 24.531 26.062 1 96.69 676 LEU A C 1
ATOM 5324 O O . LEU A 1 676 ? 19.484 24.125 26.547 1 96.69 676 LEU A O 1
ATOM 5328 N N . THR A 1 677 ? 21.625 24.688 26.781 1 95.5 677 THR A N 1
ATOM 5329 C CA . THR A 1 677 ? 21.625 24.391 28.219 1 95.5 677 THR A CA 1
ATOM 5330 C C . THR A 1 677 ? 20.672 25.328 28.953 1 95.5 677 THR A C 1
ATOM 5332 O O . THR A 1 677 ? 19.875 24.875 29.781 1 95.5 677 THR A O 1
ATOM 5335 N N . SER A 1 678 ? 20.703 26.547 28.594 1 94.25 678 SER A N 1
ATOM 5336 C CA . SER A 1 678 ? 19.844 27.531 29.25 1 94.25 678 SER A CA 1
ATOM 5337 C C . SER A 1 678 ? 18.375 27.297 28.922 1 94.25 678 SER A C 1
ATOM 5339 O O . SER A 1 678 ? 17.531 27.25 29.812 1 94.25 678 SER A O 1
ATOM 5341 N N . GLU A 1 679 ? 18.062 27.141 27.656 1 94.44 679 GLU A N 1
ATOM 5342 C CA . GLU A 1 679 ? 16.688 27.031 27.203 1 94.44 679 GLU A CA 1
ATOM 5343 C C . GLU A 1 679 ? 16.062 25.703 27.641 1 94.44 679 GLU A C 1
ATOM 5345 O O . GLU A 1 679 ? 14.883 25.656 28.016 1 94.44 679 GLU A O 1
ATOM 5350 N N . LEU A 1 680 ? 16.781 24.625 27.547 1 95 680 LEU A N 1
ATOM 5351 C CA . LEU A 1 680 ? 16.234 23.312 27.828 1 95 680 LEU A CA 1
ATOM 5352 C C . LEU A 1 680 ? 16.094 23.062 29.328 1 95 680 LEU A C 1
ATOM 5354 O O . LEU A 1 680 ? 15.203 22.344 29.766 1 95 680 LEU A O 1
ATOM 5358 N N . GLN A 1 681 ? 16.906 23.672 30.141 1 91.25 681 GLN A N 1
ATOM 5359 C CA . GLN A 1 681 ? 16.828 23.5 31.578 1 91.25 681 GLN A CA 1
ATOM 5360 C C . GLN A 1 681 ? 15.82 24.453 32.188 1 91.25 681 GLN A C 1
ATOM 5362 O O . GLN A 1 681 ? 15.25 24.172 33.25 1 91.25 681 GLN A O 1
ATOM 5367 N N . SER A 1 682 ? 15.531 25.531 31.516 1 89.38 682 SER A N 1
ATOM 5368 C CA . SER A 1 682 ? 14.664 26.562 32.094 1 89.38 682 SER A CA 1
ATOM 5369 C C . SER A 1 682 ? 13.211 26.359 31.672 1 89.38 682 SER A C 1
ATOM 5371 O O . SER A 1 682 ? 12.297 26.953 32.25 1 89.38 682 SER A O 1
ATOM 5373 N N . THR A 1 683 ? 12.977 25.594 30.734 1 86.81 683 THR A N 1
ATOM 5374 C CA . THR A 1 683 ? 11.625 25.438 30.203 1 86.81 683 THR A CA 1
ATOM 5375 C C . THR A 1 683 ? 10.961 24.188 30.766 1 86.81 683 THR A C 1
ATOM 5377 O O . THR A 1 683 ? 11.594 23.141 30.891 1 86.81 683 THR A O 1
ATOM 5380 N N . ALA A 1 684 ? 9.734 24.375 31.188 1 85.88 684 ALA A N 1
ATOM 5381 C CA . ALA A 1 684 ? 8.969 23.25 31.703 1 85.88 684 ALA A CA 1
ATOM 5382 C C . ALA A 1 684 ? 8.422 22.391 30.562 1 85.88 684 ALA A C 1
ATOM 5384 O O . ALA A 1 684 ? 7.988 22.922 29.531 1 85.88 684 ALA A O 1
ATOM 5385 N N . GLY A 1 685 ? 8.492 21.078 30.719 1 89.56 685 GLY A N 1
ATOM 5386 C CA . GLY A 1 685 ? 7.969 20.172 29.703 1 89.56 685 GLY A CA 1
ATOM 5387 C C . GLY A 1 685 ? 8.984 19.797 28.641 1 89.56 685 GLY A C 1
ATOM 5388 O O . GLY A 1 685 ? 10.125 20.281 28.672 1 89.56 685 GLY A O 1
ATOM 5389 N N . GLY A 1 686 ? 8.586 18.969 27.766 1 94.06 686 GLY A N 1
ATOM 5390 C CA . GLY A 1 686 ? 9.453 18.547 26.672 1 94.06 686 GLY A CA 1
ATOM 5391 C C . GLY A 1 686 ? 9.641 19.625 25.609 1 94.06 686 GLY A C 1
ATOM 5392 O O . GLY A 1 686 ? 8.789 20.5 25.453 1 94.06 686 GLY A O 1
ATOM 5393 N N . THR A 1 687 ? 10.781 19.609 24.984 1 96.25 687 THR A N 1
ATOM 5394 C CA . THR A 1 687 ? 11.094 20.609 23.953 1 96.25 687 THR A CA 1
ATOM 5395 C C . THR A 1 687 ? 11.516 19.922 22.656 1 96.25 687 THR A C 1
ATOM 5397 O O . THR A 1 687 ? 12.336 19 22.672 1 96.25 687 THR A O 1
ATOM 5400 N N . THR A 1 688 ? 10.875 20.297 21.578 1 95.5 688 THR A N 1
ATOM 5401 C CA . THR A 1 688 ? 11.344 19.906 20.25 1 95.5 688 THR A CA 1
ATOM 5402 C C . THR A 1 688 ? 12.398 20.875 19.734 1 95.5 688 THR A C 1
ATOM 5404 O O . THR A 1 688 ? 12.125 22.078 19.594 1 95.5 688 THR A O 1
ATOM 5407 N N . VAL A 1 689 ? 13.57 20.422 19.562 1 96.88 689 VAL A N 1
ATOM 5408 C CA . VAL A 1 689 ? 14.672 21.234 19.062 1 96.88 689 VAL A CA 1
ATOM 5409 C C . VAL A 1 689 ? 14.891 20.969 17.578 1 96.88 689 VAL A C 1
ATOM 5411 O O . VAL A 1 689 ? 15.188 19.828 17.188 1 96.88 689 VAL A O 1
ATOM 5414 N N . ILE A 1 690 ? 14.719 21.938 16.781 1 95.56 690 ILE A N 1
ATOM 5415 C CA . ILE A 1 690 ? 14.945 21.828 15.344 1 95.56 690 ILE A CA 1
ATOM 5416 C C . ILE A 1 690 ? 16.188 22.625 14.953 1 95.56 690 ILE A C 1
ATOM 5418 O O . ILE A 1 690 ? 16.281 23.812 15.258 1 95.56 690 ILE A O 1
ATOM 5422 N N . VAL A 1 691 ? 17.094 22 14.266 1 95.56 691 VAL A N 1
ATOM 5423 C CA . VAL A 1 691 ? 18.359 22.656 13.961 1 95.56 691 VAL A CA 1
ATOM 5424 C C . VAL A 1 691 ? 18.641 22.562 12.461 1 95.56 691 VAL A C 1
ATOM 5426 O O . VAL A 1 691 ? 18.406 21.516 11.844 1 95.56 691 VAL A O 1
ATOM 5429 N N . CYS A 1 692 ? 19.094 23.609 11.852 1 94.19 692 CYS A N 1
ATOM 5430 C CA . CYS A 1 692 ? 19.578 23.641 10.477 1 94.19 692 CYS A CA 1
ATOM 5431 C C . CYS A 1 692 ? 20.672 24.703 10.32 1 94.19 692 CYS A C 1
ATOM 5433 O O . CYS A 1 692 ? 20.453 25.875 10.641 1 94.19 692 CYS A O 1
ATOM 5435 N N . GLY A 1 693 ? 21.828 24.359 9.875 1 91.94 693 GLY A N 1
ATOM 5436 C CA . GLY A 1 693 ? 22.969 25.25 9.719 1 91.94 693 GLY A CA 1
ATOM 5437 C C . GLY A 1 693 ? 24.25 24.531 9.344 1 91.94 693 GLY A C 1
ATOM 5438 O O . GLY A 1 693 ? 24.203 23.438 8.773 1 91.94 693 GLY A O 1
ATOM 5439 N N . PRO A 1 694 ? 25.391 25.219 9.555 1 90.44 694 PRO A N 1
ATOM 5440 C CA . PRO A 1 694 ? 26.672 24.578 9.258 1 90.44 694 PRO A CA 1
ATOM 5441 C C . PRO A 1 694 ? 26.844 23.234 9.984 1 90.44 694 PRO A C 1
ATOM 5443 O O . PRO A 1 694 ? 26.281 23.047 11.062 1 90.44 694 PRO A O 1
ATOM 5446 N N . GLN A 1 695 ? 27.656 22.422 9.484 1 91.5 695 GLN A N 1
ATOM 5447 C CA . GLN A 1 695 ? 27.797 21.047 9.945 1 91.5 695 GLN A CA 1
ATOM 5448 C C . GLN A 1 695 ? 28.25 21 11.398 1 91.5 695 GLN A C 1
ATOM 5450 O O . GLN A 1 695 ? 27.75 20.188 12.188 1 91.5 695 GLN A O 1
ATOM 5455 N N . GLN A 1 696 ? 29.172 21.828 11.734 1 91.69 696 GLN A N 1
ATOM 5456 C CA . GLN A 1 696 ? 29.688 21.828 13.094 1 91.69 696 GLN A CA 1
ATOM 5457 C C . GLN A 1 696 ? 28.609 22.219 14.094 1 91.69 696 GLN A C 1
ATOM 5459 O O . GLN A 1 696 ? 28.562 21.688 15.203 1 91.69 696 GLN A O 1
ATOM 5464 N N . MET A 1 697 ? 27.797 23.141 13.734 1 92.94 697 MET A N 1
ATOM 5465 C CA . MET A 1 697 ? 26.688 23.562 14.578 1 92.94 697 MET A CA 1
ATOM 5466 C C . MET A 1 697 ? 25.719 22.422 14.836 1 92.94 697 MET A C 1
ATOM 5468 O O . MET A 1 697 ? 25.281 22.219 15.969 1 92.94 697 MET A O 1
ATOM 5472 N N . CYS A 1 698 ? 25.453 21.703 13.828 1 93.38 698 CYS A N 1
ATOM 5473 C CA . CYS A 1 698 ? 24.562 20.562 13.938 1 93.38 698 CYS A CA 1
ATOM 5474 C C . CYS A 1 698 ? 25.141 19.5 14.859 1 93.38 698 CYS A C 1
ATOM 5476 O O . CYS A 1 698 ? 24.422 18.922 15.688 1 93.38 698 CYS A O 1
ATOM 5478 N N . ASP A 1 699 ? 26.422 19.219 14.742 1 94.94 699 ASP A N 1
ATOM 5479 C CA . ASP A 1 699 ? 27.094 18.25 15.602 1 94.94 699 ASP A CA 1
ATOM 5480 C C . ASP A 1 699 ? 27.047 18.703 17.062 1 94.94 699 ASP A C 1
ATOM 5482 O O . ASP A 1 699 ? 26.75 17.891 17.953 1 94.94 699 ASP A O 1
ATOM 5486 N N . ASP A 1 700 ? 27.344 19.953 17.234 1 95.44 700 ASP A N 1
ATOM 5487 C CA . ASP A 1 700 ? 27.328 20.484 18.594 1 95.44 700 ASP A CA 1
ATOM 5488 C C . ASP A 1 700 ? 25.938 20.375 19.219 1 95.44 700 ASP A C 1
ATOM 5490 O O . ASP A 1 700 ? 25.812 19.953 20.375 1 95.44 700 ASP A O 1
ATOM 5494 N N . ALA A 1 701 ? 24.969 20.797 18.484 1 96.12 701 ALA A N 1
ATOM 5495 C CA . ALA A 1 701 ? 23.594 20.75 18.984 1 96.12 701 ALA A CA 1
ATOM 5496 C C . ALA A 1 701 ? 23.188 19.312 19.312 1 96.12 701 ALA A C 1
ATOM 5498 O O . ALA A 1 701 ? 22.594 19.062 20.375 1 96.12 701 ALA A O 1
ATOM 5499 N N . ARG A 1 702 ? 23.5 18.422 18.484 1 95.94 702 ARG A N 1
ATOM 5500 C CA . ARG A 1 702 ? 23.188 17.016 18.688 1 95.94 702 ARG A CA 1
ATOM 5501 C C . ARG A 1 702 ? 23.812 16.484 19.969 1 95.94 702 ARG A C 1
ATOM 5503 O O . ARG A 1 702 ? 23.156 15.844 20.781 1 95.94 702 ARG A O 1
ATOM 5510 N N . ASN A 1 703 ? 25.078 16.766 20.141 1 96.19 703 ASN A N 1
ATOM 5511 C CA . ASN A 1 703 ? 25.812 16.281 21.312 1 96.19 703 ASN A CA 1
ATOM 5512 C C . ASN A 1 703 ? 25.281 16.891 22.594 1 96.19 703 ASN A C 1
ATOM 5514 O O . ASN A 1 703 ? 25.172 16.203 23.609 1 96.19 703 ASN A O 1
ATOM 5518 N N . VAL A 1 704 ? 24.969 18.172 22.531 1 96.69 704 VAL A N 1
ATOM 5519 C CA . VAL A 1 704 ? 24.469 18.859 23.719 1 96.69 704 VAL A CA 1
ATOM 5520 C C . VAL A 1 704 ? 23.094 18.328 24.094 1 96.69 704 VAL A C 1
ATOM 5522 O O . VAL A 1 704 ? 22.828 18.031 25.25 1 96.69 704 VAL A O 1
ATOM 5525 N N . CYS A 1 705 ? 22.23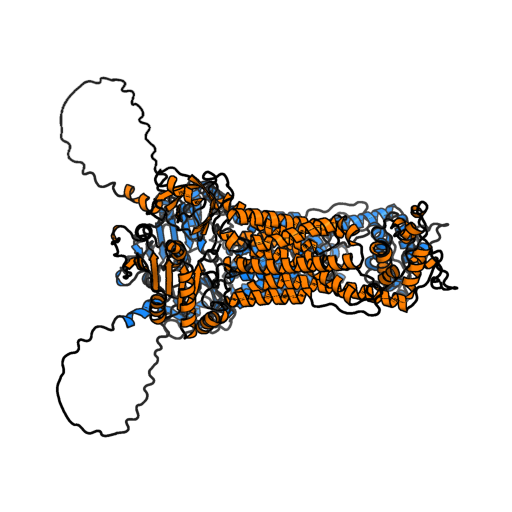4 18.234 23.109 1 96.75 705 CYS A N 1
ATOM 5526 C CA . CYS A 1 705 ? 20.891 17.703 23.359 1 96.75 705 CYS A CA 1
ATOM 5527 C C . CYS A 1 705 ? 20.953 16.297 23.922 1 96.75 705 CYS A C 1
ATOM 5529 O O . CYS A 1 705 ? 20.234 15.969 24.859 1 96.75 705 CYS A O 1
ATOM 5531 N N . ALA A 1 706 ? 21.797 15.461 23.297 1 96.44 706 ALA A N 1
ATOM 5532 C CA . ALA A 1 706 ? 21.938 14.094 23.797 1 96.44 706 ALA A CA 1
ATOM 5533 C C . ALA A 1 706 ? 22.469 14.078 25.219 1 96.44 706 ALA A C 1
ATOM 5535 O O . ALA A 1 706 ? 22 13.297 26.062 1 96.44 706 ALA A O 1
ATOM 5536 N N . GLY A 1 707 ? 23.422 14.852 25.516 1 95.75 707 GLY A N 1
ATOM 5537 C CA . GLY A 1 707 ? 23.969 14.938 26.859 1 95.75 707 GLY A CA 1
ATOM 5538 C C . GLY A 1 707 ? 22.938 15.344 27.906 1 95.75 707 GLY A C 1
ATOM 5539 O O . GLY A 1 707 ? 22.859 14.734 28.969 1 95.75 707 GLY A O 1
ATOM 5540 N N . LEU A 1 708 ? 22.156 16.375 27.594 1 95.94 708 LEU A N 1
ATOM 5541 C CA . LEU A 1 708 ? 21.141 16.859 28.516 1 95.94 708 LEU A CA 1
ATOM 5542 C C . LEU A 1 708 ? 20.047 15.836 28.719 1 95.94 708 LEU A C 1
ATOM 5544 O O . LEU A 1 708 ? 19.516 15.672 29.812 1 95.94 708 LEU A O 1
ATOM 5548 N N . ALA A 1 709 ? 19.688 15.25 27.641 1 95.75 709 ALA A N 1
ATOM 5549 C CA . ALA A 1 709 ? 18.641 14.227 27.703 1 95.75 709 ALA A CA 1
ATOM 5550 C C . ALA A 1 709 ? 19.062 13.062 28.594 1 95.75 709 ALA A C 1
ATOM 5552 O O . ALA A 1 709 ? 18.234 12.461 29.281 1 95.75 709 ALA A O 1
ATOM 5553 N N . ARG A 1 710 ? 20.359 12.672 28.609 1 95.38 710 ARG A N 1
ATOM 5554 C CA . ARG A 1 710 ? 20.875 11.609 29.453 1 95.38 710 ARG A CA 1
ATOM 5555 C C . ARG A 1 710 ? 20.719 11.961 30.938 1 95.38 710 ARG A C 1
ATOM 5557 O O . ARG A 1 710 ? 20.578 11.07 31.781 1 95.38 710 ARG A O 1
ATOM 5564 N N . TYR A 1 711 ? 20.625 13.188 31.188 1 92.25 711 TYR A N 1
ATOM 5565 C CA . TYR A 1 711 ? 20.516 13.633 32.562 1 92.25 711 TYR A CA 1
ATOM 5566 C C . TYR A 1 711 ? 19.078 14 32.906 1 92.25 711 TYR A C 1
ATOM 5568 O O . TYR A 1 711 ? 18.812 14.742 33.875 1 92.25 711 TYR A O 1
ATOM 5576 N N . GLY A 1 712 ? 18.156 13.688 32.031 1 91.69 712 GLY A N 1
ATOM 5577 C CA . GLY A 1 712 ? 16.766 13.734 32.438 1 91.69 712 GLY A CA 1
ATOM 5578 C C . GLY A 1 712 ? 15.953 14.766 31.672 1 91.69 712 GLY A C 1
ATOM 5579 O O . GLY A 1 712 ? 14.727 14.82 31.812 1 91.69 712 GLY A O 1
ATOM 5580 N N . VAL A 1 713 ? 16.547 15.625 30.906 1 94.69 713 VAL A N 1
ATOM 5581 C CA . VAL A 1 713 ? 15.805 16.609 30.125 1 94.69 713 VAL A CA 1
ATOM 5582 C C . VAL A 1 713 ? 15.055 15.906 28.984 1 94.69 713 VAL A C 1
ATOM 5584 O O . VAL A 1 713 ? 15.594 15.023 28.328 1 94.69 713 VAL A O 1
ATOM 5587 N N . VAL A 1 714 ? 13.766 16.25 28.828 1 95.44 714 VAL A N 1
ATOM 5588 C CA . VAL A 1 714 ? 12.961 15.656 27.766 1 95.44 714 VAL A CA 1
ATOM 5589 C C . VAL A 1 714 ? 13.117 16.469 26.484 1 95.44 714 VAL A C 1
ATOM 5591 O O . VAL A 1 714 ? 12.641 17.609 26.406 1 95.44 714 VAL A O 1
ATOM 5594 N N . VAL A 1 715 ? 13.797 15.906 25.547 1 95.25 715 VAL A N 1
ATOM 5595 C CA . VAL A 1 715 ? 14.102 16.641 24.328 1 95.25 715 VAL A CA 1
ATOM 5596 C C . VAL A 1 715 ? 13.852 15.742 23.109 1 95.25 715 VAL A C 1
ATOM 5598 O O . VAL A 1 715 ? 14.148 14.547 23.141 1 95.25 715 VAL A O 1
ATOM 5601 N N . ARG A 1 716 ? 13.227 16.281 22.156 1 93.69 716 ARG A N 1
ATOM 5602 C CA . ARG A 1 716 ? 13.125 15.688 20.828 1 93.69 716 ARG A CA 1
ATOM 5603 C C . ARG A 1 716 ? 13.992 16.438 19.828 1 93.69 716 ARG A C 1
ATOM 5605 O O . ARG A 1 716 ? 13.68 17.578 19.453 1 93.69 716 ARG A O 1
ATOM 5612 N N . TYR A 1 717 ? 15.039 15.82 19.391 1 94.38 717 TYR A N 1
ATOM 5613 C CA . TYR A 1 717 ? 16 16.453 18.5 1 94.38 717 TYR A CA 1
ATOM 5614 C C . TYR A 1 717 ? 15.68 16.156 17.047 1 94.38 717 TYR A C 1
ATOM 5616 O O . TYR A 1 717 ? 15.5 15.008 16.656 1 94.38 717 TYR A O 1
ATOM 5624 N N . MET A 1 718 ? 15.57 17.219 16.219 1 91.69 718 MET A N 1
ATOM 5625 C CA . MET A 1 718 ? 15.32 17.109 14.781 1 91.69 718 MET A CA 1
ATOM 5626 C C . MET A 1 718 ? 16.312 17.953 13.984 1 91.69 718 MET A C 1
ATOM 5628 O O . MET A 1 718 ? 16.5 19.125 14.273 1 91.69 718 MET A O 1
ATOM 5632 N N . GLU A 1 719 ? 16.891 17.312 13.07 1 91.06 719 GLU A N 1
ATOM 5633 C CA . GLU A 1 719 ? 17.859 18 12.227 1 91.06 719 GLU A CA 1
ATOM 5634 C C . GLU A 1 719 ? 17.359 18.078 10.781 1 91.06 719 GLU A C 1
ATOM 5636 O O . GLU A 1 719 ? 16.922 17.078 10.211 1 91.06 719 GLU A O 1
ATOM 5641 N N . GLU A 1 720 ? 17.297 19.281 10.258 1 84.88 720 GLU A N 1
ATOM 5642 C CA . GLU A 1 720 ? 16.984 19.484 8.844 1 84.88 720 GLU A CA 1
ATOM 5643 C C . GLU A 1 720 ? 18.25 19.734 8.031 1 84.88 720 GLU A C 1
ATOM 5645 O O . GLU A 1 720 ? 18.781 20.859 8.023 1 84.88 720 GLU A O 1
ATOM 5650 N N . SER A 1 721 ? 18.875 18.75 7.609 1 75.69 721 SER A N 1
ATOM 5651 C CA . SER A 1 721 ? 20.125 18.906 6.855 1 75.69 721 SER A CA 1
ATOM 5652 C C . SER A 1 721 ? 20.031 18.203 5.5 1 75.69 721 SER A C 1
ATOM 5654 O O . SER A 1 721 ? 19.25 17.266 5.336 1 75.69 721 SER A O 1
ATOM 5656 N N . PHE A 1 722 ? 20.562 18.922 4.516 1 62.22 722 PHE A N 1
ATOM 5657 C CA . PHE A 1 722 ? 20.719 18.297 3.209 1 62.22 722 PHE A CA 1
ATOM 5658 C C . PHE A 1 722 ? 22.141 17.812 2.996 1 62.22 722 PHE A C 1
ATOM 5660 O O . PHE A 1 722 ? 23.094 18.594 3.131 1 62.22 722 PHE A O 1
ATOM 5667 N N . SER A 1 723 ? 22.406 16.641 3.377 1 59.56 723 SER A N 1
ATOM 5668 C CA . SER A 1 723 ? 23.766 16.188 3.111 1 59.56 723 SER A CA 1
ATOM 5669 C C . SER A 1 723 ? 23.891 15.602 1.704 1 59.56 723 SER A C 1
ATOM 5671 O O . SER A 1 723 ? 23.031 14.82 1.273 1 59.56 723 SER A O 1
ATOM 5673 N N . TRP A 1 724 ? 24.562 16.375 0.819 1 52.16 724 TRP A N 1
ATOM 5674 C CA . TRP A 1 724 ? 24.891 15.828 -0.492 1 52.16 724 TRP A CA 1
ATOM 5675 C C . TRP A 1 724 ? 25.938 14.727 -0.373 1 52.16 724 TRP A C 1
ATOM 5677 O O . TRP A 1 724 ? 26.781 14.758 0.519 1 52.16 724 TRP A O 1
ATOM 5687 N N . MET B 1 1 ? 15.117 11.492 12.625 1 23.25 1 MET B N 1
ATOM 5688 C CA . MET B 1 1 ? 13.836 11.922 12.062 1 23.25 1 MET B CA 1
ATOM 5689 C C . MET B 1 1 ? 12.672 11.375 12.883 1 23.25 1 MET B C 1
ATOM 5691 O O . MET B 1 1 ? 12.508 10.156 13 1 23.25 1 MET B O 1
ATOM 5695 N N . ARG B 1 2 ? 12.453 12.062 13.898 1 30.78 2 ARG B N 1
ATOM 5696 C CA . ARG B 1 2 ? 11.469 11.695 14.906 1 30.78 2 ARG B CA 1
ATOM 5697 C C . ARG B 1 2 ? 10.062 11.68 14.32 1 30.78 2 ARG B C 1
ATOM 5699 O O . ARG B 1 2 ? 9.688 12.57 13.562 1 30.78 2 ARG B O 1
ATOM 5706 N N . PRO B 1 3 ? 9.32 10.516 14.477 1 33.5 3 PRO B N 1
ATOM 5707 C CA . PRO B 1 3 ? 8.109 10.039 13.797 1 33.5 3 PRO B CA 1
ATOM 5708 C C . PRO B 1 3 ? 6.863 10.82 14.203 1 33.5 3 PRO B C 1
ATOM 5710 O O . PRO B 1 3 ? 6.762 11.289 15.336 1 33.5 3 PRO B O 1
ATOM 5713 N N . SER B 1 4 ? 6.547 11.547 13.352 1 34.97 4 SER B N 1
ATOM 5714 C CA . SER B 1 4 ? 5.152 11.938 13.523 1 34.97 4 SER B CA 1
ATOM 5715 C C . SER B 1 4 ? 4.266 10.727 13.781 1 34.97 4 SER B C 1
ATOM 5717 O O . SER B 1 4 ? 4.48 9.656 13.203 1 34.97 4 SER B O 1
ATOM 5719 N N . THR B 1 5 ? 3.715 10.688 14.938 1 35.88 5 THR B N 1
ATOM 5720 C CA . THR B 1 5 ? 2.885 9.656 15.547 1 35.88 5 THR B CA 1
ATOM 5721 C C . THR B 1 5 ? 1.675 9.352 14.672 1 35.88 5 THR B C 1
ATOM 5723 O O . THR B 1 5 ? 0.786 8.594 15.07 1 35.88 5 THR B O 1
ATOM 5726 N N . SER B 1 6 ? 1.554 10.133 13.727 1 40.16 6 SER B N 1
ATOM 5727 C CA . SER B 1 6 ? 0.244 9.797 13.18 1 40.16 6 SER B CA 1
ATOM 5728 C C . SER B 1 6 ? 0.266 8.445 12.477 1 40.16 6 SER B C 1
ATOM 5730 O O . SER B 1 6 ? 1.182 8.156 11.703 1 40.16 6 SER B O 1
ATOM 5732 N N . LEU B 1 7 ? -0.299 7.543 13.047 1 41.88 7 LEU B N 1
ATOM 5733 C CA . LEU B 1 7 ? -0.44 6.133 12.695 1 41.88 7 LEU B CA 1
ATOM 5734 C C . LEU B 1 7 ? -0.935 5.98 11.266 1 41.88 7 LEU B C 1
ATOM 5736 O O . LEU B 1 7 ? -0.871 4.887 10.695 1 41.88 7 LEU B O 1
ATOM 5740 N N . SER B 1 8 ? -1.495 6.984 10.789 1 44.91 8 SER B N 1
ATOM 5741 C CA . SER B 1 8 ? -2.523 6.551 9.852 1 44.91 8 SER B CA 1
ATOM 5742 C C . SER B 1 8 ? -1.904 5.965 8.586 1 44.91 8 SER B C 1
ATOM 5744 O O . SER B 1 8 ? -2.32 4.902 8.117 1 44.91 8 SER B O 1
ATOM 5746 N N . LEU B 1 9 ? -0.912 6.609 8.078 1 44.22 9 LEU B N 1
ATOM 5747 C CA . LEU B 1 9 ? -0.584 6.211 6.715 1 44.22 9 LEU B CA 1
ATOM 5748 C C . LEU B 1 9 ? 0.334 4.992 6.711 1 44.22 9 LEU B C 1
ATOM 5750 O O . LEU B 1 9 ? 0.103 4.039 5.965 1 44.22 9 LEU B O 1
ATOM 5754 N N . PRO B 1 10 ? 1.243 4.965 7.637 1 42.75 10 PRO B N 1
ATOM 5755 C CA . PRO B 1 10 ? 2.217 3.881 7.492 1 42.75 10 PRO B CA 1
ATOM 5756 C C . PRO B 1 10 ? 1.635 2.516 7.848 1 42.75 10 PRO B C 1
ATOM 5758 O O . PRO B 1 10 ? 1.944 1.518 7.191 1 42.75 10 PRO B O 1
ATOM 5761 N N . ALA B 1 11 ? 0.861 2.525 8.805 1 45.78 11 ALA B N 1
ATOM 5762 C CA . ALA B 1 11 ? 0.361 1.226 9.242 1 45.78 11 ALA B CA 1
ATOM 5763 C C . ALA B 1 11 ? -0.55 0.604 8.188 1 45.78 11 ALA B C 1
ATOM 5765 O O . ALA B 1 11 ? -0.473 -0.598 7.922 1 45.78 11 ALA B O 1
ATOM 5766 N N . THR B 1 12 ? -1.32 1.488 7.586 1 43.97 12 THR B N 1
ATOM 5767 C CA . THR B 1 12 ? -2.246 0.981 6.578 1 43.97 12 THR B CA 1
ATOM 5768 C C . THR B 1 12 ? -1.489 0.44 5.371 1 43.97 12 THR B C 1
ATOM 5770 O O . THR B 1 12 ? -1.85 -0.604 4.82 1 43.97 12 THR B O 1
ATOM 5773 N N . LEU B 1 13 ? -0.47 1.071 5.078 1 43.94 13 LEU B N 1
ATOM 5774 C CA . LEU B 1 13 ? 0.294 0.624 3.92 1 43.94 13 LEU B CA 1
ATOM 5775 C C . LEU B 1 13 ? 1.005 -0.693 4.215 1 43.94 13 LEU B C 1
ATOM 5777 O O . LEU B 1 13 ? 1.052 -1.582 3.361 1 43.94 13 LEU B O 1
ATOM 5781 N N . LEU B 1 14 ? 1.46 -0.798 5.391 1 44.78 14 LEU B N 1
ATOM 5782 C CA . LEU B 1 14 ? 2.18 -2.008 5.766 1 44.78 14 LEU B CA 1
ATOM 5783 C C . LEU B 1 14 ? 1.266 -3.227 5.703 1 44.78 14 LEU B C 1
ATOM 5785 O O . LEU B 1 14 ? 1.664 -4.285 5.207 1 44.78 14 LEU B O 1
ATOM 5789 N N . LEU B 1 15 ? 0.179 -2.967 6.254 1 44.84 15 LEU B N 1
ATOM 5790 C CA . LEU B 1 15 ? -0.74 -4.098 6.258 1 44.84 15 LEU B CA 1
ATOM 5791 C C . LEU B 1 15 ? -1.129 -4.484 4.832 1 44.84 15 LEU B C 1
ATOM 5793 O O . LEU B 1 15 ? -1.236 -5.672 4.516 1 44.84 15 LEU B O 1
ATOM 5797 N N . THR B 1 16 ? -1.223 -3.457 4.078 1 41.97 16 THR B N 1
ATOM 5798 C CA . THR B 1 16 ? -1.539 -3.744 2.684 1 41.97 16 THR B CA 1
ATOM 5799 C C . THR B 1 16 ? -0.388 -4.484 2.01 1 41.97 16 THR B C 1
ATOM 5801 O O . THR B 1 16 ? -0.613 -5.426 1.245 1 41.97 16 THR B O 1
ATOM 5804 N N . LEU B 1 17 ? 0.796 -4.062 2.355 1 43.12 17 LEU B N 1
ATOM 5805 C CA . LEU B 1 17 ? 1.959 -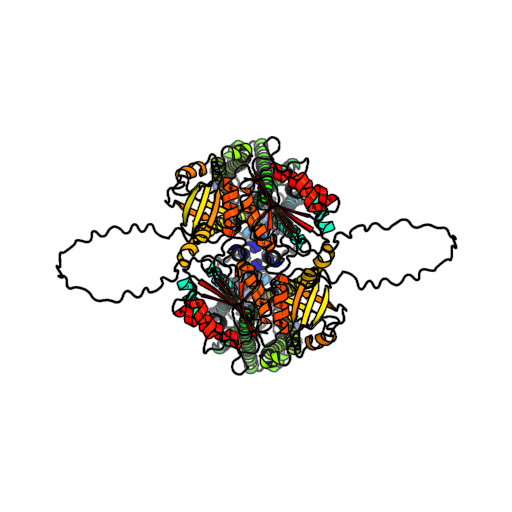4.691 1.74 1 43.12 17 LEU B CA 1
ATOM 5806 C C . LEU B 1 17 ? 2.137 -6.117 2.246 1 43.12 17 LEU B C 1
ATOM 5808 O O . LEU B 1 17 ? 2.598 -6.992 1.506 1 43.12 17 LEU B O 1
ATOM 5812 N N . LEU B 1 18 ? 1.854 -6.215 3.504 1 42.56 18 LEU B N 1
ATOM 5813 C CA . LEU B 1 18 ? 2.016 -7.539 4.09 1 42.56 18 LEU B CA 1
ATOM 5814 C C . LEU B 1 18 ? 0.968 -8.508 3.545 1 42.56 18 LEU B C 1
ATOM 5816 O O . LEU B 1 18 ? 1.177 -9.719 3.549 1 42.56 18 LEU B O 1
ATOM 5820 N N . THR B 1 19 ? -0.12 -7.934 3.262 1 40.03 19 THR B N 1
ATOM 5821 C CA . THR B 1 19 ? -1.167 -8.805 2.736 1 40.03 19 THR B CA 1
ATOM 5822 C C . THR B 1 19 ? -1.025 -8.969 1.227 1 40.03 19 THR B C 1
ATOM 5824 O O . THR B 1 19 ? -1.746 -9.766 0.614 1 40.03 19 THR B O 1
ATOM 5827 N N . LEU B 1 20 ? -0.218 -8.203 0.716 1 39.03 20 LEU B N 1
ATOM 5828 C CA . LEU B 1 20 ? -0.052 -8.219 -0.733 1 39.03 20 LEU B CA 1
ATOM 5829 C C . LEU B 1 20 ? 0.486 -9.562 -1.204 1 39.03 20 LEU B C 1
ATOM 5831 O O . LEU B 1 20 ? 0.033 -10.094 -2.221 1 39.03 20 LEU B O 1
ATOM 5835 N N . PRO B 1 21 ? 1.539 -9.977 -0.594 1 40.12 21 PRO B N 1
ATOM 5836 C CA . PRO B 1 21 ? 1.934 -11.258 -1.171 1 40.12 21 PRO B CA 1
ATOM 5837 C C . PRO B 1 21 ? 0.791 -12.273 -1.187 1 40.12 21 PRO B C 1
ATOM 5839 O O . PRO B 1 21 ? 0.725 -13.125 -2.08 1 40.12 21 PRO B O 1
ATOM 5842 N N . LEU B 1 22 ? -0.029 -12.133 -0.224 1 42.56 22 LEU B N 1
ATOM 5843 C CA . LEU B 1 22 ? -1.101 -13.117 -0.155 1 42.56 22 LEU B CA 1
ATOM 5844 C C . LEU B 1 22 ? -2.068 -12.953 -1.322 1 42.56 22 LEU B C 1
ATOM 5846 O O . LEU B 1 22 ? -2.666 -13.93 -1.779 1 42.56 22 LEU B O 1
ATOM 5850 N N . THR B 1 23 ? -2.271 -11.734 -1.869 1 41.75 23 THR B N 1
ATOM 5851 C CA . THR B 1 23 ? -3.355 -11.516 -2.82 1 41.75 23 THR B CA 1
ATOM 5852 C C . THR B 1 23 ? -2.918 -11.891 -4.234 1 41.75 23 THR B C 1
ATOM 5854 O O . THR B 1 23 ? -3.734 -12.344 -5.039 1 41.75 23 THR B O 1
ATOM 5857 N N . ALA B 1 24 ? -1.724 -11.508 -4.656 1 44.81 24 ALA B N 1
ATOM 5858 C CA . ALA B 1 24 ? -1.391 -11.766 -6.055 1 44.81 24 ALA B CA 1
ATOM 5859 C C . ALA B 1 24 ? -1.536 -13.25 -6.387 1 44.81 24 ALA B C 1
ATOM 5861 O O . ALA B 1 24 ? -1.982 -13.602 -7.48 1 44.81 24 ALA B O 1
ATOM 5862 N N . SER B 1 25 ? -1.228 -14.133 -5.48 1 56.03 25 SER B N 1
ATOM 5863 C CA . SER B 1 25 ? -1.54 -15.547 -5.664 1 56.03 25 SER B CA 1
ATOM 5864 C C . SER B 1 25 ? -3.047 -15.781 -5.652 1 56.03 25 SER B C 1
ATOM 5866 O O . SER B 1 25 ? -3.504 -16.906 -5.875 1 56.03 25 SER B O 1
ATOM 5868 N N . ALA B 1 26 ? -3.695 -14.664 -5.754 1 61.34 26 ALA B N 1
ATOM 5869 C CA . ALA B 1 26 ? -5.105 -14.859 -5.426 1 61.34 26 ALA B CA 1
ATOM 5870 C C . ALA B 1 26 ? -5.91 -15.242 -6.66 1 61.34 26 ALA B C 1
ATOM 5872 O O . ALA B 1 26 ? -6.867 -16.016 -6.57 1 61.34 26 ALA B O 1
ATOM 5873 N N . THR B 1 27 ? -5.312 -14.758 -7.93 1 72 27 THR B N 1
ATOM 5874 C CA . THR B 1 27 ? -6.117 -15.094 -9.102 1 72 27 THR B CA 1
ATOM 5875 C C . THR B 1 27 ? -5.906 -16.547 -9.508 1 72 27 THR B C 1
ATOM 5877 O O . THR B 1 27 ? -6.668 -17.078 -10.312 1 72 27 THR B O 1
ATOM 5880 N N . GLU B 1 28 ? -4.984 -17.109 -8.828 1 75.94 28 GLU B N 1
ATOM 5881 C CA . GLU B 1 28 ? -4.672 -18.5 -9.156 1 75.94 28 GLU B CA 1
ATOM 5882 C C . GLU B 1 28 ? -5.844 -19.422 -8.836 1 75.94 28 GLU B C 1
ATOM 5884 O O . GLU B 1 28 ? -5.992 -20.484 -9.445 1 75.94 28 GLU B O 1
ATOM 5889 N N . LEU B 1 29 ? -6.715 -18.922 -8.039 1 80.44 29 LEU B N 1
ATOM 5890 C CA . LEU B 1 29 ? -7.836 -19.75 -7.609 1 80.44 29 LEU B CA 1
ATOM 5891 C C . LEU B 1 29 ? -9.047 -19.547 -8.516 1 80.44 29 LEU B C 1
ATOM 5893 O O . LEU B 1 29 ? -10 -20.328 -8.469 1 80.44 29 LEU B O 1
ATOM 5897 N N . LEU B 1 30 ? -8.953 -18.609 -9.43 1 87.56 30 LEU B N 1
ATOM 5898 C CA . LEU B 1 30 ? -10.094 -18.25 -10.266 1 87.56 30 LEU B CA 1
ATOM 5899 C C . LEU B 1 30 ? -10.008 -18.953 -11.617 1 87.56 30 LEU B C 1
ATOM 5901 O O . LEU B 1 30 ? -8.93 -19.016 -12.227 1 87.56 30 LEU B O 1
ATOM 5905 N N . GLN B 1 31 ? -11.109 -19.469 -12.016 1 89.56 31 GLN B N 1
ATOM 5906 C CA . GLN B 1 31 ? -11.164 -20.188 -13.289 1 89.56 31 GLN B CA 1
ATOM 5907 C C . GLN B 1 31 ? -10.781 -19.281 -14.453 1 89.56 31 GLN B C 1
ATOM 5909 O O . GLN B 1 31 ? -11.289 -18.172 -14.57 1 89.56 31 GLN B O 1
ATOM 5914 N N . GLY B 1 32 ? -9.812 -19.688 -15.258 1 87 32 GLY B N 1
ATOM 5915 C CA . GLY B 1 32 ? -9.383 -18.938 -16.422 1 87 32 GLY B CA 1
ATOM 5916 C C . GLY B 1 32 ? -8.266 -17.953 -16.125 1 87 32 GLY B C 1
ATOM 5917 O O . GLY B 1 32 ? -7.695 -17.359 -17.047 1 87 32 GLY B O 1
ATOM 5918 N N . TYR B 1 33 ? -8.008 -17.719 -14.922 1 85.44 33 TYR B N 1
ATOM 5919 C CA . TYR B 1 33 ? -6.957 -16.797 -14.516 1 85.44 33 TYR B CA 1
ATOM 5920 C C . TYR B 1 33 ? -5.953 -17.484 -13.594 1 85.44 33 TYR B C 1
ATOM 5922 O O . TYR B 1 33 ? -5.449 -16.875 -12.648 1 85.44 33 TYR B O 1
ATOM 5930 N N . GLY B 1 34 ? -5.711 -18.656 -13.82 1 81.44 34 GLY B N 1
ATOM 5931 C CA . GLY B 1 34 ? -4.801 -19.5 -13.07 1 81.44 34 GLY B CA 1
ATOM 5932 C C . GLY B 1 34 ? -5.289 -20.922 -12.922 1 81.44 34 GLY B C 1
ATOM 5933 O O . GLY B 1 34 ? -4.59 -21.875 -13.297 1 81.44 34 GLY B O 1
ATOM 5934 N N . ARG B 1 35 ? -6.48 -21.031 -12.469 1 85.5 35 ARG B N 1
ATOM 5935 C CA . ARG B 1 35 ? -7.117 -22.344 -12.344 1 85.5 35 ARG B CA 1
ATOM 5936 C C . ARG B 1 35 ? -7.73 -22.781 -13.664 1 85.5 35 ARG B C 1
ATOM 5938 O O . ARG B 1 35 ? -8.305 -21.969 -14.391 1 85.5 35 ARG B O 1
ATOM 5945 N N . ASN B 1 36 ? -7.59 -23.984 -13.977 1 88.56 36 ASN B N 1
ATOM 5946 C CA . ASN B 1 36 ? -8.203 -24.609 -15.141 1 88.56 36 ASN B CA 1
ATOM 5947 C C . ASN B 1 36 ? -8.812 -25.969 -14.805 1 88.56 36 ASN B C 1
ATOM 5949 O O . ASN B 1 36 ? -8.094 -26.969 -14.695 1 88.56 36 ASN B O 1
ATOM 5953 N N . ASP B 1 37 ? -10.062 -25.938 -14.719 1 89.81 37 ASP B N 1
ATOM 5954 C CA . ASP B 1 37 ? -10.773 -27.156 -14.328 1 89.81 37 ASP B CA 1
ATOM 5955 C C . ASP B 1 37 ? -10.859 -28.141 -15.5 1 89.81 37 ASP B C 1
ATOM 5957 O O . ASP B 1 37 ? -11.102 -29.328 -15.297 1 89.81 37 ASP B O 1
ATOM 5961 N N . TYR B 1 38 ? -10.664 -27.578 -16.703 1 93.88 38 TYR B N 1
ATOM 5962 C CA . TYR B 1 38 ? -10.797 -28.406 -17.891 1 93.88 38 TYR B CA 1
ATOM 5963 C C . TYR B 1 38 ? -9.57 -28.281 -18.781 1 93.88 38 TYR B C 1
ATOM 5965 O O . TYR B 1 38 ? -9.672 -27.812 -19.922 1 93.88 38 TYR B O 1
ATOM 5973 N N . PRO B 1 39 ? -8.492 -28.828 -18.25 1 92.06 39 PRO B N 1
ATOM 5974 C CA . PRO B 1 39 ? -7.242 -28.672 -19 1 92.06 39 PRO B CA 1
ATOM 5975 C C . PRO B 1 39 ? -7.234 -29.438 -20.328 1 92.06 39 PRO B C 1
ATOM 5977 O O . PRO B 1 39 ? -6.512 -29.062 -21.25 1 92.06 39 PRO B O 1
ATOM 5980 N N . LEU B 1 40 ? -8 -30.578 -20.391 1 95.88 40 LEU B N 1
ATOM 5981 C CA . LEU B 1 40 ? -8.094 -31.391 -21.594 1 95.88 40 LEU B CA 1
ATOM 5982 C C . LEU B 1 40 ? -9.547 -31.594 -22 1 95.88 40 LEU B C 1
ATOM 5984 O O . LEU B 1 40 ? -10.109 -32.656 -21.766 1 95.88 40 LEU B O 1
ATOM 5988 N N . PRO B 1 41 ? -10.086 -30.625 -22.781 1 97 41 PRO B N 1
ATOM 5989 C CA . PRO B 1 41 ? -11.516 -30.656 -23.109 1 97 41 PRO B CA 1
ATOM 5990 C C . PRO B 1 41 ? -11.922 -31.922 -23.859 1 97 41 PRO B C 1
ATOM 5992 O O . PRO B 1 41 ? -13.008 -32.469 -23.609 1 97 41 PRO B O 1
ATOM 5995 N N . CYS B 1 42 ? -11.094 -32.438 -24.766 1 97.75 42 CYS B N 1
ATOM 5996 C CA . CYS B 1 42 ? -11.422 -33.625 -25.531 1 97.75 42 CYS B CA 1
ATOM 5997 C C . CYS B 1 42 ? -11.586 -34.844 -24.609 1 97.75 42 CYS B C 1
ATOM 5999 O O . CYS B 1 42 ? -12.531 -35.594 -24.75 1 97.75 42 CYS B O 1
ATOM 6001 N N . ALA B 1 43 ? -10.656 -34.938 -23.641 1 98.06 43 ALA B N 1
ATOM 6002 C CA . ALA B 1 43 ? -10.719 -36.062 -22.703 1 98.06 43 ALA B CA 1
ATOM 6003 C C . ALA B 1 43 ? -11.906 -35.938 -21.766 1 98.06 43 ALA B C 1
ATOM 6005 O O . ALA B 1 43 ? -12.547 -36.938 -21.406 1 98.06 43 ALA B O 1
ATOM 6006 N N . GLN B 1 44 ? -12.172 -34.719 -21.406 1 97.75 44 GLN B N 1
ATOM 6007 C CA . GLN B 1 44 ? -13.32 -34.469 -20.547 1 97.75 44 GLN B CA 1
ATOM 6008 C C . GLN B 1 44 ? -14.625 -34.844 -21.234 1 97.75 44 GLN B C 1
ATOM 6010 O O . GLN B 1 44 ? -15.523 -35.438 -20.625 1 97.75 44 GLN B O 1
ATOM 6015 N N . ALA B 1 45 ? -14.75 -34.469 -22.484 1 98.19 45 ALA B N 1
ATOM 6016 C CA . ALA B 1 45 ? -15.938 -34.812 -23.266 1 98.19 45 ALA B CA 1
ATOM 6017 C C . ALA B 1 45 ? -16.125 -36.312 -23.359 1 98.19 45 ALA B C 1
ATOM 6019 O O . ALA B 1 45 ? -17.25 -36.812 -23.25 1 98.19 45 ALA B O 1
ATOM 6020 N N . CYS B 1 46 ? -15.039 -37.094 -23.516 1 98.12 46 CYS B N 1
ATOM 6021 C CA . CYS B 1 46 ? -15.086 -38.562 -23.562 1 98.12 46 CYS B CA 1
ATOM 6022 C C . CYS B 1 46 ? -15.617 -39.125 -22.25 1 98.12 46 CYS B C 1
ATOM 6024 O O . CYS B 1 46 ? -16.469 -40.031 -22.25 1 98.12 46 CYS B O 1
ATOM 6026 N N . THR B 1 47 ? -15.109 -38.562 -21.125 1 97.12 47 THR B N 1
ATOM 6027 C CA . THR B 1 47 ? -15.516 -39.031 -19.797 1 97.12 47 THR B CA 1
ATOM 6028 C C . THR B 1 47 ? -17 -38.75 -19.562 1 97.12 47 THR B C 1
ATOM 6030 O O . THR B 1 47 ? -17.719 -39.625 -19.047 1 97.12 47 THR B O 1
ATOM 6033 N N . TRP B 1 48 ? -17.469 -37.625 -20.031 1 96.31 48 TRP B N 1
ATOM 6034 C CA . TRP B 1 48 ? -18.875 -37.25 -19.812 1 96.31 48 TRP B CA 1
ATOM 6035 C C . TRP B 1 48 ? -19.797 -38.062 -20.734 1 96.31 48 TRP B C 1
ATOM 6037 O O . TRP B 1 48 ? -20.938 -38.344 -20.391 1 96.31 48 TRP B O 1
ATOM 6047 N N . ALA B 1 49 ? -19.359 -38.406 -21.844 1 96.38 49 ALA B N 1
ATOM 6048 C CA . ALA B 1 49 ? -20.156 -39.094 -22.844 1 96.38 49 ALA B CA 1
ATOM 6049 C C . ALA B 1 49 ? -20.297 -40.594 -22.484 1 96.38 49 ALA B C 1
ATOM 6051 O O . ALA B 1 49 ? -21.203 -41.25 -22.984 1 96.38 49 ALA B O 1
ATOM 6052 N N . MET B 1 50 ? -19.422 -41.031 -21.594 1 95.31 50 MET B N 1
ATOM 6053 C CA . MET B 1 50 ? -19.375 -42.469 -21.312 1 95.31 50 MET B CA 1
ATOM 6054 C C . MET B 1 50 ? -20.484 -42.844 -20.344 1 95.31 50 MET B C 1
ATOM 6056 O O . MET B 1 50 ? -20.688 -42.188 -19.328 1 95.31 50 MET B O 1
ATOM 6060 N N . PRO B 1 51 ? -21.266 -43.875 -20.672 1 92 51 PRO B N 1
ATOM 6061 C CA . PRO B 1 51 ? -22.312 -44.344 -19.75 1 92 51 PRO B CA 1
ATOM 6062 C C . PRO B 1 51 ? -21.766 -44.844 -18.422 1 92 51 PRO B C 1
ATOM 6064 O O . PRO B 1 51 ? -20.703 -45.469 -18.391 1 92 51 PRO B O 1
ATOM 6067 N N . THR B 1 52 ? -22.453 -44.562 -17.359 1 90.56 52 THR B N 1
ATOM 6068 C CA . THR B 1 52 ? -22 -44.969 -16.031 1 90.56 52 THR B CA 1
ATOM 6069 C C . THR B 1 52 ? -22.844 -46.094 -15.492 1 90.56 52 THR B C 1
ATOM 6071 O O . THR B 1 52 ? -22.953 -46.312 -14.273 1 90.56 52 THR B O 1
ATOM 6074 N N . THR B 1 53 ? -23.531 -46.812 -16.438 1 89.19 53 THR B N 1
ATOM 6075 C CA . THR B 1 53 ? -24.297 -48 -16.047 1 89.19 53 THR B CA 1
ATOM 6076 C C . THR B 1 53 ? -23.391 -49.188 -15.891 1 89.19 53 THR B C 1
ATOM 6078 O O . THR B 1 53 ? -23.328 -50.062 -16.781 1 89.19 53 THR B O 1
ATOM 6081 N N . LEU B 1 54 ? -22.719 -49.25 -14.727 1 91.44 54 LEU B N 1
ATOM 6082 C CA . LEU B 1 54 ? -21.734 -50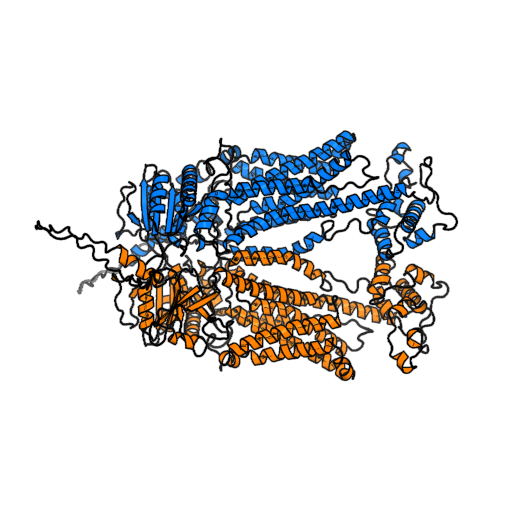.312 -14.469 1 91.44 54 LEU B CA 1
ATOM 6083 C C . LEU B 1 54 ? -22.281 -51.344 -13.492 1 91.44 54 LEU B C 1
ATOM 6085 O O . LEU B 1 54 ? -23.266 -51.094 -12.797 1 91.44 54 LEU B O 1
ATOM 6089 N N . ASP B 1 55 ? -21.703 -52.531 -13.57 1 88.56 55 ASP B N 1
ATOM 6090 C CA . ASP B 1 55 ? -22.047 -53.594 -12.625 1 88.56 55 ASP B CA 1
ATOM 6091 C C . ASP B 1 55 ? -21.141 -53.531 -11.398 1 88.56 55 ASP B C 1
ATOM 6093 O O . ASP B 1 55 ? -20.172 -54.312 -11.305 1 88.56 55 ASP B O 1
ATOM 6097 N N . CYS B 1 56 ? -21.562 -52.688 -10.445 1 91 56 CYS B N 1
ATOM 6098 C CA . CYS B 1 56 ? -20.719 -52.438 -9.281 1 91 56 CYS B CA 1
ATOM 6099 C C . CYS B 1 56 ? -21.031 -53.438 -8.164 1 91 56 CYS B C 1
ATOM 6101 O O . CYS B 1 56 ? -22.188 -53.812 -7.961 1 91 56 CYS B O 1
ATOM 6103 N N . PRO B 1 57 ? -20.016 -53.844 -7.438 1 88.19 57 PRO B N 1
ATOM 6104 C CA . PRO B 1 57 ? -20.203 -54.781 -6.324 1 88.19 57 PRO B CA 1
ATOM 6105 C C . PRO B 1 57 ? -21.141 -54.219 -5.25 1 88.19 57 PRO B C 1
ATOM 6107 O O . PRO B 1 57 ? -21.844 -54.969 -4.582 1 88.19 57 PRO B O 1
ATOM 6110 N N . GLU B 1 58 ? -21.188 -52.938 -5.082 1 87.38 58 GLU B N 1
ATOM 6111 C CA . GLU B 1 58 ? -22.016 -52.312 -4.047 1 87.38 58 GLU B CA 1
ATOM 6112 C C . GLU B 1 58 ? -23.484 -52.406 -4.398 1 87.38 58 GLU B C 1
ATOM 6114 O O . GLU B 1 58 ? -24.359 -52.219 -3.543 1 87.38 58 GLU B O 1
ATOM 6119 N N . TYR B 1 59 ? -23.797 -52.781 -5.703 1 84.44 59 TYR B N 1
ATOM 6120 C CA . TYR B 1 59 ? -25.188 -52.844 -6.152 1 84.44 59 TYR B CA 1
ATOM 6121 C C . TYR B 1 59 ? -25.781 -54.219 -5.848 1 84.44 59 TYR B C 1
ATOM 6123 O O . TYR B 1 59 ? -26.984 -54.438 -6.062 1 84.44 59 TYR B O 1
ATOM 6131 N N . ALA B 1 60 ? -25.078 -55.156 -5.379 1 80.88 60 ALA B N 1
ATOM 6132 C CA . ALA B 1 60 ? -25.516 -56.562 -5.195 1 80.88 60 ALA B CA 1
ATOM 6133 C C . ALA B 1 60 ? -26.781 -56.625 -4.344 1 80.88 60 ALA B C 1
ATOM 6135 O O . ALA B 1 60 ? -27.656 -57.469 -4.594 1 80.88 60 ALA B O 1
ATOM 6136 N N . SER B 1 61 ? -26.922 -55.719 -3.352 1 82.44 61 SER B N 1
ATOM 6137 C CA . SER B 1 61 ? -28.062 -55.781 -2.451 1 82.44 61 SER B CA 1
ATOM 6138 C C . SER B 1 61 ? -29.172 -54.844 -2.879 1 82.44 61 SER B C 1
ATOM 6140 O O . SER B 1 61 ? -30.219 -54.75 -2.219 1 82.44 61 SER B O 1
ATOM 6142 N N . MET B 1 62 ? -29.016 -54.219 -4.102 1 82.31 62 MET B N 1
ATOM 6143 C CA . MET B 1 62 ? -29.984 -53.188 -4.496 1 82.31 62 MET B CA 1
ATOM 6144 C C . MET B 1 62 ? -31.016 -53.781 -5.465 1 82.31 62 MET B C 1
ATOM 6146 O O . MET B 1 62 ? -30.719 -54.688 -6.211 1 82.31 62 MET B O 1
ATOM 6150 N N . SER B 1 63 ? -32.25 -53.281 -5.312 1 78.88 63 SER B N 1
ATOM 6151 C CA . SER B 1 63 ? -33.281 -53.625 -6.273 1 78.88 63 SER B CA 1
ATOM 6152 C C . SER B 1 63 ? -32.969 -53.031 -7.645 1 78.88 63 SER B C 1
ATOM 6154 O O . SER B 1 63 ? -32.062 -52.219 -7.789 1 78.88 63 SER B O 1
ATOM 6156 N N . THR B 1 64 ? -33.656 -53.531 -8.727 1 73.56 64 THR B N 1
ATOM 6157 C CA . THR B 1 64 ? -33.469 -53.062 -10.094 1 73.56 64 THR B CA 1
ATOM 6158 C C . THR B 1 64 ? -33.719 -51.562 -10.203 1 73.56 64 THR B C 1
ATOM 6160 O O . THR B 1 64 ? -33.031 -50.844 -10.93 1 73.56 64 THR B O 1
ATOM 6163 N N . GLU B 1 65 ? -34.656 -51.156 -9.516 1 71.38 65 GLU B N 1
ATOM 6164 C CA . GLU B 1 65 ? -35.031 -49.75 -9.547 1 71.38 65 GLU B CA 1
ATOM 6165 C C . GLU B 1 65 ? -34 -48.875 -8.836 1 71.38 65 GLU B C 1
ATOM 6167 O O . GLU B 1 65 ? -33.625 -47.812 -9.312 1 71.38 65 GLU B O 1
ATOM 6172 N N . GLU B 1 66 ? -33.438 -49.469 -7.789 1 76.81 66 GLU B N 1
ATOM 6173 C CA . GLU B 1 66 ? -32.438 -48.75 -7.02 1 76.81 66 GLU B CA 1
ATOM 6174 C C . GLU B 1 66 ? -31.109 -48.656 -7.793 1 76.81 66 GLU B C 1
ATOM 6176 O O . GLU B 1 66 ? -30.422 -47.625 -7.73 1 76.81 66 GLU B O 1
ATOM 6181 N N . ARG B 1 67 ? -30.922 -49.656 -8.484 1 75.38 67 ARG B N 1
ATOM 6182 C CA . ARG B 1 67 ? -29.703 -49.688 -9.281 1 75.38 67 ARG B CA 1
ATOM 6183 C C . ARG B 1 67 ? -29.719 -48.656 -10.391 1 75.38 67 ARG B C 1
ATOM 6185 O O . ARG B 1 67 ? -28.688 -48.031 -10.68 1 75.38 67 ARG B O 1
ATOM 6192 N N . ALA B 1 68 ? -30.875 -48.438 -10.93 1 66.88 68 ALA B N 1
ATOM 6193 C CA . ALA B 1 68 ? -31 -47.469 -12.031 1 66.88 68 ALA B CA 1
ATOM 6194 C C . ALA B 1 68 ? -30.766 -46.031 -11.547 1 66.88 68 ALA B C 1
ATOM 6196 O O . ALA B 1 68 ? -30.266 -45.219 -12.305 1 66.88 68 ALA B O 1
ATOM 6197 N N . ALA B 1 69 ? -30.969 -45.906 -10.328 1 69.56 69 ALA B N 1
ATOM 6198 C CA . ALA B 1 69 ? -30.859 -44.562 -9.781 1 69.56 69 ALA B CA 1
ATOM 6199 C C . ALA B 1 69 ? -29.516 -44.344 -9.125 1 69.56 69 ALA B C 1
ATOM 6201 O O . ALA B 1 69 ? -29.125 -43.188 -8.867 1 69.56 69 ALA B O 1
ATOM 6202 N N . ALA B 1 70 ? -28.766 -45.438 -9.008 1 77.44 70 ALA B N 1
ATOM 6203 C CA . ALA B 1 70 ? -27.531 -45.312 -8.234 1 77.44 70 ALA B CA 1
ATOM 6204 C C . ALA B 1 70 ? -26.359 -44.875 -9.117 1 77.44 70 ALA B C 1
ATOM 6206 O O . ALA B 1 70 ? -26.297 -45.25 -10.297 1 77.44 70 ALA B O 1
ATOM 6207 N N . TYR B 1 71 ? -25.562 -43.906 -8.633 1 83.12 71 TYR B N 1
ATOM 6208 C CA . TYR B 1 71 ? -24.312 -43.5 -9.289 1 83.12 71 TYR B CA 1
ATOM 6209 C C . TYR B 1 71 ? -23.141 -44.344 -8.789 1 83.12 71 TYR B C 1
ATOM 6211 O O . TYR B 1 71 ? -23 -44.562 -7.582 1 83.12 71 TYR B O 1
ATOM 6219 N N . PRO B 1 72 ? -22.422 -44.906 -9.727 1 90.31 72 PRO B N 1
ATOM 6220 C CA . PRO B 1 72 ? -21.312 -45.781 -9.312 1 90.31 72 PRO B CA 1
ATOM 6221 C C . PRO B 1 72 ? -20.281 -45.031 -8.461 1 90.31 72 PRO B C 1
ATOM 6223 O O . PRO B 1 72 ? -20.062 -43.844 -8.633 1 90.31 72 PRO B O 1
ATOM 6226 N N . SER B 1 73 ? -19.703 -45.781 -7.492 1 90.44 73 SER B N 1
ATOM 6227 C CA . SER B 1 73 ? -18.641 -45.219 -6.664 1 90.44 73 SER B CA 1
ATOM 6228 C C . SER B 1 73 ? -17.375 -45 -7.477 1 90.44 73 SER B C 1
ATOM 6230 O O . SER B 1 73 ? -17.203 -45.594 -8.555 1 90.44 73 SER B O 1
ATOM 6232 N N . ALA B 1 74 ? -16.516 -44.156 -6.98 1 92.69 74 ALA B N 1
ATOM 6233 C CA . ALA B 1 74 ? -15.242 -43.875 -7.633 1 92.69 74 ALA B CA 1
ATOM 6234 C C . ALA B 1 74 ? -14.406 -45.156 -7.762 1 92.69 74 ALA B C 1
ATOM 6236 O O . ALA B 1 74 ? -13.734 -45.344 -8.781 1 92.69 74 ALA B O 1
ATOM 6237 N N . ALA B 1 75 ? -14.477 -45.969 -6.75 1 93 75 ALA B N 1
ATOM 6238 C CA . ALA B 1 75 ? -13.719 -47.219 -6.75 1 93 75 ALA B CA 1
ATOM 6239 C C . ALA B 1 75 ? -14.219 -48.156 -7.84 1 93 75 ALA B C 1
ATOM 6241 O O . ALA B 1 75 ? -13.422 -48.844 -8.5 1 93 75 ALA B O 1
ATOM 6242 N N . CYS B 1 76 ? -15.547 -48.188 -7.984 1 94.19 76 CYS B N 1
ATOM 6243 C CA . CYS B 1 76 ? -16.141 -49.031 -9.008 1 94.19 76 CYS B CA 1
ATOM 6244 C C . CYS B 1 76 ? -15.734 -48.562 -10.406 1 94.19 76 CYS B C 1
ATOM 6246 O O . CYS B 1 76 ? -15.32 -49.375 -11.242 1 94.19 76 CYS B O 1
ATOM 6248 N N . MET B 1 77 ? -15.789 -47.312 -10.633 1 95.31 77 MET B N 1
ATOM 6249 C CA . MET B 1 77 ? -15.422 -46.719 -11.93 1 95.31 77 MET B CA 1
ATOM 6250 C C . MET B 1 77 ? -13.938 -46.938 -12.211 1 95.31 77 MET B C 1
ATOM 6252 O O . MET B 1 77 ? -13.562 -47.312 -13.336 1 95.31 77 MET B O 1
ATOM 6256 N N . GLY B 1 78 ? -13.117 -46.781 -11.219 1 95.12 78 GLY B N 1
ATOM 6257 C CA . GLY B 1 78 ? -11.68 -46.938 -11.367 1 95.12 78 GLY B CA 1
ATOM 6258 C C . GLY B 1 78 ? -11.227 -48.344 -11.578 1 95.12 78 GLY B C 1
ATOM 6259 O O . GLY B 1 78 ? -10.125 -48.594 -12.07 1 95.12 78 GLY B O 1
ATOM 6260 N N . ASN B 1 79 ? -12.117 -49.281 -11.211 1 94.69 79 ASN B N 1
ATOM 6261 C CA . ASN B 1 79 ? -11.742 -50.688 -11.312 1 94.69 79 ASN B CA 1
ATOM 6262 C C . ASN B 1 79 ? -12.492 -51.375 -12.445 1 94.69 79 ASN B C 1
ATOM 6264 O O . ASN B 1 79 ? -12.266 -52.562 -12.703 1 94.69 79 ASN B O 1
ATOM 6268 N N . ASP B 1 80 ? -13.328 -50.688 -13.125 1 95.19 80 ASP B N 1
ATOM 6269 C CA . ASP B 1 80 ? -14.125 -51.312 -14.195 1 95.19 80 ASP B CA 1
ATOM 6270 C C . ASP B 1 80 ? -13.352 -51.312 -15.516 1 95.19 80 ASP B C 1
ATOM 6272 O O . ASP B 1 80 ? -13.062 -50.25 -16.078 1 95.19 80 ASP B O 1
ATOM 6276 N N . THR B 1 81 ? -13.094 -52.469 -16.047 1 95.69 81 THR B N 1
ATOM 6277 C CA . THR B 1 81 ? -12.273 -52.625 -17.25 1 95.69 81 THR B CA 1
ATOM 6278 C C . THR B 1 81 ? -12.961 -52.031 -18.469 1 95.69 81 THR B C 1
ATOM 6280 O O . THR B 1 81 ? -12.328 -51.344 -19.266 1 95.69 81 THR B O 1
ATOM 6283 N N . TRP B 1 82 ? -14.266 -52.281 -18.594 1 95.31 82 TRP B N 1
ATOM 6284 C CA . TRP B 1 82 ? -14.992 -51.844 -19.781 1 95.31 82 TRP B CA 1
ATOM 6285 C C . TRP B 1 82 ? -15.164 -50.312 -19.766 1 95.31 82 TRP B C 1
ATOM 6287 O O . TRP B 1 82 ? -15.086 -49.688 -20.812 1 95.31 82 TRP B O 1
ATOM 6297 N N . TYR B 1 83 ? -15.367 -49.781 -18.578 1 96.25 83 TYR B N 1
ATOM 6298 C CA . TYR B 1 83 ? -15.461 -48.344 -18.422 1 96.25 83 TYR B CA 1
ATOM 6299 C C . TYR B 1 83 ? -14.148 -47.656 -18.812 1 96.25 83 TYR B C 1
ATOM 6301 O O . TYR B 1 83 ? -14.141 -46.719 -19.609 1 96.25 83 TYR B O 1
ATOM 6309 N N . LEU B 1 84 ? -13.016 -48.156 -18.344 1 97.44 84 LEU B N 1
ATOM 6310 C CA . LEU B 1 84 ? -11.695 -47.594 -18.547 1 97.44 84 LEU B CA 1
ATOM 6311 C C . LEU B 1 84 ? -11.25 -47.75 -20 1 97.44 84 LEU B C 1
ATOM 6313 O O . LEU B 1 84 ? -10.711 -46.812 -20.594 1 97.44 84 LEU B O 1
ATOM 6317 N N . THR B 1 85 ? -11.484 -48.906 -20.609 1 97.06 85 THR B N 1
ATOM 6318 C CA . THR B 1 85 ? -11.07 -49.156 -21.984 1 97.06 85 THR B CA 1
ATOM 6319 C C . THR B 1 85 ? -11.914 -48.344 -22.969 1 97.06 85 THR B C 1
ATOM 6321 O O . THR B 1 85 ? -11.414 -47.875 -24 1 97.06 85 THR B O 1
ATOM 6324 N N . SER B 1 86 ? -13.164 -48.156 -22.641 1 97.44 86 SER B N 1
ATOM 6325 C CA . SER B 1 86 ? -14.031 -47.344 -23.484 1 97.44 86 SER B CA 1
ATOM 6326 C C . SER B 1 86 ? -13.578 -45.906 -23.5 1 97.44 86 SER B C 1
ATOM 6328 O O . SER B 1 86 ? -13.539 -45.25 -24.562 1 97.44 86 SER B O 1
ATOM 6330 N N . ILE B 1 87 ? -13.289 -45.344 -22.297 1 97.81 87 ILE B N 1
ATOM 6331 C CA . ILE B 1 87 ? -12.82 -43.969 -22.203 1 97.81 87 ILE B CA 1
ATOM 6332 C C . ILE B 1 87 ? -11.477 -43.844 -22.922 1 97.81 87 ILE B C 1
ATOM 6334 O O . ILE B 1 87 ? -11.242 -42.875 -23.641 1 97.81 87 ILE B O 1
ATOM 6338 N N . ALA B 1 88 ? -10.594 -44.812 -22.719 1 96.69 88 ALA B N 1
ATOM 6339 C CA . ALA B 1 88 ? -9.281 -44.781 -23.359 1 96.69 88 ALA B CA 1
ATOM 6340 C C . ALA B 1 88 ? -9.43 -44.75 -24.891 1 96.69 88 ALA B C 1
ATOM 6342 O O . ALA B 1 88 ? -8.719 -44.031 -25.562 1 96.69 88 ALA B O 1
ATOM 6343 N N . TRP B 1 89 ? -10.328 -45.562 -25.391 1 96.56 89 TRP B N 1
ATOM 6344 C CA . TRP B 1 89 ? -10.578 -45.594 -26.828 1 96.56 89 TRP B CA 1
ATOM 6345 C C . TRP B 1 89 ? -11.109 -44.25 -27.328 1 96.56 89 TRP B C 1
ATOM 6347 O O . TRP B 1 89 ? -10.688 -43.75 -28.375 1 96.56 89 TRP B O 1
ATOM 6357 N N . CYS B 1 90 ? -12.023 -43.75 -26.594 1 97.38 90 CYS B N 1
ATOM 6358 C CA . CYS B 1 90 ? -12.594 -42.438 -26.938 1 97.38 90 CYS B CA 1
ATOM 6359 C C . CYS B 1 90 ? -11.523 -41.375 -26.984 1 97.38 90 CYS B C 1
ATOM 6361 O O . CYS B 1 90 ? -11.445 -40.625 -27.953 1 97.38 90 CYS B O 1
ATOM 6363 N N . ILE B 1 91 ? -10.664 -41.25 -25.969 1 97.25 91 ILE B N 1
ATOM 6364 C CA . ILE B 1 91 ? -9.594 -40.281 -25.906 1 97.25 91 ILE B CA 1
ATOM 6365 C C . ILE B 1 91 ? -8.641 -40.469 -27.078 1 97.25 91 ILE B C 1
ATOM 6367 O O . ILE B 1 91 ? -8.242 -39.531 -27.75 1 97.25 91 ILE B O 1
ATOM 6371 N N . GLY B 1 92 ? -8.328 -41.688 -27.406 1 94.56 92 GLY B N 1
ATOM 6372 C CA . GLY B 1 92 ? -7.461 -42 -28.531 1 94.56 92 GLY B CA 1
ATOM 6373 C C . GLY B 1 92 ? -8.055 -41.625 -29.875 1 94.56 92 GLY B C 1
ATOM 6374 O O . GLY B 1 92 ? -7.328 -41.281 -30.812 1 94.56 92 GLY B O 1
ATOM 6375 N N . SER B 1 93 ? -9.336 -41.625 -29.969 1 95 93 SER B N 1
ATOM 6376 C CA . SER B 1 93 ? -10.031 -41.406 -31.219 1 95 93 SER B CA 1
ATOM 6377 C C . SER B 1 93 ? -10.25 -39.906 -31.469 1 95 93 SER B C 1
ATOM 6379 O O . SER B 1 93 ? -10.188 -39.438 -32.594 1 95 93 SER B O 1
ATOM 6381 N N . TYR B 1 94 ? -10.484 -39.188 -30.406 1 96.75 94 TYR B N 1
ATOM 6382 C CA . TYR B 1 94 ? -10.961 -37.844 -30.625 1 96.75 94 TYR B CA 1
ATOM 6383 C C . TYR B 1 94 ? -9.898 -36.812 -30.25 1 96.75 94 TYR B C 1
ATOM 6385 O O . TYR B 1 94 ? -9.906 -35.688 -30.75 1 96.75 94 TYR B O 1
ATOM 6393 N N . CYS B 1 95 ? -9.07 -37.094 -29.266 1 96.62 95 CYS B N 1
ATOM 6394 C CA . CYS B 1 95 ? -8.039 -36.156 -28.891 1 96.62 95 CYS B CA 1
ATOM 6395 C C . CYS B 1 95 ? -6.934 -36.094 -29.938 1 96.62 95 CYS B C 1
ATOM 6397 O O . CYS B 1 95 ? -6.602 -37.125 -30.547 1 96.62 95 CYS B O 1
ATOM 6399 N N . SER B 1 96 ? -6.449 -34.969 -30.188 1 93.81 96 SER B N 1
ATOM 6400 C CA . SER B 1 96 ? -5.41 -34.781 -31.188 1 93.81 96 SER B CA 1
ATOM 6401 C C . SER B 1 96 ? -4.195 -35.656 -30.891 1 93.81 96 SER B C 1
ATOM 6403 O O . SER B 1 96 ? -3.824 -35.844 -29.734 1 93.81 96 SER B O 1
ATOM 6405 N N . LYS B 1 97 ? -3.613 -36.125 -31.922 1 87.56 97 LYS B N 1
ATOM 6406 C CA . LYS B 1 97 ? -2.414 -36.938 -31.797 1 87.56 97 LYS B CA 1
ATOM 6407 C C . LYS B 1 97 ? -1.227 -36.125 -31.312 1 87.56 97 LYS B C 1
ATOM 6409 O O . LYS B 1 97 ? -0.245 -36.688 -30.812 1 87.56 97 LYS B O 1
ATOM 6414 N N . ASN B 1 98 ? -1.418 -34.875 -31.406 1 86.44 98 ASN B N 1
ATOM 6415 C CA . ASN B 1 98 ? -0.342 -34 -30.984 1 86.44 98 ASN B CA 1
ATOM 6416 C C . ASN B 1 98 ? -0.419 -33.656 -29.5 1 86.44 98 ASN B C 1
ATOM 6418 O O . ASN B 1 98 ? 0.442 -32.969 -28.969 1 86.44 98 ASN B O 1
ATOM 6422 N N . THR B 1 99 ? -1.476 -34.25 -28.781 1 89.75 99 THR B N 1
ATOM 6423 C CA . THR B 1 99 ? -1.567 -34.031 -27.359 1 89.75 99 THR B CA 1
ATOM 6424 C C . THR B 1 99 ? -0.444 -34.75 -26.609 1 89.75 99 THR B C 1
ATOM 6426 O O . THR B 1 99 ? -0.225 -35.938 -26.812 1 89.75 99 THR B O 1
ATOM 6429 N N . LYS B 1 100 ? 0.239 -34.062 -25.812 1 84.88 100 LYS B N 1
ATOM 6430 C CA . LYS B 1 100 ? 1.355 -34.656 -25.062 1 84.88 100 LYS B CA 1
ATOM 6431 C C . LYS B 1 100 ? 0.877 -35.75 -24.125 1 84.88 100 LYS B C 1
ATOM 6433 O O . LYS B 1 100 ? -0.115 -35.562 -23.422 1 84.88 100 LYS B O 1
ATOM 6438 N N . PRO B 1 101 ? 1.495 -36.844 -24.125 1 83.88 101 PRO B N 1
ATOM 6439 C CA . PRO B 1 101 ? 1.057 -38 -23.344 1 83.88 101 PRO B CA 1
ATOM 6440 C C . PRO B 1 101 ? 0.918 -37.688 -21.859 1 83.88 101 PRO B C 1
ATOM 6442 O O . PRO B 1 101 ? 0.011 -38.188 -21.188 1 83.88 101 PRO B O 1
ATOM 6445 N N . TYR B 1 102 ? 1.79 -36.844 -21.344 1 88.38 102 TYR B N 1
ATOM 6446 C CA . TYR B 1 102 ? 1.72 -36.562 -19.922 1 88.38 102 TYR B CA 1
ATOM 6447 C C . TYR B 1 102 ? 0.448 -35.812 -19.562 1 88.38 102 TYR B C 1
ATOM 6449 O O . TYR B 1 102 ? -0.069 -35.938 -18.453 1 88.38 102 TYR B O 1
ATOM 6457 N N . LYS B 1 103 ? -0.074 -35.031 -20.453 1 91.75 103 LYS B N 1
ATOM 6458 C CA . LYS B 1 103 ? -1.319 -34.312 -20.203 1 91.75 103 LYS B CA 1
ATOM 6459 C C . LYS B 1 103 ? -2.5 -35.281 -20.109 1 91.75 103 LYS B C 1
ATOM 6461 O O . LYS B 1 103 ? -3.391 -35.094 -19.266 1 91.75 103 LYS B O 1
ATOM 6466 N N . ILE B 1 104 ? -2.459 -36.281 -20.969 1 93.19 104 ILE B N 1
ATOM 6467 C CA . ILE B 1 104 ? -3.516 -37.281 -20.953 1 93.19 104 ILE B CA 1
ATOM 6468 C C . ILE B 1 104 ? -3.443 -38.094 -19.656 1 93.19 104 ILE B C 1
ATOM 6470 O O . ILE B 1 104 ? -4.461 -38.312 -19 1 93.19 104 ILE B O 1
ATOM 6474 N N . GLU B 1 105 ? -2.262 -38.5 -19.281 1 91.06 105 GLU B N 1
ATOM 6475 C CA . GLU B 1 105 ? -2.092 -39.281 -18.062 1 91.06 105 GLU B CA 1
ATOM 6476 C C . GLU B 1 105 ? -2.482 -38.469 -16.828 1 91.06 105 GLU B C 1
ATOM 6478 O O . GLU B 1 105 ? -3.047 -39 -15.875 1 91.06 105 GLU B O 1
ATOM 6483 N N . LYS B 1 106 ? -2.068 -37.219 -16.875 1 91.69 106 LYS B N 1
ATOM 6484 C CA . LYS B 1 106 ? -2.451 -36.375 -15.758 1 91.69 106 LYS B CA 1
ATOM 6485 C C . LYS B 1 106 ? -3.971 -36.281 -15.633 1 91.69 106 LYS B C 1
ATOM 6487 O O . LYS B 1 106 ? -4.516 -36.406 -14.539 1 91.69 106 LYS B O 1
ATOM 6492 N N . PHE B 1 107 ? -4.602 -36.031 -16.734 1 94.88 107 PHE B N 1
ATOM 6493 C CA . PHE B 1 107 ? -6.059 -36 -16.734 1 94.88 107 PHE B CA 1
ATOM 6494 C C . PHE B 1 107 ? -6.625 -37.344 -16.25 1 94.88 107 PHE B C 1
ATOM 6496 O O . PHE B 1 107 ? -7.531 -37.344 -15.406 1 94.88 107 PHE B O 1
ATOM 6503 N N . TRP B 1 108 ? -6.102 -38.469 -16.719 1 94.94 108 TRP B N 1
ATOM 6504 C CA . TRP B 1 108 ? -6.543 -39.844 -16.453 1 94.94 108 TRP B CA 1
ATOM 6505 C C . TRP B 1 108 ? -6.512 -40.125 -14.945 1 94.94 108 TRP B C 1
ATOM 6507 O O . TRP B 1 108 ? -7.449 -40.719 -14.406 1 94.94 108 TRP B O 1
ATOM 6517 N N . TRP B 1 109 ? -5.543 -39.594 -14.289 1 91.44 109 TRP B N 1
ATOM 6518 C CA . TRP B 1 109 ? -5.324 -39.938 -12.891 1 91.44 109 TRP B CA 1
ATOM 6519 C C . TRP B 1 109 ? -5.961 -38.906 -11.953 1 91.44 109 TRP B C 1
ATOM 6521 O O . TRP B 1 109 ? -6.34 -39.25 -10.828 1 91.44 109 TRP B O 1
ATOM 6531 N N . THR B 1 110 ? -6.102 -37.656 -12.445 1 90 110 THR B N 1
ATOM 6532 C CA . THR B 1 110 ? -6.438 -36.625 -11.477 1 90 110 THR B CA 1
ATOM 6533 C C . THR B 1 110 ? -7.824 -36.062 -11.75 1 90 110 THR B C 1
ATOM 6535 O O . THR B 1 110 ? -8.492 -35.562 -10.836 1 90 110 THR B O 1
ATOM 6538 N N . LYS B 1 111 ? -8.289 -36.125 -12.977 1 92.25 111 LYS B N 1
ATOM 6539 C CA . LYS B 1 111 ? -9.484 -35.344 -13.305 1 92.25 111 LYS B CA 1
ATOM 6540 C C . LYS B 1 111 ? -10.609 -36.25 -13.797 1 92.25 111 LYS B C 1
ATOM 6542 O O . LYS B 1 111 ? -11.781 -35.906 -13.711 1 92.25 111 LYS B O 1
ATOM 6547 N N . MET B 1 112 ? -10.266 -37.406 -14.281 1 94.44 112 MET B N 1
ATOM 6548 C CA . MET B 1 112 ? -11.242 -38.281 -14.953 1 94.44 112 MET B CA 1
ATOM 6549 C C . MET B 1 112 ? -12.336 -38.719 -13.984 1 94.44 112 MET B C 1
ATOM 6551 O O . MET B 1 112 ? -13.523 -38.594 -14.281 1 94.44 112 MET B O 1
ATOM 6555 N N . ILE B 1 113 ? -11.93 -39.25 -12.859 1 93.06 113 ILE B N 1
ATOM 6556 C CA . ILE B 1 113 ? -12.867 -39.75 -11.852 1 93.06 113 ILE B CA 1
ATOM 6557 C C . ILE B 1 113 ? -12.703 -38.969 -10.562 1 93.06 113 ILE B C 1
ATOM 6559 O O . ILE B 1 113 ? -11.641 -38.969 -9.945 1 93.06 113 ILE B O 1
ATOM 6563 N N . TYR B 1 114 ? -13.758 -38.312 -10.227 1 85.75 114 TYR B N 1
ATOM 6564 C CA . TYR B 1 114 ? -13.727 -37.438 -9.055 1 85.75 114 TYR B CA 1
ATOM 6565 C C . TYR B 1 114 ? -13.391 -38.25 -7.801 1 85.75 114 TYR B C 1
ATOM 6567 O O . TYR B 1 114 ? -14 -39.281 -7.527 1 85.75 114 TYR B O 1
ATOM 6575 N N . GLN B 1 115 ? -12.344 -37.906 -7.047 1 80.5 115 GLN B N 1
ATOM 6576 C CA . GLN B 1 115 ? -11.93 -38.406 -5.734 1 80.5 115 GLN B CA 1
ATOM 6577 C C . GLN B 1 115 ? -11.492 -39.875 -5.809 1 80.5 115 GLN B C 1
ATOM 6579 O O . GLN B 1 115 ? -11.578 -40.594 -4.816 1 80.5 115 GLN B O 1
ATOM 6584 N N . VAL B 1 116 ? -11.141 -40.281 -6.961 1 88.81 116 VAL B N 1
ATOM 6585 C CA . VAL B 1 116 ? -10.68 -41.656 -7.109 1 88.81 116 VAL B CA 1
ATOM 6586 C C . VAL B 1 116 ? -9.328 -41.812 -6.41 1 88.81 116 VAL B C 1
ATOM 6588 O O . VAL B 1 116 ? -8.484 -40.938 -6.461 1 88.81 116 VAL B O 1
ATOM 6591 N N . GLN B 1 117 ? -9.172 -42.875 -5.684 1 85.56 117 GLN B N 1
ATOM 6592 C CA . GLN B 1 117 ? -7.926 -43.156 -4.969 1 85.56 117 GLN B CA 1
ATOM 6593 C C . GLN B 1 117 ? -6.945 -43.938 -5.84 1 85.56 117 GLN B C 1
ATOM 6595 O O . GLN B 1 117 ? -5.734 -43.719 -5.762 1 85.56 117 GLN B O 1
ATOM 6600 N N . SER B 1 118 ? -7.559 -44.906 -6.602 1 88.31 118 SER B N 1
ATOM 6601 C CA . SER B 1 118 ? -6.723 -45.719 -7.477 1 88.31 118 SER B CA 1
ATOM 6602 C C . SER B 1 118 ? -7.473 -46.094 -8.742 1 88.31 118 SER B C 1
ATOM 6604 O O . SER B 1 118 ? -8.695 -46.281 -8.719 1 88.31 118 SER B O 1
ATOM 6606 N N . ILE B 1 119 ? -6.773 -46.156 -9.797 1 93.38 119 ILE B N 1
ATOM 6607 C CA . ILE B 1 119 ? -7.324 -46.594 -11.078 1 93.38 119 ILE B CA 1
ATOM 6608 C C . ILE B 1 119 ? -6.59 -47.844 -11.555 1 93.38 119 ILE B C 1
ATOM 6610 O O . ILE B 1 119 ? -5.355 -47.906 -11.562 1 93.38 119 ILE B O 1
ATOM 6614 N N . LYS B 1 120 ? -7.352 -48.812 -11.984 1 93.38 120 LYS B N 1
ATOM 6615 C CA . LYS B 1 120 ? -6.863 -50.125 -12.328 1 93.38 120 LYS B CA 1
ATOM 6616 C C . LYS B 1 120 ? -5.777 -50.062 -13.398 1 93.38 120 LYS B C 1
ATOM 6618 O O . LYS B 1 120 ? -4.77 -50.781 -13.312 1 93.38 120 LYS B O 1
ATOM 6623 N N . PHE B 1 121 ? -6.043 -49.25 -14.453 1 91.88 121 PHE B N 1
ATOM 6624 C CA . PHE B 1 121 ? -5.137 -49.156 -15.594 1 91.88 121 PHE B CA 1
ATOM 6625 C C . PHE B 1 121 ? -4.648 -47.719 -15.781 1 91.88 121 PHE B C 1
ATOM 6627 O O . PHE B 1 121 ? -5.395 -46.781 -15.555 1 91.88 121 PHE B O 1
ATOM 6634 N N . SER B 1 122 ? -3.359 -47.594 -16.156 1 89.44 122 SER B N 1
ATOM 6635 C CA . SER B 1 122 ? -2.959 -46.344 -16.75 1 89.44 122 SER B CA 1
ATOM 6636 C C . SER B 1 122 ? -3.619 -46.125 -18.109 1 89.44 122 SER B C 1
ATOM 6638 O O . SER B 1 122 ? -4.223 -47.062 -18.656 1 89.44 122 SER B O 1
ATOM 6640 N N . TYR B 1 123 ? -3.635 -44.969 -18.609 1 92.38 123 TYR B N 1
ATOM 6641 C CA . TYR B 1 123 ? -4.246 -44.688 -19.906 1 92.38 123 TYR B CA 1
ATOM 6642 C C . TYR B 1 123 ? -3.67 -45.594 -20.984 1 92.38 123 TYR B C 1
ATOM 6644 O O . TYR B 1 123 ? -4.414 -46.219 -21.75 1 92.38 123 TYR B O 1
ATOM 6652 N N . ALA B 1 124 ? -2.361 -45.688 -21.047 1 85.75 124 ALA B N 1
ATOM 6653 C CA . ALA B 1 124 ? -1.678 -46.469 -22.062 1 85.75 124 ALA B CA 1
ATOM 6654 C C . ALA B 1 124 ? -2.033 -47.938 -21.953 1 85.75 124 ALA B C 1
ATOM 6656 O O . ALA B 1 124 ? -2.23 -48.625 -22.953 1 85.75 124 ALA B O 1
ATOM 6657 N N . GLU B 1 125 ? -2.141 -48.438 -20.719 1 87.75 125 GLU B N 1
ATOM 6658 C CA . GLU B 1 125 ? -2.492 -49.812 -20.484 1 87.75 125 GLU B CA 1
ATOM 6659 C C . GLU B 1 125 ? -3.928 -50.094 -20.906 1 87.75 125 GLU B C 1
ATOM 6661 O O . GLU B 1 125 ? -4.207 -51.156 -21.484 1 87.75 125 GLU B O 1
ATOM 6666 N N . ALA B 1 126 ? -4.781 -49.156 -20.578 1 94.06 126 ALA B N 1
ATOM 6667 C CA . ALA B 1 126 ? -6.188 -49.312 -20.953 1 94.06 126 ALA B CA 1
ATOM 6668 C C . ALA B 1 126 ? -6.359 -49.344 -22.469 1 94.06 126 ALA B C 1
ATOM 6670 O O . ALA B 1 126 ? -7.125 -50.156 -23 1 94.06 126 ALA B O 1
ATOM 6671 N N . LEU B 1 127 ? -5.723 -48.469 -23.156 1 92.31 127 LEU B N 1
ATOM 6672 C CA . LEU B 1 127 ? -5.809 -48.406 -24.609 1 92.31 127 LEU B CA 1
ATOM 6673 C C . LEU B 1 127 ? -5.258 -49.656 -25.266 1 92.31 127 LEU B C 1
ATOM 6675 O O . LEU B 1 127 ? -5.773 -50.125 -26.297 1 92.31 127 LEU B O 1
ATOM 6679 N N . ALA B 1 128 ? -4.223 -50.25 -24.625 1 88.44 128 ALA B N 1
ATOM 6680 C CA . ALA B 1 128 ? -3.584 -51.438 -25.156 1 88.44 128 ALA B CA 1
ATOM 6681 C C . ALA B 1 128 ? -4.512 -52.656 -25.047 1 88.44 128 ALA B C 1
ATOM 6683 O O . ALA B 1 128 ? -4.359 -53.625 -25.781 1 88.44 128 ALA B O 1
ATOM 6684 N N . GLN B 1 129 ? -5.438 -52.562 -24.141 1 91.69 129 GLN B N 1
ATOM 6685 C CA . GLN B 1 129 ? -6.379 -53.656 -23.953 1 91.69 129 GLN B CA 1
ATOM 6686 C C . GLN B 1 129 ? -7.422 -53.688 -25.062 1 91.69 129 GLN B C 1
ATOM 6688 O O . GLN B 1 129 ? -8.109 -54.688 -25.25 1 91.69 129 GLN B O 1
ATOM 6693 N N . VAL B 1 130 ? -7.516 -52.594 -25.781 1 93.06 130 VAL B N 1
ATOM 6694 C CA . VAL B 1 130 ? -8.539 -52.5 -26.812 1 93.06 130 VAL B CA 1
ATOM 6695 C C . VAL B 1 130 ? -8.039 -53.156 -28.094 1 93.06 130 VAL B C 1
ATOM 6697 O O . VAL B 1 130 ? -6.918 -52.906 -28.531 1 93.06 130 VAL B O 1
ATOM 6700 N N . ASP B 1 131 ? -8.812 -54.062 -28.656 1 87.81 131 ASP B N 1
ATOM 6701 C CA . ASP B 1 131 ? -8.477 -54.719 -29.922 1 87.81 131 ASP B CA 1
ATOM 6702 C C . ASP B 1 131 ? -8.656 -53.75 -31.094 1 87.81 131 ASP B C 1
ATOM 6704 O O . ASP B 1 131 ? -9.789 -53.406 -31.453 1 87.81 131 ASP B O 1
ATOM 6708 N N . THR B 1 132 ? -7.566 -53.312 -31.672 1 83.62 132 THR B N 1
ATOM 6709 C CA . THR B 1 132 ? -7.594 -52.312 -32.75 1 83.62 132 THR B CA 1
ATOM 6710 C C . THR B 1 132 ? -8.07 -52.969 -34.062 1 83.62 132 THR B C 1
ATOM 6712 O O . THR B 1 132 ? -8.477 -52.25 -35 1 83.62 132 THR B O 1
ATOM 6715 N N . LYS B 1 133 ? -8.094 -54.312 -34.25 1 87.12 133 LYS B N 1
ATOM 6716 C CA . LYS B 1 133 ? -8.531 -55 -35.469 1 87.12 133 LYS B CA 1
ATOM 6717 C C . LYS B 1 133 ? -10.047 -55 -35.625 1 87.12 133 LYS B C 1
ATOM 6719 O O . LYS B 1 133 ? -10.586 -54.906 -36.719 1 87.12 133 LYS B O 1
ATOM 6724 N N . THR B 1 134 ? -10.703 -55.031 -34.469 1 90.5 134 THR B N 1
ATOM 6725 C CA . THR B 1 134 ? -12.156 -54.938 -34.438 1 90.5 134 THR B CA 1
ATOM 6726 C C . THR B 1 134 ? -12.602 -53.75 -33.594 1 90.5 134 THR B C 1
ATOM 6728 O O . THR B 1 134 ? -12.867 -53.906 -32.406 1 90.5 134 THR B O 1
ATOM 6731 N N . PRO B 1 135 ? -12.711 -52.688 -34.281 1 89.81 135 PRO B N 1
ATOM 6732 C CA . PRO B 1 135 ? -13.078 -51.5 -33.5 1 89.81 135 PRO B CA 1
ATOM 6733 C C . PRO B 1 135 ? -14.383 -51.656 -32.75 1 89.81 135 PRO B C 1
ATOM 6735 O O . PRO B 1 135 ? -15.32 -52.312 -33.25 1 89.81 135 PRO B O 1
ATOM 6738 N N . PRO B 1 136 ? -14.328 -51.156 -31.484 1 94.69 136 PRO B N 1
ATOM 6739 C CA . PRO B 1 136 ? -15.539 -51.281 -30.656 1 94.69 136 PRO B CA 1
ATOM 6740 C C . PRO B 1 136 ? -16.75 -50.594 -31.281 1 94.69 136 PRO B C 1
ATOM 6742 O O . PRO B 1 136 ? -16.594 -49.562 -31.953 1 94.69 136 PRO B O 1
ATOM 6745 N N . LYS B 1 137 ? -17.906 -51.156 -31.047 1 92.38 137 LYS B N 1
ATOM 6746 C CA . LYS B 1 137 ? -19.172 -50.594 -31.531 1 92.38 137 LYS B CA 1
ATOM 6747 C C . LYS B 1 137 ? -19.906 -49.875 -30.406 1 92.38 137 LYS B C 1
ATOM 6749 O O . LYS B 1 137 ? -19.688 -50.156 -29.234 1 92.38 137 LYS B O 1
ATOM 6754 N N . PRO B 1 138 ? -20.719 -48.969 -30.828 1 92.56 138 PRO B N 1
ATOM 6755 C CA . PRO B 1 138 ? -21.484 -48.25 -29.812 1 92.56 138 PRO B CA 1
ATOM 6756 C C . PRO B 1 138 ? -22.422 -49.156 -29.016 1 92.56 138 PRO B C 1
ATOM 6758 O O . PRO B 1 138 ? -22.75 -50.25 -29.469 1 92.56 138 PRO B O 1
ATOM 6761 N N . MET B 1 139 ? -22.703 -48.625 -27.859 1 90.62 139 MET B N 1
ATOM 6762 C CA . MET B 1 139 ? -23.609 -49.406 -26.984 1 90.62 139 MET B CA 1
ATOM 6763 C C . MET B 1 139 ? -25.016 -49.438 -27.547 1 90.62 139 MET B C 1
ATOM 6765 O O . MET B 1 139 ? -25.531 -48.406 -28.016 1 90.62 139 MET B O 1
ATOM 6769 N N . SER B 1 140 ? -25.578 -50.625 -27.547 1 85.56 140 SER B N 1
ATOM 6770 C CA . SER B 1 140 ? -26.969 -50.781 -28 1 85.56 140 SER B CA 1
ATOM 6771 C C . SER B 1 140 ? -27.938 -50.125 -27.016 1 85.56 140 SER B C 1
ATOM 6773 O O . SER B 1 140 ? -27.703 -50.156 -25.797 1 85.56 140 SER B O 1
ATOM 6775 N N . PRO B 1 141 ? -28.953 -49.562 -27.531 1 82 141 PRO B N 1
ATOM 6776 C CA . PRO B 1 141 ? -29.938 -48.906 -26.656 1 82 141 PRO B CA 1
ATOM 6777 C C . PRO B 1 141 ? -30.609 -49.906 -25.703 1 82 141 PRO B C 1
ATOM 6779 O O . PRO B 1 141 ? -31.094 -49.5 -24.641 1 82 141 PRO B O 1
ATOM 6782 N N . ASP B 1 142 ? -30.516 -51.156 -26.016 1 81.19 142 ASP B N 1
ATOM 6783 C CA . ASP B 1 142 ? -31.219 -52.156 -25.219 1 81.19 142 ASP B CA 1
ATOM 6784 C C . ASP B 1 142 ? -30.359 -52.656 -24.062 1 81.19 142 ASP B C 1
ATOM 6786 O O . ASP B 1 142 ? -30.859 -53.219 -23.094 1 81.19 142 ASP B O 1
ATOM 6790 N N . LEU B 1 143 ? -29.156 -52.281 -24.094 1 80.38 143 LEU B N 1
ATOM 6791 C CA . LEU B 1 143 ? -28.234 -52.75 -23.047 1 80.38 143 LEU B CA 1
ATOM 6792 C C . LEU B 1 143 ? -28.281 -51.812 -21.844 1 80.38 143 LEU B C 1
ATOM 6794 O O . LEU B 1 143 ? -28.219 -50.594 -22 1 80.38 143 LEU B O 1
ATOM 6798 N N . THR B 1 144 ? -28.469 -52.5 -20.688 1 80.19 144 THR B N 1
ATOM 6799 C CA . THR B 1 144 ? -28.625 -51.719 -19.469 1 80.19 144 THR B CA 1
ATOM 6800 C C . THR B 1 144 ? -27.328 -51.656 -18.688 1 80.19 144 THR B C 1
ATOM 6802 O O . THR B 1 144 ? -27.156 -50.844 -17.797 1 80.19 144 THR B O 1
ATOM 6805 N N . VAL B 1 145 ? -26.406 -52.5 -19.016 1 87.25 145 VAL B N 1
ATOM 6806 C CA . VAL B 1 145 ? -25.156 -52.562 -18.266 1 87.25 145 VAL B CA 1
ATOM 6807 C C . VAL B 1 145 ? -23.984 -52.562 -19.234 1 87.25 145 VAL B C 1
ATOM 6809 O O . VAL B 1 145 ? -24.016 -53.219 -20.281 1 87.25 145 VAL B O 1
ATOM 6812 N N . LEU B 1 146 ? -23.031 -51.75 -18.953 1 91.5 146 LEU B N 1
ATOM 6813 C CA . LEU B 1 146 ? -21.797 -51.719 -19.75 1 91.5 146 LEU B CA 1
ATOM 6814 C C . LEU B 1 146 ? -20.969 -52.969 -19.5 1 91.5 146 LEU B C 1
ATOM 6816 O O . LEU B 1 146 ? -20.422 -53.156 -18.422 1 91.5 146 LEU B O 1
ATOM 6820 N N . ASN B 1 147 ? -20.906 -53.906 -20.547 1 90.44 147 ASN B N 1
ATOM 6821 C CA . ASN B 1 147 ? -20.234 -55.188 -20.344 1 90.44 147 ASN B CA 1
ATOM 6822 C C . ASN B 1 147 ? -19.172 -55.469 -21.406 1 90.44 147 ASN B C 1
ATOM 6824 O O . ASN B 1 147 ? -18.672 -56.562 -21.516 1 90.44 147 ASN B O 1
ATOM 6828 N N . ARG B 1 148 ? -18.953 -54.5 -22.141 1 93.38 148 ARG B N 1
ATOM 6829 C CA . ARG B 1 148 ? -17.891 -54.562 -23.125 1 93.38 148 ARG B CA 1
ATOM 6830 C C . ARG B 1 148 ? -17.344 -53.156 -23.438 1 93.38 148 ARG B C 1
ATOM 6832 O O . ARG B 1 148 ? -17.953 -52.156 -23.062 1 93.38 148 ARG B O 1
ATOM 6839 N N . THR B 1 149 ? -16.234 -53.125 -24.141 1 95.69 149 THR B N 1
ATOM 6840 C CA . THR B 1 149 ? -15.695 -51.844 -24.594 1 95.69 149 THR B CA 1
ATOM 6841 C C . THR B 1 149 ? -16.578 -51.25 -25.703 1 95.69 149 THR B C 1
ATOM 6843 O O . THR B 1 149 ? -16.938 -51.938 -26.656 1 95.69 149 THR B O 1
ATOM 6846 N N . ILE B 1 150 ? -16.891 -50.062 -25.531 1 96 150 ILE B N 1
ATOM 6847 C CA . ILE B 1 150 ? -17.797 -49.438 -26.5 1 96 150 ILE B CA 1
ATOM 6848 C C . ILE B 1 150 ? -17.156 -48.219 -27.109 1 96 150 ILE B C 1
ATOM 6850 O O . ILE B 1 150 ? -16.156 -47.688 -26.578 1 96 150 ILE B O 1
ATOM 6854 N N . SER B 1 151 ? -17.672 -47.812 -28.297 1 95.88 151 SER B N 1
ATOM 6855 C CA . SER B 1 151 ? -17.312 -46.531 -28.906 1 95.88 151 SER B CA 1
ATOM 6856 C C . SER B 1 151 ? -18.469 -45.531 -28.828 1 95.88 151 SER B C 1
ATOM 6858 O O . SER B 1 151 ? -19.609 -45.906 -28.594 1 95.88 151 SER B O 1
ATOM 6860 N N . ILE B 1 152 ? -18.109 -44.312 -28.828 1 95.12 152 ILE B N 1
ATOM 6861 C CA . ILE B 1 152 ? -19.094 -43.219 -28.828 1 95.12 152 ILE B CA 1
ATOM 6862 C C . ILE B 1 152 ? -19.188 -42.625 -30.234 1 95.12 152 ILE B C 1
ATOM 6864 O O . ILE B 1 152 ? -18.203 -42.562 -30.953 1 95.12 152 ILE B O 1
ATOM 6868 N N . ASP B 1 153 ? -20.406 -42.281 -30.688 1 94 153 ASP B N 1
ATOM 6869 C CA . ASP B 1 153 ? -20.562 -41.656 -32 1 94 153 ASP B CA 1
ATOM 6870 C C . ASP B 1 153 ? -20.156 -40.188 -31.984 1 94 153 ASP B C 1
ATOM 6872 O O . ASP B 1 153 ? -20.094 -39.562 -30.922 1 94 153 ASP B O 1
ATOM 6876 N N . ASP B 1 154 ? -19.938 -39.656 -33.188 1 95.88 154 ASP B N 1
ATOM 6877 C CA . ASP B 1 154 ? -19.438 -38.281 -33.344 1 95.88 154 ASP B CA 1
ATOM 6878 C C . ASP B 1 154 ? -20.438 -37.281 -32.812 1 95.88 154 ASP B C 1
ATOM 6880 O O . ASP B 1 154 ? -20.047 -36.281 -32.219 1 95.88 154 ASP B O 1
ATOM 6884 N N . ALA B 1 155 ? -21.641 -37.5 -33.062 1 95.81 155 ALA B N 1
ATOM 6885 C CA . ALA B 1 155 ? -22.672 -36.562 -32.625 1 95.81 155 ALA B CA 1
ATOM 6886 C C . ALA B 1 155 ? -22.703 -36.438 -31.109 1 95.81 155 ALA B C 1
ATOM 6888 O O . ALA B 1 155 ? -22.812 -35.344 -30.562 1 95.81 155 ALA B O 1
ATOM 6889 N N . THR B 1 156 ? -22.656 -37.625 -30.469 1 95.81 156 THR B N 1
ATOM 6890 C CA . THR B 1 156 ? -22.672 -37.656 -29.016 1 95.81 156 THR B CA 1
ATOM 6891 C C . THR B 1 156 ? -21.406 -37 -28.453 1 95.81 156 THR B C 1
ATOM 6893 O O . THR B 1 156 ? -21.5 -36.156 -27.531 1 95.81 156 THR B O 1
ATOM 6896 N N . TYR B 1 157 ? -20.328 -37.281 -29.016 1 97 157 TYR B N 1
ATOM 6897 C CA . TYR B 1 157 ? -19.062 -36.688 -28.578 1 97 157 TYR B CA 1
ATOM 6898 C C . TYR B 1 157 ? -19.109 -35.188 -28.703 1 97 157 TYR B C 1
ATOM 6900 O O . TYR B 1 157 ? -18.766 -34.469 -27.766 1 97 157 TYR B O 1
ATOM 6908 N N . ASN B 1 158 ? -19.562 -34.688 -29.875 1 97.38 158 ASN B N 1
ATOM 6909 C CA . ASN B 1 158 ? -19.594 -33.281 -30.125 1 97.38 158 ASN B CA 1
ATOM 6910 C C . ASN B 1 158 ? -20.531 -32.531 -29.172 1 97.38 158 ASN B C 1
ATOM 6912 O O . ASN B 1 158 ? -20.281 -31.406 -28.781 1 97.38 158 ASN B O 1
ATOM 6916 N N . SER B 1 159 ? -21.641 -33.156 -28.828 1 97.56 159 SER B N 1
ATOM 6917 C CA . SER B 1 159 ? -22.578 -32.531 -27.906 1 97.56 159 SER B CA 1
ATOM 6918 C C . SER B 1 159 ? -21.969 -32.344 -26.531 1 97.56 159 SER B C 1
ATOM 6920 O O . SER B 1 159 ? -22.203 -31.344 -25.859 1 97.56 159 SER B O 1
ATOM 6922 N N . TYR B 1 160 ? -21.141 -33.312 -26.156 1 97.81 160 TYR B N 1
ATOM 6923 C CA . TYR B 1 160 ? -20.5 -33.188 -24.859 1 97.81 160 TYR B CA 1
ATOM 6924 C C . TYR B 1 160 ? -19.297 -32.25 -24.906 1 97.81 160 TYR B C 1
ATOM 6926 O O . TYR B 1 160 ? -19 -31.562 -23.938 1 97.81 160 TYR B O 1
ATOM 6934 N N . LEU B 1 161 ? -18.641 -32.281 -26.047 1 98.06 161 LEU B N 1
ATOM 6935 C CA . LEU B 1 161 ? -17.562 -31.312 -26.219 1 98.06 161 LEU B CA 1
ATOM 6936 C C . LEU B 1 161 ? -18.078 -29.875 -26.125 1 98.06 161 LEU B C 1
ATOM 6938 O O . LEU B 1 161 ? -17.438 -29.016 -25.516 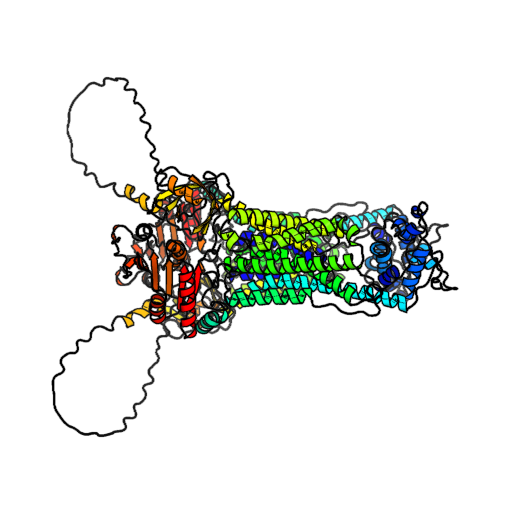1 98.06 161 LEU B O 1
ATOM 6942 N N . ASN B 1 162 ? -19.219 -29.656 -26.703 1 97.88 162 ASN B N 1
ATOM 6943 C CA . ASN B 1 162 ? -19.844 -28.344 -26.625 1 97.88 162 ASN B CA 1
ATOM 6944 C C . ASN B 1 162 ? -20.203 -27.969 -25.188 1 97.88 162 ASN B C 1
ATOM 6946 O O . ASN B 1 162 ? -20.109 -26.812 -24.781 1 97.88 162 ASN B O 1
ATOM 6950 N N . ALA B 1 163 ? -20.578 -28.953 -24.453 1 97.25 163 ALA B N 1
ATOM 6951 C CA . ALA B 1 163 ? -20.875 -28.703 -23.047 1 97.25 163 ALA B CA 1
ATOM 6952 C C . ALA B 1 163 ? -19.625 -28.281 -22.281 1 97.25 163 ALA B C 1
ATOM 6954 O O . ALA B 1 163 ? -19.656 -27.344 -21.484 1 97.25 163 ALA B O 1
ATOM 6955 N N . VAL B 1 164 ? -18.531 -28.938 -22.562 1 97.38 164 VAL B N 1
ATOM 6956 C CA . VAL B 1 164 ? -17.266 -28.609 -21.906 1 97.38 164 VAL B CA 1
ATOM 6957 C C . VAL B 1 164 ? -16.828 -27.203 -22.297 1 97.38 164 VAL B C 1
ATOM 6959 O O . VAL B 1 164 ? -16.438 -26.406 -21.438 1 97.38 164 VAL B O 1
ATOM 6962 N N . LYS B 1 165 ? -16.969 -26.891 -23.578 1 96.88 165 LYS B N 1
ATOM 6963 C CA . LYS B 1 165 ? -16.625 -25.562 -24.047 1 96.88 165 LYS B CA 1
ATOM 6964 C C . LYS B 1 165 ? -17.484 -24.5 -23.375 1 96.88 165 LYS B C 1
ATOM 6966 O O . LYS B 1 165 ? -17 -23.422 -23.031 1 96.88 165 LYS B O 1
ATOM 6971 N N . GLY B 1 166 ? -18.703 -24.812 -23.25 1 96.56 166 GLY B N 1
ATOM 6972 C CA . GLY B 1 166 ? -19.594 -23.906 -22.547 1 96.56 166 GLY B CA 1
ATOM 6973 C C . GLY B 1 166 ? -19.172 -23.641 -21.125 1 96.56 166 GLY B C 1
ATOM 6974 O O . GLY B 1 166 ? -19.125 -22.5 -20.688 1 96.56 166 GLY B O 1
ATOM 6975 N N . TYR B 1 167 ? -18.828 -24.656 -20.422 1 95.81 167 TYR B N 1
ATOM 6976 C CA . TYR B 1 167 ? -18.406 -24.516 -19.031 1 95.81 167 TYR B CA 1
ATOM 6977 C C . TYR B 1 167 ? -17.109 -23.719 -18.938 1 95.81 167 TYR B C 1
ATOM 6979 O O . TYR B 1 167 ? -16.938 -22.938 -18 1 95.81 167 TYR B O 1
ATOM 6987 N N . ILE B 1 168 ? -16.203 -23.953 -19.859 1 95.62 168 ILE B N 1
ATOM 6988 C CA . ILE B 1 168 ? -14.945 -23.219 -19.875 1 95.62 168 ILE B CA 1
ATOM 6989 C C . ILE B 1 168 ? -15.227 -21.734 -20.094 1 95.62 168 ILE B C 1
ATOM 6991 O O . ILE B 1 168 ? -14.703 -20.891 -19.359 1 95.62 168 ILE B O 1
ATOM 6995 N N . ALA B 1 169 ? -16.094 -21.453 -21.031 1 95.88 169 ALA B N 1
ATOM 6996 C CA . ALA B 1 169 ? -16.406 -20.062 -21.359 1 95.88 169 ALA B CA 1
ATOM 6997 C C . ALA B 1 169 ? -17.125 -19.375 -20.188 1 95.88 169 ALA B C 1
ATOM 6999 O O . ALA B 1 169 ? -16.797 -18.25 -19.828 1 95.88 169 ALA B O 1
ATOM 7000 N N . ILE B 1 170 ? -18.062 -20.047 -19.625 1 95.94 170 ILE B N 1
ATOM 7001 C CA . ILE B 1 170 ? -18.828 -19.484 -18.516 1 95.94 170 ILE B CA 1
ATOM 7002 C C . ILE B 1 170 ? -17.938 -19.266 -17.312 1 95.94 170 ILE B C 1
ATOM 7004 O O . ILE B 1 170 ? -18.016 -18.234 -16.656 1 95.94 170 ILE B O 1
ATOM 7008 N N . GLY B 1 171 ? -17.078 -20.25 -17.031 1 93.62 171 GLY B N 1
ATOM 7009 C CA . GLY B 1 171 ? -16.156 -20.125 -15.914 1 93.62 171 GLY B CA 1
ATOM 7010 C C . GLY B 1 171 ? -15.203 -18.953 -16.062 1 93.62 171 GLY B C 1
ATOM 7011 O O . GLY B 1 171 ? -14.969 -18.203 -15.109 1 93.62 171 GLY B O 1
ATOM 7012 N N . LYS B 1 172 ? -14.688 -18.797 -17.219 1 93.75 172 LYS B N 1
ATOM 7013 C CA . LYS B 1 172 ? -13.781 -17.688 -17.5 1 93.75 172 LYS B CA 1
ATOM 7014 C C . LYS B 1 172 ? -14.5 -16.344 -17.359 1 93.75 172 LYS B C 1
ATOM 7016 O O . LYS B 1 172 ? -13.961 -15.406 -16.781 1 93.75 172 LYS B O 1
ATOM 7021 N N . ASN B 1 173 ? -15.688 -16.281 -17.891 1 95.56 173 ASN B N 1
ATOM 7022 C CA . ASN B 1 173 ? -16.453 -15.055 -17.828 1 95.56 173 ASN B CA 1
ATOM 7023 C C . ASN B 1 173 ? -16.844 -14.703 -16.391 1 95.56 173 ASN B C 1
ATOM 7025 O O . ASN B 1 173 ? -16.859 -13.531 -16.016 1 95.56 173 ASN B O 1
ATOM 7029 N N . GLU B 1 174 ? -17.172 -15.703 -15.688 1 94.94 174 GLU B N 1
ATOM 7030 C CA . GLU B 1 174 ? -17.5 -15.5 -14.289 1 94.94 174 GLU B CA 1
ATOM 7031 C C . GLU B 1 174 ? -16.344 -14.859 -13.531 1 94.94 174 GLU B C 1
ATOM 7033 O O . GLU B 1 174 ? -16.531 -13.891 -12.789 1 94.94 174 GLU B O 1
ATOM 7038 N N . SER B 1 175 ? -15.172 -15.367 -13.695 1 93.06 175 SER B N 1
ATOM 7039 C CA . SER B 1 175 ? -13.992 -14.82 -13.047 1 93.06 175 SER B CA 1
ATOM 7040 C C . SER B 1 175 ? -13.68 -13.414 -13.562 1 93.06 175 SER B C 1
ATOM 7042 O O . SER B 1 175 ? -13.336 -12.523 -12.781 1 93.06 175 SER B O 1
ATOM 7044 N N . LYS B 1 176 ? -13.828 -13.242 -14.859 1 93.94 176 LYS B N 1
ATOM 7045 C CA . LYS B 1 176 ? -13.57 -11.938 -15.477 1 93.94 176 LYS B CA 1
ATOM 7046 C C . LYS B 1 176 ? -14.484 -10.867 -14.883 1 93.94 176 LYS B C 1
ATOM 7048 O O . LYS B 1 176 ? -14.008 -9.812 -14.453 1 93.94 176 LYS B O 1
ATOM 7053 N N . TYR B 1 177 ? -15.734 -11.172 -14.82 1 95.75 177 TYR B N 1
ATOM 7054 C CA . TYR B 1 177 ? -16.703 -10.188 -14.352 1 95.75 177 TYR B CA 1
ATOM 7055 C C . TYR B 1 177 ? -16.562 -9.961 -12.852 1 95.75 177 TYR B C 1
ATOM 7057 O O . TYR B 1 177 ? -16.781 -8.844 -12.367 1 95.75 177 TYR B O 1
ATOM 7065 N N . SER B 1 178 ? -16.266 -11.008 -12.094 1 95.56 178 SER B N 1
ATOM 7066 C CA . SER B 1 178 ? -16 -10.82 -10.672 1 95.56 178 SER B CA 1
ATOM 7067 C C . SER B 1 178 ? -14.836 -9.875 -10.438 1 95.56 178 SER B C 1
ATOM 7069 O O . SER B 1 178 ? -14.914 -8.977 -9.594 1 95.56 178 SER B O 1
ATOM 7071 N N . LEU B 1 179 ? -13.82 -10.086 -11.242 1 92.56 179 LEU B N 1
ATOM 7072 C CA . LEU B 1 179 ? -12.648 -9.227 -11.141 1 92.56 179 LEU B CA 1
ATOM 7073 C C . LEU B 1 179 ? -12.977 -7.801 -11.57 1 92.56 179 LEU B C 1
ATOM 7075 O O . LEU B 1 179 ? -12.531 -6.836 -10.938 1 92.56 179 LEU B O 1
ATOM 7079 N N . LEU B 1 180 ? -13.766 -7.691 -12.562 1 93.94 180 LEU B N 1
ATOM 7080 C CA . LEU B 1 180 ? -14.133 -6.375 -13.062 1 93.94 180 LEU B CA 1
ATOM 7081 C C . LEU B 1 180 ? -14.945 -5.605 -12.031 1 93.94 180 LEU B C 1
ATOM 7083 O O . LEU B 1 180 ? -14.703 -4.418 -11.797 1 93.94 180 LEU B O 1
ATOM 7087 N N . VAL B 1 181 ? -15.844 -6.266 -11.438 1 97.19 181 VAL B N 1
ATOM 7088 C CA . VAL B 1 181 ? -16.688 -5.621 -10.43 1 97.19 181 VAL B CA 1
ATOM 7089 C C . VAL B 1 181 ? -15.828 -5.207 -9.234 1 97.19 181 VAL B C 1
ATOM 7091 O O . VAL B 1 181 ? -15.867 -4.047 -8.812 1 97.19 181 VAL B O 1
ATOM 7094 N N . PHE B 1 182 ? -15.07 -6.059 -8.742 1 95.75 182 PHE B N 1
ATOM 7095 C CA . PHE B 1 182 ? -14.266 -5.781 -7.555 1 95.75 182 PHE B CA 1
ATOM 7096 C C . PHE B 1 182 ? -13.234 -4.695 -7.84 1 95.75 182 PHE B C 1
ATOM 7098 O O . PHE B 1 182 ? -13.18 -3.686 -7.141 1 95.75 182 PHE B O 1
ATOM 7105 N N . LEU B 1 183 ? -12.484 -4.883 -8.898 1 91.25 183 LEU B N 1
ATOM 7106 C CA . LEU B 1 183 ? -11.383 -3.975 -9.195 1 91.25 183 LEU B CA 1
ATOM 7107 C C . LEU B 1 183 ? -11.906 -2.596 -9.586 1 91.25 183 LEU B C 1
ATOM 7109 O O . LEU B 1 183 ? -11.336 -1.576 -9.188 1 91.25 183 LEU B O 1
ATOM 7113 N N . SER B 1 184 ? -12.898 -2.543 -10.352 1 94.75 184 SER B N 1
ATOM 7114 C CA . SER B 1 184 ? -13.398 -1.237 -10.773 1 94.75 184 SER B CA 1
ATOM 7115 C C . SER B 1 184 ? -13.945 -0.449 -9.586 1 94.75 184 SER B C 1
ATOM 7117 O O . SER B 1 184 ? -13.773 0.769 -9.516 1 94.75 184 SER B O 1
ATOM 7119 N N . CYS B 1 185 ? -14.602 -1.14 -8.648 1 96.88 185 CYS B N 1
ATOM 7120 C CA . CYS B 1 185 ? -15.18 -0.46 -7.488 1 96.88 185 CYS B CA 1
ATOM 7121 C C . CYS B 1 185 ? -14.086 -0.017 -6.52 1 96.88 185 CYS B C 1
ATOM 7123 O O . CYS B 1 185 ? -14.32 0.83 -5.656 1 96.88 185 CYS B O 1
ATOM 7125 N N . VAL B 1 186 ? -12.93 -0.512 -6.645 1 92.44 186 VAL B N 1
ATOM 7126 C CA . VAL B 1 186 ? -11.805 -0.117 -5.797 1 92.44 186 VAL B CA 1
ATOM 7127 C C . VAL B 1 186 ? -10.953 0.92 -6.523 1 92.44 186 VAL B C 1
ATOM 7129 O O . VAL B 1 186 ? -10.617 1.963 -5.957 1 92.44 186 VAL B O 1
ATOM 7132 N N . VAL B 1 187 ? -10.742 0.771 -7.824 1 90 187 VAL B N 1
ATOM 7133 C CA . VAL B 1 187 ? -9.758 1.545 -8.57 1 90 187 VAL B CA 1
ATOM 7134 C C . VAL B 1 187 ? -10.383 2.854 -9.047 1 90 187 VAL B C 1
ATOM 7136 O O . VAL B 1 187 ? -9.711 3.889 -9.086 1 90 187 VAL B O 1
ATOM 7139 N N . ILE B 1 188 ? -11.594 2.818 -9.391 1 93.12 188 ILE B N 1
ATOM 7140 C CA . ILE B 1 188 ? -12.211 4 -9.984 1 93.12 188 ILE B CA 1
ATOM 7141 C C . ILE B 1 188 ? -12.234 5.137 -8.961 1 93.12 188 ILE B C 1
ATOM 7143 O O . ILE B 1 188 ? -11.836 6.262 -9.266 1 93.12 188 ILE B O 1
ATOM 7147 N N . PRO B 1 189 ? -12.641 4.895 -7.723 1 94.44 189 PRO B N 1
ATOM 7148 C CA . PRO B 1 189 ? -12.57 5.984 -6.746 1 94.44 189 PRO B CA 1
ATOM 7149 C C . PRO B 1 189 ? -11.148 6.531 -6.578 1 94.44 189 PRO B C 1
ATOM 7151 O O . PRO B 1 189 ? -10.961 7.742 -6.457 1 94.44 189 PRO B O 1
ATOM 7154 N N . ILE B 1 190 ? -10.242 5.746 -6.539 1 88.94 190 ILE B N 1
ATOM 7155 C CA . ILE B 1 190 ? -8.852 6.164 -6.422 1 88.94 190 ILE B CA 1
ATOM 7156 C C . ILE B 1 190 ? -8.461 6.996 -7.645 1 88.94 190 ILE B C 1
ATOM 7158 O O . ILE B 1 190 ? -7.879 8.078 -7.508 1 88.94 190 ILE B O 1
ATOM 7162 N N . GLY B 1 191 ? -8.836 6.484 -8.859 1 86.88 191 GLY B N 1
ATOM 7163 C CA . GLY B 1 191 ? -8.523 7.18 -10.094 1 86.88 191 GLY B CA 1
ATOM 7164 C C . GLY B 1 191 ? -9.133 8.57 -10.164 1 86.88 191 GLY B C 1
ATOM 7165 O O . GLY B 1 191 ? -8.453 9.531 -10.531 1 86.88 191 GLY B O 1
ATOM 7166 N N . PHE B 1 192 ? -10.328 8.648 -9.75 1 89.38 192 PHE B N 1
ATOM 7167 C CA . PHE B 1 192 ? -11 9.938 -9.781 1 89.38 192 PHE B CA 1
ATOM 7168 C C . PHE B 1 192 ? -10.398 10.891 -8.758 1 89.38 192 PHE B C 1
ATOM 7170 O O . PHE B 1 192 ? -10.344 12.102 -8.977 1 89.38 192 PHE B O 1
ATOM 7177 N N . SER B 1 193 ? -9.961 10.344 -7.684 1 88 193 SER B N 1
ATOM 7178 C CA . SER B 1 193 ? -9.32 11.172 -6.664 1 88 193 SER B CA 1
ATOM 7179 C C . SER B 1 193 ? -7.973 11.703 -7.145 1 88 193 SER B C 1
ATOM 7181 O O . SER B 1 193 ? -7.539 12.773 -6.723 1 88 193 SER B O 1
ATOM 7183 N N . LEU B 1 194 ? -7.367 11.039 -8.031 1 80.69 194 LEU B N 1
ATOM 7184 C CA . LEU B 1 194 ? -6.062 11.445 -8.547 1 80.69 194 LEU B CA 1
ATOM 7185 C C . LEU B 1 194 ? -6.211 12.547 -9.594 1 80.69 194 LEU B C 1
ATOM 7187 O O . LEU B 1 194 ? -5.234 13.219 -9.938 1 80.69 194 LEU B O 1
ATOM 7191 N N . LEU B 1 195 ? -7.379 12.781 -10.086 1 81.81 195 LEU B N 1
ATOM 7192 C CA . LEU B 1 195 ? -7.613 13.852 -11.047 1 81.81 195 LEU B CA 1
ATOM 7193 C C . LEU B 1 195 ? -7.336 15.219 -10.414 1 81.81 195 LEU B C 1
ATOM 7195 O O . LEU B 1 195 ? -7.113 16.203 -11.125 1 81.81 195 LEU B O 1
ATOM 7199 N N . ARG B 1 196 ? -7.32 15.25 -9.109 1 79.81 196 ARG B N 1
ATOM 7200 C CA . ARG B 1 196 ? -7.027 16.5 -8.406 1 79.81 196 ARG B CA 1
ATOM 7201 C C . ARG B 1 196 ? -5.594 16.953 -8.664 1 79.81 196 ARG B C 1
ATOM 7203 O O . ARG B 1 196 ? -5.254 18.109 -8.438 1 79.81 196 ARG B O 1
ATOM 7210 N N . LEU B 1 197 ? -4.82 16.078 -9.125 1 74.06 197 LEU B N 1
ATOM 7211 C CA . LEU B 1 197 ? -3.41 16.391 -9.352 1 74.06 197 LEU B CA 1
ATOM 7212 C C . LEU B 1 197 ? -3.197 17 -10.734 1 74.06 197 LEU B C 1
ATOM 7214 O O . LEU B 1 197 ? -2.123 17.531 -11.023 1 74.06 197 LEU B O 1
ATOM 7218 N N . LEU B 1 198 ? -4.277 17 -11.508 1 78.12 198 LEU B N 1
ATOM 7219 C CA . LEU B 1 198 ? -4.176 17.594 -12.836 1 78.12 198 LEU B CA 1
ATOM 7220 C C . LEU B 1 198 ? -4.301 19.109 -12.758 1 78.12 198 LEU B C 1
ATOM 7222 O O . LEU B 1 198 ? -5.102 19.641 -11.977 1 78.12 198 LEU B O 1
ATOM 7226 N N . PRO B 1 199 ? -3.455 19.781 -13.453 1 80.94 199 PRO B N 1
ATOM 7227 C CA . PRO B 1 199 ? -3.482 21.234 -13.43 1 80.94 199 PRO B CA 1
ATOM 7228 C C . PRO B 1 199 ? -4.68 21.812 -14.18 1 80.94 199 PRO B C 1
ATOM 7230 O O . PRO B 1 199 ? -4.508 22.5 -15.195 1 80.94 199 PRO B O 1
ATOM 7233 N N . ILE B 1 200 ? -5.816 21.672 -13.664 1 86.19 200 ILE B N 1
ATOM 7234 C CA . ILE B 1 200 ? -7.031 22.234 -14.234 1 86.19 200 ILE B CA 1
ATOM 7235 C C . ILE B 1 200 ? -7.246 23.656 -13.688 1 86.19 200 ILE B C 1
ATOM 7237 O O . ILE B 1 200 ? -7.137 23.875 -12.477 1 86.19 200 ILE B O 1
ATOM 7241 N N . PRO B 1 201 ? -7.516 24.562 -14.57 1 88.81 201 PRO B N 1
ATOM 7242 C CA . PRO B 1 201 ? -7.777 25.922 -14.078 1 88.81 201 PRO B CA 1
ATOM 7243 C C . PRO B 1 201 ? -8.883 25.953 -13.023 1 88.81 201 PRO B C 1
ATOM 7245 O O . PRO B 1 201 ? -9.859 25.219 -13.117 1 88.81 201 PRO B O 1
ATOM 7248 N N . THR B 1 202 ? -8.742 26.797 -12.109 1 90.19 202 THR B N 1
ATOM 7249 C CA . THR B 1 202 ? -9.625 26.844 -10.945 1 90.19 202 THR B CA 1
ATOM 7250 C C . THR B 1 202 ? -11.047 27.188 -11.367 1 90.19 202 THR B C 1
ATOM 7252 O O . THR B 1 202 ? -12.008 26.688 -10.781 1 90.19 202 THR B O 1
ATOM 7255 N N . SER B 1 203 ? -11.203 28.047 -12.359 1 92.5 203 SER B N 1
ATOM 7256 C CA . SER B 1 203 ? -12.539 28.422 -12.812 1 92.5 203 SER B CA 1
ATOM 7257 C C . SER B 1 203 ? -13.281 27.234 -13.406 1 92.5 203 SER B C 1
ATOM 7259 O O . SER B 1 203 ? -14.477 27.047 -13.156 1 92.5 203 SER B O 1
ATOM 7261 N N . ILE B 1 204 ? -12.578 26.406 -14.148 1 93.62 204 ILE B N 1
ATOM 7262 C CA . ILE B 1 204 ? -13.172 25.219 -14.766 1 93.62 204 ILE B CA 1
ATOM 7263 C C . ILE B 1 204 ? -13.492 24.188 -13.695 1 93.62 204 ILE B C 1
ATOM 7265 O O . ILE B 1 204 ? -14.547 23.547 -13.734 1 93.62 204 ILE B O 1
ATOM 7269 N N . ARG B 1 205 ? -12.609 24.062 -12.812 1 92.62 205 ARG B N 1
ATOM 7270 C CA . ARG B 1 205 ? -12.812 23.109 -11.734 1 92.62 205 ARG B CA 1
ATOM 7271 C C . ARG B 1 205 ? -14.039 23.484 -10.906 1 92.62 205 ARG B C 1
ATOM 7273 O O . ARG B 1 205 ? -14.867 22.625 -10.586 1 92.62 205 ARG B O 1
ATOM 7280 N N . SER B 1 206 ? -14.125 24.734 -10.516 1 94.31 206 SER B N 1
ATOM 7281 C CA . SER B 1 206 ? -15.25 25.203 -9.719 1 94.31 206 SER B CA 1
ATOM 7282 C C . SER B 1 206 ? -16.562 25.016 -10.453 1 94.31 206 SER B C 1
ATOM 7284 O O . SER B 1 206 ? -17.562 24.594 -9.852 1 94.31 206 SER B O 1
ATOM 7286 N N . LYS B 1 207 ? -16.594 25.219 -11.75 1 95.12 207 LYS B N 1
ATOM 7287 C CA . LYS B 1 207 ? -17.797 25.031 -12.539 1 95.12 207 LYS B CA 1
ATOM 7288 C C . LYS B 1 207 ? -18.156 23.547 -12.664 1 95.12 207 LYS B C 1
ATOM 7290 O O . LYS B 1 207 ? -19.328 23.188 -12.594 1 95.12 207 LYS B O 1
ATOM 7295 N N . PHE B 1 208 ? -17.203 22.75 -12.875 1 94.88 208 PHE B N 1
ATOM 7296 C CA . PHE B 1 208 ? -17.422 21.312 -12.984 1 94.88 208 PHE B CA 1
ATOM 7297 C C . PHE B 1 208 ? -18.062 20.781 -11.711 1 94.88 208 PHE B C 1
ATOM 7299 O O . PHE B 1 208 ? -19.031 20.016 -11.766 1 94.88 208 PHE B O 1
ATOM 7306 N N . TYR B 1 209 ? -17.547 21.188 -10.578 1 95 209 TYR B N 1
ATOM 7307 C CA . TYR B 1 209 ? -18.109 20.734 -9.312 1 95 209 TYR B CA 1
ATOM 7308 C C . TYR B 1 209 ? -19.5 21.297 -9.094 1 95 209 TYR B C 1
ATOM 7310 O O . TYR B 1 209 ? -20.375 20.609 -8.547 1 95 209 TYR B O 1
ATOM 7318 N N . ALA B 1 210 ? -19.703 22.453 -9.531 1 96.19 210 ALA B N 1
ATOM 7319 C CA . ALA B 1 210 ? -21 23.125 -9.344 1 96.19 210 ALA B CA 1
ATOM 7320 C C . ALA B 1 210 ? -22.078 22.484 -10.211 1 96.19 210 ALA B C 1
ATOM 7322 O O . ALA B 1 210 ? -23.25 22.469 -9.844 1 96.19 210 ALA B O 1
ATOM 7323 N N . TYR B 1 211 ? -21.703 21.922 -11.367 1 95.38 211 TYR B N 1
ATOM 7324 C CA . TYR B 1 211 ? -22.672 21.359 -12.289 1 95.38 211 TYR B CA 1
ATOM 7325 C C . TYR B 1 211 ? -22.844 19.859 -12.07 1 95.38 211 TYR B C 1
ATOM 7327 O O . TYR B 1 211 ? -23.953 19.328 -12.133 1 95.38 211 TYR B O 1
ATOM 7335 N N . ILE B 1 212 ? -21.719 19.219 -11.742 1 95.31 212 ILE B N 1
ATOM 7336 C CA . ILE B 1 212 ? -21.75 17.766 -11.953 1 95.31 212 ILE B CA 1
ATOM 7337 C C . ILE B 1 212 ? -21.547 17.062 -10.617 1 95.31 212 ILE B C 1
ATOM 7339 O O . ILE B 1 212 ? -22.016 15.938 -10.43 1 95.31 212 ILE B O 1
ATOM 7343 N N . ILE B 1 213 ? -20.969 17.656 -9.609 1 95.19 213 ILE B N 1
ATOM 7344 C CA . ILE B 1 213 ? -20.547 16.875 -8.445 1 95.19 213 ILE B CA 1
ATOM 7345 C C . ILE B 1 213 ? -21.359 17.297 -7.223 1 95.19 213 ILE B C 1
ATOM 7347 O O . ILE B 1 213 ? -22.109 16.5 -6.672 1 95.19 213 ILE B O 1
ATOM 7351 N N . ASP B 1 214 ? -21.469 18.516 -6.848 1 94.75 214 ASP B N 1
ATOM 7352 C CA . ASP B 1 214 ? -21.875 18.969 -5.523 1 94.75 214 ASP B CA 1
ATOM 7353 C C . ASP B 1 214 ? -23.406 19 -5.406 1 94.75 214 ASP B C 1
ATOM 7355 O O . ASP B 1 214 ? -23.969 18.609 -4.387 1 94.75 214 ASP B O 1
ATOM 7359 N N . PRO B 1 215 ? -24.094 19.391 -6.48 1 95.44 215 PRO B N 1
ATOM 7360 C CA . PRO B 1 215 ? -25.547 19.5 -6.305 1 95.44 215 PRO B CA 1
ATOM 7361 C C . PRO B 1 215 ? -26.219 18.141 -6.141 1 95.44 215 PRO B C 1
ATOM 7363 O O . PRO B 1 215 ? -25.672 17.125 -6.582 1 95.44 215 PRO B O 1
ATOM 7366 N N . PRO B 1 216 ? -27.375 18.203 -5.441 1 95.62 216 PRO B N 1
ATOM 7367 C CA . PRO B 1 216 ? -28.141 16.969 -5.375 1 95.62 216 PRO B CA 1
ATOM 7368 C C . PRO B 1 216 ? -28.578 16.469 -6.75 1 95.62 216 PRO B C 1
ATOM 7370 O O . PRO B 1 216 ? -28.781 17.266 -7.664 1 95.62 216 PRO B O 1
ATOM 7373 N N . ALA B 1 217 ? -28.703 15.219 -6.836 1 95.62 217 ALA B N 1
ATOM 7374 C CA . ALA B 1 217 ? -29.094 14.617 -8.109 1 95.62 217 ALA B CA 1
ATOM 7375 C C . ALA B 1 217 ? -30.438 15.164 -8.586 1 95.62 217 ALA B C 1
ATOM 7377 O O . ALA B 1 217 ? -30.625 15.375 -9.789 1 95.62 217 ALA B O 1
ATOM 7378 N N . TRP B 1 218 ? -31.359 15.328 -7.719 1 93 218 TRP B N 1
ATOM 7379 C CA . TRP B 1 218 ? -32.625 15.992 -8.016 1 93 218 TRP B CA 1
ATOM 7380 C C . TRP B 1 218 ? -33.125 16.781 -6.816 1 93 218 TRP B C 1
ATOM 7382 O O . TRP B 1 218 ? -32.781 16.469 -5.672 1 93 218 TRP B O 1
ATOM 7392 N N . GLY B 1 219 ? -33.688 17.891 -7.062 1 91.44 219 GLY B N 1
ATOM 7393 C CA . GLY B 1 219 ? -34.188 18.75 -5.996 1 91.44 219 GLY B CA 1
ATOM 7394 C C . GLY B 1 219 ? -33.094 19.594 -5.355 1 91.44 219 GLY B C 1
ATOM 7395 O O . GLY B 1 219 ? -32.062 19.859 -5.973 1 91.44 219 GLY B O 1
ATOM 7396 N N . LYS B 1 220 ? -33.406 20.047 -4.043 1 92.12 220 LYS B N 1
ATOM 7397 C CA . LYS B 1 220 ? -32.469 20.938 -3.354 1 92.12 220 LYS B CA 1
ATOM 7398 C C . LYS B 1 220 ? -32 20.344 -2.023 1 92.12 220 LYS B C 1
ATOM 7400 O O . LYS B 1 220 ? -31.188 20.938 -1.322 1 92.12 220 LYS B O 1
ATOM 7405 N N . ARG B 1 221 ? -32.5 19.141 -1.843 1 91.31 221 ARG B N 1
ATOM 7406 C CA . ARG B 1 221 ? -32.219 18.547 -0.547 1 91.31 221 ARG B CA 1
ATOM 7407 C C . ARG B 1 221 ? -31.25 17.375 -0.698 1 91.31 221 ARG B C 1
ATOM 7409 O O . ARG B 1 221 ? -31.406 16.547 -1.595 1 91.31 221 ARG B O 1
ATOM 7416 N N . HIS B 1 222 ? -30.188 17.328 0.049 1 90.94 222 HIS B N 1
ATOM 7417 C CA . HIS B 1 222 ? -29.25 16.219 0.137 1 90.94 222 HIS B CA 1
ATOM 7418 C C . HIS B 1 222 ? -29.031 15.797 1.585 1 90.94 222 HIS B C 1
ATOM 7420 O O . HIS B 1 222 ? -29.156 14.609 1.907 1 90.94 222 HIS B O 1
ATOM 7426 N N . SER B 1 223 ? -28.75 16.719 2.441 1 89.38 223 SER B N 1
ATOM 7427 C CA . SER B 1 223 ? -28.516 16.422 3.852 1 89.38 223 SER B CA 1
ATOM 7428 C C . SER B 1 223 ? -29.828 16.125 4.574 1 89.38 223 SER B C 1
ATOM 7430 O O . SER B 1 223 ? -29.875 15.227 5.422 1 89.38 223 SER B O 1
ATOM 7432 N N . VAL B 1 224 ? -30.859 16.859 4.25 1 88.56 224 VAL B N 1
ATOM 7433 C CA . VAL B 1 224 ? -32.188 16.594 4.82 1 88.56 224 VAL B CA 1
ATOM 7434 C C . VAL B 1 224 ? -32.812 15.406 4.098 1 88.56 224 VAL B C 1
ATOM 7436 O O . VAL B 1 224 ? -32.969 15.414 2.871 1 88.56 224 VAL B O 1
ATOM 7439 N N . PRO B 1 225 ? -33.219 14.453 4.875 1 86.75 225 PRO B N 1
ATOM 7440 C CA . PRO B 1 225 ? -33.844 13.289 4.234 1 86.75 225 PRO B CA 1
ATOM 7441 C C . PRO B 1 225 ? -35.156 13.617 3.549 1 86.75 225 PRO B C 1
ATOM 7443 O O . PRO B 1 225 ? -35.938 14.453 4.043 1 86.75 225 PRO B O 1
ATOM 7446 N N . THR B 1 226 ? -35.344 12.922 2.432 1 84.94 226 THR B N 1
ATOM 7447 C CA . THR B 1 226 ? -36.594 13.078 1.718 1 84.94 226 THR B CA 1
ATOM 7448 C C . THR B 1 226 ? -37.656 12.148 2.297 1 84.94 226 THR B C 1
ATOM 7450 O O . THR B 1 226 ? -37.469 10.938 2.369 1 84.94 226 THR B O 1
ATOM 7453 N N . LEU B 1 227 ? -38.781 12.68 2.707 1 81.5 227 LEU B N 1
ATOM 7454 C CA . LEU B 1 227 ? -39.906 11.938 3.279 1 81.5 227 LEU B CA 1
ATOM 7455 C C . LEU B 1 227 ? -39.438 11.094 4.461 1 81.5 227 LEU B C 1
ATOM 7457 O O . LEU B 1 227 ? -40.031 10.055 4.754 1 81.5 227 LEU B O 1
ATOM 7461 N N . GLY B 1 228 ? -38.281 11.438 4.953 1 77.44 228 GLY B N 1
ATOM 7462 C CA . GLY B 1 228 ? -37.75 10.727 6.113 1 77.44 228 GLY B CA 1
ATOM 7463 C C . GLY B 1 228 ? -37.188 9.359 5.781 1 77.44 228 GLY B C 1
ATOM 7464 O O . GLY B 1 228 ? -36.812 8.602 6.676 1 77.44 228 GLY B O 1
ATOM 7465 N N . LEU B 1 229 ? -37.031 9 4.578 1 78.75 229 LEU B N 1
ATOM 7466 C CA . LEU B 1 229 ? -36.688 7.637 4.188 1 78.75 229 LEU B CA 1
ATOM 7467 C C . LEU B 1 229 ? -35.25 7.547 3.674 1 78.75 229 LEU B C 1
ATOM 7469 O O . LEU B 1 229 ? -34.562 6.547 3.9 1 78.75 229 LEU B O 1
ATOM 7473 N N . GLY B 1 230 ? -34.844 8.531 2.971 1 83.12 230 GLY B N 1
ATOM 7474 C CA . GLY B 1 230 ? -33.5 8.445 2.4 1 83.12 230 GLY B CA 1
ATOM 7475 C C . GLY B 1 230 ? -32.938 9.789 1.98 1 83.12 230 GLY B C 1
ATOM 7476 O O . GLY B 1 230 ? -33.656 10.781 1.949 1 83.12 230 GLY B O 1
ATOM 7477 N N . ILE B 1 231 ? -31.703 9.742 1.712 1 87.94 231 ILE B N 1
ATOM 7478 C CA . ILE B 1 231 ? -31 10.953 1.295 1 87.94 231 ILE B CA 1
ATOM 7479 C C . ILE B 1 231 ? -30.812 10.945 -0.219 1 87.94 231 ILE B C 1
ATOM 7481 O O . ILE B 1 231 ? -30.594 9.891 -0.816 1 87.94 231 ILE B O 1
ATOM 7485 N N . VAL B 1 232 ? -31.047 12.062 -0.792 1 93.25 232 VAL B N 1
ATOM 7486 C CA . VAL B 1 232 ? -30.734 12.211 -2.211 1 93.25 232 VAL B CA 1
ATOM 7487 C C . VAL B 1 232 ? -29.234 12.383 -2.4 1 93.25 232 VAL B C 1
ATOM 7489 O O . VAL B 1 232 ? -28.641 13.32 -1.866 1 93.25 232 VAL B O 1
ATOM 7492 N N . PRO B 1 233 ? -28.641 11.453 -3.105 1 95.12 233 PRO B N 1
ATOM 7493 C CA . PRO B 1 233 ? -27.203 11.609 -3.33 1 95.12 233 PRO B CA 1
ATOM 7494 C C . PRO B 1 233 ? -26.859 12.867 -4.137 1 95.12 233 PRO B C 1
ATOM 7496 O O . PRO B 1 233 ? -27.734 13.406 -4.824 1 95.12 233 PRO B O 1
ATOM 7499 N N . THR B 1 234 ? -25.672 13.398 -3.951 1 95.56 234 THR B N 1
ATOM 7500 C CA . THR B 1 234 ? -25.203 14.43 -4.859 1 95.56 234 THR B CA 1
ATOM 7501 C C . THR B 1 234 ? -25.078 13.883 -6.281 1 95.56 234 THR B C 1
ATOM 7503 O O . THR B 1 234 ? -25.125 12.672 -6.492 1 95.56 234 THR B O 1
ATOM 7506 N N . ARG B 1 235 ? -24.969 14.711 -7.281 1 96.88 235 ARG B N 1
ATOM 7507 C CA . ARG B 1 235 ? -24.859 14.258 -8.664 1 96.88 235 ARG B CA 1
ATOM 7508 C C . ARG B 1 235 ? -23.625 13.391 -8.859 1 96.88 235 ARG B C 1
ATOM 7510 O O . ARG B 1 235 ? -23.656 12.398 -9.586 1 96.88 235 ARG B O 1
ATOM 7517 N N . GLY B 1 236 ? -22.453 13.789 -8.258 1 96.44 236 GLY B N 1
ATOM 7518 C CA . GLY B 1 236 ? -21.281 12.945 -8.328 1 96.44 236 GLY B CA 1
ATOM 7519 C C . GLY B 1 236 ? -21.484 11.57 -7.727 1 96.44 236 GLY B C 1
ATOM 7520 O O . GLY B 1 236 ? -21.094 10.562 -8.312 1 96.44 236 GLY B O 1
ATOM 7521 N N . GLN B 1 237 ? -22.125 11.516 -6.605 1 96.44 237 GLN B N 1
ATOM 7522 C CA . GLN B 1 237 ? -22.438 10.25 -5.949 1 96.44 237 GLN B CA 1
ATOM 7523 C C . GLN B 1 237 ? -23.406 9.422 -6.793 1 96.44 237 GLN B C 1
ATOM 7525 O O . GLN B 1 237 ? -23.219 8.211 -6.945 1 96.44 237 GLN B O 1
ATOM 7530 N N . ALA B 1 238 ? -24.375 10.078 -7.328 1 97.62 238 ALA B N 1
ATOM 7531 C CA . ALA B 1 238 ? -25.375 9.398 -8.141 1 97.62 238 ALA B CA 1
ATOM 7532 C C . ALA B 1 238 ? -24.75 8.766 -9.375 1 97.62 238 ALA B C 1
ATOM 7534 O O . ALA B 1 238 ? -25.125 7.664 -9.773 1 97.62 238 ALA B O 1
ATOM 7535 N N . LEU B 1 239 ? -23.844 9.461 -9.961 1 97.44 239 LEU B N 1
ATOM 7536 C CA . LEU B 1 239 ? -23.172 8.93 -11.141 1 97.44 239 LEU B CA 1
ATOM 7537 C C . LEU B 1 239 ? -22.422 7.645 -10.805 1 97.44 239 LEU B C 1
ATOM 7539 O O . LEU B 1 239 ? -22.469 6.676 -11.57 1 97.44 239 LEU B O 1
ATOM 7543 N N . PHE B 1 240 ? -21.734 7.637 -9.703 1 97.88 240 PHE B N 1
ATOM 7544 C CA . PHE B 1 240 ? -21 6.434 -9.336 1 97.88 240 PHE B CA 1
ATOM 7545 C C . PHE B 1 240 ? -21.953 5.32 -8.914 1 97.88 240 PHE B C 1
ATOM 7547 O O . PHE B 1 240 ? -21.688 4.145 -9.172 1 97.88 240 PHE B O 1
ATOM 7554 N N . ILE B 1 241 ? -23.047 5.656 -8.258 1 98 241 ILE B N 1
ATOM 7555 C CA . ILE B 1 241 ? -24.062 4.668 -7.902 1 98 241 ILE B CA 1
ATOM 7556 C C . ILE B 1 241 ? -24.625 4.035 -9.164 1 98 241 ILE B C 1
ATOM 7558 O O . ILE B 1 241 ? -24.797 2.816 -9.242 1 98 241 ILE B O 1
ATOM 7562 N N . LEU B 1 242 ? -24.906 4.859 -10.156 1 98 242 LEU B N 1
ATOM 7563 C CA . LEU B 1 242 ? -25.391 4.348 -11.43 1 98 242 LEU B CA 1
ATOM 7564 C C . LEU B 1 242 ? -24.375 3.406 -12.062 1 98 242 LEU B C 1
ATOM 7566 O O . LEU B 1 242 ? -24.734 2.385 -12.648 1 98 242 LEU B O 1
ATOM 7570 N N . TYR B 1 243 ? -23.156 3.773 -11.93 1 98.19 243 TYR B N 1
ATOM 7571 C CA . TYR B 1 243 ? -22.094 2.902 -12.438 1 98.19 243 TYR B CA 1
ATOM 7572 C C . TYR B 1 243 ? -22.109 1.557 -11.719 1 98.19 243 TYR B C 1
ATOM 7574 O O . TYR B 1 243 ? -22.016 0.506 -12.359 1 98.19 243 TYR B O 1
ATOM 7582 N N . ILE B 1 244 ? -22.188 1.552 -10.391 1 98.44 244 ILE B N 1
ATOM 7583 C CA . ILE B 1 244 ? -22.219 0.329 -9.594 1 98.44 244 ILE B CA 1
ATOM 7584 C C . ILE B 1 244 ? -23.359 -0.563 -10.047 1 98.44 244 ILE B C 1
ATOM 7586 O O . ILE B 1 244 ? -23.188 -1.766 -10.25 1 98.44 244 ILE B O 1
ATOM 7590 N N . ILE B 1 245 ? -24.531 0.027 -10.258 1 98.5 245 ILE B N 1
ATOM 7591 C CA . ILE B 1 245 ? -25.703 -0.729 -10.688 1 98.5 245 ILE B CA 1
ATOM 7592 C C . ILE B 1 245 ? -25.469 -1.298 -12.078 1 98.5 245 ILE B C 1
ATOM 7594 O O . ILE B 1 245 ? -25.719 -2.48 -12.328 1 98.5 245 ILE B O 1
ATOM 7598 N N . ALA B 1 246 ? -24.906 -0.492 -12.945 1 98.38 246 ALA B N 1
ATOM 7599 C CA . ALA B 1 246 ? -24.703 -0.893 -14.336 1 98.38 246 ALA B CA 1
ATOM 7600 C C . ALA B 1 246 ? -23.688 -2.027 -14.43 1 98.38 246 ALA B C 1
ATOM 7602 O O . ALA B 1 246 ? -23.922 -3.021 -15.125 1 98.38 246 ALA B O 1
ATOM 7603 N N . ILE B 1 247 ? -22.562 -1.897 -13.711 1 98.19 247 ILE B N 1
ATOM 7604 C CA . ILE B 1 247 ? -21.5 -2.893 -13.828 1 98.19 247 ILE B CA 1
ATOM 7605 C C . ILE B 1 247 ? -21.969 -4.215 -13.219 1 98.19 247 ILE B C 1
ATOM 7607 O O . ILE B 1 247 ? -21.625 -5.289 -13.719 1 98.19 247 ILE B O 1
ATOM 7611 N N . ASN B 1 248 ? -22.719 -4.184 -12.141 1 98.69 248 ASN B N 1
ATOM 7612 C CA . ASN B 1 248 ? -23.219 -5.41 -11.539 1 98.69 248 ASN B CA 1
ATOM 7613 C C . ASN B 1 248 ? -24.297 -6.062 -12.406 1 98.69 248 ASN B C 1
ATOM 7615 O O . ASN B 1 248 ? -24.375 -7.289 -12.484 1 98.69 248 ASN B O 1
ATOM 7619 N N . ALA B 1 249 ? -25.125 -5.223 -13.07 1 98.44 249 ALA B N 1
ATOM 7620 C CA . ALA B 1 249 ? -26.109 -5.762 -14.008 1 98.44 249 ALA B CA 1
ATOM 7621 C C . ALA B 1 249 ? -25.422 -6.441 -15.188 1 98.44 249 ALA B C 1
ATOM 7623 O O . ALA B 1 249 ? -25.781 -7.562 -15.562 1 98.44 249 ALA B O 1
ATOM 7624 N N . LEU B 1 250 ? -24.438 -5.793 -15.688 1 97.88 250 LEU B N 1
ATOM 7625 C CA . LEU B 1 250 ? -23.672 -6.367 -16.781 1 97.88 250 LEU B CA 1
ATOM 7626 C C . LEU B 1 250 ? -22.984 -7.664 -16.359 1 97.88 250 LEU B C 1
ATOM 7628 O O . LEU B 1 250 ? -22.984 -8.648 -17.109 1 97.88 250 LEU B O 1
ATOM 7632 N N . ALA B 1 251 ? -22.391 -7.645 -15.18 1 98.38 251 ALA B N 1
ATOM 7633 C CA . ALA B 1 251 ? -21.672 -8.805 -14.672 1 98.38 251 ALA B CA 1
ATOM 7634 C C . ALA B 1 251 ? -22.609 -9.992 -14.469 1 98.38 251 ALA B C 1
ATOM 7636 O O . ALA B 1 251 ? -22.219 -11.148 -14.641 1 98.38 251 ALA B O 1
ATOM 7637 N N . THR B 1 252 ? -23.891 -9.758 -14.148 1 98.44 252 THR B N 1
ATOM 7638 C CA . THR B 1 252 ? -24.828 -10.828 -13.844 1 98.44 252 THR B CA 1
ATOM 7639 C C . THR B 1 252 ? -25.5 -11.344 -15.117 1 98.44 252 THR B C 1
ATOM 7641 O O . THR B 1 252 ? -25.719 -12.547 -15.266 1 98.44 252 THR B O 1
ATOM 7644 N N . PHE B 1 253 ? -25.703 -10.477 -16.172 1 98.06 253 PHE B N 1
ATOM 7645 C CA . PHE B 1 253 ? -26.625 -10.875 -17.234 1 98.06 253 PHE B CA 1
ATOM 7646 C C . PHE B 1 253 ? -25.906 -10.977 -18.562 1 98.06 253 PHE B C 1
ATOM 7648 O O . PHE B 1 253 ? -26.484 -11.406 -19.562 1 98.06 253 PHE B O 1
ATOM 7655 N N . ASP B 1 254 ? -24.656 -10.672 -18.578 1 96.62 254 ASP B N 1
ATOM 7656 C CA . ASP B 1 254 ? -23.906 -10.727 -19.844 1 96.62 254 ASP B CA 1
ATOM 7657 C C . ASP B 1 254 ? -22.969 -11.93 -19.875 1 96.62 254 ASP B C 1
ATOM 7659 O O . ASP B 1 254 ? -22.641 -12.492 -18.828 1 96.62 254 ASP B O 1
ATOM 7663 N N . GLY B 1 255 ? -22.594 -12.398 -21.094 1 95.81 255 GLY B N 1
ATOM 7664 C CA . GLY B 1 255 ? -21.5 -13.344 -21.266 1 95.81 255 GLY B CA 1
ATOM 7665 C C . GLY B 1 255 ? -21.953 -14.789 -21.172 1 95.81 255 GLY B C 1
ATOM 7666 O O . GLY B 1 255 ? -21.281 -15.609 -20.516 1 95.81 255 GLY B O 1
ATOM 7667 N N . TYR B 1 256 ? -23.125 -15.141 -21.797 1 96.88 256 TYR B N 1
ATOM 7668 C CA . TYR B 1 256 ? -23.625 -16.516 -21.828 1 96.88 256 TYR B CA 1
ATOM 7669 C C . TYR B 1 256 ? -23.688 -17.031 -23.25 1 96.88 256 TYR B C 1
ATOM 7671 O O . TYR B 1 256 ? -24.766 -17.109 -23.844 1 96.88 256 TYR B O 1
ATOM 7679 N N . PRO B 1 257 ? -22.547 -17.5 -23.766 1 95.44 257 PRO B N 1
ATOM 7680 C CA . PRO B 1 257 ? -22.562 -18.047 -25.141 1 95.44 257 PRO B CA 1
ATOM 7681 C C . PRO B 1 257 ? -23.359 -19.328 -25.25 1 95.44 257 PRO B C 1
ATOM 7683 O O . PRO B 1 257 ? -23.469 -20.094 -24.281 1 95.44 257 PRO B O 1
ATOM 7686 N N . ARG B 1 258 ? -23.906 -19.547 -26.453 1 94.25 258 ARG B N 1
ATOM 7687 C CA . ARG B 1 258 ? -24.688 -20.766 -26.719 1 94.25 258 ARG B CA 1
ATOM 7688 C C . ARG B 1 258 ? -23.922 -21.734 -27.609 1 94.25 258 ARG B C 1
ATOM 7690 O O . ARG B 1 258 ? -23.547 -21.375 -28.734 1 94.25 258 ARG B O 1
ATOM 7697 N N . TYR B 1 259 ? -23.594 -22.922 -27.016 1 95.56 259 TYR B N 1
ATOM 7698 C CA . TYR B 1 259 ? -22.969 -24.016 -27.766 1 95.56 259 TYR B CA 1
ATOM 7699 C C . TYR B 1 259 ? -24 -25.094 -28.078 1 95.56 259 TYR B C 1
ATOM 7701 O O . TYR B 1 259 ? -24.547 -25.719 -27.172 1 95.56 259 TYR B O 1
ATOM 7709 N N . THR B 1 260 ? -24.312 -25.281 -29.281 1 93.94 260 THR B N 1
ATOM 7710 C CA . THR B 1 260 ? -25.312 -26.266 -29.703 1 93.94 260 THR B CA 1
ATOM 7711 C C . THR B 1 260 ? -24.719 -27.25 -30.703 1 93.94 260 THR B C 1
ATOM 7713 O O . THR B 1 260 ? -23.875 -26.875 -31.531 1 93.94 260 THR B O 1
ATOM 7716 N N . PRO B 1 261 ? -25.078 -28.609 -30.672 1 95.31 261 PRO B N 1
ATOM 7717 C CA . PRO B 1 261 ? -25.906 -29.25 -29.656 1 95.31 261 PRO B CA 1
ATOM 7718 C C . PRO B 1 261 ? -25.172 -29.406 -28.312 1 95.31 261 PRO B C 1
ATOM 7720 O O . PRO B 1 261 ? -23.953 -29.531 -28.297 1 95.31 261 PRO B O 1
ATOM 7723 N N . ASN B 1 262 ? -25.875 -29.312 -27.234 1 96.06 262 ASN B N 1
ATOM 7724 C CA . ASN B 1 262 ? -25.312 -29.422 -25.891 1 96.06 262 ASN B CA 1
ATOM 7725 C C . ASN B 1 262 ? -25.969 -30.547 -25.094 1 96.06 262 ASN B C 1
ATOM 7727 O O . ASN B 1 262 ? -27.156 -30.484 -24.781 1 96.06 262 ASN B O 1
ATOM 7731 N N . ALA B 1 263 ? -25.125 -31.5 -24.734 1 95.56 263 ALA B N 1
ATOM 7732 C CA . ALA B 1 263 ? -25.656 -32.688 -24.078 1 95.56 263 ALA B CA 1
ATOM 7733 C C . ALA B 1 263 ? -26.125 -32.375 -22.656 1 95.56 263 ALA B C 1
ATOM 7735 O O . ALA B 1 263 ? -27.078 -32.969 -22.172 1 95.56 263 ALA B O 1
ATOM 7736 N N . TYR B 1 264 ? -25.578 -31.484 -21.984 1 94 264 TYR B N 1
ATOM 7737 C CA . TYR B 1 264 ? -25.922 -31.156 -20.594 1 94 264 TYR B CA 1
ATOM 7738 C C . TYR B 1 264 ? -27.094 -30.172 -20.547 1 94 264 TYR B C 1
ATOM 7740 O O . TYR B 1 264 ? -27.891 -30.203 -19.609 1 94 264 TYR B O 1
ATOM 7748 N N . PHE B 1 265 ? -27.109 -29.359 -21.578 1 95 265 PHE B N 1
ATOM 7749 C CA . PHE B 1 265 ? -28.141 -28.328 -21.578 1 95 265 PHE B CA 1
ATOM 7750 C C . PHE B 1 265 ? -28.875 -28.297 -22.922 1 95 265 PHE B C 1
ATOM 7752 O O . PHE B 1 265 ? -28.75 -27.344 -23.688 1 95 265 PHE B O 1
ATOM 7759 N N . PRO B 1 266 ? -29.719 -29.25 -23.062 1 92.62 266 PRO B N 1
ATOM 7760 C CA . PRO B 1 266 ? -30.5 -29.25 -24.297 1 92.62 266 PRO B CA 1
ATOM 7761 C C . PRO B 1 266 ? -31.516 -28.109 -24.344 1 92.62 266 PRO B C 1
ATOM 7763 O O . PRO B 1 266 ? -31.812 -27.594 -25.422 1 92.62 266 PRO B O 1
ATOM 7766 N N . ASP B 1 267 ? -31.984 -27.578 -23.188 1 94.38 267 ASP B N 1
ATOM 7767 C CA . ASP B 1 267 ? -32.906 -26.469 -23.062 1 94.38 267 ASP B CA 1
ATOM 7768 C C . ASP B 1 267 ? -32.188 -25.188 -22.672 1 94.38 267 ASP B C 1
ATOM 7770 O O . ASP B 1 267 ? -31.578 -25.125 -21.594 1 94.38 267 ASP B O 1
ATOM 7774 N N . ARG B 1 268 ? -32.438 -24.234 -23.547 1 95.75 268 ARG B N 1
ATOM 7775 C CA . ARG B 1 268 ? -31.719 -22.969 -23.328 1 95.75 268 ARG B CA 1
ATOM 7776 C C . ARG B 1 268 ? -32.25 -22.281 -22.078 1 95.75 268 ARG B C 1
ATOM 7778 O O . ARG B 1 268 ? -31.469 -21.641 -21.344 1 95.75 268 ARG B O 1
ATOM 7785 N N . ARG B 1 269 ? -33.5 -22.344 -21.812 1 95.88 269 ARG B N 1
ATOM 7786 C CA . ARG B 1 269 ? -34.094 -21.703 -20.641 1 95.88 269 ARG B CA 1
ATOM 7787 C C . ARG B 1 269 ? -33.469 -22.266 -19.359 1 95.88 269 ARG B C 1
ATOM 7789 O O . ARG B 1 269 ? -33.062 -21.5 -18.484 1 95.88 269 ARG B O 1
ATOM 7796 N N . TYR B 1 270 ? -33.406 -23.531 -19.312 1 95.94 270 TYR B N 1
ATOM 7797 C CA . TYR B 1 270 ? -32.812 -24.172 -18.141 1 95.94 270 TYR B CA 1
ATOM 7798 C C . TYR B 1 270 ? -31.344 -23.797 -18.016 1 95.94 270 TYR B C 1
ATOM 7800 O O . TYR B 1 270 ? -30.859 -23.5 -16.906 1 95.94 270 TYR B O 1
ATOM 7808 N N . GLU B 1 271 ? -30.656 -23.766 -19.141 1 96.44 271 GLU B N 1
ATOM 7809 C CA . GLU B 1 271 ? -29.25 -23.391 -19.156 1 96.44 271 GLU B CA 1
ATOM 7810 C C . GLU B 1 271 ? -29.047 -22 -18.594 1 96.44 271 GLU B C 1
ATOM 7812 O O . GLU B 1 271 ? -28.203 -21.797 -17.719 1 96.44 271 GLU B O 1
ATOM 7817 N N . LEU B 1 272 ? -29.844 -21.094 -19.047 1 97.06 272 LEU B N 1
ATOM 7818 C CA . LEU B 1 272 ? -29.703 -19.703 -18.625 1 97.06 272 LEU B CA 1
ATOM 7819 C C . LEU B 1 272 ? -30.094 -19.547 -17.156 1 97.06 272 LEU B C 1
ATOM 7821 O O . LEU B 1 272 ? -29.438 -18.812 -16.406 1 97.06 272 LEU B O 1
ATOM 7825 N N . MET B 1 273 ? -31.172 -20.203 -16.734 1 97.19 273 MET B N 1
ATOM 7826 C CA . MET B 1 273 ? -31.594 -20.109 -15.336 1 97.19 273 MET B CA 1
ATOM 7827 C C . MET B 1 273 ? -30.484 -20.594 -14.406 1 97.19 273 MET B C 1
ATOM 7829 O O . MET B 1 273 ? -30.203 -19.953 -13.391 1 97.19 273 MET B O 1
ATOM 7833 N N . ARG B 1 274 ? -29.844 -21.641 -14.789 1 96.88 274 ARG B N 1
ATOM 7834 C CA . ARG B 1 274 ? -28.781 -22.219 -13.961 1 96.88 274 ARG B CA 1
ATOM 7835 C C . ARG B 1 274 ? -27.562 -21.312 -13.93 1 96.88 274 ARG B C 1
ATOM 7837 O O . ARG B 1 274 ? -27.047 -21 -12.859 1 96.88 274 ARG B O 1
ATOM 7844 N N . HIS B 1 275 ? -27.125 -20.891 -15.094 1 97.56 275 HIS B N 1
ATOM 7845 C CA . HIS B 1 275 ? -25.891 -20.125 -15.172 1 97.56 275 HIS B CA 1
ATOM 7846 C C . HIS B 1 275 ? -26.078 -18.719 -14.625 1 97.56 275 HIS B C 1
ATOM 7848 O O . HIS B 1 275 ? -25.188 -18.188 -13.961 1 97.56 275 HIS B O 1
ATOM 7854 N N . ILE B 1 276 ? -27.219 -18.094 -14.875 1 98.12 276 ILE B N 1
ATOM 7855 C CA . ILE B 1 276 ? -27.5 -16.766 -14.312 1 98.12 276 ILE B CA 1
ATOM 7856 C C . ILE B 1 276 ? -27.625 -16.875 -12.797 1 98.12 276 ILE B C 1
ATOM 7858 O O . ILE B 1 276 ? -27.109 -16.016 -12.07 1 98.12 276 ILE B O 1
ATOM 7862 N N . GLY B 1 277 ? -28.297 -17.938 -12.367 1 98.19 277 GLY B N 1
ATOM 7863 C CA . GLY B 1 277 ? -28.375 -18.172 -10.938 1 98.19 277 GLY B CA 1
ATOM 7864 C C . GLY B 1 277 ? -27.031 -18.312 -10.273 1 98.19 277 GLY B C 1
ATOM 7865 O O . GLY B 1 277 ? -26.766 -17.703 -9.234 1 98.19 277 GLY B O 1
ATOM 7866 N N . ASN B 1 278 ? -26.172 -19.062 -10.852 1 97.06 278 ASN B N 1
ATOM 7867 C CA . ASN B 1 278 ? -24.828 -19.25 -10.305 1 97.06 278 ASN B CA 1
ATOM 7868 C C . ASN B 1 278 ? -24.016 -17.969 -10.344 1 97.06 278 ASN B C 1
ATOM 7870 O O . ASN B 1 278 ? -23.344 -17.625 -9.375 1 97.06 278 ASN B O 1
ATOM 7874 N N . ARG B 1 279 ? -24.141 -17.266 -11.484 1 97.38 279 ARG B N 1
ATOM 7875 C CA . ARG B 1 279 ? -23.406 -16.016 -11.664 1 97.38 279 ARG B CA 1
ATOM 7876 C C . ARG B 1 279 ? -23.828 -14.977 -10.633 1 97.38 279 ARG B C 1
ATOM 7878 O O . ARG B 1 279 ? -22.984 -14.258 -10.102 1 97.38 279 ARG B O 1
ATOM 7885 N N . ALA B 1 280 ? -25.047 -14.891 -10.438 1 98.38 280 ALA B N 1
ATOM 7886 C CA . ALA B 1 280 ? -25.547 -13.945 -9.453 1 98.38 280 ALA B CA 1
ATOM 7887 C C . ALA B 1 280 ? -24.938 -14.195 -8.078 1 98.38 280 ALA B C 1
ATOM 7889 O O . ALA B 1 280 ? -24.547 -13.25 -7.391 1 98.38 280 ALA B O 1
ATOM 7890 N N . GLY B 1 281 ? -24.828 -15.445 -7.719 1 97.81 281 GLY B N 1
ATOM 7891 C CA . GLY B 1 281 ? -24.203 -15.781 -6.453 1 97.81 281 GLY B CA 1
ATOM 7892 C C . GLY B 1 281 ? -22.719 -15.445 -6.414 1 97.81 281 GLY B C 1
ATOM 7893 O O . GLY B 1 281 ? -22.234 -14.891 -5.422 1 97.81 281 GLY B O 1
ATOM 7894 N N . ILE B 1 282 ? -22.078 -15.75 -7.426 1 96.69 282 ILE B N 1
ATOM 7895 C CA . ILE B 1 282 ? -20.641 -15.547 -7.484 1 96.69 282 ILE B CA 1
ATOM 7896 C C . ILE B 1 282 ? -20.328 -14.055 -7.453 1 96.69 282 ILE B C 1
ATOM 7898 O O . ILE B 1 282 ? -19.391 -13.625 -6.766 1 96.69 282 ILE B O 1
ATOM 7902 N N . ILE B 1 283 ? -21.047 -13.25 -8.203 1 98.19 283 ILE B N 1
ATOM 7903 C CA . ILE B 1 283 ? -20.828 -11.812 -8.211 1 98.19 283 ILE B CA 1
ATOM 7904 C C . ILE B 1 283 ? -21.156 -11.227 -6.844 1 98.19 283 ILE B C 1
ATOM 7906 O O . ILE B 1 283 ? -20.5 -10.289 -6.383 1 98.19 283 ILE B O 1
ATOM 7910 N N . ALA B 1 284 ? -22.172 -11.781 -6.223 1 98.5 284 ALA B N 1
ATOM 7911 C CA . ALA B 1 284 ? -22.484 -11.359 -4.859 1 98.5 284 ALA B CA 1
ATOM 7912 C C . ALA B 1 284 ? -21.281 -11.57 -3.934 1 98.5 284 ALA B C 1
ATOM 7914 O O . ALA B 1 284 ? -21 -10.727 -3.084 1 98.5 284 ALA B O 1
ATOM 7915 N N . PHE B 1 285 ? -20.609 -12.664 -4.09 1 97.38 285 PHE B N 1
ATOM 7916 C CA . PHE B 1 285 ? -19.406 -12.93 -3.301 1 97.38 285 PHE B CA 1
ATOM 7917 C C . PHE B 1 285 ? -18.359 -11.852 -3.539 1 97.38 285 PHE B C 1
ATOM 7919 O O . PHE B 1 285 ? -17.688 -11.414 -2.604 1 97.38 285 PHE B O 1
ATOM 7926 N N . ALA B 1 286 ? -18.234 -11.438 -4.785 1 96.81 286 ALA B N 1
ATOM 7927 C CA . ALA B 1 286 ? -17.25 -10.422 -5.133 1 96.81 286 ALA B CA 1
ATOM 7928 C C . ALA B 1 286 ? -17.609 -9.07 -4.52 1 96.81 286 ALA B C 1
ATOM 7930 O O . ALA B 1 286 ? -16.734 -8.234 -4.285 1 96.81 286 ALA B O 1
ATOM 7931 N N . ASN B 1 287 ? -18.844 -8.844 -4.242 1 98.62 287 ASN B N 1
ATOM 7932 C CA . ASN B 1 287 ? -19.312 -7.582 -3.684 1 98.62 287 ASN B CA 1
ATOM 7933 C C . ASN B 1 287 ? -19.109 -7.531 -2.172 1 98.62 287 ASN B C 1
ATOM 7935 O O . ASN B 1 287 ? -19.047 -6.445 -1.588 1 98.62 287 ASN B O 1
ATOM 7939 N N . ILE B 1 288 ? -19.031 -8.648 -1.522 1 98.12 288 ILE B N 1
ATOM 7940 C CA . ILE B 1 288 ? -18.969 -8.695 -0.065 1 98.12 288 ILE B CA 1
ATOM 7941 C C . ILE B 1 288 ? -17.734 -7.941 0.43 1 98.12 288 ILE B C 1
ATOM 7943 O O . ILE B 1 288 ? -17.844 -7.074 1.302 1 98.12 288 ILE B O 1
ATOM 7947 N N . PRO B 1 289 ? -16.547 -8.219 -0.129 1 96.88 289 PRO B N 1
ATOM 7948 C CA . PRO B 1 289 ? -15.398 -7.449 0.34 1 96.88 289 PRO B CA 1
ATOM 7949 C C . PRO B 1 289 ? -15.547 -5.949 0.076 1 96.88 289 PRO B C 1
ATOM 7951 O O . PRO B 1 289 ? -15.047 -5.133 0.854 1 96.88 289 PRO B O 1
ATOM 7954 N N . ILE B 1 290 ? -16.203 -5.5 -0.971 1 97.81 290 ILE B N 1
ATOM 7955 C CA . ILE B 1 290 ? -16.406 -4.094 -1.291 1 97.81 290 ILE B CA 1
ATOM 7956 C C . ILE B 1 290 ? -17.281 -3.441 -0.216 1 97.81 290 ILE B C 1
ATOM 7958 O O . ILE B 1 290 ? -16.984 -2.338 0.247 1 97.81 290 ILE B O 1
ATOM 7962 N N . ILE B 1 291 ? -18.312 -4.188 0.146 1 98.19 291 ILE B N 1
ATOM 7963 C CA . ILE B 1 291 ? -19.25 -3.697 1.162 1 98.19 291 ILE B CA 1
ATOM 7964 C C . ILE B 1 291 ? -18.484 -3.424 2.461 1 98.19 291 ILE B C 1
ATOM 7966 O O . ILE B 1 291 ? -18.641 -2.357 3.061 1 98.19 291 ILE B O 1
ATOM 7970 N N . ILE B 1 292 ? -17.688 -4.301 2.793 1 97.31 292 ILE B N 1
ATOM 7971 C CA . ILE B 1 292 ? -16.953 -4.176 4.047 1 97.31 292 ILE B CA 1
ATOM 7972 C C . ILE B 1 292 ? -15.883 -3.1 3.916 1 97.31 292 ILE B C 1
ATOM 7974 O O . ILE B 1 292 ? -15.672 -2.307 4.836 1 97.31 292 ILE B O 1
ATOM 7978 N N . LEU B 1 293 ? -15.281 -3.031 2.805 1 95.88 293 LEU B N 1
ATOM 7979 C CA . LEU B 1 293 ? -14.258 -2.033 2.533 1 95.88 293 LEU B CA 1
ATOM 7980 C C . LEU B 1 293 ? -14.836 -0.623 2.609 1 95.88 293 LEU B C 1
ATOM 7982 O O . LEU B 1 293 ? -14.195 0.286 3.143 1 95.88 293 LEU B O 1
ATOM 7986 N N . TYR B 1 294 ? -16 -0.432 2.117 1 97.06 294 TYR B N 1
ATOM 7987 C CA . TYR B 1 294 ? -16.625 0.882 2.08 1 97.06 294 TYR B CA 1
ATOM 7988 C C . TYR B 1 294 ? -17.109 1.295 3.467 1 97.06 294 TYR B C 1
ATOM 7990 O O . TYR B 1 294 ? -17.203 2.488 3.77 1 97.06 294 TYR B O 1
ATOM 7998 N N . ALA B 1 295 ? -17.344 0.399 4.312 1 95.75 295 ALA B N 1
ATOM 7999 C CA . ALA B 1 295 ? -18.016 0.679 5.582 1 95.75 295 ALA B CA 1
ATOM 8000 C C . ALA B 1 295 ? -17 0.998 6.676 1 95.75 295 ALA B C 1
ATOM 8002 O O . ALA B 1 295 ? -17.344 1.591 7.699 1 95.75 295 ALA B O 1
ATOM 8003 N N . GLY B 1 296 ? -15.758 0.743 6.52 1 91.94 296 GLY B N 1
ATOM 8004 C CA . GLY B 1 296 ? -14.781 0.858 7.586 1 91.94 296 GLY B CA 1
ATOM 8005 C C . GLY B 1 296 ? -14.375 2.291 7.871 1 91.94 296 GLY B C 1
ATOM 8006 O O . GLY B 1 296 ? -14.219 3.092 6.945 1 91.94 296 GLY B O 1
ATOM 8007 N N . ARG B 1 297 ? -14.195 2.646 9.203 1 90.38 297 ARG B N 1
ATOM 8008 C CA . ARG B 1 297 ? -13.68 3.945 9.625 1 90.38 297 ARG B CA 1
ATOM 8009 C C . ARG B 1 297 ? -12.227 4.117 9.203 1 90.38 297 ARG B C 1
ATOM 8011 O O . ARG B 1 297 ? -11.766 5.242 8.969 1 90.38 297 ARG B O 1
ATOM 8018 N N . ASN B 1 298 ? -11.594 2.967 9.234 1 89.88 298 ASN B N 1
ATOM 8019 C CA . ASN B 1 298 ? -10.18 2.945 8.883 1 89.88 298 ASN B CA 1
ATOM 8020 C C . ASN B 1 298 ? -9.953 2.344 7.496 1 89.88 298 ASN B C 1
ATOM 8022 O O . ASN B 1 298 ? -8.906 1.751 7.238 1 89.88 298 ASN B O 1
ATOM 8026 N N . SER B 1 299 ? -10.938 2.484 6.711 1 89.5 299 SER B N 1
ATOM 8027 C CA . SER B 1 299 ? -10.836 1.91 5.371 1 89.5 299 SER B CA 1
ATOM 8028 C C . SER B 1 299 ? -9.617 2.441 4.629 1 89.5 299 SER B C 1
ATOM 8030 O O . SER B 1 299 ? -9.289 3.627 4.723 1 89.5 299 SER B O 1
ATOM 8032 N N . LEU B 1 300 ? -9.039 1.634 3.896 1 82.25 300 LEU B N 1
ATOM 8033 C CA . LEU B 1 300 ? -7.891 1.994 3.072 1 82.25 300 LEU B CA 1
ATOM 8034 C C . LEU B 1 300 ? -8.281 3.012 2.006 1 82.25 300 LEU B C 1
ATOM 8036 O O . LEU B 1 300 ? -7.469 3.848 1.608 1 82.25 300 LEU B O 1
ATOM 8040 N N . LEU B 1 301 ? -9.492 2.928 1.606 1 88.56 301 LEU B N 1
ATOM 8041 C CA . LEU B 1 301 ? -9.953 3.822 0.55 1 88.56 301 LEU B CA 1
ATOM 8042 C C . LEU B 1 301 ? -10.07 5.254 1.062 1 88.56 301 LEU B C 1
ATOM 8044 O O . LEU B 1 301 ? -9.906 6.207 0.294 1 88.56 301 LEU B O 1
ATOM 8048 N N . LEU B 1 302 ? -10.328 5.418 2.336 1 87.56 302 LEU B N 1
ATOM 8049 C CA . LEU B 1 302 ? -10.398 6.758 2.908 1 87.56 302 LEU B CA 1
ATOM 8050 C C . LEU B 1 302 ? -9.031 7.438 2.867 1 87.56 302 LEU B C 1
ATOM 8052 O O . LEU B 1 302 ? -8.945 8.664 2.744 1 87.56 302 LEU B O 1
ATOM 8056 N N . ARG B 1 303 ? -8.094 6.691 2.926 1 79.38 303 ARG B N 1
ATOM 8057 C CA . ARG B 1 303 ? -6.734 7.223 2.898 1 79.38 303 ARG B CA 1
ATOM 8058 C C . ARG B 1 303 ? -6.254 7.43 1.467 1 79.38 303 ARG B C 1
ATOM 8060 O O . ARG B 1 303 ? -5.453 8.328 1.197 1 79.38 303 ARG B O 1
ATOM 8067 N N . LEU B 1 304 ? -6.824 6.676 0.596 1 81.75 304 LEU B N 1
ATOM 8068 C CA . LEU B 1 304 ? -6.328 6.684 -0.775 1 81.75 304 LEU B CA 1
ATOM 8069 C C . LEU B 1 304 ? -7.164 7.617 -1.648 1 81.75 304 LEU B C 1
ATOM 8071 O O . LEU B 1 304 ? -6.762 7.949 -2.766 1 81.75 304 LEU B O 1
ATOM 8075 N N . THR B 1 305 ? -8.266 8.008 -1.129 1 87.12 305 THR B N 1
ATOM 8076 C CA . THR B 1 305 ? -9.156 8.867 -1.901 1 87.12 305 THR B CA 1
ATOM 8077 C C . THR B 1 305 ? -9.438 10.164 -1.153 1 87.12 305 THR B C 1
ATOM 8079 O O . THR B 1 305 ? -9.062 10.305 0.014 1 87.12 305 THR B O 1
ATOM 8082 N N . ASN B 1 306 ? -9.992 11.102 -1.859 1 86.25 306 ASN B N 1
ATOM 8083 C CA . ASN B 1 306 ? -10.445 12.336 -1.235 1 86.25 306 ASN B CA 1
ATOM 8084 C C . ASN B 1 306 ? -11.953 12.328 -1.004 1 86.25 306 ASN B C 1
ATOM 8086 O O . ASN B 1 306 ? -12.578 13.383 -0.91 1 86.25 306 ASN B O 1
ATOM 8090 N N . TRP B 1 307 ? -12.5 11.102 -1.054 1 90.12 307 TRP B N 1
ATOM 8091 C CA . TRP B 1 307 ? -13.93 10.977 -0.777 1 90.12 307 TRP B CA 1
ATOM 8092 C C . TRP B 1 307 ? -14.188 10.922 0.724 1 90.12 307 TRP B C 1
ATOM 8094 O O . TRP B 1 307 ? -13.367 10.406 1.485 1 90.12 307 TRP B O 1
ATOM 8104 N N . SER B 1 308 ? -15.273 11.484 1.107 1 89.38 308 SER B N 1
ATOM 8105 C CA . SER B 1 308 ? -15.617 11.539 2.525 1 89.38 308 SER B CA 1
ATOM 8106 C C . SER B 1 308 ? -16.109 10.188 3.029 1 89.38 308 SER B C 1
ATOM 8108 O O . SER B 1 308 ? -16.5 9.328 2.236 1 89.38 308 SER B O 1
ATOM 8110 N N . TYR B 1 309 ? -16.047 9.914 4.297 1 89.5 309 TYR B N 1
ATOM 8111 C CA . TYR B 1 309 ? -16.562 8.703 4.926 1 89.5 309 TYR B CA 1
ATOM 8112 C C . TYR B 1 309 ? -18.047 8.547 4.664 1 89.5 309 TYR B C 1
ATOM 8114 O O . TYR B 1 309 ? -18.531 7.438 4.426 1 89.5 309 TYR B O 1
ATOM 8122 N N . SER B 1 310 ? -18.766 9.656 4.68 1 90.12 310 SER B N 1
ATOM 8123 C CA . SER B 1 310 ? -20.203 9.625 4.426 1 90.12 310 SER B CA 1
ATOM 8124 C C . SER B 1 310 ? -20.516 9.109 3.02 1 90.12 310 SER B C 1
ATOM 8126 O O . SER B 1 310 ? -21.484 8.398 2.809 1 90.12 310 SER B O 1
ATOM 8128 N N . THR B 1 311 ? -19.703 9.531 2.107 1 92.69 311 THR B N 1
ATOM 8129 C CA . THR B 1 311 ? -19.875 9.047 0.743 1 92.69 311 THR B CA 1
ATOM 8130 C C . THR B 1 311 ? -19.688 7.539 0.676 1 92.69 311 THR B C 1
ATOM 8132 O O . THR B 1 311 ? -20.469 6.832 0.049 1 92.69 311 THR B O 1
ATOM 8135 N N . PHE B 1 312 ? -18.703 7.059 1.293 1 94.5 312 PHE B N 1
ATOM 8136 C CA . PHE B 1 312 ? -18.438 5.625 1.252 1 94.5 312 PHE B CA 1
ATOM 8137 C C . PHE B 1 312 ? -19.547 4.852 1.971 1 94.5 312 PHE B C 1
ATOM 8139 O O . PHE B 1 312 ? -19.891 3.734 1.576 1 94.5 312 PHE B O 1
ATOM 8146 N N . ILE B 1 313 ? -20.109 5.402 3.01 1 94.25 313 ILE B N 1
ATOM 8147 C CA . ILE B 1 313 ? -21.203 4.738 3.693 1 94.25 313 ILE B CA 1
ATOM 8148 C C . ILE B 1 313 ? -22.422 4.68 2.771 1 94.25 313 ILE B C 1
ATOM 8150 O O . ILE B 1 313 ? -23.156 3.684 2.754 1 94.25 313 ILE B O 1
ATOM 8154 N N . LEU B 1 314 ? -22.609 5.781 2.09 1 94.19 314 LEU B N 1
ATOM 8155 C CA . LEU B 1 314 ? -23.672 5.773 1.098 1 94.19 314 LEU B CA 1
ATOM 8156 C C . LEU B 1 314 ? -23.453 4.672 0.066 1 94.19 314 LEU B C 1
ATOM 8158 O O . LEU B 1 314 ? -24.375 3.92 -0.251 1 94.19 314 LEU B O 1
ATOM 8162 N N . LEU B 1 315 ? -22.266 4.613 -0.447 1 97.06 315 LEU B N 1
ATOM 8163 C CA . LEU B 1 315 ? -21.922 3.598 -1.443 1 97.06 315 LEU B CA 1
ATOM 8164 C C . LEU B 1 315 ? -22.047 2.197 -0.852 1 97.06 315 LEU B C 1
ATOM 8166 O O . LEU B 1 315 ? -22.453 1.262 -1.539 1 97.06 315 LEU B O 1
ATOM 8170 N N . HIS B 1 316 ? -21.625 2.01 0.395 1 97.25 316 HIS B N 1
ATOM 8171 C CA . HIS B 1 316 ? -21.812 0.753 1.112 1 97.25 316 HIS B CA 1
ATOM 8172 C C . HIS B 1 316 ? -23.266 0.295 1.06 1 97.25 316 HIS B C 1
ATOM 8174 O O . HIS B 1 316 ? -23.547 -0.867 0.757 1 97.25 316 HIS B O 1
ATOM 8180 N N . ARG B 1 317 ? -24.172 1.164 1.243 1 95.94 317 ARG B N 1
ATOM 8181 C CA . ARG B 1 317 ? -25.594 0.829 1.255 1 95.94 317 ARG B CA 1
ATOM 8182 C C . ARG B 1 317 ? -26.062 0.389 -0.128 1 95.94 317 ARG B C 1
ATOM 8184 O O . ARG B 1 317 ? -26.828 -0.574 -0.254 1 95.94 317 ARG B O 1
ATOM 8191 N N . TRP B 1 318 ? -25.609 1.061 -1.064 1 96.94 318 TRP B N 1
ATOM 8192 C CA . TRP B 1 318 ? -26.078 0.764 -2.414 1 96.94 318 TRP B CA 1
ATOM 8193 C C . TRP B 1 318 ? -25.484 -0.54 -2.926 1 96.94 318 TRP B C 1
ATOM 8195 O O . TRP B 1 318 ? -26.156 -1.337 -3.574 1 96.94 318 TRP B O 1
ATOM 8205 N N . VAL B 1 319 ? -24.172 -0.74 -2.688 1 98.25 319 VAL B N 1
ATOM 8206 C CA . VAL B 1 319 ? -23.578 -2.012 -3.076 1 98.25 319 VAL B CA 1
ATOM 8207 C C . VAL B 1 319 ? -24.25 -3.154 -2.314 1 98.25 319 VAL B C 1
ATOM 8209 O O . VAL B 1 319 ? -24.469 -4.234 -2.871 1 98.25 319 VAL B O 1
ATOM 8212 N N . ALA B 1 320 ? -24.562 -2.914 -1.073 1 98.19 320 ALA B N 1
ATOM 8213 C CA . ALA B 1 320 ? -25.234 -3.928 -0.264 1 98.19 320 ALA B CA 1
ATOM 8214 C C . ALA B 1 320 ? -26.609 -4.262 -0.836 1 98.19 320 ALA B C 1
ATOM 8216 O O . ALA B 1 320 ? -26.984 -5.434 -0.896 1 98.19 320 ALA B O 1
ATOM 8217 N N . MET B 1 321 ? -27.312 -3.266 -1.236 1 97.44 321 MET B N 1
ATOM 8218 C CA . MET B 1 321 ? -28.625 -3.494 -1.834 1 97.44 321 MET B CA 1
ATOM 8219 C C . MET B 1 321 ? -28.5 -4.34 -3.096 1 97.44 321 MET B C 1
ATOM 8221 O O . MET B 1 321 ? -29.25 -5.305 -3.273 1 97.44 321 MET B O 1
ATOM 8225 N N . VAL B 1 322 ? -27.562 -3.994 -3.9 1 98.31 322 VAL B N 1
ATOM 8226 C CA . VAL B 1 322 ? -27.344 -4.75 -5.129 1 98.31 322 VAL B CA 1
ATOM 8227 C C . VAL B 1 322 ? -26.969 -6.191 -4.789 1 98.31 322 VAL B C 1
ATOM 8229 O O . VAL B 1 322 ? -27.453 -7.133 -5.414 1 98.31 322 VAL B O 1
ATOM 8232 N N . CYS B 1 323 ? -26.094 -6.348 -3.826 1 98.56 323 CYS B N 1
ATOM 8233 C CA . CYS B 1 323 ? -25.641 -7.668 -3.391 1 98.56 323 CYS B CA 1
ATOM 8234 C C . CYS B 1 323 ? -26.828 -8.516 -2.916 1 98.56 323 CYS B C 1
ATOM 8236 O O . CYS B 1 323 ? -26.953 -9.68 -3.289 1 98.56 323 CYS B O 1
ATOM 8238 N N . VAL B 1 324 ? -27.75 -7.93 -2.127 1 98.5 324 VAL B N 1
ATOM 8239 C CA . VAL B 1 324 ? -28.906 -8.648 -1.606 1 98.5 324 VAL B CA 1
ATOM 8240 C C . VAL B 1 324 ? -29.812 -9.062 -2.758 1 98.5 324 VAL B C 1
ATOM 8242 O O . VAL B 1 324 ? -30.312 -10.188 -2.789 1 98.5 324 VAL B O 1
ATOM 8245 N N . ILE B 1 325 ? -30 -8.188 -3.711 1 98.38 325 ILE B N 1
ATOM 8246 C CA . ILE B 1 325 ? -30.828 -8.5 -4.871 1 98.38 325 ILE B CA 1
ATOM 8247 C C . ILE B 1 325 ? -30.234 -9.672 -5.633 1 98.38 325 ILE B C 1
ATOM 8249 O O . ILE B 1 325 ? -30.953 -10.562 -6.086 1 98.38 325 ILE B O 1
ATOM 8253 N N . GLN B 1 326 ? -28.938 -9.688 -5.762 1 98.75 326 GLN B N 1
ATOM 8254 C CA . GLN B 1 326 ? -28.25 -10.766 -6.457 1 98.75 326 GLN B CA 1
ATOM 8255 C C . GLN B 1 326 ? -28.391 -12.086 -5.699 1 98.75 326 GLN B C 1
ATOM 8257 O O . GLN B 1 326 ? -28.609 -13.141 -6.305 1 98.75 326 GLN B O 1
ATOM 8262 N N . VAL B 1 327 ? -28.281 -12.062 -4.398 1 98.69 327 VAL B N 1
ATOM 8263 C CA . VAL B 1 327 ? -28.438 -13.258 -3.582 1 98.69 327 VAL B CA 1
ATOM 8264 C C . VAL B 1 327 ? -29.859 -13.797 -3.707 1 98.69 327 VAL B C 1
ATOM 8266 O O . VAL B 1 327 ? -30.062 -15 -3.855 1 98.69 327 VAL B O 1
ATOM 8269 N N . ILE B 1 328 ? -30.828 -12.883 -3.672 1 98.5 328 ILE B N 1
ATOM 8270 C CA . ILE B 1 328 ? -32.219 -13.273 -3.811 1 98.5 328 ILE B CA 1
ATOM 8271 C C . ILE B 1 328 ? -32.469 -13.883 -5.195 1 98.5 328 ILE B C 1
ATOM 8273 O O . ILE B 1 328 ? -33.125 -14.914 -5.328 1 98.5 328 ILE B O 1
ATOM 8277 N N . LEU B 1 329 ? -31.875 -13.227 -6.18 1 98.56 329 LEU B N 1
ATOM 8278 C CA . LEU B 1 329 ? -31.984 -13.75 -7.535 1 98.56 329 LEU B CA 1
ATOM 8279 C C . LEU B 1 329 ? -31.391 -15.148 -7.629 1 98.56 329 LEU B C 1
ATOM 8281 O O . LEU B 1 329 ? -32 -16.062 -8.195 1 98.56 329 LEU B O 1
ATOM 8285 N N . HIS B 1 330 ? -30.203 -15.391 -7.086 1 98.56 330 HIS B N 1
ATOM 8286 C CA . HIS B 1 330 ? -29.531 -16.688 -7.043 1 98.56 330 HIS B CA 1
ATOM 8287 C C . HIS B 1 330 ? -30.422 -17.734 -6.391 1 98.56 330 HIS B C 1
ATOM 8289 O O . HIS B 1 330 ? -30.625 -18.812 -6.953 1 98.56 330 HIS B O 1
ATOM 8295 N N . SER B 1 331 ? -31 -17.391 -5.305 1 98.25 331 SER B N 1
ATOM 8296 C CA . SER B 1 331 ? -31.812 -18.328 -4.535 1 98.25 331 SER B CA 1
ATOM 8297 C C . SER B 1 331 ? -33.125 -18.641 -5.25 1 98.25 331 SER B C 1
ATOM 8299 O O . SER B 1 331 ? -33.562 -19.781 -5.285 1 98.25 331 SER B O 1
ATOM 8301 N N . LEU B 1 332 ? -33.75 -17.609 -5.84 1 97.94 332 LEU B N 1
ATOM 8302 C CA . LEU B 1 332 ? -35 -17.812 -6.547 1 97.94 332 LEU B CA 1
ATOM 8303 C C . LEU B 1 332 ? -34.812 -18.672 -7.785 1 97.94 332 LEU B C 1
ATOM 8305 O O . LEU B 1 332 ? -35.656 -19.516 -8.109 1 97.94 332 LEU B O 1
ATOM 8309 N N . MET B 1 333 ? -33.719 -18.453 -8.492 1 98.06 333 MET B N 1
ATOM 8310 C CA . MET B 1 333 ? -33.438 -19.25 -9.68 1 98.06 333 MET B CA 1
ATOM 8311 C C . MET B 1 333 ? -33.219 -20.719 -9.32 1 98.06 333 MET B C 1
ATOM 8313 O O . MET B 1 333 ? -33.812 -21.609 -9.953 1 98.06 333 MET B O 1
ATOM 8317 N N . TRP B 1 334 ? -32.5 -21.047 -8.32 1 97.38 334 TRP B N 1
ATOM 8318 C CA . TRP B 1 334 ? -32.25 -22.438 -7.926 1 97.38 334 TRP B CA 1
ATOM 8319 C C . TRP B 1 334 ? -33.5 -23.062 -7.324 1 97.38 334 TRP B C 1
ATOM 8321 O O . TRP B 1 334 ? -33.75 -24.25 -7.508 1 97.38 334 TRP B O 1
ATOM 8331 N N . LEU B 1 335 ? -34.281 -22.203 -6.559 1 97.12 335 LEU B N 1
ATOM 8332 C CA . LEU B 1 335 ? -35.562 -22.703 -6.055 1 97.12 335 LEU B CA 1
ATOM 8333 C C . LEU B 1 335 ? -36.469 -23.109 -7.203 1 97.12 335 LEU B C 1
ATOM 8335 O O . LEU B 1 335 ? -37.062 -24.188 -7.168 1 97.12 335 LEU B O 1
ATOM 8339 N N . GLN B 1 336 ? -36.562 -22.266 -8.227 1 97.06 336 GLN B N 1
ATOM 8340 C CA . GLN B 1 336 ? -37.406 -22.578 -9.391 1 97.06 336 GLN B CA 1
ATOM 8341 C C . GLN B 1 336 ? -36.938 -23.859 -10.078 1 97.06 336 GLN B C 1
ATOM 8343 O O . GLN B 1 336 ? -37.75 -24.688 -10.484 1 97.06 336 GLN B O 1
ATOM 8348 N N . ILE B 1 337 ? -35.656 -24.062 -10.219 1 96.62 337 ILE B N 1
ATOM 8349 C CA . ILE B 1 337 ? -35.094 -25.234 -10.867 1 96.62 337 ILE B CA 1
ATOM 8350 C C . ILE B 1 337 ? -35.469 -26.484 -10.086 1 96.62 337 ILE B C 1
ATOM 8352 O O . ILE B 1 337 ? -35.906 -27.484 -10.656 1 96.62 337 ILE B O 1
ATOM 8356 N N . MET B 1 338 ? -35.375 -26.438 -8.789 1 96.5 338 MET B N 1
ATOM 8357 C CA . MET B 1 338 ? -35.625 -27.625 -7.969 1 96.5 338 MET B CA 1
ATOM 8358 C C . MET B 1 338 ? -37.094 -27.938 -7.898 1 96.5 338 MET B C 1
ATOM 8360 O O . MET B 1 338 ? -37.5 -29.094 -7.824 1 96.5 338 MET B O 1
ATOM 8364 N N . VAL B 1 339 ? -37.938 -26.859 -7.918 1 96.25 339 VAL B N 1
ATOM 8365 C CA . VAL B 1 339 ? -39.375 -27.062 -7.914 1 96.25 339 VAL B CA 1
ATOM 8366 C C . VAL B 1 339 ? -39.812 -27.672 -9.242 1 96.25 339 VAL B C 1
ATOM 8368 O O . VAL B 1 339 ? -40.594 -28.625 -9.258 1 96.25 339 VAL B O 1
ATOM 8371 N N . GLU B 1 340 ? -39.25 -27.203 -10.305 1 95.5 340 GLU B N 1
ATOM 8372 C CA . GLU B 1 340 ? -39.594 -27.75 -11.617 1 95.5 340 GLU B CA 1
ATOM 8373 C C . GLU B 1 340 ? -39.094 -29.188 -11.766 1 95.5 340 GLU B C 1
ATOM 8375 O O . GLU B 1 340 ? -39.719 -29.984 -12.469 1 95.5 340 GLU B O 1
ATOM 8380 N N . ALA B 1 341 ? -38.062 -29.5 -11.078 1 93.75 341 ALA B N 1
ATOM 8381 C CA . ALA B 1 341 ? -37.5 -30.859 -11.133 1 93.75 341 ALA B CA 1
ATOM 8382 C C . ALA B 1 341 ? -38.156 -31.75 -10.086 1 93.75 341 ALA B C 1
ATOM 8384 O O . ALA B 1 341 ? -37.812 -32.938 -9.969 1 93.75 341 ALA B O 1
ATOM 8385 N N . HIS B 1 342 ? -39.125 -31.25 -9.266 1 94.12 342 HIS B N 1
ATOM 8386 C CA . HIS B 1 342 ? -39.812 -31.969 -8.195 1 94.12 342 HIS B CA 1
ATOM 8387 C C . HIS B 1 342 ? -38.812 -32.562 -7.211 1 94.12 342 HIS B C 1
ATOM 8389 O O . HIS B 1 342 ? -39 -33.688 -6.734 1 94.12 342 HIS B O 1
ATOM 8395 N N . SER B 1 343 ? -37.75 -31.875 -6.957 1 93.44 343 SER B N 1
ATOM 8396 C CA . SER B 1 343 ? -36.688 -32.375 -6.07 1 93.44 343 SER B CA 1
ATOM 8397 C C . SER B 1 343 ? -36.5 -31.453 -4.867 1 93.44 343 SER B C 1
ATOM 8399 O O . SER B 1 343 ? -35.531 -31.609 -4.113 1 93.44 343 SER B O 1
ATOM 8401 N N . HIS B 1 344 ? -37.344 -30.531 -4.703 1 93.38 344 HIS B N 1
ATOM 8402 C CA . HIS B 1 344 ? -37.188 -29.547 -3.648 1 93.38 344 HIS B CA 1
ATOM 8403 C C . HIS B 1 344 ? -37.188 -30.203 -2.271 1 93.38 344 HIS B C 1
ATOM 8405 O O . HIS B 1 344 ? -36.406 -29.828 -1.405 1 93.38 344 HIS B O 1
ATOM 8411 N N . ALA B 1 345 ? -38.031 -31.234 -2.043 1 93.12 345 ALA B N 1
ATOM 8412 C CA . ALA B 1 345 ? -38.156 -31.906 -0.753 1 93.12 345 ALA B CA 1
ATOM 8413 C C . ALA B 1 345 ? -36.875 -32.625 -0.387 1 93.12 345 ALA B C 1
ATOM 8415 O O . ALA B 1 345 ? -36.531 -32.75 0.792 1 93.12 345 ALA B O 1
ATOM 8416 N N . THR B 1 346 ? -36.125 -33 -1.353 1 92.62 346 THR B N 1
ATOM 8417 C CA . THR B 1 346 ? -34.875 -33.719 -1.125 1 92.62 346 THR B CA 1
ATOM 8418 C C . THR B 1 346 ? -33.719 -32.75 -0.885 1 92.62 346 THR B C 1
ATOM 8420 O O . THR B 1 346 ? -32.906 -32.969 0.02 1 92.62 346 THR B O 1
ATOM 8423 N N . VAL B 1 347 ? -33.688 -31.734 -1.662 1 92.94 347 VAL B N 1
ATOM 8424 C CA . VAL B 1 347 ? -32.531 -30.844 -1.64 1 92.94 347 VAL B CA 1
ATOM 8425 C C . VAL B 1 347 ? -32.531 -30.031 -0.346 1 92.94 347 VAL B C 1
ATOM 8427 O O . VAL B 1 347 ? -31.469 -29.656 0.158 1 92.94 347 VAL B O 1
ATOM 8430 N N . VAL B 1 348 ? -33.625 -29.766 0.226 1 94.31 348 VAL B N 1
ATOM 8431 C CA . VAL B 1 348 ? -33.719 -28.953 1.43 1 94.31 348 VAL B CA 1
ATOM 8432 C C . VAL B 1 348 ? -33.031 -29.656 2.594 1 94.31 348 VAL B C 1
ATOM 8434 O O . VAL B 1 348 ? -32.625 -29.016 3.568 1 94.31 348 VAL B O 1
ATOM 8437 N N . LYS B 1 349 ? -32.812 -30.969 2.49 1 94.19 349 LYS B N 1
ATOM 8438 C CA . LYS B 1 349 ? -32.188 -31.75 3.562 1 94.19 349 LYS B CA 1
ATOM 8439 C C . LYS B 1 349 ? -30.672 -31.672 3.5 1 94.19 349 LYS B C 1
ATOM 8441 O O . LYS B 1 349 ? -29.984 -32 4.469 1 94.19 349 LYS B O 1
ATOM 8446 N N . TYR B 1 350 ? -30.188 -31.203 2.393 1 94.44 350 TYR B N 1
ATOM 8447 C CA . TYR B 1 350 ? -28.734 -31.094 2.258 1 94.44 350 TYR B CA 1
ATOM 8448 C C . TYR B 1 350 ? -28.188 -29.906 3.033 1 94.44 350 TYR B C 1
ATOM 8450 O O . TYR B 1 350 ? -28.781 -28.812 3.006 1 94.44 350 TYR B O 1
ATOM 8458 N N . PRO B 1 351 ? -27.047 -30.047 3.721 1 95.44 351 PRO B N 1
ATOM 8459 C CA . PRO B 1 351 ? -26.484 -28.969 4.539 1 95.44 351 PRO B CA 1
ATOM 8460 C C . PRO B 1 351 ? -26.156 -27.719 3.723 1 95.44 351 PRO B C 1
ATOM 8462 O O . PRO B 1 351 ? -26.375 -26.594 4.195 1 95.44 351 PRO B O 1
ATOM 8465 N N . TYR B 1 352 ? -25.609 -27.906 2.533 1 95.31 352 TYR B N 1
ATOM 8466 C CA . TYR B 1 352 ? -25.266 -26.719 1.753 1 95.31 352 TYR B CA 1
ATOM 8467 C C . TYR B 1 352 ? -26.5 -25.891 1.43 1 95.31 352 TYR B C 1
ATOM 8469 O O . TYR B 1 352 ? -26.438 -24.672 1.399 1 95.31 352 TYR B O 1
ATOM 8477 N N . TRP B 1 353 ? -27.656 -26.531 1.134 1 97 353 TRP B N 1
ATOM 8478 C CA . TRP B 1 353 ? -28.906 -25.828 0.846 1 97 353 TRP B CA 1
ATOM 8479 C C . TRP B 1 353 ? -29.438 -25.125 2.092 1 97 353 TRP B C 1
ATOM 8481 O O . TRP B 1 353 ? -29.906 -23.984 2.018 1 97 353 TRP B O 1
ATOM 8491 N N . GLN B 1 354 ? -29.297 -25.766 3.26 1 97.44 354 GLN B N 1
ATOM 8492 C CA . GLN B 1 354 ? -29.734 -25.156 4.516 1 97.44 354 GLN B CA 1
ATOM 8493 C C . GLN B 1 354 ? -28.938 -23.906 4.84 1 97.44 354 GLN B C 1
ATOM 8495 O O . GLN B 1 354 ? -29.516 -22.875 5.215 1 97.44 354 GLN B O 1
ATOM 8500 N N . TRP B 1 355 ? -27.703 -24 4.676 1 97.12 355 TRP B N 1
ATOM 8501 C CA . TRP B 1 355 ? -26.859 -22.844 4.945 1 97.12 355 TRP B CA 1
ATOM 8502 C C . TRP B 1 355 ? -27.094 -21.75 3.9 1 97.12 355 TRP B C 1
ATOM 8504 O O . TRP B 1 355 ? -26.938 -20.562 4.184 1 97.12 355 TRP B O 1
ATOM 8514 N N . GLY B 1 356 ? -27.438 -22.203 2.66 1 97.38 356 GLY B N 1
ATOM 8515 C CA . GLY B 1 356 ? -27.859 -21.219 1.672 1 97.38 356 GLY B CA 1
ATOM 8516 C C . GLY B 1 356 ? -29.109 -20.453 2.088 1 97.38 356 GLY B C 1
ATOM 8517 O O . GLY B 1 356 ? -29.188 -19.234 1.882 1 97.38 356 GLY B O 1
ATOM 8518 N N . ILE B 1 357 ? -30.031 -21.172 2.668 1 97.62 357 ILE B N 1
ATOM 8519 C CA . ILE B 1 357 ? -31.266 -20.547 3.166 1 97.62 357 ILE B CA 1
ATOM 8520 C C . ILE B 1 357 ? -30.922 -19.562 4.293 1 97.62 357 ILE B C 1
ATOM 8522 O O . ILE B 1 357 ? -31.375 -18.422 4.289 1 97.62 357 ILE B O 1
ATOM 8526 N N . VAL B 1 358 ? -30.078 -20.047 5.199 1 97.69 358 VAL B N 1
ATOM 8527 C CA . VAL B 1 358 ? -29.656 -19.203 6.312 1 97.69 358 VAL B CA 1
ATOM 8528 C C . VAL B 1 358 ? -29.016 -17.922 5.781 1 97.69 358 VAL B C 1
ATOM 8530 O O . VAL B 1 358 ? -29.359 -16.828 6.219 1 97.69 358 VAL B O 1
ATOM 8533 N N . GLY B 1 359 ? -28.125 -18.094 4.836 1 97.81 359 GLY B N 1
ATOM 8534 C CA . GLY B 1 359 ? -27.469 -16.938 4.242 1 97.81 359 GLY B CA 1
ATOM 8535 C C . GLY B 1 359 ? -28.438 -16 3.557 1 97.81 359 GLY B C 1
ATOM 8536 O O . GLY B 1 359 ? -28.406 -14.789 3.781 1 97.81 359 GLY B O 1
ATOM 8537 N N . THR B 1 360 ? -29.328 -16.484 2.756 1 98.31 360 THR B N 1
ATOM 8538 C CA . THR B 1 360 ? -30.281 -15.68 2.004 1 98.31 360 THR B CA 1
ATOM 8539 C C . THR B 1 360 ? -31.219 -14.922 2.947 1 98.31 360 THR B C 1
ATOM 8541 O O . THR B 1 360 ? -31.484 -13.742 2.74 1 98.31 360 THR B O 1
ATOM 8544 N N . VAL B 1 361 ? -31.672 -15.609 3.973 1 98.25 361 VAL B N 1
ATOM 8545 C CA . VAL B 1 361 ? -32.562 -14.977 4.938 1 98.25 361 VAL B CA 1
ATOM 8546 C C . VAL B 1 361 ? -31.828 -13.859 5.672 1 98.25 361 VAL B C 1
ATOM 8548 O O . VAL B 1 361 ? -32.344 -12.758 5.836 1 98.25 361 VAL B O 1
ATOM 8551 N N . ALA B 1 362 ? -30.656 -14.133 6.074 1 98.44 362 ALA B N 1
ATOM 8552 C CA . ALA B 1 362 ? -29.859 -13.125 6.773 1 98.44 362 ALA B CA 1
ATOM 8553 C C . ALA B 1 362 ? -29.625 -11.906 5.883 1 98.44 362 ALA B C 1
ATOM 8555 O O . ALA B 1 362 ? -29.781 -10.766 6.324 1 98.44 362 ALA B O 1
ATOM 8556 N N . PHE B 1 363 ? -29.234 -12.148 4.625 1 98.44 363 PHE B N 1
ATOM 8557 C CA . PHE B 1 363 ? -29.062 -11.055 3.674 1 98.44 363 PHE B CA 1
ATOM 8558 C C . PHE B 1 363 ? -30.344 -10.242 3.543 1 98.44 363 PHE B C 1
ATOM 8560 O O . PHE B 1 363 ? -30.312 -9.008 3.584 1 98.44 363 PHE B O 1
ATOM 8567 N N . SER B 1 364 ? -31.422 -10.875 3.4 1 98.19 364 SER B N 1
ATOM 8568 C CA . SER B 1 364 ? -32.719 -10.219 3.166 1 98.19 364 SER B CA 1
ATOM 8569 C C . SER B 1 364 ? -33.156 -9.406 4.383 1 98.19 364 SER B C 1
ATOM 8571 O O . SER B 1 364 ? -33.75 -8.344 4.238 1 98.19 364 SER B O 1
ATOM 8573 N N . LEU B 1 365 ? -32.812 -9.859 5.543 1 97.56 365 LEU B N 1
ATOM 8574 C CA . LEU B 1 365 ? -33.219 -9.172 6.766 1 97.56 365 LEU B CA 1
ATOM 8575 C C . LEU B 1 365 ? -32.375 -7.914 6.98 1 97.56 365 LEU B C 1
ATOM 8577 O O . LEU B 1 365 ? -32.812 -6.988 7.672 1 97.56 365 LEU B O 1
ATOM 8581 N N . LEU B 1 366 ? -31.25 -7.82 6.391 1 97.12 366 LEU B N 1
ATOM 8582 C CA . LEU B 1 366 ? -30.375 -6.664 6.555 1 97.12 366 LEU B CA 1
ATOM 8583 C C . LEU B 1 366 ? -31 -5.418 5.934 1 97.12 366 LEU B C 1
ATOM 8585 O O . LEU B 1 366 ? -30.781 -4.305 6.414 1 97.12 366 LEU B O 1
ATOM 8589 N N . LEU B 1 367 ? -31.844 -5.57 4.949 1 93.88 367 LEU B N 1
ATOM 8590 C CA . LEU B 1 367 ? -32.375 -4.418 4.246 1 93.88 367 LEU B CA 1
ATOM 8591 C C . LEU B 1 367 ? -33.438 -3.709 5.102 1 93.88 367 LEU B C 1
ATOM 8593 O O . LEU B 1 367 ? -33.281 -2.527 5.422 1 93.88 367 LEU B O 1
ATOM 8597 N N . PRO B 1 368 ? -34.438 -4.391 5.598 1 92.06 368 PRO B N 1
ATOM 8598 C CA . PRO B 1 368 ? -35.469 -3.686 6.398 1 92.06 368 PRO B CA 1
ATOM 8599 C C . PRO B 1 368 ? -34.906 -3.199 7.734 1 92.06 368 PRO B C 1
ATOM 8601 O O . PRO B 1 368 ? -35.344 -2.154 8.234 1 92.06 368 PRO B O 1
ATOM 8604 N N . PHE B 1 369 ? -33.906 -3.803 8.258 1 93 369 PHE B N 1
ATOM 8605 C CA . PHE B 1 369 ? -33.375 -3.418 9.555 1 93 369 PHE B CA 1
ATOM 8606 C C . PHE B 1 369 ? -32.312 -2.342 9.406 1 93 369 PHE B C 1
ATOM 8608 O O . PHE B 1 369 ? -31.781 -1.854 10.406 1 93 369 PHE B O 1
ATOM 8615 N N . SER B 1 370 ? -32.094 -1.941 8.211 1 92.38 370 SER B N 1
ATOM 8616 C CA . SER B 1 370 ? -31.062 -0.915 7.996 1 92.38 370 SER B CA 1
ATOM 8617 C C . SER B 1 370 ? -31.672 0.362 7.434 1 92.38 370 SER B C 1
ATOM 8619 O O . SER B 1 370 ? -30.953 1.294 7.066 1 92.38 370 SER B O 1
ATOM 8621 N N . ILE B 1 371 ? -33 0.442 7.355 1 89.94 371 ILE B N 1
ATOM 8622 C CA . ILE B 1 371 ? -33.625 1.634 6.812 1 89.94 371 ILE B CA 1
ATOM 8623 C C . ILE B 1 371 ? -33.469 2.797 7.785 1 89.94 371 ILE B C 1
ATOM 8625 O O . ILE B 1 371 ? -33.344 2.588 8.992 1 89.94 371 ILE B O 1
ATOM 8629 N N . LEU B 1 372 ? -33.531 3.98 7.312 1 88.44 372 LEU B N 1
ATOM 8630 C CA . LEU B 1 372 ? -33.188 5.195 8.039 1 88.44 372 LEU B CA 1
ATOM 8631 C C . LEU B 1 372 ? -34.094 5.391 9.25 1 88.44 372 LEU B C 1
ATOM 8633 O O . LEU B 1 372 ? -33.625 5.641 10.359 1 88.44 372 LEU B O 1
ATOM 8637 N N . PRO B 1 373 ? -35.406 5.18 9.141 1 87.31 373 PRO B N 1
ATOM 8638 C CA . PRO B 1 373 ? -36.25 5.387 10.312 1 87.31 373 PRO B CA 1
ATOM 8639 C C . PRO B 1 373 ? -35.938 4.422 11.453 1 87.31 373 PRO B C 1
ATOM 8641 O O . PRO B 1 373 ? -35.969 4.805 12.625 1 87.31 373 PRO B O 1
ATOM 8644 N N . PHE B 1 374 ? -35.625 3.242 11.094 1 89.19 374 PHE B N 1
ATOM 8645 C CA . PHE B 1 374 ? -35.25 2.264 12.109 1 89.19 374 PHE B CA 1
ATOM 8646 C C . PHE B 1 374 ? -33.938 2.654 12.773 1 89.19 374 PHE B C 1
ATOM 8648 O O . PHE B 1 374 ? -33.781 2.578 14 1 89.19 374 PHE B O 1
ATOM 8655 N N . ARG B 1 375 ? -32.969 3.16 12.07 1 89.06 375 ARG B N 1
ATOM 8656 C CA . ARG B 1 375 ? -31.672 3.564 12.586 1 89.06 375 ARG B CA 1
ATOM 8657 C C . ARG B 1 375 ? -31.797 4.781 13.5 1 89.06 375 ARG B C 1
ATOM 8659 O O . ARG B 1 375 ? -31.125 4.867 14.523 1 89.06 375 ARG B O 1
ATOM 8666 N N . ARG B 1 376 ? -32.656 5.648 13.094 1 84.12 376 ARG B N 1
ATOM 8667 C CA . ARG B 1 376 ? -32.812 6.875 13.867 1 84.12 376 ARG B CA 1
ATOM 8668 C C . ARG B 1 376 ? -33.562 6.602 15.18 1 84.12 376 ARG B C 1
ATOM 8670 O O . ARG B 1 376 ? -33.25 7.203 16.203 1 84.12 376 ARG B O 1
ATOM 8677 N N . ALA B 1 377 ? -34.438 5.613 15.117 1 86.25 377 ALA B N 1
ATOM 8678 C CA . ALA B 1 377 ? -35.281 5.32 16.297 1 86.25 377 ALA B CA 1
ATOM 8679 C C . ALA B 1 377 ? -34.5 4.473 17.297 1 86.25 377 ALA B C 1
ATOM 8681 O O . ALA B 1 377 ? -34.594 4.703 18.5 1 86.25 377 ALA B O 1
ATOM 8682 N N . MET B 1 378 ? -33.812 3.494 16.781 1 88 378 MET B N 1
ATOM 8683 C CA . MET B 1 378 ? -33.094 2.557 17.641 1 88 378 MET B CA 1
ATOM 8684 C C . MET B 1 378 ? -31.719 2.256 17.078 1 88 378 MET B C 1
ATOM 8686 O O . MET B 1 378 ? -31.438 1.125 16.688 1 88 378 MET B O 1
ATOM 8690 N N . TYR B 1 379 ? -30.859 3.15 17.25 1 87.12 379 TYR B N 1
ATOM 8691 C CA . TYR B 1 379 ? -29.547 3.047 16.594 1 87.12 379 TYR B CA 1
ATOM 8692 C C . TYR B 1 379 ? -28.734 1.896 17.172 1 87.12 379 TYR B C 1
ATOM 8694 O O . TYR B 1 379 ? -28.109 1.134 16.438 1 87.12 379 TYR B O 1
ATOM 8702 N N . GLU B 1 380 ? -28.766 1.687 18.484 1 86.88 380 GLU B N 1
ATOM 8703 C CA . GLU B 1 380 ? -27.969 0.645 19.109 1 86.88 380 GLU B CA 1
ATOM 8704 C C . GLU B 1 380 ? -28.469 -0.746 18.734 1 86.88 380 GLU B C 1
ATOM 8706 O O . GLU B 1 380 ? -27.688 -1.678 18.578 1 86.88 380 GLU B O 1
ATOM 8711 N N . ILE B 1 381 ? -29.75 -0.812 18.672 1 90.06 381 ILE B N 1
ATOM 8712 C CA . ILE B 1 381 ? -30.328 -2.088 18.266 1 90.06 381 ILE B CA 1
ATOM 8713 C C . ILE B 1 381 ? -29.969 -2.375 16.812 1 90.06 381 ILE B C 1
ATOM 8715 O O . ILE B 1 381 ? -29.625 -3.506 16.453 1 90.06 381 ILE B O 1
ATOM 8719 N N . PHE B 1 382 ? -30.078 -1.361 16.016 1 92.12 382 PHE B N 1
ATOM 8720 C CA . PHE B 1 382 ? -29.688 -1.503 14.617 1 92.12 382 PHE B CA 1
ATOM 8721 C C . PHE B 1 382 ? -28.234 -1.996 14.523 1 92.12 382 PHE B C 1
ATOM 8723 O O . PHE B 1 382 ? -27.953 -2.951 13.797 1 92.12 382 PHE B O 1
ATOM 8730 N N . LEU B 1 383 ? -27.375 -1.328 15.258 1 92.06 383 LEU B N 1
ATOM 8731 C CA . LEU B 1 383 ? -25.953 -1.622 15.164 1 92.06 383 LEU B CA 1
ATOM 8732 C C . LEU B 1 383 ? -25.672 -3.066 15.555 1 92.06 383 LEU B C 1
ATOM 8734 O O . LEU B 1 383 ? -25 -3.791 14.828 1 92.06 383 LEU B O 1
ATOM 8738 N N . ILE B 1 384 ? -26.172 -3.588 16.641 1 93.25 384 ILE B N 1
ATOM 8739 C CA . ILE B 1 384 ? -25.922 -4.938 17.125 1 93.25 384 ILE B CA 1
ATOM 8740 C C . ILE B 1 384 ? -26.547 -5.961 16.172 1 93.25 384 ILE B C 1
ATOM 8742 O O . ILE B 1 384 ? -25.891 -6.941 15.805 1 93.25 384 ILE B O 1
ATOM 8746 N N . LEU B 1 385 ? -27.781 -5.656 15.797 1 95.75 385 LEU B N 1
ATOM 8747 C CA . LEU B 1 385 ? -28.469 -6.562 14.883 1 95.75 385 LEU B CA 1
ATOM 8748 C C . LEU B 1 385 ? -27.734 -6.617 13.539 1 95.75 385 LEU B C 1
ATOM 8750 O O . LEU B 1 385 ? -27.594 -7.691 12.953 1 95.75 385 LEU B O 1
ATOM 8754 N N . HIS B 1 386 ? -27.375 -5.484 13.109 1 96.5 386 HIS B N 1
ATOM 8755 C CA . HIS B 1 386 ? -26.688 -5.387 11.828 1 96.5 386 HIS B CA 1
ATOM 8756 C C . HIS B 1 386 ? -25.391 -6.18 11.844 1 96.5 386 HIS B C 1
ATOM 8758 O O . HIS B 1 386 ? -25.109 -6.941 10.914 1 96.5 386 HIS B O 1
ATOM 8764 N N . ILE B 1 387 ? -24.562 -6.09 12.867 1 95.69 387 ILE B N 1
ATOM 8765 C CA . ILE B 1 387 ? -23.281 -6.781 12.969 1 95.69 387 ILE B CA 1
ATOM 8766 C C . ILE B 1 387 ? -23.516 -8.281 13.117 1 95.69 387 ILE B C 1
ATOM 8768 O O . ILE B 1 387 ? -22.844 -9.086 12.484 1 95.69 387 ILE B O 1
ATOM 8772 N N . CYS B 1 388 ? -24.453 -8.656 13.945 1 96.75 388 CYS B N 1
ATOM 8773 C CA . CYS B 1 388 ? -24.766 -10.062 14.133 1 96.75 388 CYS B CA 1
ATOM 8774 C C . CYS B 1 388 ? -25.219 -10.703 12.82 1 96.75 388 CYS B C 1
ATOM 8776 O O . CYS B 1 388 ? -24.734 -11.781 12.453 1 96.75 388 CYS B O 1
ATOM 8778 N N . LEU B 1 389 ? -26.109 -10.016 12.156 1 97.81 389 LEU B N 1
ATOM 8779 C CA . LEU B 1 389 ? -26.578 -10.539 10.883 1 97.81 389 LEU B CA 1
ATOM 8780 C C . LEU B 1 389 ? -25.438 -10.602 9.867 1 97.81 389 LEU B C 1
ATOM 8782 O O . LEU B 1 389 ? -25.375 -11.523 9.055 1 97.81 389 LEU B O 1
ATOM 8786 N N . ALA B 1 390 ? -24.562 -9.602 9.867 1 97.69 390 ALA B N 1
ATOM 8787 C CA . ALA B 1 390 ? -23.406 -9.609 8.969 1 97.69 390 ALA B CA 1
ATOM 8788 C C . ALA B 1 390 ? -22.531 -10.82 9.227 1 97.69 390 ALA B C 1
ATOM 8790 O O . ALA B 1 390 ? -22.031 -11.453 8.289 1 97.69 390 ALA B O 1
ATOM 8791 N N . VAL B 1 391 ? -22.312 -11.18 10.461 1 97.44 391 VAL B N 1
ATOM 8792 C CA . VAL B 1 391 ? -21.531 -12.352 10.82 1 97.44 391 VAL B CA 1
ATOM 8793 C C . VAL B 1 391 ? -22.203 -13.609 10.297 1 97.44 391 VAL B C 1
ATOM 8795 O O . VAL B 1 391 ? -21.562 -14.484 9.719 1 97.44 391 VAL B O 1
ATOM 8798 N N . VAL B 1 392 ? -23.5 -13.664 10.461 1 97.88 392 VAL B N 1
ATOM 8799 C CA . VAL B 1 392 ? -24.266 -14.82 9.992 1 97.88 392 VAL B CA 1
ATOM 8800 C C . VAL B 1 392 ? -24.156 -14.922 8.469 1 97.88 392 VAL B C 1
ATOM 8802 O O . VAL B 1 392 ? -24.062 -16.016 7.918 1 97.88 392 VAL B O 1
ATOM 8805 N N . VAL B 1 393 ? -24.188 -13.805 7.816 1 97.88 393 VAL B N 1
ATOM 8806 C CA . VAL B 1 393 ? -24.047 -13.766 6.363 1 97.88 393 VAL B CA 1
ATOM 8807 C C . VAL B 1 393 ? -22.703 -14.359 5.957 1 97.88 393 VAL B C 1
ATOM 8809 O O . VAL B 1 393 ? -22.641 -15.188 5.043 1 97.88 393 VAL B O 1
ATOM 8812 N N . VAL B 1 394 ? -21.625 -14.016 6.609 1 97.38 394 VAL B N 1
ATOM 8813 C CA . VAL B 1 394 ? -20.281 -14.492 6.27 1 97.38 394 VAL B CA 1
ATOM 8814 C C . VAL B 1 394 ? -20.172 -15.984 6.59 1 97.38 394 VAL B C 1
ATOM 8816 O O . VAL B 1 394 ? -19.719 -16.766 5.758 1 97.38 394 VAL B O 1
ATOM 8819 N N . VAL B 1 395 ? -20.719 -16.391 7.734 1 96.62 395 VAL B N 1
ATOM 8820 C CA . VAL B 1 395 ? -20.641 -17.781 8.164 1 96.62 395 VAL B CA 1
ATOM 8821 C C . VAL B 1 395 ? -21.531 -18.656 7.281 1 96.62 395 VAL B C 1
ATOM 8823 O O . VAL B 1 395 ? -21.125 -19.719 6.832 1 96.62 395 VAL B O 1
ATOM 8826 N N . GLY B 1 396 ? -22.766 -18.125 7.105 1 97.19 396 GLY B N 1
ATOM 8827 C CA . GLY B 1 396 ? -23.672 -18.844 6.238 1 97.19 396 GLY B CA 1
ATOM 8828 C C . GLY B 1 396 ? -23.156 -19.016 4.824 1 97.19 396 GLY B C 1
ATOM 8829 O O . GLY B 1 396 ? -23.266 -20.094 4.238 1 97.19 396 GLY B O 1
ATOM 8830 N N . SER B 1 397 ? -22.562 -18 4.234 1 96.75 397 SER B N 1
ATOM 8831 C CA . SER B 1 397 ? -21.969 -18.078 2.904 1 96.75 397 SER B CA 1
ATOM 8832 C C . SER B 1 397 ? -20.781 -19.031 2.881 1 96.75 397 SER B C 1
ATOM 8834 O O . SER B 1 397 ? -20.594 -19.781 1.925 1 96.75 397 SER B O 1
ATOM 8836 N N . TRP B 1 398 ? -19.969 -19.031 3.904 1 95.5 398 TRP B N 1
ATOM 8837 C CA . TRP B 1 398 ? -18.797 -19.891 4.004 1 95.5 398 TRP B CA 1
ATOM 8838 C C . TRP B 1 398 ? -19.203 -21.359 3.982 1 95.5 398 TRP B C 1
ATOM 8840 O O . TRP B 1 398 ? -18.703 -22.141 3.164 1 95.5 398 TRP B O 1
ATOM 8850 N N . TYR B 1 399 ? -20.141 -21.75 4.824 1 95.94 399 TYR B N 1
ATOM 8851 C CA . TYR B 1 399 ? -20.516 -23.141 4.934 1 95.94 399 TYR B CA 1
ATOM 8852 C C . TYR B 1 399 ? -21.375 -23.578 3.742 1 95.94 399 TYR B C 1
ATOM 8854 O O . TYR B 1 399 ? -21.359 -24.75 3.357 1 95.94 399 TYR B O 1
ATOM 8862 N N . HIS B 1 400 ? -22.062 -22.578 3.164 1 96.31 400 HIS B N 1
ATOM 8863 C CA . HIS B 1 400 ? -22.797 -22.875 1.936 1 96.31 400 HIS B CA 1
ATOM 8864 C C . HIS B 1 400 ? -21.844 -23.375 0.847 1 96.31 400 HIS B C 1
ATOM 8866 O O . HIS B 1 400 ? -22.109 -24.406 0.224 1 96.31 400 HIS B O 1
ATOM 8872 N N . ILE B 1 401 ? -20.734 -22.75 0.712 1 93.94 401 ILE B N 1
ATOM 8873 C CA . ILE B 1 401 ? -19.828 -23.125 -0.368 1 93.94 401 ILE B CA 1
ATOM 8874 C C . ILE B 1 401 ? -18.891 -24.219 0.106 1 93.94 401 ILE B C 1
ATOM 8876 O O . ILE B 1 401 ? -18.438 -25.047 -0.693 1 93.94 401 ILE B O 1
ATOM 8880 N N . TRP B 1 402 ? -18.641 -24.312 1.396 1 91.5 402 TRP B N 1
ATOM 8881 C CA . TRP B 1 402 ? -17.781 -25.359 1.935 1 91.5 402 TRP B CA 1
ATOM 8882 C C . TRP B 1 402 ? -18.406 -26.734 1.755 1 91.5 402 TRP B C 1
ATOM 8884 O O . TRP B 1 402 ? -17.75 -27.672 1.3 1 91.5 402 TRP B O 1
ATOM 8894 N N . PHE B 1 403 ? -19.688 -26.812 2.045 1 92.62 403 PHE B N 1
ATOM 8895 C CA . PHE B 1 403 ? -20.375 -28.094 1.943 1 92.62 403 PHE B CA 1
ATOM 8896 C C . PHE B 1 403 ? -20.609 -28.469 0.485 1 92.62 403 PHE B C 1
ATOM 8898 O O . PHE B 1 403 ? -20.703 -29.656 0.145 1 92.62 403 PHE B O 1
ATOM 8905 N N . LEU B 1 404 ? -20.656 -27.484 -0.319 1 90.5 404 LEU B N 1
ATOM 8906 C CA . LEU B 1 404 ? -20.922 -27.766 -1.726 1 90.5 404 LEU B CA 1
ATOM 8907 C C . LEU B 1 404 ? -19.641 -28.047 -2.48 1 90.5 404 LEU B C 1
ATOM 8909 O O . LEU B 1 404 ? -19.578 -28.953 -3.316 1 90.5 404 LEU B O 1
ATOM 8913 N N . PHE B 1 405 ? -18.562 -27.234 -2.234 1 87.94 405 PHE B N 1
ATOM 8914 C CA . PHE B 1 405 ? -17.375 -27.297 -3.084 1 87.94 405 PHE B CA 1
ATOM 8915 C C . PHE B 1 405 ? -16.141 -27.672 -2.268 1 87.94 405 PHE B C 1
ATOM 8917 O O . PHE B 1 405 ? -15.086 -27.969 -2.828 1 87.94 405 PHE B O 1
ATOM 8924 N N . GLU B 1 406 ? -16.25 -27.609 -0.966 1 81.44 406 GLU B N 1
ATOM 8925 C CA . GLU B 1 406 ? -15.094 -27.766 -0.094 1 81.44 406 GLU B CA 1
ATOM 8926 C C . GLU B 1 406 ? -14.016 -26.734 -0.409 1 81.44 406 GLU B C 1
ATOM 8928 O O . GLU B 1 406 ? -14.266 -25.531 -0.328 1 81.44 406 GLU B O 1
ATOM 8933 N N . ASP B 1 407 ? -12.867 -26.938 -1.041 1 74.5 407 ASP B N 1
ATOM 8934 C CA . ASP B 1 407 ? -11.82 -25.953 -1.272 1 74.5 407 ASP B CA 1
ATOM 8935 C C . ASP B 1 407 ? -11.562 -25.766 -2.766 1 74.5 407 ASP B C 1
ATOM 8937 O O . ASP B 1 407 ? -10.516 -25.25 -3.16 1 74.5 407 ASP B O 1
ATOM 8941 N N . THR B 1 408 ? -12.625 -26.141 -3.574 1 74.75 408 THR B N 1
ATOM 8942 C CA . THR B 1 408 ? -12.328 -26.125 -5 1 74.75 408 THR B CA 1
ATOM 8943 C C . THR B 1 408 ? -13.148 -25.047 -5.715 1 74.75 408 THR B C 1
ATOM 8945 O O . THR B 1 408 ? -13.125 -24.953 -6.945 1 74.75 408 THR B O 1
ATOM 8948 N N . SER B 1 409 ? -13.906 -24.281 -5.008 1 73.75 409 SER B N 1
ATOM 8949 C CA . SER B 1 409 ? -14.781 -23.312 -5.668 1 73.75 409 SER B CA 1
ATOM 8950 C C . SER B 1 409 ? -13.969 -22.188 -6.297 1 73.75 409 SER B C 1
ATOM 8952 O O . SER B 1 409 ? -14.234 -21.781 -7.43 1 73.75 409 SER B O 1
ATOM 8954 N N . GLY B 1 410 ? -12.945 -21.75 -5.578 1 80.06 410 GLY B N 1
ATOM 8955 C CA . GLY B 1 410 ? -12.133 -20.656 -6.066 1 80.06 410 GLY B CA 1
ATOM 8956 C C . GLY B 1 410 ? -12.625 -19.297 -5.602 1 80.06 410 GLY B C 1
ATOM 8957 O O . GLY B 1 410 ? -11.82 -18.391 -5.359 1 80.06 410 GLY B O 1
ATOM 8958 N N . PHE B 1 411 ? -13.977 -19.156 -5.539 1 83.5 411 PHE B N 1
ATOM 8959 C CA . PHE B 1 411 ? -14.484 -17.828 -5.207 1 83.5 411 PHE B CA 1
ATOM 8960 C C . PHE B 1 411 ? -14.539 -17.641 -3.697 1 83.5 411 PHE B C 1
ATOM 8962 O O . PHE B 1 411 ? -15 -16.609 -3.215 1 83.5 411 PHE B O 1
ATOM 8969 N N . GLU B 1 412 ? -14.023 -18.656 -2.9 1 89.38 412 GLU B N 1
ATOM 8970 C CA . GLU B 1 412 ? -13.859 -18.453 -1.464 1 89.38 412 GLU B CA 1
ATOM 8971 C C . GLU B 1 412 ? -12.883 -17.312 -1.176 1 89.38 412 GLU B C 1
ATOM 8973 O O . GLU B 1 412 ? -12.875 -16.766 -0.073 1 89.38 412 GLU B O 1
ATOM 8978 N N . ILE B 1 413 ? -12.094 -17.016 -2.178 1 89.25 413 ILE B N 1
ATOM 8979 C CA . ILE B 1 413 ? -11.109 -15.938 -2.045 1 89.25 413 ILE B CA 1
ATOM 8980 C C . ILE B 1 413 ? -11.812 -14.641 -1.668 1 89.25 413 ILE B C 1
ATOM 8982 O O . ILE B 1 413 ? -11.273 -13.836 -0.9 1 89.25 413 ILE B O 1
ATOM 8986 N N . TRP B 1 414 ? -13.008 -14.453 -2.158 1 93.44 414 TRP B N 1
ATOM 8987 C CA . TRP B 1 414 ? -13.727 -13.211 -1.886 1 93.44 414 TRP B CA 1
ATOM 8988 C C . TRP B 1 414 ? -14.102 -13.109 -0.411 1 93.44 414 TRP B C 1
ATOM 8990 O O . TRP B 1 414 ? -14.008 -12.039 0.188 1 93.44 414 TRP B O 1
ATOM 9000 N N . LEU B 1 415 ? -14.484 -14.25 0.162 1 94.06 415 LEU B N 1
ATOM 9001 C CA . LEU B 1 415 ? -14.805 -14.258 1.587 1 94.06 415 LEU B CA 1
ATOM 9002 C C . LEU B 1 415 ? -13.539 -14.086 2.424 1 94.06 415 LEU B C 1
ATOM 9004 O O . LEU B 1 415 ? -13.562 -13.414 3.457 1 94.06 415 LEU B O 1
ATOM 9008 N N . ILE B 1 416 ? -12.477 -14.688 1.957 1 91.81 416 ILE B N 1
ATOM 9009 C CA . ILE B 1 416 ? -11.211 -14.547 2.664 1 91.81 416 ILE B CA 1
ATOM 9010 C C . ILE B 1 416 ? -10.789 -13.078 2.672 1 91.81 416 ILE B C 1
ATOM 9012 O O . ILE B 1 416 ? -10.391 -12.547 3.709 1 91.81 416 ILE B O 1
ATOM 9016 N N . ILE B 1 417 ? -10.898 -12.422 1.563 1 91.5 417 ILE B N 1
ATOM 9017 C CA . ILE B 1 417 ? -10.57 -11.008 1.473 1 91.5 417 ILE B CA 1
ATOM 9018 C C . ILE B 1 417 ? -11.492 -10.203 2.387 1 91.5 417 ILE B C 1
ATOM 9020 O O . ILE B 1 417 ? -11.047 -9.305 3.098 1 91.5 417 ILE B O 1
ATOM 9024 N N . ALA B 1 418 ? -12.742 -10.539 2.379 1 95.19 418 ALA B N 1
ATOM 9025 C CA . ALA B 1 418 ? -13.719 -9.844 3.215 1 95.19 418 ALA B CA 1
ATOM 9026 C C . ALA B 1 418 ? -13.359 -9.977 4.695 1 95.19 418 ALA B C 1
ATOM 9028 O O . ALA B 1 418 ? -13.375 -8.984 5.43 1 95.19 418 ALA B O 1
ATOM 9029 N N . ILE B 1 419 ? -13.016 -11.188 5.109 1 94.81 419 ILE B N 1
ATOM 9030 C CA . ILE B 1 419 ? -12.672 -11.453 6.5 1 94.81 419 ILE B CA 1
ATOM 9031 C C . ILE B 1 419 ? -11.383 -10.711 6.859 1 94.81 419 ILE B C 1
ATOM 9033 O O . ILE B 1 419 ? -11.273 -10.117 7.934 1 94.81 419 ILE B O 1
ATOM 9037 N N . ALA B 1 420 ? -10.492 -10.688 5.949 1 90.81 420 ALA B N 1
ATOM 9038 C CA . ALA B 1 420 ? -9.227 -9.992 6.176 1 90.81 420 ALA B CA 1
ATOM 9039 C C . ALA B 1 420 ? -9.445 -8.492 6.316 1 90.81 420 ALA B C 1
ATOM 9041 O O . ALA B 1 420 ? -8.891 -7.859 7.223 1 90.81 420 ALA B O 1
ATOM 9042 N N . VAL B 1 421 ? -10.227 -7.902 5.469 1 91.94 421 VAL B N 1
ATOM 9043 C CA . VAL B 1 421 ? -10.5 -6.469 5.492 1 91.94 421 VAL B CA 1
ATOM 9044 C C . VAL B 1 421 ? -11.25 -6.105 6.77 1 91.94 421 VAL B C 1
ATOM 9046 O O . VAL B 1 421 ? -10.938 -5.102 7.418 1 91.94 421 VAL B O 1
ATOM 9049 N N . TRP B 1 422 ? -12.188 -6.938 7.086 1 95.5 422 TRP B N 1
ATOM 9050 C CA . TRP B 1 422 ? -12.953 -6.699 8.305 1 95.5 422 TRP B CA 1
ATOM 9051 C C . TRP B 1 422 ? -12.062 -6.816 9.539 1 95.5 422 TRP B C 1
ATOM 9053 O O . TRP B 1 422 ? -12.133 -5.988 10.445 1 95.5 422 TRP B O 1
ATOM 9063 N N . GLY B 1 423 ? -11.211 -7.859 9.578 1 93.19 423 GLY B N 1
ATOM 9064 C CA . GLY B 1 423 ? -10.266 -8.016 10.664 1 93.19 423 GLY B CA 1
ATOM 9065 C C . GLY B 1 423 ? -9.281 -6.867 10.781 1 93.19 423 GLY B C 1
ATOM 9066 O O . GLY B 1 423 ? -9.008 -6.387 11.883 1 93.19 423 GLY B O 1
ATOM 9067 N N . TYR B 1 424 ? -8.844 -6.402 9.711 1 90.06 424 TYR B N 1
ATOM 9068 C CA . TYR B 1 424 ? -7.949 -5.25 9.656 1 90.06 424 TYR B CA 1
ATOM 9069 C C . TYR B 1 424 ? -8.609 -4.02 10.266 1 90.06 424 TYR B C 1
ATOM 9071 O O . TYR B 1 424 ? -7.992 -3.322 11.078 1 90.06 424 TYR B O 1
ATOM 9079 N N . GLU B 1 425 ? -9.797 -3.76 9.852 1 92.94 425 GLU B N 1
ATOM 9080 C CA . GLU B 1 425 ? -10.562 -2.609 10.336 1 92.94 425 GLU B CA 1
ATOM 9081 C C . GLU B 1 425 ? -10.758 -2.674 11.844 1 92.94 425 GLU B C 1
ATOM 9083 O O . GLU B 1 425 ? -10.555 -1.678 12.547 1 92.94 425 GLU B O 1
ATOM 9088 N N . ARG B 1 426 ? -11.07 -3.826 12.336 1 93.38 426 ARG B N 1
ATOM 9089 C CA . ARG B 1 426 ? -11.312 -3.994 13.766 1 93.38 426 ARG B CA 1
ATOM 9090 C C . ARG B 1 426 ? -10.008 -3.928 14.555 1 93.38 426 ARG B C 1
ATOM 9092 O O . ARG B 1 426 ? -9.961 -3.361 15.648 1 93.38 426 ARG B O 1
ATOM 9099 N N . PHE B 1 427 ? -9.008 -4.438 14.047 1 91.5 427 PHE B N 1
ATOM 9100 C CA . PHE B 1 427 ? -7.699 -4.426 14.688 1 91.5 427 PHE B CA 1
ATOM 9101 C C . PHE B 1 427 ? -7.191 -2.998 14.852 1 91.5 427 PHE B C 1
ATOM 9103 O O . PHE B 1 427 ? -6.668 -2.637 15.906 1 91.5 427 PHE B O 1
ATOM 9110 N N . LEU B 1 428 ? -7.398 -2.131 13.859 1 90 428 LEU B N 1
ATOM 9111 C CA . LEU B 1 428 ? -6.938 -0.747 13.922 1 90 428 LEU B CA 1
ATOM 9112 C C . LEU B 1 428 ? -7.734 0.046 14.953 1 90 428 LEU B C 1
ATOM 9114 O O . LEU B 1 428 ? -7.195 0.946 15.602 1 90 428 LEU B O 1
ATOM 9118 N N . ARG B 1 429 ? -8.969 -0.251 15.078 1 92.25 429 ARG B N 1
ATOM 9119 C CA . ARG B 1 429 ? -9.758 0.412 16.109 1 92.25 429 ARG B CA 1
ATOM 9120 C C . ARG B 1 429 ? -9.211 0.104 17.5 1 92.25 429 ARG B C 1
ATOM 9122 O O . ARG B 1 429 ? -9.062 1.004 18.328 1 92.25 429 ARG B O 1
ATOM 9129 N N . ILE B 1 430 ? -8.875 -1.188 17.656 1 91.69 430 ILE B N 1
ATOM 9130 C CA . ILE B 1 430 ? -8.336 -1.617 18.938 1 91.69 430 ILE B CA 1
ATOM 9131 C C . ILE B 1 430 ? -6.988 -0.949 19.188 1 91.69 430 ILE B C 1
ATOM 9133 O O . ILE B 1 430 ? -6.707 -0.495 20.297 1 91.69 430 ILE B O 1
ATOM 9137 N N . LEU B 1 431 ? -6.273 -0.832 18.188 1 87.88 431 LEU B N 1
ATOM 9138 C CA . LEU B 1 431 ? -4.961 -0.206 18.312 1 87.88 431 LEU B CA 1
ATOM 9139 C C . LEU B 1 431 ? -5.094 1.276 18.641 1 87.88 431 LEU B C 1
ATOM 9141 O O . LEU B 1 431 ? -4.344 1.802 19.469 1 87.88 431 LEU B O 1
ATOM 9145 N N . ARG B 1 432 ? -6.012 2.004 18.047 1 88.94 432 ARG B N 1
ATOM 9146 C CA . ARG B 1 432 ? -6.223 3.43 18.281 1 88.94 432 ARG B CA 1
ATOM 9147 C C . ARG B 1 432 ? -6.695 3.686 19.703 1 88.94 432 ARG B C 1
ATOM 9149 O O . ARG B 1 432 ? -6.359 4.711 20.312 1 88.94 432 ARG B O 1
ATOM 9156 N N . ILE B 1 433 ? -7.402 2.764 20.188 1 91.06 433 ILE B N 1
ATOM 9157 C CA . ILE B 1 433 ? -7.879 2.881 21.562 1 91.06 433 ILE B CA 1
ATOM 9158 C C . ILE B 1 433 ? -6.738 2.572 22.531 1 91.06 433 ILE B C 1
ATOM 9160 O O . ILE B 1 433 ? -6.52 3.309 23.5 1 91.06 433 ILE B O 1
ATOM 9164 N N . SER B 1 434 ? -5.984 1.501 22.25 1 88.06 434 SER B N 1
ATOM 9165 C CA . SER B 1 434 ? -4.949 1.012 23.156 1 88.06 434 SER B CA 1
ATOM 9166 C C . SER B 1 434 ? -3.771 1.979 23.219 1 88.06 434 SER B C 1
ATOM 9168 O O . SER B 1 434 ? -3.045 2.016 24.219 1 88.06 434 SER B O 1
ATOM 9170 N N . ARG B 1 435 ? -3.648 2.75 22.25 1 84.94 435 ARG B N 1
ATOM 9171 C CA . ARG B 1 435 ? -2.529 3.684 22.203 1 84.94 435 ARG B CA 1
ATOM 9172 C C . ARG B 1 435 ? -2.615 4.715 23.312 1 84.94 435 ARG B C 1
ATOM 9174 O O . ARG B 1 435 ? -1.59 5.164 23.828 1 84.94 435 ARG B O 1
ATOM 9181 N N . HIS B 1 436 ? -3.797 5.109 23.719 1 87.19 436 HIS B N 1
ATOM 9182 C CA . HIS B 1 436 ? -3.975 6.16 24.719 1 87.19 436 HIS B CA 1
ATOM 9183 C C . HIS B 1 436 ? -4.324 5.57 26.078 1 87.19 436 HIS B C 1
ATOM 9185 O O . HIS B 1 436 ? -4.203 6.246 27.094 1 87.19 436 HIS B O 1
ATOM 9191 N N . GLY B 1 437 ? -4.75 4.316 26.156 1 85.69 437 GLY B N 1
ATOM 9192 C CA . GLY B 1 437 ? -5.164 3.707 27.422 1 85.69 437 GLY B CA 1
ATOM 9193 C C . GLY B 1 437 ? -6.41 4.344 28 1 85.69 437 GLY B C 1
ATOM 9194 O O . GLY B 1 437 ? -7.203 4.953 27.281 1 85.69 437 GLY B O 1
ATOM 9195 N N . ILE B 1 438 ? -6.625 4.188 29.297 1 92.31 438 ILE B N 1
ATOM 9196 C CA . ILE B 1 438 ? -7.777 4.75 29.984 1 92.31 438 ILE B CA 1
ATOM 9197 C C . ILE B 1 438 ? -7.484 6.199 30.375 1 92.31 438 ILE B C 1
ATOM 9199 O O . ILE B 1 438 ? -6.465 6.488 31 1 92.31 438 ILE B O 1
ATOM 9203 N N . LYS B 1 439 ? -8.359 7.074 29.906 1 93.88 439 LYS B N 1
ATOM 9204 C CA . LYS B 1 439 ? -8.211 8.5 30.188 1 93.88 439 LYS B CA 1
ATOM 9205 C C . LYS B 1 439 ? -9.297 8.984 31.141 1 93.88 439 LYS B C 1
ATOM 9207 O O . LYS B 1 439 ? -10.305 8.297 31.344 1 93.88 439 LYS B O 1
ATOM 9212 N N . LYS B 1 440 ? -9.023 10.109 31.719 1 94.25 440 LYS B N 1
ATOM 9213 C CA . LYS B 1 440 ? -9.969 10.727 32.656 1 94.25 440 LYS B CA 1
ATOM 9214 C C . LYS B 1 440 ? -10.656 11.93 32 1 94.25 440 LYS B C 1
ATOM 9216 O O . LYS B 1 440 ? -10 12.789 31.422 1 94.25 440 LYS B O 1
ATOM 9221 N N . ALA B 1 441 ? -11.953 11.945 32.062 1 94.62 441 ALA B N 1
ATOM 9222 C CA . ALA B 1 441 ? -12.742 13.039 31.5 1 94.62 441 ALA B CA 1
ATOM 9223 C C . ALA B 1 441 ? -13.398 13.859 32.594 1 94.62 441 ALA B C 1
ATOM 9225 O O . ALA B 1 441 ? -13.93 13.297 33.562 1 94.62 441 ALA B O 1
ATOM 9226 N N . TYR B 1 442 ? -13.32 15.141 32.5 1 94.38 442 TYR B N 1
ATOM 9227 C CA . TYR B 1 442 ? -13.984 16.078 33.406 1 94.38 442 TYR B CA 1
ATOM 9228 C C . TYR B 1 442 ? -15.133 16.797 32.719 1 94.38 442 TYR B C 1
ATOM 9230 O O . TYR B 1 442 ? -14.93 17.453 31.703 1 94.38 442 TYR B O 1
ATOM 9238 N N . VAL B 1 443 ? -16.312 16.672 33.219 1 94.69 443 VAL B N 1
ATOM 9239 C CA . VAL B 1 443 ? -17.5 17.219 32.594 1 94.69 443 VAL B CA 1
ATOM 9240 C C . VAL B 1 443 ? -17.922 18.5 33.312 1 94.69 443 VAL B C 1
ATOM 9242 O O . VAL B 1 443 ? -18.062 18.516 34.531 1 94.69 443 VAL B O 1
ATOM 9245 N N . THR B 1 444 ? -18.125 19.547 32.562 1 94.25 444 THR B N 1
ATOM 9246 C CA . THR B 1 444 ? -18.594 20.828 33.062 1 94.25 444 THR B CA 1
ATOM 9247 C C . THR B 1 444 ? -19.766 21.344 32.219 1 94.25 444 THR B C 1
ATOM 9249 O O . THR B 1 444 ? -19.828 21.125 31.016 1 94.25 444 THR B O 1
ATOM 9252 N N . ARG B 1 445 ? -20.672 22 32.844 1 94.44 445 ARG B N 1
ATOM 9253 C CA . ARG B 1 445 ? -21.812 22.562 32.156 1 94.44 445 ARG B CA 1
ATOM 9254 C C . ARG B 1 445 ? -21.453 23.906 31.516 1 94.44 445 ARG B C 1
ATOM 9256 O O . ARG B 1 445 ? -20.906 24.797 32.188 1 94.44 445 ARG B O 1
ATOM 9263 N N . VAL B 1 446 ? -21.672 24.047 30.281 1 93.94 446 VAL B N 1
ATOM 9264 C CA . VAL B 1 446 ? -21.469 25.297 29.562 1 93.94 446 VAL B CA 1
ATOM 9265 C C . VAL B 1 446 ? -22.703 26.188 29.672 1 93.94 446 VAL B C 1
ATOM 9267 O O . VAL B 1 446 ? -22.609 27.359 30.016 1 93.94 446 VAL B O 1
ATOM 9270 N N . ASP B 1 447 ? -23.828 25.656 29.375 1 92.62 447 ASP B N 1
ATOM 9271 C CA . ASP B 1 447 ? -25.141 26.266 29.531 1 92.62 447 ASP B CA 1
ATOM 9272 C C . ASP B 1 447 ? -26.234 25.219 29.672 1 92.62 447 ASP B C 1
ATOM 9274 O O . ASP B 1 447 ? -25.969 24.094 30.125 1 92.62 447 ASP B O 1
ATOM 9278 N N . GLU B 1 448 ? -27.453 25.578 29.344 1 89.25 448 GLU B N 1
ATOM 9279 C CA . GLU B 1 448 ? -28.562 24.672 29.562 1 89.25 448 GLU B CA 1
ATOM 9280 C C . GLU B 1 448 ? -28.562 23.531 28.547 1 89.25 448 GLU B C 1
ATOM 9282 O O . GLU B 1 448 ? -29.047 22.438 28.828 1 89.25 448 GLU B O 1
ATOM 9287 N N . LYS B 1 449 ? -27.828 23.719 27.5 1 91.31 449 LYS B N 1
ATOM 9288 C CA . LYS B 1 449 ? -27.922 22.75 26.422 1 91.31 449 LYS B CA 1
ATOM 9289 C C . LYS B 1 449 ? -26.609 22 26.234 1 91.31 449 LYS B C 1
ATOM 9291 O O . LYS B 1 449 ? -26.609 20.812 25.906 1 91.31 449 LYS B O 1
ATOM 9296 N N . TYR B 1 450 ? -25.547 22.656 26.484 1 94.81 450 TYR B N 1
ATOM 9297 C CA . TYR B 1 450 ? -24.266 22.078 26.078 1 94.81 450 TYR B CA 1
ATOM 9298 C C . TYR B 1 450 ? -23.406 21.75 27.297 1 94.81 450 TYR B C 1
ATOM 9300 O O . TYR B 1 450 ? -23.453 22.469 28.312 1 94.81 450 TYR B O 1
ATOM 9308 N N . LEU B 1 451 ? -22.656 20.656 27.156 1 95.38 451 LEU B N 1
ATOM 9309 C CA . LEU B 1 451 ? -21.656 20.234 28.125 1 95.38 451 LEU B CA 1
ATOM 9310 C C . LEU B 1 451 ? -20.25 20.328 27.531 1 95.38 451 LEU B C 1
ATOM 9312 O O . LEU B 1 451 ? -20.078 20.203 26.328 1 95.38 451 LEU B O 1
ATOM 9316 N N . GLN B 1 452 ? -19.328 20.594 28.375 1 95.38 452 GLN B N 1
ATOM 9317 C CA . GLN B 1 452 ? -17.906 20.578 28 1 95.38 452 GLN B CA 1
ATOM 9318 C C . GLN B 1 452 ? -17.172 19.438 28.672 1 95.38 452 GLN B C 1
ATOM 9320 O O . GLN B 1 452 ? -17.281 19.25 29.891 1 95.38 452 GLN B O 1
ATOM 9325 N N . ILE B 1 453 ? -16.516 18.625 27.906 1 95.38 453 ILE B N 1
ATOM 9326 C CA . ILE B 1 453 ? -15.711 17.531 28.422 1 95.38 453 ILE B CA 1
ATOM 9327 C C . ILE B 1 453 ? -14.227 17.797 28.188 1 95.38 453 ILE B C 1
ATOM 9329 O O . ILE B 1 453 ? -13.789 17.922 27.031 1 95.38 453 ILE B O 1
ATOM 9333 N N . ASP B 1 454 ? -13.445 17.906 29.234 1 94.69 454 ASP B N 1
ATOM 9334 C CA . ASP B 1 454 ? -12.008 18.125 29.125 1 94.69 454 ASP B CA 1
ATOM 9335 C C . ASP B 1 454 ? -11.234 16.828 29.391 1 94.69 454 ASP B C 1
ATOM 9337 O O . ASP B 1 454 ? -11.492 16.141 30.375 1 94.69 454 ASP B O 1
ATOM 9341 N N . ILE B 1 455 ? -10.406 16.453 28.547 1 95 455 ILE B N 1
ATOM 9342 C CA . ILE B 1 455 ? -9.555 15.266 28.656 1 95 455 ILE B CA 1
ATOM 9343 C C . ILE B 1 455 ? -8.086 15.688 28.688 1 95 455 ILE B C 1
ATOM 9345 O O . ILE B 1 455 ? -7.484 15.953 27.656 1 95 455 ILE B O 1
ATOM 9349 N N . PRO B 1 456 ? -7.504 15.695 29.859 1 92.06 456 PRO B N 1
ATOM 9350 C CA . PRO B 1 456 ? -6.117 16.141 29.984 1 92.06 456 PRO B CA 1
ATOM 9351 C C . PRO B 1 456 ? -5.121 15.133 29.406 1 92.06 456 PRO B C 1
ATOM 9353 O O . PRO B 1 456 ? -5.434 13.953 29.281 1 92.06 456 PRO B O 1
ATOM 9356 N N . ASP B 1 457 ? -3.947 15.562 28.953 1 88.25 457 ASP B N 1
ATOM 9357 C CA . ASP B 1 457 ? -2.783 14.781 28.547 1 88.25 457 ASP B CA 1
ATOM 9358 C C . ASP B 1 457 ? -3.092 13.953 27.297 1 88.25 457 ASP B C 1
ATOM 9360 O O . ASP B 1 457 ? -2.814 12.75 27.266 1 88.25 457 ASP B O 1
ATOM 9364 N N . MET B 1 458 ? -3.74 14.57 26.438 1 89.31 458 MET B N 1
ATOM 9365 C CA . MET B 1 458 ? -4.074 13.891 25.188 1 89.31 458 MET B CA 1
ATOM 9366 C C . MET B 1 458 ? -3.963 14.844 24 1 89.31 458 MET B C 1
ATOM 9368 O O . MET B 1 458 ? -4.352 16 24.094 1 89.31 458 MET B O 1
ATOM 9372 N N . ASP B 1 459 ? -3.352 14.344 22.953 1 86.38 459 ASP B N 1
ATOM 9373 C CA . ASP B 1 459 ? -3.291 15.078 21.703 1 86.38 459 ASP B CA 1
ATOM 9374 C C . ASP B 1 459 ? -4.098 14.375 20.609 1 86.38 459 ASP B C 1
ATOM 9376 O O . ASP B 1 459 ? -3.93 13.18 20.391 1 86.38 459 ASP B O 1
ATOM 9380 N N . ALA B 1 460 ? -5.07 15.023 20.078 1 88.12 460 ALA B N 1
ATOM 9381 C CA . ALA B 1 460 ? -5.891 14.469 19 1 88.12 460 ALA B CA 1
ATOM 9382 C C . ALA B 1 460 ? -6.383 15.57 18.062 1 88.12 460 ALA B C 1
ATOM 9384 O O . ALA B 1 460 ? -6.359 16.75 18.422 1 88.12 460 ALA B O 1
ATOM 9385 N N . HIS B 1 461 ? -6.695 15.211 16.891 1 85.31 461 HIS B N 1
ATOM 9386 C CA . HIS B 1 461 ? -7.211 16.141 15.891 1 85.31 461 HIS B CA 1
ATOM 9387 C C . HIS B 1 461 ? -8.406 15.555 15.148 1 85.31 461 HIS B C 1
ATOM 9389 O O . HIS B 1 461 ? -8.617 14.336 15.164 1 85.31 461 HIS B O 1
ATOM 9395 N N . GLY B 1 462 ? -9.156 16.438 14.602 1 87.69 462 GLY B N 1
ATOM 9396 C CA . GLY B 1 462 ? -10.32 15.984 13.867 1 87.69 462 GLY B CA 1
ATOM 9397 C C . GLY B 1 462 ? -11.469 15.562 14.766 1 87.69 462 GLY B C 1
ATOM 9398 O O . GLY B 1 462 ? -11.953 16.359 15.578 1 87.69 462 GLY B O 1
ATOM 9399 N N . HIS B 1 463 ? -11.844 14.305 14.625 1 90.5 463 HIS B N 1
ATOM 9400 C CA . HIS B 1 463 ? -12.906 13.812 15.5 1 90.5 463 HIS B CA 1
ATOM 9401 C C . HIS B 1 463 ? -12.516 12.484 16.141 1 90.5 463 HIS B C 1
ATOM 9403 O O . HIS B 1 463 ? -11.547 11.844 15.719 1 90.5 463 HIS B O 1
ATOM 9409 N N . CYS B 1 464 ? -13.164 12.18 17.172 1 93.06 464 CYS B N 1
ATOM 9410 C CA . CYS B 1 464 ? -12.883 10.969 17.922 1 93.06 464 CYS B CA 1
ATOM 9411 C C . CYS B 1 464 ? -14.172 10.266 18.328 1 93.06 464 CYS B C 1
ATOM 9413 O O . CYS B 1 464 ? -15.258 10.836 18.219 1 93.06 464 CYS B O 1
ATOM 9415 N N . PHE B 1 465 ? -14.008 9.031 18.656 1 93.75 465 PHE B N 1
ATOM 9416 C CA . PHE B 1 465 ? -15.086 8.234 19.234 1 93.75 465 PHE B CA 1
ATOM 9417 C C . PHE B 1 465 ? -14.805 7.93 20.703 1 93.75 465 PHE B C 1
ATOM 9419 O O . PHE B 1 465 ? -13.758 7.379 21.047 1 93.75 465 PHE B O 1
ATOM 9426 N N . ILE B 1 466 ? -15.719 8.297 21.562 1 94.88 466 ILE B N 1
ATOM 9427 C CA . ILE B 1 466 ? -15.5 8.141 23 1 94.88 466 ILE B CA 1
ATOM 9428 C C . ILE B 1 466 ? -16.375 7.016 23.531 1 94.88 466 ILE B C 1
ATOM 9430 O O . ILE B 1 466 ? -17.547 6.91 23.172 1 94.88 466 ILE B O 1
ATOM 9434 N N . TYR B 1 467 ? -15.734 6.184 24.344 1 94.62 467 TYR B N 1
ATOM 9435 C CA . TYR B 1 467 ? -16.422 5.117 25.062 1 94.62 467 TYR B CA 1
ATOM 9436 C C . TYR B 1 467 ? -16.562 5.469 26.547 1 94.62 467 TYR B C 1
ATOM 9438 O O . TYR B 1 467 ? -15.625 6.008 27.141 1 94.62 467 TYR B O 1
ATOM 9446 N N . PHE B 1 468 ? -17.703 5.25 27.125 1 92.94 468 PHE B N 1
ATOM 9447 C CA . PHE B 1 468 ? -17.953 5.465 28.547 1 92.94 468 PHE B CA 1
ATOM 9448 C C . PHE B 1 468 ? -18.234 4.145 29.25 1 92.94 468 PHE B C 1
ATOM 9450 O O . PHE B 1 468 ? -19.391 3.83 29.562 1 92.94 468 PHE B O 1
ATOM 9457 N N . PRO B 1 469 ? -17.234 3.477 29.625 1 90.75 469 PRO B N 1
ATOM 9458 C CA . PRO B 1 469 ? -17.422 2.141 30.203 1 90.75 469 PRO B CA 1
ATOM 9459 C C . PRO B 1 469 ? -18.125 2.176 31.562 1 90.75 469 PRO B C 1
ATOM 9461 O O . PRO B 1 469 ? -18.719 1.178 31.984 1 90.75 469 PRO B O 1
ATOM 9464 N N . THR B 1 470 ? -18.109 3.236 32.281 1 90.12 470 THR B N 1
ATOM 9465 C CA . THR B 1 470 ? -18.641 3.273 33.656 1 90.12 470 THR B CA 1
ATOM 9466 C C . THR B 1 470 ? -20.031 3.92 33.656 1 90.12 470 THR B C 1
ATOM 9468 O O . THR B 1 470 ? -20.703 3.908 34.688 1 90.12 470 THR B O 1
ATOM 9471 N N . LEU B 1 471 ? -20.469 4.469 32.625 1 87.94 471 LEU B N 1
ATOM 9472 C CA . LEU B 1 471 ? -21.734 5.18 32.594 1 87.94 471 LEU B CA 1
ATOM 9473 C C . LEU B 1 471 ? -22.891 4.219 32.312 1 87.94 471 LEU B C 1
ATOM 9475 O O . LEU B 1 471 ? -24.031 4.48 32.719 1 87.94 471 LEU B O 1
ATOM 9479 N N . SER B 1 472 ? -22.641 3.238 31.516 1 86.31 472 SER B N 1
ATOM 9480 C CA . SER B 1 472 ? -23.672 2.25 31.188 1 86.31 472 SER B CA 1
ATOM 9481 C C . SER B 1 472 ? -23.062 0.855 31.047 1 86.31 472 SER B C 1
ATOM 9483 O O . SER B 1 472 ? -21.844 0.709 30.938 1 86.31 472 SER B O 1
ATOM 9485 N N . TRP B 1 473 ? -24 -0.147 31.109 1 85.88 473 TRP B N 1
ATOM 9486 C CA . TRP B 1 473 ? -23.562 -1.531 30.969 1 85.88 473 TRP B CA 1
ATOM 9487 C C . TRP B 1 473 ? -23.172 -1.829 29.516 1 85.88 473 TRP B C 1
ATOM 9489 O O . TRP B 1 473 ? -22.5 -2.826 29.25 1 85.88 473 TRP B O 1
ATOM 9499 N N . ARG B 1 474 ? -23.562 -0.995 28.562 1 89.12 474 ARG B N 1
ATOM 9500 C CA . ARG B 1 474 ? -23.203 -1.13 27.141 1 89.12 474 ARG B CA 1
ATOM 9501 C C . ARG B 1 474 ? -21.844 -0.512 26.859 1 89.12 474 ARG B C 1
ATOM 9503 O O . ARG B 1 474 ? -21.75 0.518 26.188 1 89.12 474 ARG B O 1
ATOM 9510 N N . VAL B 1 475 ? -20.812 -1.186 27.234 1 88 475 VAL B N 1
ATOM 9511 C CA . VAL B 1 475 ? -19.438 -0.677 27.219 1 88 475 VAL B CA 1
ATOM 9512 C C . VAL B 1 475 ? -18.969 -0.493 25.766 1 88 475 VAL B C 1
ATOM 9514 O O . VAL B 1 475 ? -17.984 0.197 25.516 1 88 475 VAL B O 1
ATOM 9517 N N . TRP B 1 476 ? -19.688 -1.075 24.766 1 87.5 476 TRP B N 1
ATOM 9518 C CA . TRP B 1 476 ? -19.25 -0.994 23.375 1 87.5 476 TRP B CA 1
ATOM 9519 C C . TRP B 1 476 ? -19.797 0.273 22.719 1 87.5 476 TRP B C 1
ATOM 9521 O O . TRP B 1 476 ? -19.375 0.633 21.609 1 87.5 476 TRP B O 1
ATOM 9531 N N . GLU B 1 477 ? -20.688 0.992 23.406 1 90.38 477 GLU B N 1
ATOM 9532 C CA . GLU B 1 477 ? -21.281 2.193 22.828 1 90.38 477 GLU B CA 1
ATOM 9533 C C . GLU B 1 477 ? -20.266 3.326 22.734 1 90.38 477 GLU B C 1
ATOM 9535 O O . GLU B 1 477 ? -19.516 3.576 23.688 1 90.38 477 GLU B O 1
ATOM 9540 N N . ASN B 1 478 ? -20.125 3.844 21.562 1 91.38 478 ASN B N 1
ATOM 9541 C CA . ASN B 1 478 ? -19.234 4.977 21.328 1 91.38 478 ASN B CA 1
ATOM 9542 C C . ASN B 1 478 ? -19.922 6.07 20.516 1 91.38 478 ASN B C 1
ATOM 9544 O O . ASN B 1 478 ? -20.828 5.793 19.734 1 91.38 478 ASN B O 1
ATOM 9548 N N . HIS B 1 479 ? -19.594 7.289 20.734 1 89.88 479 HIS B N 1
ATOM 9549 C CA . HIS B 1 479 ? -20.172 8.445 20.062 1 89.88 479 HIS B CA 1
ATOM 9550 C C . HIS B 1 479 ? -19.078 9.344 19.484 1 89.88 479 HIS B C 1
ATOM 9552 O O . HIS B 1 479 ? -18.031 9.531 20.094 1 89.88 479 HIS B O 1
ATOM 9558 N N . PRO B 1 480 ? -19.328 9.797 18.297 1 90.19 480 PRO B N 1
ATOM 9559 C CA . PRO B 1 480 ? -18.359 10.688 17.656 1 90.19 480 PRO B CA 1
ATOM 9560 C C . PRO B 1 480 ? -18.438 12.117 18.188 1 90.19 480 PRO B C 1
ATOM 9562 O O . PRO B 1 480 ? -19.531 12.617 18.469 1 90.19 480 PRO B O 1
ATOM 9565 N N . PHE B 1 481 ? -17.297 12.727 18.406 1 91.5 481 PHE B N 1
ATOM 9566 C CA . PHE B 1 481 ? -17.219 14.125 18.812 1 91.5 481 PHE B CA 1
ATOM 9567 C C . PHE B 1 481 ? -16.094 14.836 18.062 1 91.5 481 PHE B C 1
ATOM 9569 O O . PHE B 1 481 ? -15.047 14.242 17.797 1 91.5 481 PHE B O 1
ATOM 9576 N N . SER B 1 482 ? -16.359 16.078 17.672 1 91.81 482 SER B N 1
ATOM 9577 C CA . SER B 1 482 ? -15.297 16.906 17.125 1 91.81 482 SER B CA 1
ATOM 9578 C C . SER B 1 482 ? -14.344 17.391 18.219 1 91.81 482 SER B C 1
ATOM 9580 O O . SER B 1 482 ? -14.773 17.719 19.328 1 91.81 482 SER B O 1
ATOM 9582 N N . ILE B 1 483 ? -13.133 17.484 17.875 1 92.31 483 ILE B N 1
ATOM 9583 C CA . ILE B 1 483 ? -12.109 17.766 18.875 1 92.31 483 ILE B CA 1
ATOM 9584 C C . ILE B 1 483 ? -11.695 19.234 18.812 1 92.31 483 ILE B C 1
ATOM 9586 O O . ILE B 1 483 ? -11.516 19.781 17.719 1 92.31 483 ILE B O 1
ATOM 9590 N N . VAL B 1 484 ? -11.656 19.891 19.938 1 92.5 484 VAL B N 1
ATOM 9591 C CA . VAL B 1 484 ? -11.016 21.203 20.094 1 92.5 484 VAL B CA 1
ATOM 9592 C C . VAL B 1 484 ? -9.672 21.031 20.797 1 92.5 484 VAL B C 1
ATOM 9594 O O . VAL B 1 484 ? -9.602 20.516 21.922 1 92.5 484 VAL B O 1
ATOM 9597 N N . ASN B 1 485 ? -8.648 21.438 20.172 1 87.06 485 ASN B N 1
ATOM 9598 C CA . ASN B 1 485 ? -7.305 21.219 20.688 1 87.06 485 ASN B CA 1
ATOM 9599 C C . ASN B 1 485 ? -6.914 22.281 21.719 1 87.06 485 ASN B C 1
ATOM 9601 O O . ASN B 1 485 ? -5.859 22.906 21.594 1 87.06 485 ASN B O 1
ATOM 9605 N N . CYS B 1 486 ? -7.742 22.578 22.594 1 87.38 486 CYS B N 1
ATOM 9606 C CA . CYS B 1 486 ? -7.52 23.5 23.703 1 87.38 486 CYS B CA 1
ATOM 9607 C C . CYS B 1 486 ? -8.336 23.094 24.922 1 87.38 486 CYS B C 1
ATOM 9609 O O . CYS B 1 486 ? -9.523 22.781 24.812 1 87.38 486 CYS B O 1
ATOM 9611 N N . SER B 1 487 ? -7.609 23.047 26.031 1 81.62 487 SER B N 1
ATOM 9612 C CA . SER B 1 487 ? -8.312 22.656 27.234 1 81.62 487 SER B CA 1
ATOM 9613 C C . SER B 1 487 ? -8.297 23.781 28.281 1 81.62 487 SER B C 1
ATOM 9615 O O . SER B 1 487 ? -7.543 24.75 28.141 1 81.62 487 SER B O 1
ATOM 9617 N N . LYS B 1 488 ? -9.109 23.641 29.234 1 76.69 488 LYS B N 1
ATOM 9618 C CA . LYS B 1 488 ? -9.188 24.578 30.344 1 76.69 488 LYS B CA 1
ATOM 9619 C C . LYS B 1 488 ? -7.863 24.656 31.094 1 76.69 488 LYS B C 1
ATOM 9621 O O . LYS B 1 488 ? -7.445 25.734 31.531 1 76.69 488 LYS B O 1
ATOM 9626 N N . GLY B 1 489 ? -7.273 23.547 31.156 1 74.5 489 GLY B N 1
ATOM 9627 C CA . GLY B 1 489 ? -5.98 23.5 31.812 1 74.5 489 GLY B CA 1
ATOM 9628 C C . GLY B 1 489 ? -4.934 24.375 31.156 1 74.5 489 GLY B C 1
ATOM 9629 O O . GLY B 1 489 ? -4.098 24.984 31.828 1 74.5 489 GLY B O 1
ATOM 9630 N N . GLN B 1 490 ? -5.02 24.438 29.875 1 75.94 490 GLN B N 1
ATOM 9631 C CA . GLN B 1 490 ? -4.105 25.281 29.109 1 75.94 490 GLN B CA 1
ATOM 9632 C C . GLN B 1 490 ? -4.363 26.75 29.375 1 75.94 490 GLN B C 1
ATOM 9634 O O . GLN B 1 490 ? -3.424 27.547 29.438 1 75.94 490 GLN B O 1
ATOM 9639 N N . LEU B 1 491 ? -5.562 27.094 29.688 1 76.94 491 LEU B N 1
ATOM 9640 C CA . LEU B 1 491 ? -5.957 28.484 29.875 1 76.94 491 LEU B CA 1
ATOM 9641 C C . LEU B 1 491 ? -5.684 28.938 31.297 1 76.94 491 LEU B C 1
ATOM 9643 O O . LEU B 1 491 ? -5.363 30.109 31.547 1 76.94 491 LEU B O 1
ATOM 9647 N N . GLU B 1 492 ? -5.75 28.125 32.406 1 68.44 492 GLU B N 1
ATOM 9648 C CA . GLU B 1 492 ? -5.598 28.469 33.812 1 68.44 492 GLU B CA 1
ATOM 9649 C C . GLU B 1 492 ? -4.141 28.344 34.25 1 68.44 492 GLU B C 1
ATOM 9651 O O . GLU B 1 492 ? -3.729 28.984 35.219 1 68.44 492 GLU B O 1
ATOM 9656 N N . GLY B 1 493 ? -3.289 27.609 33.906 1 55.06 493 GLY B N 1
ATOM 9657 C CA . GLY B 1 493 ? -1.941 27.344 34.375 1 55.06 493 GLY B CA 1
ATOM 9658 C C . GLY B 1 493 ? -1.117 28.609 34.562 1 55.06 493 GLY B C 1
ATOM 9659 O O . GLY B 1 493 ? -0.272 28.688 35.469 1 55.06 493 GLY B O 1
ATOM 9660 N N . GLU B 1 494 ? -0.912 29.734 33.781 1 48.41 494 GLU B N 1
ATOM 9661 C CA . GLU B 1 494 ? 0.091 30.734 34.125 1 48.41 494 GLU B CA 1
ATOM 9662 C C . GLU B 1 494 ? -0.437 31.734 35.156 1 48.41 494 GLU B C 1
ATOM 9664 O O . GLU B 1 494 ? 0.272 32.656 35.562 1 48.41 494 GLU B O 1
ATOM 9669 N N . ALA B 1 495 ? -1.614 31.906 35.656 1 41.03 495 ALA B N 1
ATOM 9670 C CA . ALA B 1 495 ? -1.903 32.938 36.656 1 41.03 495 ALA B CA 1
ATOM 9671 C C . ALA B 1 495 ? -1.018 32.75 37.906 1 41.03 495 ALA B C 1
ATOM 9673 O O . ALA B 1 495 ? -0.752 33.719 38.625 1 41.03 495 ALA B O 1
ATOM 9674 N N . SER B 1 496 ? -0.684 31.547 38.281 1 37.06 496 SER B N 1
ATOM 9675 C CA . SER B 1 496 ? 0.022 31.438 39.562 1 37.06 496 SER B CA 1
ATOM 9676 C C . SER B 1 496 ? 1.465 31.906 39.438 1 37.06 496 SER B C 1
ATOM 9678 O O . SER B 1 496 ? 2.156 32.094 40.438 1 37.06 496 SER B O 1
ATOM 9680 N N . HIS B 1 497 ? 2.053 31.844 38.25 1 35.06 497 HIS B N 1
ATOM 9681 C CA . HIS B 1 497 ? 3.475 32.156 38.344 1 35.06 497 HIS B CA 1
ATOM 9682 C C . HIS B 1 497 ? 3.697 33.656 38.375 1 35.06 497 HIS B C 1
ATOM 9684 O O . HIS B 1 497 ? 4.824 34.125 38.594 1 35.06 497 HIS B O 1
ATOM 9690 N N . SER B 1 498 ? 2.73 34.5 37.812 1 31.94 498 SER B N 1
ATOM 9691 C CA . SER B 1 498 ? 3.193 35.875 37.781 1 31.94 498 SER B CA 1
ATOM 9692 C C . SER B 1 498 ? 3.088 36.531 39.156 1 31.94 498 SER B C 1
ATOM 9694 O O . SER B 1 498 ? 3.457 37.719 39.312 1 31.94 498 SER B O 1
ATOM 9696 N N . SER B 1 499 ? 2.176 36.125 40.062 1 28.47 499 SER B N 1
ATOM 9697 C CA . SER B 1 499 ? 1.979 37.031 41.188 1 28.47 499 SER B CA 1
ATOM 9698 C C . SER B 1 499 ? 3.191 37.062 42.125 1 28.47 499 SER B C 1
ATOM 9700 O O . SER B 1 499 ? 3.084 37.406 43.281 1 28.47 499 SER B O 1
ATOM 9702 N N . SER B 1 500 ? 4.25 36.344 41.906 1 29.2 500 SER B N 1
ATOM 9703 C CA . SER B 1 500 ? 5.254 36.5 42.938 1 29.2 500 SER B CA 1
ATOM 9704 C C . SER B 1 500 ? 5.715 37.969 43.031 1 29.2 500 SER B C 1
ATOM 9706 O O . SER B 1 500 ? 6.625 38.375 42.312 1 29.2 500 SER B O 1
ATOM 9708 N N . SER B 1 501 ? 4.766 38.938 42.938 1 23.33 501 SER B N 1
ATOM 9709 C CA . SER B 1 501 ? 5.18 40.312 43.125 1 23.33 501 SER B CA 1
ATOM 9710 C C . SER B 1 501 ? 6.059 40.469 44.375 1 23.33 501 SER B C 1
ATOM 9712 O O . SER B 1 501 ? 6.023 39.594 45.25 1 23.33 501 SER B O 1
ATOM 9714 N N . SER B 1 502 ? 6.875 41.594 44.5 1 26.81 502 SER B N 1
ATOM 9715 C CA . SER B 1 502 ? 7.871 42.375 45.25 1 26.81 502 SER B CA 1
ATOM 9716 C C . SER B 1 502 ? 7.379 42.688 46.656 1 26.81 502 SER B C 1
ATOM 9718 O O . SER B 1 502 ? 6.535 43.562 46.844 1 26.81 502 SER B O 1
ATOM 9720 N N . GLN B 1 503 ? 6.965 41.688 47.531 1 24.38 503 GLN B N 1
ATOM 9721 C CA . GLN B 1 503 ? 6.703 42.094 48.906 1 24.38 503 GLN B CA 1
ATOM 9722 C C . GLN B 1 503 ? 7.852 42.938 49.438 1 24.38 503 GLN B C 1
ATOM 9724 O O . GLN B 1 503 ? 9 42.5 49.438 1 24.38 503 GLN B O 1
ATOM 9729 N N . VAL B 1 504 ? 7.688 44.25 49.406 1 23.28 504 VAL B N 1
ATOM 9730 C CA . VAL B 1 504 ? 8.461 45.312 50.031 1 23.28 504 VAL B CA 1
ATOM 9731 C C . VAL B 1 504 ? 8.711 44.969 51.5 1 23.28 504 VAL B C 1
ATOM 9733 O O . VAL B 1 504 ? 7.777 44.656 52.25 1 23.28 504 VAL B O 1
ATOM 9736 N N . GLU B 1 505 ? 9.938 44.5 51.812 1 25.5 505 GLU B N 1
ATOM 9737 C CA . GLU B 1 505 ? 10.562 44.25 53.125 1 25.5 505 GLU B CA 1
ATOM 9738 C C . GLU B 1 505 ? 10.289 45.406 54.094 1 25.5 505 GLU B C 1
ATOM 9740 O O . GLU B 1 505 ? 10.836 46.5 53.906 1 25.5 505 GLU B O 1
ATOM 9745 N N . GLY B 1 506 ? 8.969 45.656 54.375 1 20.03 506 GLY B N 1
ATOM 9746 C CA . GLY B 1 506 ? 8.805 46.688 55.375 1 20.03 506 GLY B CA 1
ATOM 9747 C C . GLY B 1 506 ? 9.656 46.438 56.594 1 20.03 506 GLY B C 1
ATOM 9748 O O . GLY B 1 506 ? 9.992 45.312 56.938 1 20.03 506 GLY B O 1
ATOM 9749 N N . LYS B 1 507 ? 10.227 47.531 57.125 1 23.45 507 LYS B N 1
ATOM 9750 C CA . LYS B 1 507 ? 11.211 47.844 58.156 1 23.45 507 LYS B CA 1
ATOM 9751 C C . LYS B 1 507 ? 10.734 47.406 59.531 1 23.45 507 LYS B C 1
ATOM 9753 O O . LYS B 1 507 ? 9.984 48.125 60.219 1 23.45 507 LYS B O 1
ATOM 9758 N N . SER B 1 508 ? 10.273 46.031 59.625 1 20.69 508 SER B N 1
ATOM 9759 C CA . SER B 1 508 ? 9.852 45.719 60.969 1 20.69 508 SER B CA 1
ATOM 9760 C C . SER B 1 508 ? 10.953 46.062 61.969 1 20.69 508 SER B C 1
ATOM 9762 O O . SER B 1 508 ? 12.109 45.656 61.781 1 20.69 508 SER B O 1
ATOM 9764 N N . ALA B 1 509 ? 10.617 47.062 62.812 1 20.02 509 ALA B N 1
ATOM 9765 C CA . ALA B 1 509 ? 11.297 47.594 63.969 1 20.02 509 ALA B CA 1
ATOM 9766 C C . ALA B 1 509 ? 11.672 46.5 65 1 20.02 509 ALA B C 1
ATOM 9768 O O . ALA B 1 509 ? 11.125 45.406 64.938 1 20.02 509 ALA B O 1
ATOM 9769 N N . SER B 1 510 ? 12.07 46.875 66.125 1 19.28 510 SER B N 1
ATOM 9770 C CA . SER B 1 510 ? 13.117 46.531 67.062 1 19.28 510 SER B CA 1
ATOM 9771 C C . SER B 1 510 ? 12.641 45.438 68 1 19.28 510 SER B C 1
ATOM 9773 O O . SER B 1 510 ? 13.445 44.812 68.688 1 19.28 510 SER B O 1
ATOM 9775 N N . PRO B 1 511 ? 11.273 45.281 68.188 1 19.62 511 PRO B N 1
ATOM 9776 C CA . PRO B 1 511 ? 11.188 45.25 69.688 1 19.62 511 PRO B CA 1
ATOM 9777 C C . PRO B 1 511 ? 11.883 44 70.25 1 19.62 511 PRO B C 1
ATOM 9779 O O . PRO B 1 511 ? 12.133 43.031 69.562 1 19.62 511 PRO B O 1
ATOM 9782 N N . ALA B 1 512 ? 11.68 43.938 71.688 1 19.44 512 ALA B N 1
ATOM 9783 C CA . ALA B 1 512 ? 12.414 43.562 72.875 1 19.44 512 ALA B CA 1
ATOM 9784 C C . ALA B 1 512 ? 12.367 42.031 73.062 1 19.44 512 ALA B C 1
ATOM 9786 O O . ALA B 1 512 ? 13.414 41.375 73.188 1 19.44 512 ALA B O 1
ATOM 9787 N N . SER B 1 513 ? 11.508 41.594 74 1 18.89 513 SER B N 1
ATOM 9788 C CA . SER B 1 513 ? 11.945 40.844 75.188 1 18.89 513 SER B CA 1
ATOM 9789 C C . SER B 1 513 ? 11.969 39.344 74.938 1 18.89 513 SER B C 1
ATOM 9791 O O . SER B 1 513 ? 11.445 38.906 73.875 1 18.89 513 SER B O 1
ATOM 9793 N N . THR B 1 514 ? 11.586 38.531 76 1 18.5 514 THR B N 1
ATOM 9794 C CA . THR B 1 514 ? 12.195 37.5 76.875 1 18.5 514 THR B CA 1
ATOM 9795 C C . THR B 1 514 ? 11.781 36.094 76.375 1 18.5 514 THR B C 1
ATOM 9797 O O . THR B 1 514 ? 12.617 35.219 76.312 1 18.5 514 THR B O 1
ATOM 9800 N N . SER B 1 515 ? 10.516 35.75 76.625 1 19.08 515 SER B N 1
ATOM 9801 C CA . SER B 1 515 ? 10.289 34.625 77.562 1 19.08 515 SER B CA 1
ATOM 9802 C C . SER B 1 515 ? 10.531 33.312 76.875 1 19.08 515 SER B C 1
ATOM 9804 O O . SER B 1 515 ? 10.602 33.219 75.625 1 19.08 515 SER B O 1
ATOM 9806 N N . LEU B 1 516 ? 9.797 32.188 77.562 1 20.39 516 LEU B N 1
ATOM 9807 C CA . LEU B 1 516 ? 9.852 30.844 78.188 1 20.39 516 LEU B CA 1
ATOM 9808 C C . LEU B 1 516 ? 9.508 29.781 77.125 1 20.39 516 LEU B C 1
ATOM 9810 O O . LEU B 1 516 ? 8.609 29.984 76.312 1 20.39 516 LEU B O 1
ATOM 9814 N N . PHE B 1 517 ? 10.359 28.719 77.062 1 19.55 517 PHE B N 1
ATOM 9815 C CA . PHE B 1 517 ? 10.672 27.578 76.188 1 19.55 517 PHE B CA 1
ATOM 9816 C C . PHE B 1 517 ? 9.508 26.609 76.125 1 19.55 517 PHE B C 1
ATOM 9818 O O . PHE B 1 517 ? 9.664 25.469 75.688 1 19.55 517 PHE B O 1
ATOM 9825 N N . LYS B 1 518 ? 8.289 26.828 76.75 1 21.84 518 LYS B N 1
ATOM 9826 C CA . LYS B 1 518 ? 7.586 25.594 77.062 1 21.84 518 LYS B CA 1
ATOM 9827 C C . LYS B 1 518 ? 7.254 24.812 75.812 1 21.84 518 LYS B C 1
ATOM 9829 O O . LYS B 1 518 ? 6.727 25.375 74.875 1 21.84 518 LYS B O 1
ATOM 9834 N N . GLU B 1 519 ? 7.828 23.625 75.75 1 21.42 519 GLU B N 1
ATOM 9835 C CA . GLU B 1 519 ? 7.961 22.5 74.812 1 21.42 519 GLU B CA 1
ATOM 9836 C C . GLU B 1 519 ? 6.598 21.922 74.438 1 21.42 519 GLU B C 1
ATOM 9838 O O . GLU B 1 519 ? 6.512 20.828 73.875 1 21.42 519 GLU B O 1
ATOM 9843 N N . VAL B 1 520 ? 5.449 22.547 74.812 1 22.03 520 VAL B N 1
ATOM 9844 C CA . VAL B 1 520 ? 4.305 21.656 74.75 1 22.03 520 VAL B CA 1
ATOM 9845 C C . VAL B 1 520 ? 4.145 21.078 73.375 1 22.03 520 VAL B C 1
ATOM 9847 O O . VAL B 1 520 ? 4.355 21.781 72.375 1 22.03 520 VAL B O 1
ATOM 9850 N N . GLY B 1 521 ? 4 19.703 73.312 1 21.47 521 GLY B N 1
ATOM 9851 C CA . GLY B 1 521 ? 3.93 18.656 72.312 1 21.47 521 GLY B CA 1
ATOM 9852 C C . GLY B 1 521 ? 2.795 18.844 71.312 1 21.47 521 GLY B C 1
ATOM 9853 O O . GLY B 1 521 ? 1.642 18.531 71.625 1 21.47 521 GLY B O 1
ATOM 9854 N N . MET B 1 522 ? 2.504 20.031 70.812 1 20.59 522 MET B N 1
ATOM 9855 C CA . MET B 1 522 ? 1.318 20.203 70 1 20.59 522 MET B CA 1
ATOM 9856 C C . MET B 1 522 ? 1.333 19.234 68.812 1 20.59 522 MET B C 1
ATOM 9858 O O . MET B 1 522 ? 2.279 19.219 68.062 1 20.59 522 MET B O 1
ATOM 9862 N N . VAL B 1 523 ? 0.623 18.078 69.062 1 24.62 523 VAL B N 1
ATOM 9863 C CA . VAL B 1 523 ? 0.297 17.062 68.062 1 24.62 523 VAL B CA 1
ATOM 9864 C C . VAL B 1 523 ? -0.28 17.734 66.812 1 24.62 523 VAL B C 1
ATOM 9866 O O . VAL B 1 523 ? -1.337 18.359 66.875 1 24.62 523 VAL B O 1
ATOM 9869 N N . ALA B 1 524 ? 0.501 18.25 66 1 26.2 524 ALA B N 1
ATOM 9870 C CA . ALA B 1 524 ? 0.082 18.844 64.75 1 26.2 524 ALA B CA 1
ATOM 9871 C C . ALA B 1 524 ? -0.773 17.875 63.906 1 26.2 524 ALA B C 1
ATOM 9873 O O . ALA B 1 524 ? -0.327 16.781 63.594 1 26.2 524 ALA B O 1
ATOM 9874 N N . VAL B 1 525 ? -2.061 17.781 64.312 1 25.83 525 VAL B N 1
ATOM 9875 C CA . VAL B 1 525 ? -3.012 17.109 63.438 1 25.83 525 VAL B CA 1
ATOM 9876 C C . VAL B 1 525 ? -2.725 17.484 62 1 25.83 525 VAL B C 1
ATOM 9878 O O . VAL B 1 525 ? -2.646 18.672 61.656 1 25.83 525 VAL B O 1
ATOM 9881 N N . ASN B 1 526 ? -1.982 16.641 61.375 1 25.7 526 ASN B N 1
ATOM 9882 C CA . ASN B 1 526 ? -1.713 16.703 59.969 1 25.7 526 ASN B CA 1
ATOM 9883 C C . ASN B 1 526 ? -2.994 16.906 59.156 1 25.7 526 ASN B C 1
ATOM 9885 O O . ASN B 1 526 ? -3.887 16.047 59.188 1 25.7 526 ASN B O 1
ATOM 9889 N N . ALA B 1 527 ? -3.611 18.078 59.188 1 27.52 527 ALA B N 1
ATOM 9890 C CA . ALA B 1 527 ? -4.711 18.406 58.281 1 27.52 527 ALA B CA 1
ATOM 9891 C C . ALA B 1 527 ? -4.488 17.797 56.906 1 27.52 527 ALA B C 1
ATOM 9893 O O . ALA B 1 527 ? -3.404 17.922 56.344 1 27.52 527 ALA B O 1
ATOM 9894 N N . PRO B 1 528 ? -5.188 16.734 56.719 1 28.16 528 PRO B N 1
ATOM 9895 C CA . PRO B 1 528 ? -5.098 16.188 55.344 1 28.16 528 PRO B CA 1
ATOM 9896 C C . PRO B 1 528 ? -5.074 17.281 54.281 1 28.16 528 PRO B C 1
ATOM 9898 O O . PRO B 1 528 ? -5.902 18.203 54.312 1 28.16 528 PRO B O 1
ATOM 9901 N N . SER B 1 529 ? -3.941 17.875 54 1 28.39 529 SER B N 1
ATOM 9902 C CA . SER B 1 529 ? -3.818 18.719 52.844 1 28.39 529 SER B CA 1
ATOM 9903 C C . SER B 1 529 ? -4.715 18.234 51.688 1 28.39 529 SER B C 1
ATOM 9905 O O . SER B 1 529 ? -4.574 17.109 51.219 1 28.39 529 SER B O 1
ATOM 9907 N N . SER B 1 530 ? -6.016 18.469 51.844 1 28.72 530 SER B N 1
ATOM 9908 C CA . SER B 1 530 ? -6.895 18.281 50.719 1 28.72 530 SER B CA 1
ATOM 9909 C C . SER B 1 530 ? -6.16 18.547 49.406 1 28.72 530 SER B C 1
ATOM 9911 O O . SER B 1 530 ? -5.734 19.672 49.125 1 28.72 530 SER B O 1
ATOM 9913 N N . VAL B 1 531 ? -5.363 17.672 48.938 1 30.61 531 VAL B N 1
ATOM 9914 C CA . VAL B 1 531 ? -4.926 17.531 47.562 1 30.61 531 VAL B CA 1
ATOM 9915 C C . VAL B 1 531 ? -6.078 17.875 46.594 1 30.61 531 VAL B C 1
ATOM 9917 O O . VAL B 1 531 ? -6.871 16.984 46.25 1 30.61 531 VAL B O 1
ATOM 9920 N N . THR B 1 532 ? -7.086 18.562 46.938 1 34.03 532 THR B N 1
ATOM 9921 C CA . THR B 1 532 ? -7.867 19.125 45.844 1 34.03 532 THR B CA 1
ATOM 9922 C C . THR B 1 532 ? -6.957 19.562 44.688 1 34.03 532 THR B C 1
ATOM 9924 O O . THR B 1 532 ? -6.48 20.703 44.688 1 34.03 532 THR B O 1
ATOM 9927 N N . ALA B 1 533 ? -5.895 18.953 44.438 1 35.53 533 ALA B N 1
ATOM 9928 C CA . ALA B 1 533 ? -4.652 19 43.656 1 35.53 533 ALA B CA 1
ATOM 9929 C C . ALA B 1 533 ? -4.895 19.578 42.281 1 35.53 533 ALA B C 1
ATOM 9931 O O . ALA B 1 533 ? -6.016 19.516 41.75 1 35.53 533 ALA B O 1
ATOM 9932 N N . THR B 1 534 ? -3.789 20.109 41.438 1 39.38 534 THR B N 1
ATOM 9933 C CA . THR B 1 534 ? -3.006 20.656 40.312 1 39.38 534 THR B CA 1
ATOM 9934 C C . THR B 1 534 ? -3.262 19.859 39.031 1 39.38 534 THR B C 1
ATOM 9936 O O . THR B 1 534 ? -2.627 20.109 38.031 1 39.38 534 THR B O 1
ATOM 9939 N N . ASN B 1 535 ? -3.924 18.75 39.125 1 44.06 535 ASN B N 1
ATOM 9940 C CA . ASN B 1 535 ? -4.055 17.922 37.938 1 44.06 535 ASN B CA 1
ATOM 9941 C C . ASN B 1 535 ? -4.953 18.578 36.906 1 44.06 535 ASN B C 1
ATOM 9943 O O . ASN B 1 535 ? -4.844 18.281 35.719 1 44.06 535 ASN B O 1
ATOM 9947 N N . ALA B 1 536 ? -5.965 19.406 37.281 1 50 536 ALA B N 1
ATOM 9948 C CA . ALA B 1 536 ? -6.91 20.078 36.375 1 50 536 ALA B CA 1
ATOM 9949 C C . ALA B 1 536 ? -6.195 21.047 35.469 1 50 536 ALA B C 1
ATOM 9951 O O . ALA B 1 536 ? -6.723 21.422 34.406 1 50 536 ALA B O 1
ATOM 9952 N N . ALA B 1 537 ? -4.949 21.297 35.656 1 59.81 537 ALA B N 1
ATOM 9953 C CA . ALA B 1 537 ? -4.262 22.406 35 1 59.81 537 ALA B CA 1
ATOM 9954 C C . ALA B 1 537 ? -3.371 21.906 33.875 1 59.81 537 ALA B C 1
ATOM 9956 O O . ALA B 1 537 ? -2.551 22.656 33.344 1 59.81 537 ALA B O 1
ATOM 9957 N N . ARG B 1 538 ? -3.754 20.578 33.406 1 81.12 538 ARG B N 1
ATOM 9958 C CA . ARG B 1 538 ? -2.879 20.078 32.344 1 81.12 538 ARG B CA 1
ATOM 9959 C C . ARG B 1 538 ? -3.518 20.266 30.969 1 81.12 538 ARG B C 1
ATOM 9961 O O . ARG B 1 538 ? -4.734 20.156 30.812 1 81.12 538 ARG B O 1
ATOM 9968 N N . PRO B 1 539 ? -2.668 20.531 29.969 1 88.44 539 PRO B N 1
ATOM 9969 C CA . PRO B 1 539 ? -3.209 20.719 28.625 1 88.44 539 PRO B CA 1
ATOM 9970 C C . PRO B 1 539 ? -3.758 19.422 28.031 1 88.44 539 PRO B C 1
ATOM 9972 O O . PRO B 1 539 ? -3.35 18.328 28.438 1 88.44 539 PRO B O 1
ATOM 9975 N N . GLY B 1 540 ? -4.777 19.5 27.219 1 92.38 540 GLY B N 1
ATOM 9976 C CA . GLY B 1 540 ? -5.438 18.375 26.578 1 92.38 540 GLY B CA 1
ATOM 9977 C C . GLY B 1 540 ? -6.434 18.797 25.516 1 92.38 540 GLY B C 1
ATOM 9978 O O . GLY B 1 540 ? -6.219 19.781 24.812 1 92.38 540 GLY B O 1
ATOM 9979 N N . ILE B 1 541 ? -7.453 17.953 25.359 1 93.75 541 ILE B N 1
ATOM 9980 C CA . ILE B 1 541 ? -8.461 18.25 24.359 1 93.75 541 ILE B CA 1
ATOM 9981 C C . ILE B 1 541 ? -9.812 18.484 25.031 1 93.75 541 ILE B C 1
ATOM 9983 O O . ILE B 1 541 ? -10.016 18.094 26.188 1 93.75 541 ILE B O 1
ATOM 9987 N N . THR B 1 542 ? -10.617 19.188 24.344 1 95.5 542 THR B N 1
ATOM 9988 C CA . THR B 1 542 ? -11.961 19.5 24.828 1 95.5 542 THR B CA 1
ATOM 9989 C C . THR B 1 542 ? -13.016 19.078 23.812 1 95.5 542 THR B C 1
ATOM 9991 O O . THR B 1 542 ? -12.82 19.203 22.609 1 95.5 542 THR B O 1
ATOM 9994 N N . LEU B 1 543 ? -14.086 18.594 24.328 1 95.25 543 LEU B N 1
ATOM 9995 C CA . LEU B 1 543 ? -15.242 18.219 23.516 1 95.25 543 LEU B CA 1
ATOM 9996 C C . LEU B 1 543 ? -16.5 18.953 23.984 1 95.25 543 LEU B C 1
ATOM 9998 O O . LEU B 1 543 ? -16.703 19.141 25.188 1 95.25 543 LEU B O 1
ATOM 10002 N N . PHE B 1 544 ? -17.25 19.453 23.078 1 95.19 544 PHE B N 1
ATOM 10003 C CA . PHE B 1 544 ? -18.562 20.016 23.375 1 95.19 544 PHE B CA 1
ATOM 10004 C C . PHE B 1 544 ? -19.672 19.047 22.953 1 95.19 544 PHE B C 1
ATOM 10006 O O . PHE B 1 544 ? -19.688 18.578 21.828 1 95.19 544 PHE B O 1
ATOM 10013 N N . VAL B 1 545 ? -20.516 18.797 23.875 1 92.81 545 VAL B N 1
ATOM 10014 C CA . VAL B 1 545 ? -21.516 17.766 23.641 1 92.81 545 VAL B CA 1
ATOM 10015 C C . VAL B 1 545 ? -22.922 18.328 23.891 1 92.81 545 VAL B C 1
ATOM 10017 O O . VAL B 1 545 ? -23.125 19.078 24.844 1 92.81 545 VAL B O 1
ATOM 10020 N N . SER B 1 546 ? -23.734 18.094 22.984 1 90.56 546 SER B N 1
ATOM 10021 C CA . SER B 1 546 ? -25.172 18.281 23.203 1 90.56 546 SER B CA 1
ATOM 10022 C C . SER B 1 546 ? -25.844 16.953 23.547 1 90.56 546 SER B C 1
ATOM 10024 O O . SER B 1 546 ? -26.094 16.125 22.672 1 90.56 546 SER B O 1
ATOM 10026 N N . PRO B 1 547 ? -26.156 16.828 24.781 1 89 547 PRO B N 1
ATOM 10027 C CA . PRO B 1 547 ? -26.766 15.555 25.188 1 89 547 PRO B CA 1
ATOM 10028 C C . PRO B 1 547 ? -28.047 15.25 24.422 1 89 547 PRO B C 1
ATOM 10030 O O . PRO B 1 547 ? -28.859 16.156 24.188 1 89 547 PRO B O 1
ATOM 10033 N N . GLU B 1 548 ? -28.172 14.102 24 1 82.38 548 GLU B N 1
ATOM 10034 C CA . GLU B 1 548 ? -29.359 13.602 23.344 1 82.38 548 GLU B CA 1
ATOM 10035 C C . GLU B 1 548 ? -30.031 12.5 24.156 1 82.38 548 GLU B C 1
ATOM 10037 O O . GLU B 1 548 ? -29.828 12.398 25.375 1 82.38 548 GLU B O 1
ATOM 10042 N N . HIS B 1 549 ? -30.969 11.711 23.656 1 77.75 549 HIS B N 1
ATOM 10043 C CA . HIS B 1 549 ? -31.781 10.758 24.391 1 77.75 549 HIS B CA 1
ATOM 10044 C C . HIS B 1 549 ? -31.016 9.461 24.656 1 77.75 549 HIS B C 1
ATOM 10046 O O . HIS B 1 549 ? -31.484 8.594 25.391 1 77.75 549 HIS B O 1
ATOM 10052 N N . GLY B 1 550 ? -29.828 9.273 24.359 1 78.81 550 GLY B N 1
ATOM 10053 C CA . GLY B 1 550 ? -29.094 8.039 24.531 1 78.81 550 GLY B CA 1
ATOM 10054 C C . GLY B 1 550 ? -28.125 8.086 25.703 1 78.81 550 GLY B C 1
ATOM 10055 O O . GLY B 1 550 ? -28.484 8.516 26.797 1 78.81 550 GLY B O 1
ATOM 10056 N N . LEU B 1 551 ? -27.047 7.527 25.562 1 81.5 551 LEU B N 1
ATOM 10057 C CA . LEU B 1 551 ? -26.016 7.43 26.578 1 81.5 551 LEU B CA 1
ATOM 10058 C C . LEU B 1 551 ? -25.609 8.812 27.078 1 81.5 551 LEU B C 1
ATOM 10060 O O . LEU B 1 551 ? -25.344 8.992 28.266 1 81.5 551 LEU B O 1
ATOM 10064 N N . THR B 1 552 ? -25.641 9.789 26.234 1 84.31 552 THR B N 1
ATOM 10065 C CA . THR B 1 552 ? -25.156 11.125 26.578 1 84.31 552 THR B CA 1
ATOM 10066 C C . THR B 1 552 ? -26.125 11.812 27.531 1 84.31 552 THR B C 1
ATOM 10068 O O . THR B 1 552 ? -25.781 12.812 28.172 1 84.31 552 THR B O 1
ATOM 10071 N N . ALA B 1 553 ? -27.312 11.281 27.656 1 87 553 ALA B N 1
ATOM 10072 C CA . ALA B 1 553 ? -28.297 11.844 28.578 1 87 553 ALA B CA 1
ATOM 10073 C C . ALA B 1 553 ? -27.844 11.664 30.031 1 87 553 ALA B C 1
ATOM 10075 O O . ALA B 1 553 ? -28.344 12.344 30.922 1 87 553 ALA B O 1
ATOM 10076 N N . ARG B 1 554 ? -26.906 10.883 30.25 1 89.38 554 ARG B N 1
ATOM 10077 C CA . ARG B 1 554 ? -26.422 10.586 31.609 1 89.38 554 ARG B CA 1
ATOM 10078 C C . ARG B 1 554 ? -25.266 11.5 31.984 1 89.38 554 ARG B C 1
ATOM 10080 O O . ARG B 1 554 ? -24.891 11.586 33.156 1 89.38 554 ARG B O 1
ATOM 10087 N N . LEU B 1 555 ? -24.812 12.242 31.109 1 91.38 555 LEU B N 1
ATOM 10088 C CA . LEU B 1 555 ? -23.609 13.039 31.312 1 91.38 555 LEU B CA 1
ATOM 10089 C C . LEU B 1 555 ? -23.906 14.25 32.188 1 91.38 555 LEU B C 1
ATOM 10091 O O . LEU B 1 555 ? -23.094 14.625 33.031 1 91.38 555 LEU B O 1
ATOM 10095 N N . PRO B 1 556 ? -25.109 14.852 32.062 1 91.88 556 PRO B N 1
ATOM 10096 C CA . PRO B 1 556 ? -25.406 16.047 32.844 1 91.88 556 PRO B CA 1
ATOM 10097 C C . PRO B 1 556 ? -25.359 15.766 34.344 1 91.88 556 PRO B C 1
ATOM 10099 O O . PRO B 1 556 ? -25.031 16.656 35.156 1 91.88 556 PRO B O 1
ATOM 10102 N N . LYS B 1 557 ? -25.578 14.562 34.719 1 89.75 557 LYS B N 1
ATOM 10103 C CA . LYS B 1 557 ? -25.562 14.203 36.125 1 89.75 557 LYS B CA 1
ATOM 10104 C C . LYS B 1 557 ? -24.141 14.219 36.688 1 89.75 557 LYS B C 1
ATOM 10106 O O . LYS B 1 557 ? -23.938 14.375 37.875 1 89.75 557 LYS B O 1
ATOM 10111 N N . LYS B 1 558 ? -23.266 14.039 35.875 1 90.75 558 LYS B N 1
ATOM 10112 C CA . LYS B 1 558 ? -21.859 14 36.312 1 90.75 558 LYS B CA 1
ATOM 10113 C C . LYS B 1 558 ? -21.203 15.359 36.094 1 90.75 558 LYS B C 1
ATOM 10115 O O . LYS B 1 558 ? -20.016 15.523 36.406 1 90.75 558 LYS B O 1
ATOM 10120 N N . ALA B 1 559 ? -21.938 16.328 35.719 1 93 559 ALA B N 1
ATOM 10121 C CA . ALA B 1 559 ? -21.391 17.641 35.406 1 93 559 ALA B CA 1
ATOM 10122 C C . ALA B 1 559 ? -21.078 18.422 36.688 1 93 559 ALA B C 1
ATOM 10124 O O . ALA B 1 559 ? -21.844 18.375 37.656 1 93 559 ALA B O 1
ATOM 10125 N N . ASP B 1 560 ? -19.984 19.141 36.781 1 91.56 560 ASP B N 1
ATOM 10126 C CA . ASP B 1 560 ? -19.578 20.094 37.812 1 91.56 560 ASP B CA 1
ATOM 10127 C C . ASP B 1 560 ? -19.312 19.406 39.156 1 91.56 560 ASP B C 1
ATOM 10129 O O . ASP B 1 560 ? -19.516 19.984 40.219 1 91.56 560 ASP B O 1
ATOM 10133 N N . THR B 1 561 ? -18.953 18.156 39.156 1 89 561 THR B N 1
ATOM 10134 C CA . THR B 1 561 ? -18.672 17.422 40.406 1 89 561 THR B CA 1
ATOM 10135 C C . THR B 1 561 ? -17.172 17.391 40.656 1 89 561 THR B C 1
ATOM 10137 O O . THR B 1 561 ? -16.734 17.109 41.781 1 89 561 THR B O 1
ATOM 10140 N N . GLY B 1 562 ? -16.422 17.656 39.688 1 85.25 562 GLY B N 1
ATOM 10141 C CA . GLY B 1 562 ? -14.977 17.594 39.844 1 85.25 562 GLY B CA 1
ATOM 10142 C C . GLY B 1 562 ? -14.438 16.172 39.781 1 85.25 562 GLY B C 1
ATOM 10143 O O . GLY B 1 562 ? -13.227 15.961 39.781 1 85.25 562 GLY B O 1
ATOM 10144 N N . ILE B 1 563 ? -15.359 15.234 39.75 1 88.88 563 ILE B N 1
ATOM 10145 C CA . ILE B 1 563 ? -14.961 13.828 39.688 1 88.88 563 ILE B CA 1
ATOM 10146 C C . ILE B 1 563 ? -14.75 13.414 38.219 1 88.88 563 ILE B C 1
ATOM 10148 O O . ILE B 1 563 ? -15.578 13.727 37.375 1 88.88 563 ILE B O 1
ATOM 10152 N N . SER B 1 564 ? -13.648 12.797 38 1 92.75 564 SER B N 1
ATOM 10153 C CA . SER B 1 564 ? -13.328 12.375 36.625 1 92.75 564 SER B CA 1
ATOM 10154 C C . SER B 1 564 ? -14.047 11.086 36.281 1 92.75 564 SER B C 1
ATOM 10156 O O . SER B 1 564 ? -14.32 10.25 37.156 1 92.75 564 SER B O 1
ATOM 10158 N N . ILE B 1 565 ? -14.383 10.891 35.031 1 93.56 565 ILE B N 1
ATOM 10159 C CA . ILE B 1 565 ? -14.984 9.695 34.469 1 93.56 565 ILE B CA 1
ATOM 10160 C C . ILE B 1 565 ? -13.977 8.977 33.594 1 93.56 565 ILE B C 1
ATOM 10162 O O . ILE B 1 565 ? -13.414 9.578 32.656 1 93.56 565 ILE B O 1
ATOM 10166 N N . PRO B 1 566 ? -13.703 7.699 33.938 1 94.75 566 PRO B N 1
ATOM 10167 C CA . PRO B 1 566 ? -12.82 6.965 33 1 94.75 566 PRO B CA 1
ATOM 10168 C C . PRO B 1 566 ? -13.43 6.762 31.625 1 94.75 566 PRO B C 1
ATOM 10170 O O . PRO B 1 566 ? -14.594 6.352 31.516 1 94.75 566 PRO B O 1
ATOM 10173 N N . ILE B 1 567 ? -12.648 7.078 30.625 1 95.44 567 ILE B N 1
ATOM 10174 C CA . ILE B 1 567 ? -13.148 6.953 29.25 1 95.44 567 ILE B CA 1
ATOM 10175 C C . ILE B 1 567 ? -12.086 6.309 28.375 1 95.44 567 ILE B C 1
ATOM 10177 O O . ILE B 1 567 ? -10.906 6.262 28.734 1 95.44 567 ILE B O 1
ATOM 10181 N N . LEU B 1 568 ? -12.477 5.695 27.297 1 95.62 568 LEU B N 1
ATOM 10182 C CA . LEU B 1 568 ? -11.609 5.25 26.203 1 95.62 568 LEU B CA 1
ATOM 10183 C C . LEU B 1 568 ? -11.797 6.121 24.969 1 95.62 568 LEU B C 1
ATOM 10185 O O . LEU B 1 568 ? -12.922 6.5 24.641 1 95.62 568 LEU B O 1
ATOM 10189 N N . VAL B 1 569 ? -10.711 6.539 24.406 1 95.06 569 VAL B N 1
ATOM 10190 C CA . VAL B 1 569 ? -10.773 7.453 23.266 1 95.06 569 VAL B CA 1
ATOM 10191 C C . VAL B 1 569 ? -10.219 6.77 22.031 1 95.06 569 VAL B C 1
ATOM 10193 O O . VAL B 1 569 ? -9.07 6.324 22.016 1 95.06 569 VAL B O 1
ATOM 10196 N N . GLU B 1 570 ? -11.055 6.586 21.016 1 94.56 570 GLU B N 1
ATOM 10197 C CA . GLU B 1 570 ? -10.648 6.129 19.703 1 94.56 570 GLU B CA 1
ATOM 10198 C C . GLU B 1 570 ? -10.367 7.305 18.766 1 94.56 570 GLU B C 1
ATOM 10200 O O . GLU B 1 570 ? -11.297 7.906 18.219 1 94.56 570 GLU B O 1
ATOM 10205 N N . CYS B 1 571 ? -9.211 7.711 18.547 1 89.06 571 CYS B N 1
ATOM 10206 C CA . CYS B 1 571 ? -8.82 8.883 17.766 1 89.06 571 CYS B CA 1
ATOM 10207 C C . CYS B 1 571 ? -7.504 8.641 17.047 1 89.06 571 CYS B C 1
ATOM 10209 O O . CYS B 1 571 ? -6.789 7.676 17.344 1 89.06 571 CYS B O 1
ATOM 10211 N N . SER B 1 572 ? -7.172 9.43 15.984 1 87.31 572 SER B N 1
ATOM 10212 C CA . SER B 1 572 ? -7.832 10.586 15.383 1 87.31 572 SER B CA 1
ATOM 10213 C C . SER B 1 572 ? -8.383 10.25 14 1 87.31 572 SER B C 1
ATOM 10215 O O . SER B 1 572 ? -7.797 9.453 13.266 1 87.31 572 SER B O 1
ATOM 10217 N N . TYR B 1 573 ? -9.578 10.812 13.711 1 86.19 573 TYR B N 1
ATOM 10218 C CA . TYR B 1 573 ? -10.195 10.625 12.398 1 86.19 573 TYR B CA 1
ATOM 10219 C C . TYR B 1 573 ? -10.438 11.961 11.719 1 86.19 573 TYR B C 1
ATOM 10221 O O . TYR B 1 573 ? -10.547 12.992 12.383 1 86.19 573 TYR B O 1
ATOM 10229 N N . GLY B 1 574 ? -10.688 12.039 10.273 1 72.94 574 GLY B N 1
ATOM 10230 C CA . GLY B 1 574 ? -11.203 13.164 9.516 1 72.94 574 GLY B CA 1
ATOM 10231 C C . GLY B 1 574 ? -10.117 14.078 8.992 1 72.94 574 GLY B C 1
ATOM 10232 O O . GLY B 1 574 ? -10.336 14.859 8.062 1 72.94 574 GLY B O 1
ATOM 10233 N N . HIS B 1 575 ? -9.094 14.203 9.617 1 60.97 575 HIS B N 1
ATOM 10234 C CA . HIS B 1 575 ? -8.102 15.18 9.188 1 60.97 575 HIS B CA 1
ATOM 10235 C C . HIS B 1 575 ? -6.742 14.531 8.961 1 60.97 575 HIS B C 1
ATOM 10237 O O . HIS B 1 575 ? -5.73 15 9.484 1 60.97 575 HIS B O 1
ATOM 10243 N N . GLU B 1 576 ? -6.934 13.625 8.078 1 60.06 576 GLU B N 1
ATOM 10244 C CA . GLU B 1 576 ? -5.664 12.953 7.824 1 60.06 576 GLU B CA 1
ATOM 10245 C C . GLU B 1 576 ? -4.727 13.828 6.996 1 60.06 576 GLU B C 1
ATOM 10247 O O . GLU B 1 576 ? -3.508 13.797 7.184 1 60.06 576 GLU B O 1
ATOM 10252 N N . ASP B 1 577 ? -5.359 14.711 6.199 1 60.19 577 ASP B N 1
ATOM 10253 C CA . ASP B 1 577 ? -4.59 15.695 5.445 1 60.19 577 ASP B CA 1
ATOM 10254 C C . ASP B 1 577 ? -4.859 17.109 5.953 1 60.19 577 ASP B C 1
ATOM 10256 O O . ASP B 1 577 ? -5.863 17.734 5.586 1 60.19 577 ASP B O 1
ATOM 10260 N N . ARG B 1 578 ? -4.012 17.609 6.805 1 55.72 578 ARG B N 1
ATOM 10261 C CA . ARG B 1 578 ? -4.215 18.922 7.422 1 55.72 578 ARG B CA 1
ATOM 10262 C C . ARG B 1 578 ? -4.047 20.031 6.398 1 55.72 578 ARG B C 1
ATOM 10264 O O . ARG B 1 578 ? -4.473 21.172 6.637 1 55.72 578 ARG B O 1
ATOM 10271 N N . THR B 1 579 ? -3.484 19.672 5.316 1 62.72 579 THR B N 1
ATOM 10272 C CA . THR B 1 579 ? -3.285 20.703 4.305 1 62.72 579 THR B CA 1
ATOM 10273 C C . THR B 1 579 ? -4.574 20.953 3.529 1 62.72 579 THR B C 1
ATOM 10275 O O . THR B 1 579 ? -4.648 21.875 2.723 1 62.72 579 THR B O 1
ATOM 10278 N N . ARG B 1 580 ? -5.516 20.25 4.027 1 73 580 ARG B N 1
ATOM 10279 C CA . ARG B 1 580 ? -6.785 20.312 3.307 1 73 580 ARG B CA 1
ATOM 10280 C C . ARG B 1 580 ? -7.43 21.688 3.453 1 73 580 ARG B C 1
ATOM 10282 O O . ARG B 1 580 ? -8.062 22.188 2.518 1 73 580 ARG B O 1
ATOM 10289 N N . PHE B 1 581 ? -7.121 22.297 4.531 1 80.44 581 PHE B N 1
ATOM 10290 C CA . PHE B 1 581 ? -7.816 23.547 4.836 1 80.44 581 PHE B CA 1
ATOM 10291 C C . PHE B 1 581 ? -6.895 24.75 4.652 1 80.44 581 PHE B C 1
ATOM 10293 O O . PHE B 1 581 ? -7.336 25.891 4.719 1 80.44 581 PHE B O 1
ATOM 10300 N N . MET B 1 582 ? -5.699 24.422 4.348 1 85.5 582 MET B N 1
ATOM 10301 C CA . MET B 1 582 ? -4.734 25.516 4.273 1 85.5 582 MET B CA 1
ATOM 10302 C C . MET B 1 582 ? -4.984 26.391 3.043 1 85.5 582 MET B C 1
ATOM 10304 O O . MET B 1 582 ? -5.242 25.859 1.955 1 85.5 582 MET B O 1
ATOM 10308 N N . PRO B 1 583 ? -5 27.656 3.252 1 90.69 583 PRO B N 1
ATOM 10309 C CA . PRO B 1 583 ? -5.141 28.547 2.1 1 90.69 583 PRO B CA 1
ATOM 10310 C C . PRO B 1 583 ? -4.047 28.344 1.053 1 90.69 583 PRO B C 1
ATOM 10312 O O . PRO B 1 583 ? -2.895 28.078 1.404 1 90.69 583 PRO B O 1
ATOM 10315 N N . THR B 1 584 ? -4.434 28.406 -0.141 1 89.94 584 THR B N 1
ATOM 10316 C CA . THR B 1 584 ? -3.525 28.312 -1.277 1 89.94 584 THR B CA 1
ATOM 10317 C C . THR B 1 584 ? -3.65 29.531 -2.18 1 89.94 584 THR B C 1
ATOM 10319 O O . THR B 1 584 ? -4.531 30.375 -1.979 1 89.94 584 THR B O 1
ATOM 10322 N N . THR B 1 585 ? -2.746 29.609 -3.139 1 89.88 585 THR B N 1
ATOM 10323 C CA . THR B 1 585 ? -2.793 30.734 -4.07 1 89.88 585 THR B CA 1
ATOM 10324 C C . THR B 1 585 ? -4.09 30.703 -4.879 1 89.88 585 THR B C 1
ATOM 10326 O O . THR B 1 585 ? -4.625 31.766 -5.23 1 89.88 585 THR B O 1
ATOM 10329 N N . ASP B 1 586 ? -4.629 29.516 -5.09 1 89.19 586 ASP B N 1
ATOM 10330 C CA . ASP B 1 586 ? -5.887 29.359 -5.816 1 89.19 586 ASP B CA 1
ATOM 10331 C C . ASP B 1 586 ? -7.078 29.719 -4.93 1 89.19 586 ASP B C 1
ATOM 10333 O O . ASP B 1 586 ? -8.078 30.266 -5.41 1 89.19 586 ASP B O 1
ATOM 10337 N N . TYR B 1 587 ? -6.945 29.406 -3.738 1 93.06 587 TYR B N 1
ATOM 10338 C CA . TYR B 1 587 ? -8 29.641 -2.756 1 93.06 587 TYR B CA 1
ATOM 10339 C C . TYR B 1 587 ? -7.445 30.312 -1.509 1 93.06 587 TYR B C 1
ATOM 10341 O O . TYR B 1 587 ? -7.395 29.719 -0.437 1 93.06 587 TYR B O 1
ATOM 10349 N N . PRO B 1 588 ? -7.195 31.594 -1.599 1 92.88 588 PRO B N 1
ATOM 10350 C CA . PRO B 1 588 ? -6.547 32.312 -0.489 1 92.88 588 PRO B CA 1
ATOM 10351 C C . PRO B 1 588 ? -7.496 32.562 0.678 1 92.88 588 PRO B C 1
ATOM 10353 O O . PRO B 1 588 ? -7.051 32.719 1.817 1 92.88 588 PRO B O 1
ATOM 10356 N N . ASN B 1 589 ? -8.812 32.594 0.4 1 94.94 589 ASN B N 1
ATOM 10357 C CA . ASN B 1 589 ? -9.789 33 1.416 1 94.94 589 ASN B CA 1
ATOM 10358 C C . ASN B 1 589 ? -10.422 31.766 2.074 1 94.94 589 ASN B C 1
ATOM 10360 O O . ASN B 1 589 ? -10.68 30.766 1.409 1 94.94 589 ASN B O 1
ATOM 10364 N N . THR B 1 590 ? -10.609 31.859 3.383 1 95.81 590 THR B N 1
ATOM 10365 C CA . THR B 1 590 ? -11.297 30.828 4.152 1 95.81 590 THR B CA 1
ATOM 10366 C C . THR B 1 590 ? -12.586 31.375 4.766 1 95.81 590 THR B C 1
ATOM 10368 O O . THR B 1 590 ? -12.562 32.375 5.477 1 95.81 590 THR B O 1
ATOM 10371 N N . LEU B 1 591 ? -13.68 30.844 4.43 1 97.12 591 LEU B N 1
ATOM 10372 C CA . LEU B 1 591 ? -14.984 31.203 4.984 1 97.12 591 LEU B CA 1
ATOM 10373 C C . LEU B 1 591 ? -15.602 30.031 5.727 1 97.12 591 LEU B C 1
ATOM 10375 O O . LEU B 1 591 ? -16.031 29.047 5.102 1 97.12 591 LEU B O 1
ATOM 10379 N N . ALA B 1 592 ? -15.633 30.094 7.035 1 96.81 592 ALA B N 1
ATOM 10380 C CA . ALA B 1 592 ? -16.203 29.047 7.863 1 96.81 592 ALA B CA 1
ATOM 10381 C C . ALA B 1 592 ? -17.625 29.406 8.305 1 96.81 592 ALA B C 1
ATOM 10383 O O . ALA B 1 592 ? -17.859 30.5 8.805 1 96.81 592 ALA B O 1
ATOM 10384 N N . ILE B 1 593 ? -18.547 28.562 8.078 1 96.56 593 ILE B N 1
ATOM 10385 C CA . ILE B 1 593 ? -19.938 28.734 8.477 1 96.56 593 ILE B CA 1
ATOM 10386 C C . ILE B 1 593 ? -20.344 27.609 9.438 1 96.56 593 ILE B C 1
ATOM 10388 O O . ILE B 1 593 ? -20.266 26.438 9.086 1 96.56 593 ILE B O 1
ATOM 10392 N N . ALA B 1 594 ? -20.781 27.969 10.586 1 95.94 594 ALA B N 1
ATOM 10393 C CA . ALA B 1 594 ? -21.094 26.969 11.594 1 95.94 594 ALA B CA 1
ATOM 10394 C C . ALA B 1 594 ? -22.469 27.219 12.211 1 95.94 594 ALA B C 1
ATOM 10396 O O . ALA B 1 594 ? -22.906 28.359 12.328 1 95.94 594 ALA B O 1
ATOM 10397 N N . GLY B 1 595 ? -23.172 26.141 12.555 1 93.75 595 GLY B N 1
ATOM 10398 C CA . GLY B 1 595 ? -24.406 26.156 13.336 1 93.75 595 GLY B CA 1
ATOM 10399 C C . GLY B 1 595 ? -24.297 25.375 14.633 1 93.75 595 GLY B C 1
ATOM 10400 O O . GLY B 1 595 ? -23.891 24.203 14.625 1 93.75 595 GLY B O 1
ATOM 10401 N N . GLY B 1 596 ? -24.688 26.047 15.742 1 92.19 596 GLY B N 1
ATOM 10402 C CA . GLY B 1 596 ? -24.641 25.375 17.031 1 92.19 596 GLY B CA 1
ATOM 10403 C C . GLY B 1 596 ? -23.266 24.844 17.391 1 92.19 596 GLY B C 1
ATOM 10404 O O . GLY B 1 596 ? -22.281 25.578 17.328 1 92.19 596 GLY B O 1
ATOM 10405 N N . VAL B 1 597 ? -23.188 23.609 17.766 1 92.25 597 VAL B N 1
ATOM 10406 C CA . VAL B 1 597 ? -21.938 23 18.203 1 92.25 597 VAL B CA 1
ATOM 10407 C C . VAL B 1 597 ? -21.062 22.703 16.984 1 92.25 597 VAL B C 1
ATOM 10409 O O . VAL B 1 597 ? -19.875 22.406 17.125 1 92.25 597 VAL B O 1
ATOM 10412 N N . GLY B 1 598 ? -21.531 22.938 15.805 1 92.88 598 GLY B N 1
ATOM 10413 C CA . GLY B 1 598 ? -20.781 22.734 14.57 1 92.88 598 GLY B CA 1
ATOM 10414 C C . GLY B 1 598 ? -19.516 23.594 14.5 1 92.88 598 GLY B C 1
ATOM 10415 O O . GLY B 1 598 ? -18.641 23.344 13.68 1 92.88 598 GLY B O 1
ATOM 10416 N N . VAL B 1 599 ? -19.422 24.594 15.359 1 93.44 599 VAL B N 1
ATOM 10417 C CA . VAL B 1 599 ? -18.266 25.484 15.383 1 93.44 599 VAL B CA 1
ATOM 10418 C C . VAL B 1 599 ? -17 24.672 15.672 1 93.44 599 VAL B C 1
ATOM 10420 O O . VAL B 1 599 ? -15.922 25 15.172 1 93.44 599 VAL B O 1
ATOM 10423 N N . THR B 1 600 ? -17.125 23.562 16.406 1 92.44 600 THR B N 1
ATOM 10424 C CA . THR B 1 600 ? -15.977 22.75 16.781 1 92.44 600 THR B CA 1
ATOM 10425 C C . THR B 1 600 ? -15.367 22.078 15.555 1 92.44 600 THR B C 1
ATOM 10427 O O . THR B 1 600 ? -14.156 21.844 15.508 1 92.44 600 THR B O 1
ATOM 10430 N N . ALA B 1 601 ? -16.156 21.891 14.586 1 91.5 601 ALA B N 1
ATOM 10431 C CA . ALA B 1 601 ? -15.695 21.188 13.391 1 91.5 601 ALA B CA 1
ATOM 10432 C C . ALA B 1 601 ? -15.008 22.141 12.422 1 91.5 601 ALA B C 1
ATOM 10434 O O . ALA B 1 601 ? -14.242 21.719 11.555 1 91.5 601 ALA B O 1
ATOM 10435 N N . VAL B 1 602 ? -15.234 23.406 12.539 1 93.25 602 VAL B N 1
ATOM 10436 C CA . VAL B 1 602 ? -14.68 24.344 11.57 1 93.25 602 VAL B CA 1
ATOM 10437 C C . VAL B 1 602 ? -13.445 25.031 12.156 1 93.25 602 VAL B C 1
ATOM 10439 O O . VAL B 1 602 ? -12.672 25.656 11.43 1 93.25 602 VAL B O 1
ATOM 10442 N N . LEU B 1 603 ? -13.25 24.906 13.461 1 92.25 603 LEU B N 1
ATOM 10443 C CA . LEU B 1 603 ? -12.133 25.562 14.133 1 92.25 603 LEU B CA 1
ATOM 10444 C C . LEU B 1 603 ? -10.805 25.109 13.555 1 92.25 603 LEU B C 1
ATOM 10446 O O . LEU B 1 603 ? -9.883 25.922 13.383 1 92.25 603 LEU B O 1
ATOM 10450 N N . PRO B 1 604 ? -10.688 23.812 13.219 1 88.62 604 PRO B N 1
ATOM 10451 C CA . PRO B 1 604 ? -9.414 23.375 12.633 1 88.62 604 PRO B CA 1
ATOM 10452 C C . PRO B 1 604 ? -9.094 24.109 11.328 1 88.62 604 PRO B C 1
ATOM 10454 O O . PRO B 1 604 ? -7.922 24.359 11.031 1 88.62 604 PRO B O 1
ATOM 10457 N N . ALA B 1 605 ? -10.102 24.406 10.578 1 90.38 605 ALA B N 1
ATOM 10458 C CA . ALA B 1 605 ? -9.883 25.156 9.344 1 90.38 605 ALA B CA 1
ATOM 10459 C C . ALA B 1 605 ? -9.367 26.562 9.633 1 90.38 605 ALA B C 1
ATOM 10461 O O . ALA B 1 605 ? -8.477 27.062 8.938 1 90.38 605 ALA B O 1
ATOM 10462 N N . LEU B 1 606 ? -9.93 27.172 10.641 1 93.19 606 LEU B N 1
ATOM 10463 C CA . LEU B 1 606 ? -9.484 28.516 11.031 1 93.19 606 LEU B CA 1
ATOM 10464 C C . LEU B 1 606 ? -8.062 28.469 11.578 1 93.19 606 LEU B C 1
ATOM 10466 O O . LEU B 1 606 ? -7.258 29.359 11.312 1 93.19 606 LEU B O 1
ATOM 10470 N N . GLN B 1 607 ? -7.781 27.422 12.312 1 90.25 607 GLN B N 1
ATOM 10471 C CA . GLN B 1 607 ? -6.426 27.219 12.805 1 90.25 607 GLN B CA 1
ATOM 10472 C C . GLN B 1 607 ? -5.434 27.062 11.656 1 90.25 607 GLN B C 1
ATOM 10474 O O . GLN B 1 607 ? -4.332 27.625 11.703 1 90.25 607 GLN B O 1
ATOM 10479 N N . SER B 1 608 ? -5.855 26.359 10.664 1 87.81 608 SER B N 1
ATOM 10480 C CA . SER B 1 608 ? -4.98 26.094 9.523 1 87.81 608 SER B CA 1
ATOM 10481 C C . SER B 1 608 ? -4.766 27.328 8.68 1 87.81 608 SER B C 1
ATOM 10483 O O . SER B 1 608 ? -3.811 27.406 7.898 1 87.81 608 SER B O 1
ATOM 10485 N N . SER B 1 609 ? -5.613 28.312 8.781 1 90.62 609 SER B N 1
ATOM 10486 C CA . SER B 1 609 ? -5.527 29.516 7.969 1 90.62 609 SER B CA 1
ATOM 10487 C C . SER B 1 609 ? -4.566 30.531 8.578 1 90.62 609 SER B C 1
ATOM 10489 O O . SER B 1 609 ? -4.238 31.547 7.953 1 90.62 609 SER B O 1
ATOM 10491 N N . LEU B 1 610 ? -4.055 30.203 9.781 1 89.94 610 LEU B N 1
ATOM 10492 C CA . LEU B 1 610 ? -3.115 31.109 10.438 1 89.94 610 LEU B CA 1
ATOM 10493 C C . LEU B 1 610 ? -1.807 31.188 9.656 1 89.94 610 LEU B C 1
ATOM 10495 O O . LEU B 1 610 ? -1.361 30.188 9.078 1 89.94 610 LEU B O 1
ATOM 10499 N N . SER B 1 611 ? -1.316 32.375 9.609 1 89.38 611 SER B N 1
ATOM 10500 C CA . SER B 1 611 ? -0.029 32.594 8.961 1 89.38 611 SER B CA 1
ATOM 10501 C C . SER B 1 611 ? 0.909 33.406 9.867 1 89.38 611 SER B C 1
ATOM 10503 O O . SER B 1 611 ? 0.483 34.344 10.539 1 89.38 611 SER B O 1
ATOM 10505 N N . MET B 1 612 ? 2.125 33 9.914 1 88.62 612 MET B N 1
ATOM 10506 C CA . MET B 1 612 ? 3.107 33.719 10.727 1 88.62 612 MET B CA 1
ATOM 10507 C C . MET B 1 612 ? 3.602 34.969 10.008 1 88.62 612 MET B C 1
ATOM 10509 O O . MET B 1 612 ? 4.258 35.844 10.609 1 88.62 612 MET B O 1
ATOM 10513 N N . TYR B 1 613 ? 3.275 35.094 8.82 1 88.62 613 TYR B N 1
ATOM 10514 C CA . TYR B 1 613 ? 3.789 36.188 8.016 1 88.62 613 TYR B CA 1
ATOM 10515 C C . TYR B 1 613 ? 2.949 37.438 8.211 1 88.62 613 TYR B C 1
ATOM 10517 O O . TYR B 1 613 ? 1.813 37.375 8.688 1 88.62 613 TYR B O 1
ATOM 10525 N N . ALA B 1 614 ? 3.537 38.531 7.84 1 84.56 614 ALA B N 1
ATOM 10526 C CA . ALA B 1 614 ? 2.963 39.844 8.109 1 84.56 614 ALA B CA 1
ATOM 10527 C C . ALA B 1 614 ? 1.611 40 7.422 1 84.56 614 ALA B C 1
ATOM 10529 O O . ALA B 1 614 ? 0.696 40.625 7.969 1 84.56 614 ALA B O 1
ATOM 10530 N N . ARG B 1 615 ? 1.518 39.438 6.277 1 84 615 ARG B N 1
ATOM 10531 C CA . ARG B 1 615 ? 0.262 39.5 5.539 1 84 615 ARG B CA 1
ATOM 10532 C C . ARG B 1 615 ? -0.215 38.125 5.145 1 84 615 ARG B C 1
ATOM 10534 O O . ARG B 1 615 ? 0.509 37.375 4.48 1 84 615 ARG B O 1
ATOM 10541 N N . PRO B 1 616 ? -1.41 37.875 5.586 1 85.75 616 PRO B N 1
ATOM 10542 C CA . PRO B 1 616 ? -1.934 36.594 5.176 1 85.75 616 PRO B CA 1
ATOM 10543 C C . PRO B 1 616 ? -2.299 36.531 3.695 1 85.75 616 PRO B C 1
ATOM 10545 O O . PRO B 1 616 ? -2.35 37.562 3.033 1 85.75 616 PRO B O 1
ATOM 10548 N N . LEU B 1 617 ? -2.418 35.375 3.131 1 87 617 LEU B N 1
ATOM 10549 C CA . LEU B 1 617 ? -2.758 35.188 1.727 1 87 617 LEU B CA 1
ATOM 10550 C C . LEU B 1 617 ? -4.148 35.75 1.421 1 87 617 LEU B C 1
ATOM 10552 O O . LEU B 1 617 ? -4.371 36.312 0.349 1 87 617 LEU B O 1
ATOM 10556 N N . GLY B 1 618 ? -5.02 35.531 2.301 1 90.19 618 GLY B N 1
ATOM 10557 C CA . GLY B 1 618 ? -6.402 35.969 2.141 1 90.19 618 GLY B CA 1
ATOM 10558 C C . GLY B 1 618 ? -7.105 36.219 3.463 1 90.19 618 GLY B C 1
ATOM 10559 O O . GLY B 1 618 ? -6.457 36.531 4.465 1 90.19 618 GLY B O 1
ATOM 10560 N N . THR B 1 619 ? -8.375 36.219 3.387 1 92.12 619 THR B N 1
ATOM 10561 C CA . THR B 1 619 ? -9.156 36.5 4.578 1 92.12 619 THR B CA 1
ATOM 10562 C C . THR B 1 619 ? -9.688 35.219 5.219 1 92.12 619 THR B C 1
ATOM 10564 O O . THR B 1 619 ? -9.859 34.219 4.543 1 92.12 619 THR B O 1
ATOM 10567 N N . SER B 1 620 ? -9.766 35.281 6.492 1 94.94 620 SER B N 1
ATOM 10568 C CA . SER B 1 620 ? -10.375 34.219 7.273 1 94.94 620 SER B CA 1
ATOM 10569 C C . SER B 1 620 ? -11.531 34.719 8.117 1 94.94 620 SER B C 1
ATOM 10571 O O . SER B 1 620 ? -11.352 35.625 8.953 1 94.94 620 SER B O 1
ATOM 10573 N N . LYS B 1 621 ? -12.719 34.219 7.883 1 96.06 621 LYS B N 1
ATOM 10574 C CA . LYS B 1 621 ? -13.906 34.688 8.586 1 96.06 621 LYS B CA 1
ATOM 10575 C C . LYS B 1 621 ? -14.742 33.531 9.109 1 96.06 621 LYS B C 1
ATOM 10577 O O . LYS B 1 621 ? -14.773 32.469 8.5 1 96.06 621 LYS B O 1
ATOM 10582 N N . LEU B 1 622 ? -15.367 33.719 10.211 1 96.62 622 LEU B N 1
ATOM 10583 C CA . LEU B 1 622 ? -16.281 32.75 10.82 1 96.62 622 LEU B CA 1
ATOM 10584 C C . LEU B 1 622 ? -17.688 33.344 10.914 1 96.62 622 LEU B C 1
ATOM 10586 O O . LEU B 1 622 ? -17.875 34.438 11.445 1 96.62 622 LEU B O 1
ATOM 10590 N N . TYR B 1 623 ? -18.625 32.812 10.336 1 96.44 623 TYR B N 1
ATOM 10591 C CA . TYR B 1 623 ? -20.031 33.094 10.555 1 96.44 623 TYR B CA 1
ATOM 10592 C C . TYR B 1 623 ? -20.688 31.969 11.383 1 96.44 623 TYR B C 1
ATOM 10594 O O . TYR B 1 623 ? -20.75 30.828 10.953 1 96.44 623 TYR B O 1
ATOM 10602 N N . TRP B 1 624 ? -21.172 32.312 12.531 1 96 624 TRP B N 1
ATOM 10603 C CA . TRP B 1 624 ? -21.656 31.328 13.492 1 96 624 TRP B CA 1
ATOM 10604 C C . TRP B 1 624 ? -23.047 31.688 13.984 1 96 624 TRP B C 1
ATOM 10606 O O . TRP B 1 624 ? -23.266 32.75 14.562 1 96 624 TRP B O 1
ATOM 10616 N N . GLY B 1 625 ? -24.016 30.781 13.703 1 94.31 625 GLY B N 1
ATOM 10617 C CA . GLY B 1 625 ? -25.359 30.906 14.242 1 94.31 625 GLY B CA 1
ATOM 10618 C C . GLY B 1 625 ? -25.641 29.906 15.352 1 94.31 625 GLY B C 1
ATOM 10619 O O . GLY B 1 625 ? -25.406 28.719 15.188 1 94.31 625 GLY B O 1
ATOM 10620 N N . THR B 1 626 ? -26.047 30.359 16.5 1 92.75 626 THR B N 1
ATOM 10621 C CA . THR B 1 626 ? -26.406 29.484 17.609 1 92.75 626 THR B CA 1
ATOM 10622 C C . THR B 1 626 ? -27.516 30.109 18.453 1 92.75 626 THR B C 1
ATOM 10624 O O . THR B 1 626 ? -27.812 31.297 18.328 1 92.75 626 THR B O 1
ATOM 10627 N N . LYS B 1 627 ? -28.188 29.312 19.266 1 90.62 627 LYS B N 1
ATOM 10628 C CA . LYS B 1 627 ? -29.234 29.797 20.172 1 90.62 627 LYS B CA 1
ATOM 10629 C C . LYS B 1 627 ? -28.688 30 21.578 1 90.62 627 LYS B C 1
ATOM 10631 O O . LYS B 1 627 ? -29.328 30.641 22.422 1 90.62 627 LYS B O 1
ATOM 10636 N N . ASN B 1 628 ? -27.484 29.578 21.828 1 90.69 628 ASN B N 1
ATOM 10637 C CA . ASN B 1 628 ? -26.969 29.484 23.188 1 90.69 628 ASN B CA 1
ATOM 10638 C C . ASN B 1 628 ? -25.781 30.422 23.391 1 90.69 628 ASN B C 1
ATOM 10640 O O . ASN B 1 628 ? -24.688 30.156 22.891 1 90.69 628 ASN B O 1
ATOM 10644 N N . ARG B 1 629 ? -25.844 31.328 24.297 1 91.19 629 ARG B N 1
ATOM 10645 C CA . ARG B 1 629 ? -24.812 32.312 24.578 1 91.19 629 ARG B CA 1
ATOM 10646 C C . ARG B 1 629 ? -23.656 31.672 25.344 1 91.19 629 ARG B C 1
ATOM 10648 O O . ARG B 1 629 ? -22.484 32.062 25.156 1 91.19 629 ARG B O 1
ATOM 10655 N N . GLY B 1 630 ? -24 30.719 26.156 1 91.69 630 GLY B N 1
ATOM 10656 C CA . GLY B 1 630 ? -22.969 30.062 26.938 1 91.69 630 GLY B CA 1
ATOM 10657 C C . GLY B 1 630 ? -21.906 29.422 26.078 1 91.69 630 GLY B C 1
ATOM 10658 O O . GLY B 1 630 ? -20.703 29.516 26.391 1 91.69 630 GLY B O 1
ATOM 10659 N N . LEU B 1 631 ? -22.312 28.766 25.078 1 93.56 631 LEU B N 1
ATOM 10660 C CA . LEU B 1 631 ? -21.375 28.125 24.156 1 93.56 631 LEU B CA 1
ATOM 10661 C C . LEU B 1 631 ? -20.484 29.156 23.484 1 93.56 631 LEU B C 1
ATOM 10663 O O . LEU B 1 631 ? -19.266 28.953 23.375 1 93.56 631 LEU B O 1
ATOM 10667 N N . VAL B 1 632 ? -21 30.266 23.062 1 93.31 632 VAL B N 1
ATOM 10668 C CA . VAL B 1 632 ? -20.266 31.328 22.391 1 93.31 632 VAL B CA 1
ATOM 10669 C C . VAL B 1 632 ? -19.203 31.891 23.328 1 93.31 632 VAL B C 1
ATOM 10671 O O . VAL B 1 632 ? -18.047 32.062 22.938 1 93.31 632 VAL B O 1
ATOM 10674 N N . ASN B 1 633 ? -19.625 32.125 24.578 1 91.38 633 ASN B N 1
ATOM 10675 C CA . ASN B 1 633 ? -18.703 32.688 25.562 1 91.38 633 ASN B CA 1
ATOM 10676 C C . ASN B 1 633 ? -17.531 31.734 25.828 1 91.38 633 ASN B C 1
ATOM 10678 O O . ASN B 1 633 ? -16.391 32.156 25.938 1 91.38 633 ASN B O 1
ATOM 10682 N N . THR B 1 634 ? -17.859 30.5 25.922 1 91.81 634 THR B N 1
ATOM 10683 C CA . THR B 1 634 ? -16.828 29.516 26.219 1 91.81 634 THR B CA 1
ATOM 10684 C C . THR B 1 634 ? -15.82 29.422 25.078 1 91.81 634 THR B C 1
ATOM 10686 O O . THR B 1 634 ? -14.609 29.422 25.312 1 91.81 634 THR B O 1
ATOM 10689 N N . VAL B 1 635 ? -16.312 29.328 23.844 1 92.75 635 VAL B N 1
ATOM 10690 C CA . VAL B 1 635 ? -15.438 29.203 22.688 1 92.75 635 VAL B CA 1
ATOM 10691 C C . VAL B 1 635 ? -14.625 30.484 22.5 1 92.75 635 VAL B C 1
ATOM 10693 O O . VAL B 1 635 ? -13.43 30.438 22.219 1 92.75 635 VAL B O 1
ATOM 10696 N N . LYS B 1 636 ? -15.25 31.625 22.656 1 91.81 636 LYS B N 1
ATOM 10697 C CA . LYS B 1 636 ? -14.562 32.906 22.531 1 91.81 636 LYS B CA 1
ATOM 10698 C C . LYS B 1 636 ? -13.438 33.031 23.562 1 91.81 636 LYS B C 1
ATOM 10700 O O . LYS B 1 636 ? -12.359 33.531 23.25 1 91.81 636 LYS B O 1
ATOM 10705 N N . ARG B 1 637 ? -13.672 32.562 24.781 1 88.81 637 ARG B N 1
ATOM 10706 C CA . ARG B 1 637 ? -12.672 32.625 25.844 1 88.81 637 ARG B CA 1
ATOM 10707 C C . ARG B 1 637 ? -11.461 31.766 25.516 1 88.81 637 ARG B C 1
ATOM 10709 O O . ARG B 1 637 ? -10.344 32.062 25.938 1 88.81 637 ARG B O 1
ATOM 10716 N N . MET B 1 638 ? -11.703 30.766 24.797 1 90.62 638 MET B N 1
ATOM 10717 C CA . MET B 1 638 ? -10.609 29.891 24.375 1 90.62 638 MET B CA 1
ATOM 10718 C C . MET B 1 638 ? -9.711 30.578 23.359 1 90.62 638 MET B C 1
ATOM 10720 O O . MET B 1 638 ? -8.516 30.297 23.281 1 90.62 638 MET B O 1
ATOM 10724 N N . ILE B 1 639 ? -10.266 31.469 22.609 1 91.5 639 ILE B N 1
ATOM 10725 C CA . ILE B 1 639 ? -9.562 32.031 21.469 1 91.5 639 ILE B CA 1
ATOM 10726 C C . ILE B 1 639 ? -9.016 33.406 21.828 1 91.5 639 ILE B C 1
ATOM 10728 O O . ILE B 1 639 ? -7.895 33.781 21.453 1 91.5 639 ILE B O 1
ATOM 10732 N N . VAL B 1 640 ? -9.828 34.188 22.484 1 88.38 640 VAL B N 1
ATOM 10733 C CA . VAL B 1 640 ? -9.484 35.594 22.781 1 88.38 640 VAL B CA 1
ATOM 10734 C C . VAL B 1 640 ? -9.062 35.719 24.234 1 88.38 640 VAL B C 1
ATOM 10736 O O . VAL B 1 640 ? -9.758 35.219 25.141 1 88.38 640 VAL B O 1
ATOM 10739 N N . ASP B 1 641 ? -7.898 36.312 24.344 1 77.31 641 ASP B N 1
ATOM 10740 C CA . ASP B 1 641 ? -7.336 36.5 25.672 1 77.31 641 ASP B CA 1
ATOM 10741 C C . ASP B 1 641 ? -8.141 37.5 26.469 1 77.31 641 ASP B C 1
ATOM 10743 O O . ASP B 1 641 ? -8.852 38.344 25.891 1 77.31 641 ASP B O 1
ATOM 10747 N N . GLY B 1 642 ? -8.172 37.438 27.828 1 64.75 642 GLY B N 1
ATOM 10748 C CA . GLY B 1 642 ? -8.961 38.219 28.781 1 64.75 642 GLY B CA 1
ATOM 10749 C C . GLY B 1 642 ? -8.852 39.719 28.594 1 64.75 642 GLY B C 1
ATOM 10750 O O . GLY B 1 642 ? -9.844 40.438 28.703 1 64.75 642 GLY B O 1
ATOM 10751 N N . ASP B 1 643 ? -7.746 40.188 28.156 1 63.66 643 ASP B N 1
ATOM 10752 C CA . ASP B 1 643 ? -7.578 41.625 28.062 1 63.66 643 ASP B CA 1
ATOM 10753 C C . ASP B 1 643 ? -8.305 42.188 26.844 1 63.66 643 ASP B C 1
ATOM 10755 O O . ASP B 1 643 ? -8.781 43.344 26.875 1 63.66 643 ASP B O 1
ATOM 10759 N N . SER B 1 644 ? -8.492 41.312 25.859 1 69.19 644 SER B N 1
ATOM 10760 C CA . SER B 1 644 ? -9.125 41.781 24.625 1 69.19 644 SER B CA 1
ATOM 10761 C C . SER B 1 644 ? -10.562 41.25 24.516 1 69.19 644 SER B C 1
ATOM 10763 O O . SER B 1 644 ? -11.234 41.5 23.5 1 69.19 644 SER B O 1
ATOM 10765 N N . TYR B 1 645 ? -10.898 40.594 25.547 1 72.94 645 TYR B N 1
ATOM 10766 C CA . TYR B 1 645 ? -12.219 40 25.516 1 72.94 645 TYR B CA 1
ATOM 10767 C C . TYR B 1 645 ? -13.305 41.031 25.719 1 72.94 645 TYR B C 1
ATOM 10769 O O . TYR B 1 645 ? -13.297 41.781 26.719 1 72.94 645 TYR B O 1
ATOM 10777 N N . ARG B 1 646 ? -14.195 41.344 24.75 1 75.5 646 ARG B N 1
ATOM 10778 C CA . ARG B 1 646 ? -15.352 42.219 24.828 1 75.5 646 ARG B CA 1
ATOM 10779 C C . ARG B 1 646 ? -16.656 41.469 24.625 1 75.5 646 ARG B C 1
ATOM 10781 O O . ARG B 1 646 ? -16.75 40.625 23.719 1 75.5 646 ARG B O 1
ATOM 10788 N N . ASP B 1 647 ? -17.484 41.656 25.5 1 72.06 647 ASP B N 1
ATOM 10789 C CA . ASP B 1 647 ? -18.781 41.031 25.359 1 72.06 647 ASP B CA 1
ATOM 10790 C C . ASP B 1 647 ? -19.484 41.469 24.062 1 72.06 647 ASP B C 1
ATOM 10792 O O . ASP B 1 647 ? -19.547 42.688 23.781 1 72.06 647 ASP B O 1
ATOM 10796 N N . GLU B 1 648 ? -19.75 40.562 23.219 1 69 648 GLU B N 1
ATOM 10797 C CA . GLU B 1 648 ? -20.406 40.875 21.953 1 69 648 GLU B CA 1
ATOM 10798 C C . GLU B 1 648 ? -21.906 40.688 22.062 1 69 648 GLU B C 1
ATOM 10800 O O . GLU B 1 648 ? -22.391 39.812 22.797 1 69 648 GLU B O 1
ATOM 10805 N N . GLU B 1 649 ? -22.75 41.594 21.391 1 66.62 649 GLU B N 1
ATOM 10806 C CA . GLU B 1 649 ? -24.219 41.594 21.438 1 66.62 649 GLU B CA 1
ATOM 10807 C C . GLU B 1 649 ? -24.797 40.344 20.781 1 66.62 649 GLU B C 1
ATOM 10809 O O . GLU B 1 649 ? -25.922 39.938 21.078 1 66.62 649 GLU B O 1
ATOM 10814 N N . GLY B 1 650 ? -24.062 39.781 20.062 1 73.25 650 GLY B N 1
ATOM 10815 C CA . GLY B 1 650 ? -24.594 38.594 19.406 1 73.25 650 GLY B CA 1
ATOM 10816 C C . GLY B 1 650 ? -25.531 38.906 18.266 1 73.25 650 GLY B C 1
ATOM 10817 O O . GLY B 1 650 ? -26.469 38.156 17.984 1 73.25 650 GLY B O 1
ATOM 10818 N N . ASN B 1 651 ? -25.516 40.094 17.594 1 76.81 651 ASN B N 1
ATOM 10819 C CA . ASN B 1 651 ? -26.422 40.531 16.547 1 76.81 651 ASN B CA 1
ATOM 10820 C C . ASN B 1 651 ? -25.828 40.312 15.156 1 76.81 651 ASN B C 1
ATOM 10822 O O . ASN B 1 651 ? -26.328 40.844 14.164 1 76.81 651 ASN B O 1
ATOM 10826 N N . GLY B 1 652 ? -24.766 39.625 15.141 1 81.38 652 GLY B N 1
ATOM 10827 C CA . GLY B 1 652 ? -24.203 39.281 13.844 1 81.38 652 GLY B CA 1
ATOM 10828 C C . GLY B 1 652 ? -23.125 40.25 13.398 1 81.38 652 GLY B C 1
ATOM 10829 O O . GLY B 1 652 ? -22.531 40.094 12.328 1 81.38 652 GLY B O 1
ATOM 10830 N N . SER B 1 653 ? -22.812 41.25 14.148 1 82.81 653 SER B N 1
ATOM 10831 C CA . SER B 1 653 ? -21.812 42.25 13.789 1 82.81 653 SER B CA 1
ATOM 10832 C C . SER B 1 653 ? -20.406 41.688 13.844 1 82.81 653 SER B C 1
ATOM 10834 O O . SER B 1 653 ? -20.141 40.75 14.609 1 82.81 653 SER B O 1
ATOM 10836 N N . ALA B 1 654 ? -19.578 42.281 13.055 1 85.5 654 ALA B N 1
ATOM 10837 C CA . ALA B 1 654 ? -18.188 41.812 12.953 1 85.5 654 ALA B CA 1
ATOM 10838 C C . ALA B 1 654 ? -17.438 42.062 14.25 1 85.5 654 ALA B C 1
ATOM 10840 O O . ALA B 1 654 ? -17.594 43.094 14.898 1 85.5 654 ALA B O 1
ATOM 10841 N N . SER B 1 655 ? -16.766 41 14.656 1 87.81 655 SER B N 1
ATOM 10842 C CA . SER B 1 655 ? -15.852 41.062 15.789 1 87.81 655 SER B CA 1
ATOM 10843 C C . SER B 1 655 ? -14.523 40.406 15.469 1 87.81 655 SER B C 1
ATOM 10845 O O . SER B 1 655 ? -14.477 39.469 14.68 1 87.81 655 SER B O 1
ATOM 10847 N N . ASN B 1 656 ? -13.484 40.906 16.016 1 87.5 656 ASN B N 1
ATOM 10848 C CA . ASN B 1 656 ? -12.156 40.344 15.797 1 87.5 656 ASN B CA 1
ATOM 10849 C C . ASN B 1 656 ? -11.82 39.281 16.844 1 87.5 656 ASN B C 1
ATOM 10851 O O . ASN B 1 656 ? -11.711 39.594 18.031 1 87.5 656 ASN B O 1
ATOM 10855 N N . TRP B 1 657 ? -11.758 38.125 16.469 1 89.94 657 TRP B N 1
ATOM 10856 C CA . TRP B 1 657 ? -11.352 37.031 17.344 1 89.94 657 TRP B CA 1
ATOM 10857 C C . TRP B 1 657 ? -9.906 36.625 17.078 1 89.94 657 TRP B C 1
ATOM 10859 O O . TRP B 1 657 ? -9.648 35.594 16.453 1 89.94 657 TRP B O 1
ATOM 10869 N N . GLY B 1 658 ? -9.086 37.469 17.562 1 80.69 658 GLY B N 1
ATOM 10870 C CA . GLY B 1 658 ? -7.68 37.156 17.359 1 80.69 658 GLY B CA 1
ATOM 10871 C C . GLY B 1 658 ? -7.23 37.406 15.922 1 80.69 658 GLY B C 1
ATOM 10872 O O . GLY B 1 658 ? -7.148 38.531 15.469 1 80.69 658 GLY B O 1
ATOM 10873 N N . HIS B 1 659 ? -7.18 36.25 15.141 1 82.25 659 HIS B N 1
ATOM 10874 C CA . HIS B 1 659 ? -6.555 36.312 13.828 1 82.25 659 HIS B CA 1
ATOM 10875 C C . HIS B 1 659 ? -7.598 36.25 12.711 1 82.25 659 HIS B C 1
ATOM 10877 O O . HIS B 1 659 ? -7.25 36.219 11.531 1 82.25 659 HIS B O 1
ATOM 10883 N N . PHE B 1 660 ? -8.852 36.156 13.117 1 90.44 660 PHE B N 1
ATOM 10884 C CA . PHE B 1 660 ? -9.898 36.062 12.102 1 90.44 660 PHE B CA 1
ATOM 10885 C C . PHE B 1 660 ? -11.117 36.875 12.508 1 90.44 660 PHE B C 1
ATOM 10887 O O . PHE B 1 660 ? -11.273 37.219 13.68 1 90.44 660 PHE B O 1
ATOM 10894 N N . GLY B 1 661 ? -11.898 37.25 11.477 1 92.19 661 GLY B N 1
ATOM 10895 C CA . GLY B 1 661 ? -13.148 37.969 11.727 1 92.19 661 GLY B CA 1
ATOM 10896 C C . GLY B 1 661 ? -14.289 37 12.062 1 92.19 661 GLY B C 1
ATOM 10897 O O . GLY B 1 661 ? -14.461 35.969 11.414 1 92.19 661 GLY B O 1
ATOM 10898 N N . ALA B 1 662 ? -15.016 37.344 13.109 1 94.31 662 ALA B N 1
ATOM 10899 C CA . ALA B 1 662 ? -16.125 36.5 13.531 1 94.31 662 ALA B CA 1
ATOM 10900 C C . ALA B 1 662 ? -17.438 37.25 13.492 1 94.31 662 ALA B C 1
ATOM 10902 O O . ALA B 1 662 ? -17.516 38.406 13.906 1 94.31 662 ALA B O 1
ATOM 10903 N N . HIS B 1 663 ? -18.406 36.688 12.883 1 94.19 663 HIS B N 1
ATOM 10904 C CA . HIS B 1 663 ? -19.781 37.156 12.883 1 94.19 663 HIS B CA 1
ATOM 10905 C C . HIS B 1 663 ? -20.688 36.156 13.602 1 94.19 663 HIS B C 1
ATOM 10907 O O . HIS B 1 663 ? -21.047 35.125 13.039 1 94.19 663 HIS B O 1
ATOM 10913 N N . VAL B 1 664 ? -21.125 36.5 14.789 1 94.06 664 VAL B N 1
ATOM 10914 C CA . VAL B 1 664 ? -21.891 35.562 15.602 1 94.06 664 VAL B CA 1
ATOM 10915 C C . VAL B 1 664 ? -23.328 36.062 15.734 1 94.06 664 VAL B C 1
ATOM 10917 O O . VAL B 1 664 ? -23.562 37.188 16.125 1 94.06 664 VAL B O 1
ATOM 10920 N N . SER B 1 665 ? -24.266 35.25 15.406 1 92.94 665 SER B N 1
ATOM 10921 C CA . SER B 1 665 ? -25.688 35.531 15.594 1 92.94 665 SER B CA 1
ATOM 10922 C C . SER B 1 665 ? -26.281 34.625 16.672 1 92.94 665 SER B C 1
ATOM 10924 O O . SER B 1 665 ? -26.281 33.406 16.547 1 92.94 665 SER B O 1
ATOM 10926 N N . ILE B 1 666 ? -26.812 35.219 17.703 1 92.12 666 ILE B N 1
ATOM 10927 C CA . ILE B 1 666 ? -27.422 34.438 18.797 1 92.12 666 ILE B CA 1
ATOM 10928 C C . ILE B 1 666 ? -28.938 34.594 18.766 1 92.12 666 ILE B C 1
ATOM 10930 O O . ILE B 1 666 ? -29.453 35.719 18.812 1 92.12 666 ILE B O 1
ATOM 10934 N N . GLY B 1 667 ? -29.672 33.562 18.781 1 87.56 667 GLY B N 1
ATOM 10935 C CA . GLY B 1 667 ? -31.125 33.562 18.875 1 87.56 667 GLY B CA 1
ATOM 10936 C C . GLY B 1 667 ? -31.797 33.875 17.562 1 87.56 667 GLY B C 1
ATOM 10937 O O . GLY B 1 667 ? -33.031 33.938 17.484 1 87.56 667 GLY B O 1
ATOM 10938 N N . SER B 1 668 ? -31.125 34.219 16.562 1 83.81 668 SER B N 1
ATOM 10939 C CA . SER B 1 668 ? -31.688 34.5 15.258 1 83.81 668 SER B CA 1
ATOM 10940 C C . SER B 1 668 ? -31.078 33.594 14.188 1 83.81 668 SER B C 1
ATOM 10942 O O . SER B 1 668 ? -29.922 33.188 14.305 1 83.81 668 SER B O 1
ATOM 10944 N N . ARG B 1 669 ? -31.984 33.344 13.242 1 83.56 669 ARG B N 1
ATOM 10945 C CA . ARG B 1 669 ? -31.516 32.5 12.164 1 83.56 669 ARG B CA 1
ATOM 10946 C C . ARG B 1 669 ? -30.609 33.25 11.211 1 83.56 669 ARG B C 1
ATOM 10948 O O . ARG B 1 669 ? -30.953 34.375 10.766 1 83.56 669 ARG B O 1
ATOM 10955 N N . MET B 1 670 ? -29.453 32.781 10.914 1 87.75 670 MET B N 1
ATOM 10956 C CA . MET B 1 670 ? -28.5 33.344 9.977 1 87.75 670 MET B CA 1
ATOM 10957 C C . MET B 1 670 ? -28.969 33.156 8.539 1 87.75 670 MET B C 1
ATOM 10959 O O . MET B 1 670 ? -29.406 32.062 8.156 1 87.75 670 MET B O 1
ATOM 10963 N N . ASP B 1 671 ? -28.984 34.219 7.785 1 90.56 671 ASP B N 1
ATOM 10964 C CA . ASP B 1 671 ? -29.312 34.125 6.367 1 90.56 671 ASP B CA 1
ATOM 10965 C C . ASP B 1 671 ? -28.109 33.656 5.551 1 90.56 671 ASP B C 1
ATOM 10967 O O . ASP B 1 671 ? -27.344 34.5 5.055 1 90.56 671 ASP B O 1
ATOM 10971 N N . ILE B 1 672 ? -28.062 32.469 5.309 1 93.25 672 ILE B N 1
ATOM 10972 C CA . ILE B 1 672 ? -26.922 31.812 4.664 1 93.25 672 ILE B CA 1
ATOM 10973 C C . ILE B 1 672 ? -26.766 32.344 3.24 1 93.25 672 ILE B C 1
ATOM 10975 O O . ILE B 1 672 ? -25.656 32.562 2.768 1 93.25 672 ILE B O 1
ATOM 10979 N N . ARG B 1 673 ? -27.828 32.5 2.559 1 94.38 673 ARG B N 1
ATOM 10980 C CA . ARG B 1 673 ? -27.797 32.969 1.18 1 94.38 673 ARG B CA 1
ATOM 10981 C C . ARG B 1 673 ? -27.172 34.375 1.099 1 94.38 673 ARG B C 1
ATOM 10983 O O . ARG B 1 673 ? -26.328 34.625 0.247 1 94.38 673 ARG B O 1
ATOM 10990 N N . GLN B 1 674 ? -27.578 35.188 1.952 1 94.06 674 GLN B N 1
ATOM 10991 C CA . GLN B 1 674 ? -27.062 36.531 1.96 1 94.06 674 GLN B CA 1
ATOM 10992 C C . GLN B 1 674 ? -25.594 36.562 2.316 1 94.06 674 GLN B C 1
ATOM 10994 O O . GLN B 1 674 ? -24.797 37.281 1.682 1 94.06 674 GLN B O 1
ATOM 10999 N N . VAL B 1 675 ? -25.234 35.844 3.342 1 94.44 675 VAL B N 1
ATOM 11000 C CA . VAL B 1 675 ? -23.859 35.781 3.803 1 94.44 675 VAL B CA 1
ATOM 11001 C C . VAL B 1 675 ? -22.953 35.312 2.672 1 94.44 675 VAL B C 1
ATOM 11003 O O . VAL B 1 675 ? -21.938 35.938 2.361 1 94.44 675 VAL B O 1
ATOM 11006 N N . LEU B 1 676 ? -23.328 34.219 2.078 1 96.69 676 LEU B N 1
ATOM 11007 C CA . LEU B 1 676 ? -22.5 33.625 1.047 1 96.69 676 LEU B CA 1
ATOM 11008 C C . LEU B 1 676 ? -22.422 34.5 -0.194 1 96.69 676 LEU B C 1
ATOM 11010 O O . LEU B 1 676 ? -21.359 34.656 -0.79 1 96.69 676 LEU B O 1
ATOM 11014 N N . THR B 1 677 ? -23.547 35.062 -0.612 1 95.5 677 THR B N 1
ATOM 11015 C CA . THR B 1 677 ? -23.562 35.938 -1.783 1 95.5 677 THR B CA 1
ATOM 11016 C C . THR B 1 677 ? -22.688 37.156 -1.559 1 95.5 677 THR B C 1
ATOM 11018 O O . THR B 1 677 ? -21.891 37.531 -2.422 1 95.5 677 THR B O 1
ATOM 11021 N N . SER B 1 678 ? -22.797 37.719 -0.406 1 94.25 678 SER B N 1
ATOM 11022 C CA . SER B 1 678 ? -22.031 38.906 -0.091 1 94.25 678 SER B CA 1
ATOM 11023 C C . SER B 1 678 ? -20.547 38.625 0.005 1 94.25 678 SER B C 1
ATOM 11025 O O . SER B 1 678 ? -19.719 39.312 -0.6 1 94.25 678 SER B O 1
ATOM 11027 N N . GLU B 1 679 ? -20.188 37.594 0.732 1 94.5 679 GLU B N 1
ATOM 11028 C CA . GLU B 1 679 ? -18.781 37.281 0.997 1 94.5 679 GLU B CA 1
ATOM 11029 C C . GLU B 1 679 ? -18.094 36.75 -0.257 1 94.5 679 GLU B C 1
ATOM 11031 O O . GLU B 1 679 ? -16.922 37.062 -0.506 1 94.5 679 GLU B O 1
ATOM 11036 N N . LEU B 1 680 ? -18.734 35.938 -1.022 1 95.06 680 LEU B N 1
ATOM 11037 C CA . LEU B 1 680 ? -18.094 35.281 -2.168 1 95.06 680 LEU B CA 1
ATOM 11038 C C . LEU B 1 680 ? -17.984 36.25 -3.344 1 95.06 680 LEU B C 1
ATOM 11040 O O . LEU B 1 680 ? -17.062 36.156 -4.156 1 95.06 680 LEU B O 1
ATOM 11044 N N . GLN B 1 681 ? -18.859 37.188 -3.459 1 91.31 681 GLN B N 1
ATOM 11045 C CA . GLN B 1 681 ? -18.812 38.156 -4.559 1 91.31 681 GLN B CA 1
ATOM 11046 C C . GLN B 1 681 ? -17.891 39.312 -4.234 1 91.31 681 GLN B C 1
ATOM 11048 O O . GLN B 1 681 ? -17.344 39.969 -5.137 1 91.31 681 GLN B O 1
ATOM 11053 N N . SER B 1 682 ? -17.656 39.562 -2.959 1 89.38 682 SER B N 1
ATOM 11054 C CA . SER B 1 682 ? -16.875 40.719 -2.553 1 89.38 682 SER B CA 1
ATOM 11055 C C . SER B 1 682 ? -15.406 40.375 -2.393 1 89.38 682 SER B C 1
ATOM 11057 O O . SER B 1 682 ? -14.562 41.281 -2.295 1 89.38 682 SER B O 1
ATOM 11059 N N . THR B 1 683 ? -15.086 39.188 -2.336 1 87 683 THR B N 1
ATOM 11060 C CA . THR B 1 683 ? -13.711 38.781 -2.051 1 87 683 THR B CA 1
ATOM 11061 C C . THR B 1 683 ? -12.984 38.406 -3.34 1 87 683 THR B C 1
ATOM 11063 O O . THR B 1 683 ? -13.555 37.781 -4.219 1 87 683 THR B O 1
ATOM 11066 N N . ALA B 1 684 ? -11.789 38.938 -3.424 1 86.06 684 ALA B N 1
ATOM 11067 C CA . ALA B 1 684 ? -10.961 38.594 -4.582 1 86.06 684 ALA B CA 1
ATOM 11068 C C . ALA B 1 684 ? -10.328 37.219 -4.438 1 86.06 684 ALA B C 1
ATOM 11070 O O . ALA B 1 684 ? -9.898 36.844 -3.346 1 86.06 684 ALA B O 1
ATOM 11071 N N . GLY B 1 685 ? -10.312 36.469 -5.52 1 89.75 685 GLY B N 1
ATOM 11072 C CA . GLY B 1 685 ? -9.695 35.156 -5.504 1 89.75 685 GLY B CA 1
ATOM 11073 C C . GLY B 1 685 ? -10.648 34.031 -5.086 1 89.75 685 GLY B C 1
ATOM 11074 O O . GLY B 1 685 ? -11.82 34.312 -4.793 1 89.75 685 GLY B O 1
ATOM 11075 N N . GLY B 1 686 ? -10.18 32.875 -5.109 1 94.06 686 GLY B N 1
ATOM 11076 C CA . GLY B 1 686 ? -10.992 31.719 -4.723 1 94.06 686 GLY B CA 1
ATOM 11077 C C . GLY B 1 686 ? -11.219 31.625 -3.227 1 94.06 686 GLY B C 1
ATOM 11078 O O . GLY B 1 686 ? -10.422 32.156 -2.439 1 94.06 686 GLY B O 1
ATOM 11079 N N . THR B 1 687 ? -12.336 31.078 -2.836 1 96.25 687 THR B N 1
ATOM 11080 C CA . THR B 1 687 ? -12.68 30.969 -1.425 1 96.25 687 THR B CA 1
ATOM 11081 C C . THR B 1 687 ? -13.016 29.516 -1.074 1 96.25 687 THR B C 1
ATOM 11083 O O . THR B 1 687 ? -13.773 28.859 -1.794 1 96.25 687 THR B O 1
ATOM 11086 N N . THR B 1 688 ? -12.367 29.016 -0.057 1 95.5 688 THR B N 1
ATOM 11087 C CA . THR B 1 688 ? -12.773 27.734 0.521 1 95.5 688 THR B CA 1
ATOM 11088 C C . THR B 1 688 ? -13.875 27.922 1.557 1 95.5 688 THR B C 1
ATOM 11090 O O . THR B 1 688 ? -13.68 28.625 2.553 1 95.5 688 THR B O 1
ATOM 11093 N N . VAL B 1 689 ? -15.008 27.406 1.293 1 96.88 689 VAL B N 1
ATOM 11094 C CA . VAL B 1 689 ? -16.141 27.516 2.199 1 96.88 689 VAL B CA 1
ATOM 11095 C C . VAL B 1 689 ? -16.297 26.203 2.986 1 96.88 689 VAL B C 1
ATOM 11097 O O . VAL B 1 689 ? -16.516 25.141 2.402 1 96.88 689 VAL B O 1
ATOM 11100 N N . ILE B 1 690 ? -16.172 26.266 4.242 1 95.56 690 ILE B N 1
ATOM 11101 C CA . ILE B 1 690 ? -16.344 25.109 5.117 1 95.56 690 ILE B CA 1
ATOM 11102 C C . ILE B 1 690 ? -17.625 25.266 5.938 1 95.56 690 ILE B C 1
ATOM 11104 O O . ILE B 1 690 ? -17.812 26.281 6.609 1 95.56 690 ILE B O 1
ATOM 11108 N N . VAL B 1 691 ? -18.453 24.281 5.914 1 95.5 691 VAL B N 1
ATOM 11109 C CA . VAL B 1 691 ? -19.766 24.406 6.559 1 95.5 691 VAL B CA 1
ATOM 11110 C C . VAL B 1 691 ? -20 23.203 7.484 1 95.5 691 VAL B C 1
ATOM 11112 O O . VAL B 1 691 ? -19.672 22.078 7.133 1 95.5 691 VAL B O 1
ATOM 11115 N N . CYS B 1 692 ? -20.484 23.422 8.656 1 94.19 692 CYS B N 1
ATOM 11116 C CA . CYS B 1 692 ? -20.953 22.391 9.586 1 94.19 692 CYS B CA 1
ATOM 11117 C C . CYS B 1 692 ? -22.094 22.906 10.445 1 94.19 692 CYS B C 1
ATOM 11119 O O . CYS B 1 692 ? -21.969 23.938 11.109 1 94.19 692 CYS B O 1
ATOM 11121 N N . GLY B 1 693 ? -23.219 22.281 10.445 1 91.94 693 GLY B N 1
ATOM 11122 C CA . GLY B 1 693 ? -24.406 22.688 11.188 1 91.94 693 GLY B CA 1
ATOM 11123 C C . GLY B 1 693 ? -25.625 21.828 10.867 1 91.94 693 GLY B C 1
ATOM 11124 O O . GLY B 1 693 ? -25.5 20.688 10.43 1 91.94 693 GLY B O 1
ATOM 11125 N N . PRO B 1 694 ? -26.828 22.375 11.195 1 90.31 694 PRO B N 1
ATOM 11126 C CA . PRO B 1 694 ? -28.047 21.625 10.875 1 90.31 694 PRO B CA 1
ATOM 11127 C C . PRO B 1 694 ? -28.156 21.266 9.398 1 90.31 694 PRO B C 1
ATOM 11129 O O . PRO B 1 694 ? -27.609 21.984 8.547 1 90.31 694 PRO B O 1
ATOM 11132 N N . GLN B 1 695 ? -28.891 20.297 9.102 1 91.44 695 GLN B N 1
ATOM 11133 C CA . GLN B 1 695 ? -28.953 19.703 7.766 1 91.44 695 GLN B CA 1
ATOM 11134 C C . GLN B 1 695 ? -29.453 20.719 6.746 1 91.44 695 GLN B C 1
ATOM 11136 O O . GLN B 1 695 ? -28.922 20.812 5.637 1 91.44 695 GLN B O 1
ATOM 11141 N N . GLN B 1 696 ? -30.422 21.469 7.105 1 91.62 696 GLN B N 1
ATOM 11142 C CA . GLN B 1 696 ? -30.984 22.438 6.18 1 91.62 696 GLN B CA 1
ATOM 11143 C C . GLN B 1 696 ? -29.953 23.516 5.84 1 91.62 696 GLN B C 1
ATOM 11145 O O . GLN B 1 696 ? -29.906 24 4.703 1 91.62 696 GLN B O 1
ATOM 11150 N N . MET B 1 697 ? -29.203 23.922 6.789 1 92.81 697 MET B N 1
ATOM 11151 C CA . MET B 1 697 ? -28.141 24.906 6.574 1 92.81 697 MET B CA 1
ATOM 11152 C C . MET B 1 697 ? -27.125 24.391 5.57 1 92.81 697 MET B C 1
ATOM 11154 O O . MET B 1 697 ? -26.703 25.141 4.68 1 92.81 697 MET B O 1
ATOM 11158 N N . CYS B 1 698 ? -26.766 23.188 5.727 1 93.31 698 CYS B N 1
ATOM 11159 C CA . CYS B 1 698 ? -25.812 22.562 4.828 1 93.31 698 CYS B CA 1
ATOM 11160 C C . CYS B 1 698 ? -26.344 22.516 3.404 1 93.31 698 CYS B C 1
ATOM 11162 O O . CYS B 1 698 ? -25.609 22.797 2.449 1 93.31 698 CYS B O 1
ATOM 11164 N N . ASP B 1 699 ? -27.594 22.156 3.25 1 94.94 699 ASP B N 1
ATOM 11165 C CA . ASP B 1 699 ? -28.219 22.094 1.933 1 94.94 699 ASP B CA 1
ATOM 11166 C C . ASP B 1 699 ? -28.25 23.484 1.289 1 94.94 699 ASP B C 1
ATOM 11168 O O . ASP B 1 699 ? -27.938 23.641 0.109 1 94.94 699 ASP B O 1
ATOM 11172 N N . ASP B 1 700 ? -28.641 24.422 2.082 1 95.44 700 ASP B N 1
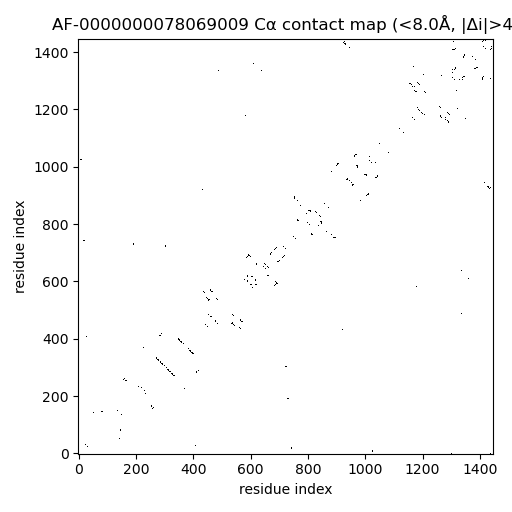ATOM 11173 C CA . ASP B 1 700 ? -28.703 25.797 1.574 1 95.44 700 ASP B CA 1
ATOM 11174 C C . ASP B 1 700 ? -27.328 26.281 1.116 1 95.44 700 ASP B C 1
ATOM 11176 O O . ASP B 1 700 ? -27.203 26.859 0.037 1 95.44 700 ASP B O 1
ATOM 11180 N N . ALA B 1 701 ? -26.359 26.094 1.963 1 96.12 701 ALA B N 1
ATOM 11181 C CA . ALA B 1 701 ? -25 26.516 1.633 1 96.12 701 ALA B CA 1
ATOM 11182 C C . ALA B 1 701 ? -24.516 25.828 0.354 1 96.12 701 ALA B C 1
ATOM 11184 O O . ALA B 1 701 ? -23.938 26.484 -0.516 1 96.12 701 ALA B O 1
ATOM 11185 N N . ARG B 1 702 ? -24.75 24.594 0.244 1 95.94 702 ARG B N 1
ATOM 11186 C CA . ARG B 1 702 ? -24.344 23.828 -0.932 1 95.94 702 ARG B CA 1
ATOM 11187 C C . ARG B 1 702 ? -24.984 24.391 -2.197 1 95.94 702 ARG B C 1
ATOM 11189 O O . ARG B 1 702 ? -24.297 24.609 -3.201 1 95.94 702 ARG B O 1
ATOM 11196 N N . ASN B 1 703 ? -26.25 24.625 -2.148 1 96.25 703 ASN B N 1
ATOM 11197 C CA . ASN B 1 703 ? -26.984 25.109 -3.311 1 96.25 703 ASN B CA 1
ATOM 11198 C C . ASN B 1 703 ? -26.547 26.516 -3.711 1 96.25 703 ASN B C 1
ATOM 11200 O O . ASN B 1 703 ? -26.406 26.812 -4.898 1 96.25 703 ASN B O 1
ATOM 11204 N N . VAL B 1 704 ? -26.312 27.344 -2.709 1 96.69 704 VAL B N 1
ATOM 11205 C CA . VAL B 1 704 ? -25.906 28.719 -2.982 1 96.69 704 VAL B CA 1
ATOM 11206 C C . VAL B 1 704 ? -24.5 28.719 -3.58 1 96.69 704 VAL B C 1
ATOM 11208 O O . VAL B 1 704 ? -24.234 29.406 -4.57 1 96.69 704 VAL B O 1
ATOM 11211 N N . CYS B 1 705 ? -23.609 27.984 -2.959 1 96.75 705 CYS B N 1
ATOM 11212 C CA . CYS B 1 705 ? -22.234 27.906 -3.471 1 96.75 705 CYS B CA 1
ATOM 11213 C C . CYS B 1 705 ? -22.219 27.391 -4.902 1 96.75 705 CYS B C 1
ATOM 11215 O O . CYS B 1 705 ? -21.516 27.922 -5.754 1 96.75 705 CYS B O 1
ATOM 11217 N N . ALA B 1 706 ? -22.984 26.312 -5.133 1 96.38 706 ALA B N 1
ATOM 11218 C CA . ALA B 1 706 ? -23.062 25.75 -6.48 1 96.38 706 ALA B CA 1
ATOM 11219 C C . ALA B 1 706 ? -23.625 26.766 -7.465 1 96.38 706 ALA B C 1
ATOM 11221 O O . ALA B 1 706 ? -23.125 26.906 -8.586 1 96.38 706 ALA B O 1
ATOM 11222 N N . GLY B 1 707 ? -24.625 27.453 -7.121 1 95.75 707 GLY B N 1
ATOM 11223 C CA . GLY B 1 707 ? -25.219 28.469 -7.969 1 95.75 707 GLY B CA 1
ATOM 11224 C C . GLY B 1 707 ? -24.266 29.578 -8.336 1 95.75 707 GLY B C 1
ATOM 11225 O O . GLY B 1 707 ? -24.172 29.969 -9.5 1 95.75 707 GLY B O 1
ATOM 11226 N N . LEU B 1 708 ? -23.547 30.094 -7.336 1 96 708 LEU B N 1
ATOM 11227 C CA . LEU B 1 708 ? -22.594 31.172 -7.559 1 96 708 LEU B CA 1
ATOM 11228 C C . LEU B 1 708 ? -21.422 30.703 -8.422 1 96 708 LEU B C 1
ATOM 11230 O O . LEU B 1 708 ? -20.922 31.453 -9.266 1 96 708 LEU B O 1
ATOM 11234 N N . ALA B 1 709 ? -21 29.547 -8.133 1 95.75 709 ALA B N 1
ATOM 11235 C CA . ALA B 1 709 ? -19.891 28.984 -8.906 1 95.75 709 ALA B CA 1
ATOM 11236 C C . ALA B 1 709 ? -20.266 28.844 -10.375 1 95.75 709 ALA B C 1
ATOM 11238 O O . ALA B 1 709 ? -19.422 29 -11.258 1 95.75 709 ALA B O 1
ATOM 11239 N N . ARG B 1 710 ? -21.516 28.5 -10.711 1 95.31 710 ARG B N 1
ATOM 11240 C CA . ARG B 1 710 ? -21.984 28.391 -12.086 1 95.31 710 ARG B CA 1
ATOM 11241 C C . ARG B 1 710 ? -21.891 29.734 -12.805 1 95.31 710 ARG B C 1
ATOM 11243 O O . ARG B 1 710 ? -21.719 29.781 -14.023 1 95.31 710 ARG B O 1
ATOM 11250 N N . TYR B 1 711 ? -21.906 30.75 -12.055 1 92.12 711 TYR B N 1
ATOM 11251 C CA . TYR B 1 711 ? -21.875 32.062 -12.648 1 92.12 711 TYR B CA 1
ATOM 11252 C C . TYR B 1 711 ? -20.469 32.656 -12.562 1 92.12 711 TYR B C 1
ATOM 11254 O O . TYR B 1 711 ? -20.297 33.875 -12.641 1 92.12 711 TYR B O 1
ATOM 11262 N N . GLY B 1 712 ? -19.516 31.875 -12.188 1 91.69 712 GLY B N 1
ATOM 11263 C CA . GLY B 1 712 ? -18.141 32.312 -12.391 1 91.69 712 GLY B CA 1
ATOM 11264 C C . GLY B 1 712 ? -17.375 32.469 -11.094 1 91.69 712 GLY B C 1
ATOM 11265 O O . GLY B 1 712 ? -16.156 32.688 -11.109 1 91.69 712 GLY B O 1
ATOM 11266 N N . VAL B 1 713 ? -18 32.438 -9.938 1 94.62 713 VAL B N 1
ATOM 11267 C CA . VAL B 1 713 ? -17.297 32.562 -8.664 1 94.62 713 VAL B CA 1
ATOM 11268 C C . VAL B 1 713 ? -16.469 31.297 -8.406 1 94.62 713 VAL B C 1
ATOM 11270 O O . VAL B 1 713 ? -16.922 30.172 -8.648 1 94.62 713 VAL B O 1
ATOM 11273 N N . VAL B 1 714 ? -15.203 31.484 -8.008 1 95.5 714 VAL B N 1
ATOM 11274 C CA . VAL B 1 714 ? -14.328 30.359 -7.711 1 95.5 714 VAL B CA 1
ATOM 11275 C C . VAL B 1 714 ? -14.5 29.938 -6.25 1 95.5 714 VAL B C 1
ATOM 11277 O O . VAL B 1 714 ? -14.102 30.672 -5.34 1 95.5 714 VAL B O 1
ATOM 11280 N N . VAL B 1 715 ? -15.102 28.828 -6.066 1 95.31 715 VAL B N 1
ATOM 11281 C CA . VAL B 1 715 ? -15.414 28.391 -4.711 1 95.31 715 VAL B CA 1
ATOM 11282 C C . VAL B 1 715 ? -15.07 26.906 -4.555 1 95.31 715 VAL B C 1
ATOM 11284 O O . VAL B 1 715 ? -15.289 26.109 -5.473 1 95.31 715 VAL B O 1
ATOM 11287 N N . ARG B 1 716 ? -14.461 26.594 -3.498 1 93.62 716 ARG B N 1
ATOM 11288 C CA . ARG B 1 716 ? -14.281 25.219 -3.041 1 93.62 716 ARG B CA 1
ATOM 11289 C C . ARG B 1 716 ? -15.164 24.922 -1.839 1 93.62 716 ARG B C 1
ATOM 11291 O O . ARG B 1 716 ? -14.93 25.438 -0.742 1 93.62 716 ARG B O 1
ATOM 11298 N N . TYR B 1 717 ? -16.156 24.125 -2.051 1 94.44 717 TYR B N 1
ATOM 11299 C CA . TYR B 1 717 ? -17.141 23.812 -1.016 1 94.44 717 TYR B CA 1
ATOM 11300 C C . TYR B 1 717 ? -16.75 22.562 -0.244 1 94.44 717 TYR B C 1
ATOM 11302 O O . TYR B 1 717 ? -16.469 21.516 -0.84 1 94.44 717 TYR B O 1
ATOM 11310 N N . MET B 1 718 ? -16.688 22.656 1.103 1 91.69 718 MET B N 1
ATOM 11311 C CA . MET B 1 718 ? -16.375 21.531 1.983 1 91.69 718 MET B CA 1
ATOM 11312 C C . MET B 1 718 ? -17.406 21.438 3.107 1 91.69 718 MET B C 1
ATOM 11314 O O . MET B 1 718 ? -17.688 22.422 3.793 1 91.69 718 MET B O 1
ATOM 11318 N N . GLU B 1 719 ? -17.906 20.297 3.221 1 91.06 719 GLU B N 1
ATOM 11319 C CA . GLU B 1 719 ? -18.906 20.047 4.266 1 91.06 719 GLU B CA 1
ATOM 11320 C C . GLU B 1 719 ? -18.375 19.062 5.305 1 91.06 719 GLU B C 1
ATOM 11322 O O . GLU B 1 719 ? -17.844 18 4.953 1 91.06 719 GLU B O 1
ATOM 11327 N N . GLU B 1 720 ? -18.375 19.484 6.562 1 85.06 720 GLU B N 1
ATOM 11328 C CA . GLU B 1 720 ? -18.031 18.594 7.668 1 85.06 720 GLU B CA 1
ATOM 11329 C C . GLU B 1 720 ? -19.281 18.062 8.367 1 85.06 720 GLU B C 1
ATOM 11331 O O . GLU B 1 720 ? -19.891 18.781 9.18 1 85.06 720 GLU B O 1
ATOM 11336 N N . SER B 1 721 ? -19.844 17.062 7.887 1 76 721 SER B N 1
ATOM 11337 C CA . SER B 1 721 ? -21.062 16.531 8.461 1 76 721 SER B CA 1
ATOM 11338 C C . SER B 1 721 ? -20.891 15.062 8.852 1 76 721 SER B C 1
ATOM 11340 O O . SER B 1 721 ? -20.047 14.359 8.281 1 76 721 SER B O 1
ATOM 11342 N N . PHE B 1 722 ? -21.438 14.773 10.039 1 62.28 722 PHE B N 1
ATOM 11343 C CA . PHE B 1 722 ? -21.5 13.375 10.445 1 62.28 722 PHE B CA 1
ATOM 11344 C C . PHE B 1 722 ? -22.891 12.805 10.18 1 62.28 722 PHE B C 1
ATOM 11346 O O . PHE B 1 722 ? -23.891 13.359 10.633 1 62.28 722 PHE B O 1
ATOM 11353 N N . SER B 1 723 ? -23.078 12.266 9.062 1 59.41 723 SER B N 1
ATOM 11354 C CA . SER B 1 723 ? -24.391 11.664 8.852 1 59.41 723 SER B CA 1
ATOM 11355 C C . SER B 1 723 ? -24.422 10.227 9.367 1 59.41 723 SER B C 1
ATOM 11357 O O . SER B 1 723 ? -23.516 9.445 9.109 1 59.41 723 SER B O 1
ATOM 11359 N N . TRP B 1 724 ? -25.125 10.039 10.5 1 52.72 724 TRP B N 1
ATOM 11360 C CA . TRP B 1 724 ? -25.391 8.68 10.977 1 52.72 724 TRP B CA 1
ATOM 11361 C C . TRP B 1 724 ? -26.375 7.965 10.07 1 52.72 724 TRP B C 1
ATOM 11363 O O . TRP B 1 724 ? -27.266 8.602 9.492 1 52.72 724 TRP B O 1
#

Nearest PDB structures (foldseek):
  2ok8-assembly2_C  TM=5.663E-01  e=4.533E-04  Plasmodium falciparum 3D7
  6r1j-assembly1_D-2  TM=2.472E-01  e=6.684E-01  Aeromonas hydrophila J-1
  6egc-assembly1_A  TM=5.208E-01  e=5.635E+00  synthetic construct
  7a0g-assembly1_FFF  TM=1.370E-01  e=7.141E+00  Serratia marcescens
  6r1j-assembly1_D-2  TM=2.471E-01  e=6.646E-01  Aeromonas hydrophila J-1

Radius of gyration: 40.18 Å; Cα contacts (8 Å, |Δi|>4): 2304; chains: 2; bounding box: 82×142×118 Å

Organism: Fusarium culmorum (NCBI:txid5516)

pLDDT: mean 85.36, std 18.75, range [18.5, 98.75]

Secondary structure (DSSP, 8-state):
-------HHHHHHHHHHHHHHHHHGGGGGSBTTTB-S-S-HHHHHHHHHS------GGGTTS-HHHHHHPPPPHHHHHH-HHHHHHHHHHHHHHS-TTS-HHHHHHHHHHTSSTT-S--SS-HHHHHHTS-SSSPPPBPPTT--S--S--B--HHHHHHHHHHHHHHHHHHHHHHHHHHHHHHHHHHHHHHHHHGGGS---HHHHHHHIIIIISSBSSSS-SSSPBTTTBPPPBHHHHHHHHHHHHHHHHHHHS-----SS-SS---HHHHHHHHHHHHHHHHHHHHHHHHHHHH-TT-HHHHHSS--HHHHHHHHHHHHHHHHHHHHHHHHHHHHHHHHTT-HHHHTTSHHHHHHHHHHHHHHHHTGGGSHHHHHH-HHHHHHHHHHHHHHHHHHHHHHHHHHHTT--STHHHHHHHHHHHHHHHHHHHHHHHTT-EEEEEEEE-SSS-EEEEEES----BEEEEE-TTT-S-TT-EEEEE-BS--HHHHHGGGGTTT----------------------------------GGGG--EEEEEE---SSGGGGGGGGTTS---EEEEEEEEES-S-GGGSS--SS--EEEEEEEGGGHHHHHHHHHHT--SSSS-SS-EEEEEEES-HHHHHHHHHHHS-GGG------EEEEEEETTEEEEEEESS---HHHHHHHHHHHSSS-EEEEEES-HHHHHHHHHHHHHHHHTT--EEEEE-----/-------HHHHHHHHHHHHHHHHHGGGGGSBTTTB-S-S-HHHHHHHHHS------GGGGGS-HHHHHHPPPPHHHHHH-HHHHHHHHHHHHHHS-TTS-HHHHHHHHHHTSSTT-S--SS-HHHHHHTS-SSSPPPBPPTT--S--S--B--HHHHHHHHHHHHHHHHHHHHHHHHHHHHHHHHHHHHHHHHHGGGS---HHHHHHHIIIIISSBSSSS-SSSPBTTTBPPPBHHHHHHHHHHHHHHHHHHHS-----SS-SS---HHHHHHHHHHHHHHHHHHHHHHHHHHHH-TT-HHHHHSS--HHHHHHHHHHHHHHHHHHHHHHHHHHHHHHHHTT-HHHHTTSHHHHHHHHHHHHHHHHTGGGSHHHHHH-HHHHHHHHHHHHHHHHHHHHHHHHHHHTT--STHHHHHHHHHHHHHHHHHHHHHHHTT-EEEEEEEE-SSS-EEEEEES----BEEEEE-TTT-S-TT-EEEEEPBS--HHHHHTTHHHHT----------------------------------GGGG--EEEEEE---SSGGGGGGGGTTS---EEEEEEEEES-S-GGGSS--SS--EEEEEEEGGGHHHHHHHHHHT--SSSS-SS-EEEEEEES-HHHHHHHHHHHS-GGG------EEEEEEETTEEEEEEESS---HHHHHHHHHHHSSS-EEEEEES-HHHHHHHHHHHHHHHHTT--EEEEE-----

InterPro domains:
  IPR013130 Ferric reductase transmembrane component-like domain [PF01794] (280-396)
  IPR039261 Ferredoxin-NADP reductase (FNR), nucleotide-binding domain [G3DSA:3.40.50.80] (581-717)
  IPR039261 Ferredoxin-NADP reductase (FNR), nucleotide-binding domain [SSF52343] (581-709)
  IPR051410 Ferric/Cupric Reductase Transmembrane Component [PTHR32361] (183-636)